Protein AF-A0A964C2S8-F1 (afdb_monomer)

Nearest PDB structures (foldseek):
  1zm8-assembly1_A  TM=9.502E-01  e=3.423E-23  Anabaena sp.
  6m3f-assembly1_C  TM=7.787E-01  e=9.997E-12  Mus musculus
  6iid-assembly2_D  TM=7.822E-01  e=4.619E-10  Homo sapiens
  7r6t-assembly1_D  TM=7.685E-01  e=4.876E-10  Homo sapiens
  4a1n-assembly1_A-2  TM=7.469E-01  e=2.169E-10  Homo sapiens

Structure (mmCIF, N/CA/C/O backbone):
data_AF-A0A964C2S8-F1
#
_entry.id   AF-A0A964C2S8-F1
#
loop_
_atom_site.group_PDB
_atom_site.id
_atom_site.type_symbol
_atom_site.label_atom_id
_atom_site.label_alt_id
_atom_site.label_comp_id
_atom_site.label_asym_id
_atom_site.label_entity_id
_atom_site.label_seq_id
_atom_site.pdbx_PDB_ins_code
_atom_site.Cartn_x
_atom_site.Cartn_y
_atom_site.Cartn_z
_atom_site.occupancy
_atom_site.B_iso_or_equiv
_atom_site.auth_seq_id
_atom_site.auth_comp_id
_atom_site.auth_asym_id
_atom_site.auth_atom_id
_atom_site.pdbx_PDB_model_num
ATOM 1 N N . MET A 1 1 ? -36.575 -18.961 57.331 1.00 81.31 1 MET A N 1
ATOM 2 C CA . MET A 1 1 ? -36.592 -18.363 55.982 1.00 81.31 1 MET A CA 1
ATOM 3 C C . MET A 1 1 ? -37.775 -18.886 55.188 1.00 81.31 1 MET A C 1
ATOM 5 O O . MET A 1 1 ? -38.094 -20.064 55.334 1.00 81.31 1 MET A O 1
ATOM 9 N N . LYS A 1 2 ? -38.457 -18.002 54.451 1.00 84.62 2 LYS A N 1
ATOM 10 C CA . LYS A 1 2 ? -39.514 -18.324 53.480 1.00 84.62 2 LYS A CA 1
ATOM 11 C C . LYS A 1 2 ? -38.890 -18.576 52.108 1.00 84.62 2 LYS A C 1
ATOM 13 O O . LYS A 1 2 ? -39.152 -19.622 51.535 1.00 84.62 2 LYS A O 1
ATOM 18 N N . GLU A 1 3 ? -38.035 -17.666 51.652 1.00 86.62 3 GLU A N 1
ATOM 19 C CA . GLU A 1 3 ? -37.270 -17.769 50.403 1.00 86.62 3 GLU A CA 1
ATOM 20 C C . GLU A 1 3 ? -36.065 -16.813 50.436 1.00 86.62 3 GLU A C 1
ATOM 22 O O . GLU A 1 3 ? -36.029 -15.892 51.260 1.00 86.62 3 GLU A O 1
ATOM 27 N N . VAL A 1 4 ? -35.068 -17.074 49.589 1.00 88.69 4 VAL A N 1
ATOM 28 C CA . VAL A 1 4 ? -33.938 -16.167 49.327 1.00 88.69 4 VAL A CA 1
ATOM 29 C C . VAL A 1 4 ? -33.893 -15.913 47.829 1.00 88.69 4 VAL A C 1
ATOM 31 O O . VAL A 1 4 ? -33.835 -16.871 47.068 1.00 88.69 4 VAL A O 1
ATOM 34 N N . ASN A 1 5 ? -33.916 -14.658 47.403 1.00 86.25 5 ASN A N 1
ATOM 35 C CA . ASN A 1 5 ? -33.773 -14.268 46.008 1.00 86.25 5 ASN A CA 1
ATOM 36 C C . ASN A 1 5 ? -32.359 -13.736 45.769 1.00 86.25 5 ASN A C 1
ATOM 38 O O . ASN A 1 5 ? -31.824 -13.004 46.598 1.00 86.25 5 ASN A O 1
ATOM 42 N N . LEU A 1 6 ? -31.762 -14.115 44.646 1.00 87.44 6 LEU A N 1
ATOM 43 C CA . LEU A 1 6 ? -30.501 -13.596 44.140 1.00 87.44 6 LEU A CA 1
ATOM 44 C C . LEU A 1 6 ? -30.756 -12.971 42.772 1.00 87.44 6 LEU A C 1
ATOM 46 O O . LEU A 1 6 ? -31.265 -13.631 41.861 1.00 87.44 6 LEU A O 1
ATOM 50 N N . PHE A 1 7 ? -30.336 -11.723 42.634 1.00 84.94 7 PHE A N 1
ATOM 51 C CA . PHE A 1 7 ? -30.374 -10.967 41.393 1.00 84.94 7 PHE A CA 1
ATOM 52 C C . PHE A 1 7 ? -28.947 -10.630 40.979 1.00 84.94 7 PHE A C 1
ATOM 54 O O . PHE A 1 7 ? -28.139 -10.267 41.833 1.00 84.94 7 PHE A O 1
ATOM 61 N N . VAL A 1 8 ? -28.636 -10.749 39.689 1.00 84.25 8 VAL A N 1
ATOM 62 C CA . VAL A 1 8 ? -27.364 -10.286 39.111 1.00 84.25 8 VAL A CA 1
ATOM 63 C C . VAL A 1 8 ? -27.666 -9.474 37.859 1.00 84.25 8 VAL A C 1
ATOM 65 O O . VAL A 1 8 ? -28.486 -9.890 37.038 1.00 84.25 8 VAL A O 1
ATOM 68 N N . SER A 1 9 ? -27.019 -8.321 37.722 1.00 81.50 9 SER A N 1
ATOM 69 C CA . SER A 1 9 ? -27.270 -7.320 36.684 1.00 81.50 9 SER A CA 1
ATOM 70 C C . SER A 1 9 ? -25.966 -6.662 36.234 1.00 81.50 9 SER A C 1
ATOM 72 O O . SER A 1 9 ? -24.996 -6.636 36.987 1.00 81.50 9 SER A O 1
ATOM 74 N N . THR A 1 10 ? -25.941 -6.093 35.029 1.00 80.88 10 THR A N 1
ATOM 75 C CA . THR A 1 10 ? -24.886 -5.146 34.622 1.00 80.88 10 THR A CA 1
ATOM 76 C C . THR A 1 10 ? -25.099 -3.741 35.211 1.00 80.88 10 THR A C 1
ATOM 78 O O . THR A 1 10 ? -24.279 -2.861 34.990 1.00 80.88 10 THR A O 1
ATOM 81 N N . PHE A 1 11 ? -26.195 -3.523 35.953 1.00 78.81 11 PHE A N 1
ATOM 82 C CA . PHE A 1 11 ? -26.642 -2.222 36.467 1.00 78.81 11 PHE A CA 1
ATOM 83 C C . PHE A 1 11 ? -26.857 -2.254 37.971 1.00 78.81 11 PHE A C 1
ATOM 85 O O . PHE A 1 11 ? -27.267 -3.280 38.519 1.00 78.81 11 PHE A O 1
ATOM 92 N N . ASP A 1 12 ? -26.634 -1.112 38.614 1.00 84.44 12 ASP A N 1
ATOM 93 C CA . ASP A 1 12 ? -26.760 -0.973 40.058 1.00 84.44 12 ASP A CA 1
ATOM 94 C C . ASP A 1 12 ? -28.225 -0.893 40.525 1.00 84.44 12 ASP A C 1
ATOM 96 O O . ASP A 1 12 ? -29.184 -0.803 39.745 1.00 84.44 12 ASP A O 1
ATOM 100 N N . LYS A 1 13 ? -28.403 -0.924 41.846 1.00 84.75 13 LYS A N 1
ATOM 101 C CA . LYS A 1 13 ? -29.682 -0.669 42.500 1.00 84.75 13 LYS A CA 1
ATOM 102 C C . LYS A 1 13 ? -30.257 0.679 42.058 1.00 84.75 13 LYS A C 1
ATOM 104 O O . LYS A 1 13 ? -29.622 1.720 42.176 1.00 84.75 13 LYS A O 1
ATOM 109 N N . GLY A 1 14 ? -31.515 0.658 41.644 1.00 74.38 14 GLY A N 1
ATOM 110 C CA . GLY A 1 14 ? -32.259 1.792 41.100 1.00 74.38 14 GLY A CA 1
ATOM 111 C C . GLY A 1 14 ? -32.326 1.811 39.571 1.00 74.38 14 GLY A C 1
ATOM 112 O O . GLY A 1 14 ? -33.214 2.474 39.038 1.00 74.38 14 GLY A O 1
ATOM 113 N N . GLU A 1 15 ? -31.469 1.045 38.885 1.00 71.31 15 GLU A N 1
ATOM 114 C CA . GLU A 1 15 ? -31.320 1.034 37.416 1.00 71.31 15 GLU A CA 1
ATOM 115 C C . GLU A 1 15 ? -31.549 -0.355 36.788 1.00 71.31 15 GLU A C 1
ATOM 117 O O . GLU A 1 15 ? -31.331 -0.586 35.597 1.00 71.31 15 GLU A O 1
ATOM 122 N N . GLY A 1 16 ? -32.031 -1.299 37.596 1.00 71.19 16 GLY A N 1
ATOM 123 C CA . GLY A 1 16 ? -32.563 -2.572 37.125 1.00 71.19 16 GLY A CA 1
ATOM 124 C C . GLY A 1 16 ? -31.994 -3.809 37.808 1.00 71.19 16 GLY A C 1
ATOM 125 O O . GLY A 1 16 ? -32.097 -4.904 37.259 1.00 71.19 16 GLY A O 1
ATOM 126 N N . LEU A 1 17 ? -31.393 -3.663 38.992 1.00 79.81 17 LEU A N 1
ATOM 127 C CA . LEU A 1 17 ? -30.925 -4.785 39.805 1.00 79.81 17 LEU A CA 1
ATOM 128 C C . LEU A 1 17 ? -32.075 -5.484 40.549 1.00 79.81 17 LEU A C 1
ATOM 130 O O . LEU A 1 17 ? -32.099 -6.711 40.644 1.00 79.81 17 LEU A O 1
ATOM 134 N N . LEU A 1 18 ? -33.030 -4.720 41.075 1.00 79.00 18 LEU A N 1
ATOM 135 C CA . LEU A 1 18 ? -34.163 -5.211 41.863 1.00 79.00 18 LEU A CA 1
ATOM 136 C C . LEU A 1 18 ? -35.468 -5.258 41.051 1.00 79.00 18 LEU A C 1
ATOM 138 O O . LEU A 1 18 ? -35.617 -4.505 40.085 1.00 79.00 18 LEU A O 1
ATOM 142 N N . PRO A 1 19 ? -36.443 -6.095 41.464 1.00 70.25 19 PRO A N 1
ATOM 143 C CA . PRO A 1 19 ? -37.781 -6.116 40.867 1.00 70.25 19 PRO A CA 1
ATOM 144 C C . PRO A 1 19 ? -38.447 -4.737 40.807 1.00 70.25 19 PRO A C 1
ATOM 146 O O . PRO A 1 19 ? -39.180 -4.435 39.869 1.00 70.25 19 PRO A O 1
ATOM 149 N N . GLU A 1 20 ? -38.211 -3.918 41.835 1.00 65.31 20 GLU A N 1
ATOM 150 C CA . GLU A 1 20 ? -38.786 -2.584 42.000 1.00 65.31 20 GLU A CA 1
ATOM 151 C C . GLU A 1 20 ? -37.982 -1.442 41.352 1.00 65.31 20 GLU A C 1
ATOM 153 O O . GLU A 1 20 ? -38.436 -0.296 41.386 1.00 65.31 20 GLU A O 1
ATOM 158 N N . ASP A 1 21 ? -36.800 -1.723 40.797 1.00 65.75 21 ASP A N 1
ATOM 159 C CA . ASP A 1 21 ? -35.943 -0.695 40.202 1.00 65.75 21 ASP A CA 1
ATOM 160 C C . ASP A 1 21 ? -36.528 -0.141 38.896 1.00 65.75 21 ASP A C 1
ATOM 162 O O . ASP A 1 21 ? -37.320 -0.801 38.214 1.00 65.75 21 ASP A O 1
ATOM 166 N N . ARG A 1 22 ? -36.137 1.095 38.542 1.00 54.62 22 ARG A N 1
ATOM 167 C CA . ARG A 1 22 ? -36.659 1.777 37.353 1.00 54.62 22 ARG A CA 1
ATOM 168 C C . ARG A 1 22 ? -36.419 0.931 36.104 1.00 54.62 22 ARG A C 1
ATOM 170 O O . ARG A 1 22 ? -35.291 0.570 35.793 1.00 54.62 22 ARG A O 1
ATOM 177 N N . TRP A 1 23 ? -37.493 0.733 35.350 1.00 52.97 23 TRP A N 1
ATOM 178 C CA . TRP A 1 23 ? -37.469 0.413 33.921 1.00 52.97 23 TRP A CA 1
ATOM 179 C C . TRP A 1 23 ? -38.081 1.562 33.094 1.00 52.97 23 TRP A C 1
ATOM 181 O O . TRP A 1 23 ? -38.467 1.359 31.954 1.00 52.97 23 TRP A O 1
ATOM 191 N N . GLU A 1 24 ? -38.119 2.760 33.705 1.00 46.47 24 GLU A N 1
ATOM 192 C CA . GLU A 1 24 ? -38.867 3.994 33.397 1.00 46.47 24 GLU A CA 1
ATOM 193 C C . GLU A 1 24 ? -40.195 4.184 34.141 1.00 46.47 24 GLU A C 1
ATOM 195 O O . GLU A 1 24 ? -40.944 3.257 34.444 1.00 46.47 24 GLU A O 1
ATOM 200 N N . ASP A 1 25 ? -40.455 5.447 34.482 1.00 40.31 25 ASP A N 1
ATOM 201 C CA . ASP A 1 25 ? -41.672 5.934 35.123 1.00 40.31 25 ASP A CA 1
ATOM 202 C C . ASP A 1 25 ? -42.854 5.723 34.159 1.00 40.31 25 ASP A C 1
ATOM 204 O O . ASP A 1 25 ? -43.138 6.561 33.303 1.00 40.31 25 ASP A O 1
ATOM 208 N N . LEU A 1 26 ? -43.581 4.610 34.305 1.00 39.31 26 LEU A N 1
ATOM 209 C CA . LEU A 1 26 ? -44.851 4.353 33.602 1.00 39.31 26 LEU A CA 1
ATOM 210 C C . LEU A 1 26 ? -45.857 5.518 33.709 1.00 39.31 26 LEU A C 1
ATOM 212 O O . LEU A 1 26 ? -46.797 5.600 32.921 1.00 39.31 26 LEU A O 1
ATOM 216 N N . ALA A 1 27 ? -45.661 6.420 34.675 1.00 36.09 27 ALA A N 1
ATOM 217 C CA . ALA A 1 27 ? -46.435 7.636 34.865 1.00 36.09 27 ALA A CA 1
ATOM 218 C C . ALA A 1 27 ? -46.234 8.703 33.766 1.00 36.09 27 ALA A C 1
ATOM 220 O O . ALA A 1 27 ? -47.077 9.590 33.654 1.00 36.09 27 ALA A O 1
ATOM 221 N N . ASN A 1 28 ? -45.162 8.632 32.963 1.00 37.78 28 ASN A N 1
ATOM 222 C CA . ASN A 1 28 ? -44.809 9.638 31.946 1.00 37.78 28 ASN A CA 1
ATOM 223 C C . ASN A 1 28 ? -44.871 9.134 30.495 1.00 37.78 28 ASN A C 1
ATOM 225 O O . ASN A 1 28 ? -44.520 9.880 29.579 1.00 37.78 28 ASN A O 1
ATOM 229 N N . ILE A 1 29 ? -45.345 7.909 30.254 1.00 40.03 29 ILE A N 1
ATOM 230 C CA . ILE A 1 29 ? -45.641 7.466 28.890 1.00 40.03 29 ILE A CA 1
ATOM 231 C C . ILE A 1 29 ? -46.803 8.322 28.378 1.00 40.03 29 ILE A C 1
ATOM 233 O O . ILE A 1 29 ? -47.932 8.147 28.832 1.00 40.03 29 ILE A O 1
ATOM 237 N N . GLN A 1 30 ? -46.550 9.221 27.419 1.00 39.31 30 GLN A N 1
ATOM 238 C CA . GLN A 1 30 ? -47.588 9.991 26.720 1.00 39.31 30 GLN A CA 1
ATOM 239 C C . GLN A 1 30 ? -48.412 9.098 25.774 1.00 39.31 30 GLN A C 1
ATOM 241 O O . GLN A 1 30 ? -48.601 9.400 24.604 1.00 39.31 30 GLN A O 1
ATOM 246 N N . ASN A 1 31 ? -48.957 7.999 26.284 1.00 39.47 31 ASN A N 1
ATOM 247 C CA . ASN A 1 31 ? -49.897 7.169 25.558 1.00 39.47 31 ASN A CA 1
ATOM 248 C C . ASN A 1 31 ? -51.320 7.623 25.935 1.00 39.47 31 ASN A C 1
ATOM 250 O O . ASN A 1 31 ? -51.684 7.562 27.114 1.00 39.47 31 ASN A O 1
ATOM 254 N N . PRO A 1 32 ? -52.167 8.035 24.973 1.00 41.03 32 PRO A N 1
ATOM 255 C CA . PRO A 1 32 ? -53.555 8.433 25.233 1.00 41.03 32 PRO A CA 1
ATOM 256 C C . PRO A 1 32 ? -54.371 7.381 26.005 1.00 41.03 32 PRO A C 1
ATOM 258 O O . PRO A 1 32 ? -55.329 7.724 26.697 1.00 41.03 32 PRO A O 1
ATOM 261 N N . ASN A 1 33 ? -53.976 6.105 25.924 1.00 40.41 33 ASN A N 1
ATOM 262 C CA . ASN A 1 33 ? -54.607 4.997 26.639 1.00 40.41 33 ASN A CA 1
ATOM 263 C C . ASN A 1 33 ? -54.126 4.844 28.097 1.00 40.41 33 ASN A C 1
ATOM 265 O O . ASN A 1 33 ? -54.864 4.288 28.908 1.00 40.41 33 ASN A O 1
ATOM 269 N N . PHE A 1 34 ? -52.935 5.345 28.453 1.00 40.81 34 PHE A N 1
ATOM 270 C CA . PHE A 1 34 ? -52.384 5.310 29.821 1.00 40.81 34 PHE A CA 1
ATOM 271 C C . PHE A 1 34 ? -52.547 6.633 30.581 1.00 40.81 34 PHE A C 1
ATOM 273 O O . PHE A 1 34 ? -52.701 6.610 31.802 1.00 40.81 34 PHE A O 1
ATOM 280 N N . ASN A 1 35 ? -52.613 7.762 29.870 1.00 42.09 35 ASN A N 1
ATOM 281 C CA . ASN A 1 35 ? -52.823 9.103 30.436 1.00 42.09 35 ASN A CA 1
ATOM 282 C C . ASN A 1 35 ? -54.166 9.258 31.173 1.00 42.09 35 ASN A C 1
ATOM 284 O O . ASN A 1 35 ? -54.327 10.147 32.003 1.00 42.09 35 ASN A O 1
ATOM 288 N N . ASN A 1 36 ? -55.133 8.383 30.879 1.00 45.38 36 ASN A N 1
ATOM 289 C CA . ASN A 1 36 ? -56.455 8.367 31.510 1.00 45.38 36 ASN A CA 1
ATOM 290 C C . ASN A 1 36 ? -56.556 7.382 32.688 1.00 45.38 36 ASN A C 1
ATOM 292 O O . ASN A 1 36 ? -57.632 7.220 33.266 1.00 45.38 36 ASN A O 1
ATOM 296 N N . LEU A 1 37 ? -55.464 6.693 33.033 1.00 44.84 37 LEU A N 1
ATOM 297 C CA . LEU A 1 37 ? -55.425 5.720 34.120 1.00 44.84 37 LEU A CA 1
ATOM 298 C C . LEU A 1 37 ? -54.788 6.351 35.357 1.00 44.84 37 LEU A C 1
ATOM 300 O O . LEU A 1 37 ? -53.678 6.869 35.311 1.00 44.84 37 LEU A O 1
ATOM 304 N N . SER A 1 38 ? -55.480 6.274 36.490 1.00 49.31 38 SER A N 1
ATOM 305 C CA . SER A 1 38 ? -54.911 6.657 37.784 1.00 49.31 38 SER A CA 1
ATOM 306 C C . SER A 1 38 ? -53.673 5.805 38.122 1.00 49.31 38 SER A C 1
ATOM 308 O O . SER A 1 38 ? -53.609 4.639 37.713 1.00 49.31 38 SER A O 1
ATOM 310 N N . PRO A 1 39 ? -52.738 6.310 38.951 1.00 46.31 39 PRO A N 1
ATOM 311 C CA . PRO A 1 39 ? -51.589 5.535 39.438 1.00 46.31 39 PRO A CA 1
ATOM 312 C C . PRO A 1 39 ? -51.975 4.158 40.012 1.00 46.31 39 PRO A C 1
ATOM 314 O O . PRO A 1 39 ? -51.266 3.170 39.836 1.00 46.31 39 PRO A O 1
ATOM 317 N N . GLN A 1 40 ? -53.161 4.055 40.623 1.00 46.03 40 GLN A N 1
ATOM 318 C CA . GLN A 1 40 ? -53.699 2.798 41.145 1.00 46.03 40 GLN A CA 1
ATOM 319 C C . GLN A 1 40 ? -54.130 1.816 40.037 1.00 46.03 40 GLN A C 1
ATOM 321 O O . GLN A 1 40 ? -53.978 0.605 40.184 1.00 46.03 40 GLN A O 1
ATOM 326 N N . GLN A 1 41 ? -54.672 2.306 38.917 1.00 47.41 41 GLN A N 1
ATOM 327 C CA . GLN A 1 41 ? -55.037 1.476 37.760 1.00 47.41 41 GLN A CA 1
ATOM 328 C C . GLN A 1 41 ? -53.800 0.971 37.012 1.00 47.41 41 GLN A C 1
ATOM 330 O O . GLN A 1 41 ? -53.788 -0.182 36.584 1.00 47.41 41 GLN A O 1
ATOM 335 N N . GLN A 1 42 ? -52.753 1.793 36.923 1.00 47.41 42 GLN A N 1
ATOM 336 C CA . GLN A 1 42 ? -51.453 1.402 36.371 1.00 47.41 42 GLN A CA 1
ATOM 337 C C . GLN A 1 42 ? -50.798 0.303 37.231 1.00 47.41 42 GLN A C 1
ATOM 339 O O . GLN A 1 42 ? -50.411 -0.743 36.709 1.00 47.41 42 GLN A O 1
ATOM 344 N N . GLN A 1 43 ? -50.801 0.458 38.562 1.00 46.22 43 GLN A N 1
ATOM 345 C CA . GLN A 1 43 ? -50.367 -0.595 39.494 1.00 46.22 43 GLN A CA 1
ATOM 346 C C . GLN A 1 43 ? -51.201 -1.882 39.383 1.00 46.22 43 GLN A C 1
ATOM 348 O O . GLN A 1 43 ? -50.655 -2.982 39.458 1.00 46.22 43 GLN A O 1
ATOM 353 N N . ASN A 1 44 ? -52.513 -1.779 39.161 1.00 47.97 44 ASN A N 1
ATOM 354 C CA . ASN A 1 44 ? -53.384 -2.947 38.998 1.00 47.97 44 ASN A CA 1
ATOM 355 C C . ASN A 1 44 ? -53.162 -3.693 37.668 1.00 47.97 44 ASN A C 1
ATOM 357 O O . ASN A 1 44 ? -53.350 -4.908 37.622 1.00 47.97 44 ASN A O 1
ATOM 361 N N . LEU A 1 45 ? -52.764 -3.001 36.595 1.00 46.69 45 LEU A N 1
ATOM 362 C CA . LEU A 1 45 ? -52.363 -3.620 35.323 1.00 46.69 45 LEU A CA 1
ATOM 363 C C . LEU A 1 45 ? -51.065 -4.420 35.481 1.00 46.69 45 LEU A C 1
ATOM 365 O O . LEU A 1 45 ? -51.014 -5.581 35.075 1.00 46.69 45 LEU A O 1
ATOM 369 N N . LEU A 1 46 ? -50.075 -3.850 36.172 1.00 46.59 46 LEU A N 1
ATOM 370 C CA . LEU A 1 46 ? -48.842 -4.547 36.551 1.00 46.59 46 LEU A CA 1
ATOM 371 C C . LEU A 1 46 ? -49.120 -5.756 37.461 1.00 46.59 46 LEU A C 1
ATOM 373 O O . LEU A 1 46 ? -48.576 -6.837 37.258 1.00 46.59 46 LEU A O 1
ATOM 377 N N . ALA A 1 47 ? -50.029 -5.616 38.430 1.00 45.88 47 ALA A N 1
ATOM 378 C CA . ALA A 1 47 ? -50.435 -6.710 39.313 1.00 45.88 47 ALA A CA 1
ATOM 379 C C . ALA A 1 47 ? -51.195 -7.832 38.579 1.00 45.88 47 ALA A C 1
ATOM 381 O O . ALA A 1 47 ? -51.043 -9.008 38.919 1.00 45.88 47 ALA A O 1
ATOM 382 N N . LYS A 1 48 ? -51.999 -7.505 37.558 1.00 42.16 48 LYS A N 1
ATOM 383 C CA . LYS A 1 48 ? -52.646 -8.491 36.674 1.00 42.16 48 LYS A CA 1
ATOM 384 C C . LYS A 1 48 ? -51.630 -9.256 35.829 1.00 42.16 48 LYS A C 1
ATOM 386 O O . LYS A 1 48 ? -51.728 -10.475 35.753 1.00 42.16 48 LYS A O 1
ATOM 391 N N . TRP A 1 49 ? -50.623 -8.573 35.290 1.00 42.34 49 TRP A N 1
ATOM 392 C CA . TRP A 1 49 ? -49.503 -9.210 34.592 1.00 42.34 49 TRP A CA 1
ATOM 393 C C . TRP A 1 49 ? -48.754 -10.183 35.518 1.00 42.34 49 TRP A C 1
ATOM 395 O O . TRP A 1 49 ? -48.582 -11.358 35.205 1.00 42.34 49 TRP A O 1
ATOM 405 N N . ASN A 1 50 ? -48.436 -9.740 36.736 1.00 44.28 50 ASN A N 1
ATOM 406 C CA . ASN A 1 50 ? -47.748 -10.554 37.743 1.00 44.28 50 ASN A CA 1
ATOM 407 C C . ASN A 1 50 ? -48.588 -11.736 38.270 1.00 44.28 50 ASN A C 1
ATOM 409 O O . ASN A 1 50 ? -48.032 -12.769 38.647 1.00 44.28 50 ASN A O 1
ATOM 413 N N . SER A 1 51 ? -49.920 -11.609 38.305 1.00 42.16 51 SER A N 1
ATOM 414 C CA . SER A 1 51 ? -50.825 -12.670 38.782 1.00 42.16 51 SER A CA 1
ATOM 415 C C . SER A 1 51 ? -51.228 -13.675 37.702 1.00 42.16 51 SER A C 1
ATOM 417 O O . SER A 1 51 ? -51.506 -14.823 38.039 1.00 42.16 51 SER A O 1
ATOM 419 N N . GLN A 1 52 ? -51.213 -13.290 36.423 1.00 39.34 52 GLN A N 1
ATOM 420 C CA . GLN A 1 52 ? -51.532 -14.177 35.302 1.00 39.34 52 GLN A CA 1
ATOM 421 C C . GLN A 1 52 ? -50.393 -15.163 34.980 1.00 39.34 52 GLN A C 1
ATOM 423 O O . GLN A 1 52 ? -50.666 -16.255 34.486 1.00 39.34 52 GLN A O 1
ATOM 428 N N . PHE A 1 53 ? -49.142 -14.815 35.314 1.00 43.16 53 PHE A N 1
ATOM 429 C CA . PHE A 1 53 ? -47.950 -15.625 35.014 1.00 43.16 53 PHE A CA 1
ATOM 430 C C . PHE A 1 53 ? -47.222 -16.201 36.241 1.00 43.16 53 PHE A C 1
ATOM 432 O O . PHE A 1 53 ? -46.230 -16.897 36.068 1.00 43.16 53 PHE A O 1
ATOM 439 N N . GLY A 1 54 ? -47.718 -15.962 37.463 1.00 40.59 54 GLY A N 1
ATOM 440 C CA . GLY A 1 54 ? -47.280 -16.653 38.683 1.00 40.59 54 GLY A CA 1
ATOM 441 C C . GLY A 1 54 ? -45.785 -16.518 39.006 1.00 40.59 54 GLY A C 1
ATOM 442 O O . GLY A 1 54 ? -44.999 -17.400 38.683 1.00 40.59 54 GLY A O 1
ATOM 443 N N . THR A 1 55 ? -45.413 -15.454 39.729 1.00 47.72 55 THR A N 1
ATOM 444 C CA . THR A 1 55 ? -44.048 -15.176 40.240 1.00 47.72 55 THR A CA 1
ATOM 445 C C . THR A 1 55 ? -42.951 -15.208 39.183 1.00 47.72 55 THR A C 1
ATOM 447 O O . THR A 1 55 ? -42.209 -16.180 39.125 1.00 47.72 55 THR A O 1
ATOM 450 N N . LEU A 1 56 ? -42.782 -14.144 38.399 1.00 50.56 56 LEU A N 1
ATOM 451 C CA . LEU A 1 56 ? -41.607 -14.006 37.543 1.00 50.56 56 LEU A CA 1
ATOM 452 C C . LEU A 1 56 ? -41.213 -12.535 37.458 1.00 50.56 56 LEU A C 1
ATOM 454 O O . LEU A 1 56 ? -42.032 -11.652 37.228 1.00 50.56 56 LEU A O 1
ATOM 458 N N . ASP A 1 57 ? -39.956 -12.293 37.765 1.00 51.69 57 ASP A N 1
ATOM 459 C CA . ASP A 1 57 ? -39.353 -10.997 37.949 1.00 51.69 57 ASP A CA 1
ATOM 460 C C . ASP A 1 57 ? -38.678 -10.601 36.623 1.00 51.69 57 ASP A C 1
ATOM 462 O O . ASP A 1 57 ? -37.608 -11.107 36.293 1.00 51.69 57 ASP A O 1
ATOM 466 N N . TYR A 1 58 ? -39.329 -9.749 35.823 1.00 52.38 58 TYR A N 1
ATOM 467 C CA . TYR A 1 58 ? -39.040 -9.564 34.387 1.00 52.38 58 TYR A CA 1
ATOM 468 C C . TYR A 1 58 ? -38.203 -8.329 34.024 1.00 52.38 58 TYR A C 1
ATOM 470 O O . TYR A 1 58 ? -38.292 -7.842 32.899 1.00 52.38 58 TYR A O 1
ATOM 478 N N . ASN A 1 59 ? -37.410 -7.785 34.949 1.00 60.19 59 ASN A N 1
ATOM 479 C CA . ASN A 1 59 ? -36.533 -6.667 34.627 1.00 60.19 59 ASN A CA 1
ATOM 480 C C . ASN A 1 59 ? -35.554 -7.092 33.512 1.00 60.19 59 ASN A C 1
ATOM 482 O O . ASN A 1 59 ? -34.724 -7.979 33.752 1.00 60.19 59 ASN A O 1
ATOM 486 N N . PRO A 1 60 ? -35.644 -6.488 32.308 1.00 53.56 60 PRO A N 1
ATOM 487 C CA . PRO A 1 60 ? -34.853 -6.888 31.145 1.00 53.56 60 PRO A CA 1
ATOM 488 C C . PRO A 1 60 ? -33.358 -6.590 31.314 1.00 53.56 60 PRO A C 1
ATOM 490 O O . PRO A 1 60 ? -32.558 -7.003 30.476 1.00 53.56 60 PRO A O 1
ATOM 493 N N . ASN A 1 61 ? -32.983 -5.889 32.387 1.00 62.91 61 ASN A N 1
ATOM 494 C CA . ASN A 1 61 ? -31.611 -5.500 32.670 1.00 62.91 61 ASN A CA 1
ATOM 495 C C . ASN A 1 61 ? -30.832 -6.566 33.461 1.00 62.91 61 ASN A C 1
ATOM 497 O O . ASN A 1 61 ? -29.626 -6.416 33.655 1.00 62.91 61 ASN A O 1
ATOM 501 N N . ARG A 1 62 ? -31.493 -7.650 33.899 1.00 72.62 62 ARG A N 1
ATOM 502 C CA . ARG A 1 62 ? -30.880 -8.706 34.717 1.00 72.62 62 ARG A CA 1
ATOM 503 C C . ARG A 1 62 ? -30.345 -9.882 33.919 1.00 72.62 62 ARG A C 1
ATOM 505 O O . ARG A 1 62 ? -31.004 -10.439 33.050 1.00 72.62 62 ARG A O 1
ATOM 512 N N . ILE A 1 63 ? -29.179 -10.332 34.359 1.00 73.81 63 ILE A N 1
ATOM 513 C CA . ILE A 1 63 ? -28.441 -11.498 33.868 1.00 73.81 63 ILE A CA 1
ATOM 514 C C . ILE A 1 63 ? -28.916 -12.760 34.592 1.00 73.81 63 ILE A C 1
ATOM 516 O O . ILE A 1 63 ? -29.002 -13.843 34.014 1.00 73.81 63 ILE A O 1
ATOM 520 N N . LEU A 1 64 ? -29.229 -12.647 35.886 1.00 75.62 64 LEU A N 1
ATOM 521 C CA . LEU A 1 64 ? -29.726 -13.755 36.692 1.00 75.62 64 LEU A CA 1
ATOM 522 C C . LEU A 1 64 ? -30.852 -13.299 37.604 1.00 75.62 64 LEU A C 1
ATOM 524 O O . LEU A 1 64 ? -30.746 -12.285 38.288 1.00 75.62 64 LEU A O 1
ATOM 528 N N . THR A 1 65 ? -31.882 -14.134 37.677 1.00 77.75 65 THR A N 1
ATOM 529 C CA . THR A 1 65 ? -32.776 -14.192 38.827 1.00 77.75 65 THR A CA 1
ATOM 530 C C . THR A 1 65 ? -32.875 -15.640 39.286 1.00 77.75 65 THR A C 1
ATOM 532 O O . THR A 1 65 ? -33.239 -16.525 38.507 1.00 77.75 65 THR A O 1
ATOM 535 N N . ALA A 1 66 ? -32.515 -15.890 40.540 1.00 79.75 66 ALA A N 1
ATOM 536 C CA . ALA A 1 66 ? -32.610 -17.198 41.167 1.00 79.75 66 ALA A CA 1
ATOM 537 C C . ALA A 1 66 ? -33.312 -17.076 42.516 1.00 79.75 66 ALA A C 1
ATOM 539 O O . ALA A 1 66 ? -33.066 -16.138 43.268 1.00 79.75 66 ALA A O 1
ATOM 540 N N . THR A 1 67 ? -34.153 -18.050 42.845 1.00 83.88 67 THR A N 1
ATOM 541 C CA . THR A 1 67 ? -34.857 -18.094 44.126 1.00 83.88 67 THR A CA 1
ATOM 542 C C . THR A 1 67 ? -34.607 -19.427 44.805 1.00 83.88 67 THR A C 1
ATOM 544 O O . THR A 1 67 ? -34.938 -20.484 44.273 1.00 83.88 67 THR A O 1
ATOM 547 N N . TRP A 1 68 ? -34.067 -19.392 46.015 1.00 88.44 68 TRP A N 1
ATOM 548 C CA . TRP A 1 68 ? -33.997 -20.540 46.899 1.00 88.44 68 TRP A CA 1
ATOM 549 C C . TRP A 1 68 ? -35.298 -20.714 47.679 1.00 88.44 68 TRP A C 1
ATOM 551 O O . TRP A 1 68 ? -35.758 -19.785 48.352 1.00 88.44 68 TRP A O 1
ATOM 561 N N . LYS A 1 69 ? -35.855 -21.930 47.660 1.00 85.25 69 LYS A N 1
ATOM 562 C CA . LYS A 1 69 ? -37.038 -22.310 48.445 1.00 85.25 69 LYS A CA 1
ATOM 563 C C . LYS A 1 69 ? -36.753 -23.510 49.363 1.00 85.25 69 LYS A C 1
ATOM 565 O O . LYS A 1 69 ? -36.095 -24.470 48.944 1.00 85.25 69 LYS A O 1
ATOM 570 N N . PRO A 1 70 ? -37.281 -23.518 50.606 1.00 84.06 70 PRO A N 1
ATOM 571 C CA . PRO A 1 70 ? -37.152 -24.654 51.514 1.00 84.06 70 PRO A CA 1
ATOM 572 C C . PRO A 1 70 ? -37.665 -25.954 50.880 1.00 84.06 70 PRO A C 1
ATOM 574 O O . PRO A 1 70 ? -38.805 -26.016 50.427 1.00 84.06 70 PRO A O 1
ATOM 577 N N . GLY A 1 71 ? -36.829 -26.995 50.858 1.00 82.31 71 GLY A N 1
ATOM 578 C CA . GLY A 1 71 ? -37.172 -28.308 50.293 1.00 82.31 71 GLY A CA 1
ATOM 579 C C . GLY A 1 71 ? -37.133 -28.401 48.761 1.00 82.31 71 GLY A C 1
ATOM 580 O O . GLY A 1 71 ? -37.283 -29.501 48.242 1.00 82.31 71 GLY A O 1
ATOM 581 N N . GLN A 1 72 ? -36.912 -27.288 48.050 1.00 79.69 72 GLN A N 1
ATOM 582 C CA . GLN A 1 72 ? -36.782 -27.250 46.584 1.00 79.69 72 GLN A CA 1
ATOM 583 C C . GLN A 1 72 ? -35.379 -26.834 46.114 1.00 79.69 72 GLN A C 1
ATOM 585 O O . GLN A 1 72 ? -35.032 -27.092 44.968 1.00 79.69 72 GLN A O 1
ATOM 590 N N . GLY A 1 73 ? -34.563 -26.229 46.986 1.00 83.88 73 GLY A N 1
ATOM 591 C CA . GLY A 1 73 ? -33.247 -25.715 46.601 1.00 83.88 73 GLY A CA 1
ATOM 592 C C . GLY A 1 73 ? -33.356 -24.414 45.807 1.00 83.88 73 GLY A C 1
ATOM 593 O O . GLY A 1 73 ? -34.374 -23.721 45.882 1.00 83.88 73 GLY A O 1
ATOM 594 N N . TRP A 1 74 ? -32.290 -24.058 45.089 1.00 83.31 74 TRP A N 1
ATOM 595 C CA . TRP A 1 74 ? -32.299 -22.919 44.172 1.00 83.31 74 TRP A CA 1
ATOM 596 C C . TRP A 1 74 ? -33.036 -23.264 42.880 1.00 83.31 74 TRP A C 1
ATOM 598 O O . TRP A 1 74 ? -32.785 -24.299 42.269 1.00 83.31 74 TRP A O 1
ATOM 608 N N . VAL A 1 75 ? -33.906 -22.359 42.442 1.00 74.62 75 VAL A N 1
ATOM 609 C CA . VAL A 1 75 ? -34.629 -22.438 41.175 1.00 74.62 75 VAL A CA 1
ATOM 610 C C . VAL A 1 75 ? -34.312 -21.180 40.374 1.00 74.62 75 VAL A C 1
ATOM 612 O O . VAL A 1 75 ? -34.551 -20.067 40.842 1.00 74.62 75 VAL A O 1
ATOM 615 N N . GLY A 1 76 ? -33.742 -21.348 39.182 1.00 67.19 76 GLY A N 1
ATOM 616 C CA . GLY A 1 76 ? -33.482 -20.247 38.257 1.00 67.19 76 GLY A CA 1
ATOM 617 C C . GLY A 1 76 ? -34.740 -19.905 37.467 1.00 67.19 76 GLY A C 1
ATOM 618 O O . GLY A 1 76 ? -35.456 -20.806 37.022 1.00 67.19 76 GLY A O 1
ATOM 619 N N . LEU A 1 77 ? -35.017 -18.616 37.266 1.00 59.62 77 LEU A N 1
ATOM 620 C CA . LEU A 1 77 ? -36.071 -18.212 36.335 1.00 59.62 77 LEU A CA 1
ATOM 621 C C . LEU A 1 77 ? -35.660 -18.555 34.893 1.00 59.62 77 LEU A C 1
ATOM 623 O O . LEU A 1 77 ? -34.488 -18.459 34.538 1.00 59.62 77 LEU A O 1
ATOM 627 N N . GLY A 1 78 ? -36.621 -19.002 34.074 1.00 50.34 78 GLY A N 1
ATOM 628 C CA . GLY A 1 78 ? -36.383 -19.382 32.672 1.00 50.34 78 GLY A CA 1
ATOM 629 C C . GLY A 1 78 ? -35.874 -20.814 32.437 1.00 50.34 78 GLY A C 1
ATOM 630 O O . GLY A 1 78 ? -35.456 -21.124 31.327 1.00 50.34 78 GLY A O 1
ATOM 631 N N . GLY A 1 79 ? -35.911 -21.699 33.443 1.00 48.84 79 GLY A N 1
ATOM 632 C CA . GLY A 1 79 ? -35.528 -23.113 33.282 1.00 48.84 79 GLY A CA 1
ATOM 633 C C . GLY A 1 79 ? -34.018 -23.377 33.310 1.00 48.84 79 GLY A C 1
ATOM 634 O O . GLY A 1 79 ? -33.565 -24.417 32.836 1.00 48.84 79 GLY A O 1
ATOM 635 N N . LEU A 1 80 ? -33.237 -22.443 33.859 1.00 53.44 80 LEU A N 1
ATOM 636 C CA . LEU A 1 80 ? -31.781 -22.547 33.938 1.00 53.44 80 LEU A CA 1
ATOM 637 C C . LEU A 1 80 ? -31.347 -23.653 34.922 1.00 53.44 80 LEU A C 1
ATOM 639 O O . LEU A 1 80 ? -31.773 -23.626 36.082 1.00 53.44 80 LEU A O 1
ATOM 643 N N . PRO A 1 81 ? -30.477 -24.595 34.509 1.00 57.56 81 PRO A N 1
ATOM 644 C CA . PRO A 1 81 ? -29.871 -25.546 35.428 1.00 57.56 81 PRO A CA 1
ATOM 645 C C . PRO A 1 81 ? -28.907 -24.805 36.363 1.00 57.56 81 PRO A C 1
ATOM 647 O O . PRO A 1 81 ? -27.991 -24.118 35.914 1.00 57.56 81 PRO A O 1
ATOM 650 N N . LEU A 1 82 ? -29.133 -24.931 37.669 1.00 71.50 82 LEU A N 1
ATOM 651 C CA . LEU A 1 82 ? -28.281 -24.370 38.716 1.00 71.50 82 LEU A CA 1
ATOM 652 C C . LEU A 1 82 ? -27.472 -25.487 39.368 1.00 71.50 82 LEU A C 1
ATOM 654 O O . LEU A 1 82 ? -27.955 -26.618 39.451 1.00 71.50 82 LEU A O 1
ATOM 658 N N . ASP A 1 83 ? -26.265 -25.173 39.843 1.00 75.81 83 ASP A N 1
ATOM 659 C CA . ASP A 1 83 ? -25.430 -26.164 40.522 1.00 75.81 83 ASP A CA 1
ATOM 660 C C . ASP A 1 83 ? -26.165 -26.695 41.774 1.00 75.81 83 ASP A C 1
ATOM 662 O O . ASP A 1 83 ? -26.495 -25.906 42.671 1.00 75.81 83 ASP A O 1
ATOM 666 N N . PRO A 1 84 ? -26.452 -28.011 41.853 1.00 74.75 84 PRO A N 1
ATOM 667 C CA . PRO A 1 84 ? -27.117 -28.610 43.005 1.00 74.75 84 PRO A CA 1
ATOM 668 C C . PRO A 1 84 ? -26.288 -28.538 44.298 1.00 74.75 84 PRO A C 1
ATOM 670 O O . PRO A 1 84 ? -26.843 -28.773 45.371 1.00 74.75 84 PRO A O 1
ATOM 673 N N . SER A 1 85 ? -24.991 -28.210 44.226 1.00 81.06 85 SER A N 1
ATOM 674 C CA . SER A 1 85 ? -24.129 -27.963 45.390 1.00 81.06 85 SER A CA 1
ATOM 675 C C . SER A 1 85 ? -24.464 -26.656 46.129 1.00 81.06 85 SER A C 1
ATOM 677 O O . SER A 1 85 ? -24.101 -26.492 47.297 1.00 81.06 85 SER A O 1
ATOM 679 N N . ASN A 1 86 ? -25.204 -25.745 45.486 1.00 85.56 86 ASN A N 1
ATOM 680 C CA . ASN A 1 86 ? -25.607 -24.472 46.071 1.00 85.56 86 ASN A CA 1
ATOM 681 C C . ASN A 1 86 ? -26.514 -24.665 47.297 1.00 85.56 86 ASN A C 1
ATOM 683 O O . ASN A 1 86 ? -27.497 -25.408 47.278 1.00 85.56 86 ASN A O 1
ATOM 687 N N . THR A 1 87 ? -26.233 -23.921 48.365 1.00 86.00 87 THR A N 1
ATOM 688 C CA . THR A 1 87 ? -26.977 -23.980 49.632 1.00 86.00 87 THR A CA 1
ATOM 689 C C . THR A 1 87 ? -27.783 -22.706 49.854 1.00 86.00 87 THR A C 1
ATOM 691 O O . THR A 1 87 ? -27.643 -21.718 49.143 1.00 86.00 87 THR A O 1
ATOM 694 N N . ASN A 1 88 ? -28.621 -22.670 50.886 1.00 81.19 88 ASN A N 1
ATOM 695 C CA . ASN A 1 88 ? -29.376 -21.463 51.236 1.00 81.19 88 ASN A CA 1
ATOM 696 C C . ASN A 1 88 ? -28.504 -20.283 51.713 1.00 81.19 88 ASN A C 1
ATOM 698 O O . ASN A 1 88 ? -29.039 -19.201 51.940 1.00 81.19 88 ASN A O 1
ATOM 702 N N . THR A 1 89 ? -27.201 -20.498 51.913 1.00 86.06 89 THR A N 1
ATOM 703 C CA . THR A 1 89 ? -26.221 -19.485 52.334 1.00 86.06 89 THR A CA 1
ATOM 704 C C . THR A 1 89 ? -25.058 -19.331 51.355 1.00 86.06 89 THR A C 1
ATOM 706 O O . THR A 1 89 ? -24.173 -18.518 51.601 1.00 86.06 89 THR A O 1
ATOM 709 N N . GLN A 1 90 ? -25.025 -20.111 50.274 1.00 87.50 90 GLN A N 1
ATOM 710 C CA . GLN A 1 90 ? -23.952 -20.078 49.286 1.00 87.50 90 GLN A CA 1
ATOM 711 C C . GLN A 1 90 ? -24.514 -20.328 47.893 1.00 87.50 90 GLN A C 1
ATOM 713 O O . GLN A 1 90 ? -25.246 -21.293 47.676 1.00 87.50 90 GLN A O 1
ATOM 718 N N . PHE A 1 91 ? -24.126 -19.473 46.955 1.00 86.44 91 PHE A N 1
ATOM 719 C CA . PHE A 1 91 ? -24.480 -19.600 45.554 1.00 86.44 91 PHE A CA 1
ATOM 720 C C . PHE A 1 91 ? -23.250 -19.352 44.685 1.00 86.44 91 PHE A C 1
ATOM 722 O O . PHE A 1 91 ? -22.607 -18.311 44.807 1.00 86.44 91 PHE A O 1
ATOM 729 N N . THR A 1 92 ? -22.954 -20.294 43.804 1.00 84.75 92 THR A N 1
ATOM 730 C CA . THR A 1 92 ? -21.923 -20.207 42.776 1.00 84.75 92 THR A CA 1
ATOM 731 C C . THR A 1 92 ? -22.612 -19.974 41.438 1.00 84.75 92 THR A C 1
ATOM 733 O O . THR A 1 92 ? -23.546 -20.697 41.074 1.00 84.75 92 THR A O 1
ATOM 736 N N . LEU A 1 93 ? -22.172 -18.942 40.712 1.00 77.00 93 LEU A N 1
ATOM 737 C CA . LEU A 1 93 ? -22.616 -18.728 39.338 1.00 77.00 93 LEU A CA 1
ATOM 738 C C . LEU A 1 93 ? -22.199 -19.938 38.484 1.00 77.00 93 LEU A C 1
ATOM 740 O O . LEU A 1 93 ? -21.062 -20.377 38.612 1.00 77.00 93 LEU A O 1
ATOM 744 N N . PRO A 1 94 ? -23.088 -20.486 37.639 1.00 68.69 94 PRO A N 1
ATOM 745 C CA . PRO A 1 94 ? -22.746 -21.625 36.791 1.00 68.69 94 PRO A CA 1
ATOM 746 C C . PRO A 1 94 ? -21.521 -21.350 35.903 1.00 68.69 94 PRO A C 1
ATOM 748 O O . PRO A 1 94 ? -21.482 -20.309 35.252 1.00 68.69 94 PRO A O 1
ATOM 751 N N . ASP A 1 95 ? -20.580 -22.297 35.804 1.00 63.28 95 ASP A N 1
ATOM 752 C CA . ASP A 1 95 ? -19.361 -22.171 34.972 1.00 63.28 95 ASP A CA 1
ATOM 753 C C . ASP A 1 95 ? -19.658 -21.999 33.475 1.00 63.28 95 ASP A C 1
ATOM 755 O O . ASP A 1 95 ? -18.837 -21.508 32.706 1.00 63.28 95 ASP A O 1
ATOM 759 N N . ASN A 1 96 ? -20.849 -22.412 33.044 1.00 55.41 96 ASN A N 1
ATOM 760 C CA . ASN A 1 96 ? -21.321 -22.212 31.683 1.00 55.41 96 ASN A CA 1
ATOM 761 C C . ASN A 1 96 ? -21.792 -20.755 31.454 1.00 55.41 96 ASN A C 1
ATOM 763 O O . ASN A 1 96 ? -21.847 -20.276 30.330 1.00 55.41 96 ASN A O 1
ATOM 767 N N . ARG A 1 97 ? -22.032 -19.951 32.485 1.00 65.19 97 ARG A N 1
ATOM 768 C CA . ARG A 1 97 ? -22.361 -18.542 32.277 1.00 65.19 97 ARG A CA 1
ATOM 769 C C . ARG A 1 97 ? -21.093 -17.734 31.997 1.00 65.19 97 ARG A C 1
ATOM 771 O O . ARG A 1 97 ? -20.511 -17.138 32.899 1.00 65.19 97 ARG A O 1
ATOM 778 N N . THR A 1 98 ? -20.702 -17.699 30.726 1.00 72.75 98 THR A N 1
ATOM 779 C CA . THR A 1 98 ? -19.631 -16.828 30.235 1.00 72.75 98 THR A CA 1
ATOM 780 C C . THR A 1 98 ? -20.020 -15.373 30.496 1.00 72.75 98 THR A C 1
ATOM 782 O O . THR A 1 98 ? -21.128 -14.968 30.147 1.00 72.75 98 THR A O 1
ATOM 785 N N . LEU A 1 99 ? -19.134 -14.600 31.124 1.00 79.56 99 LEU A N 1
ATOM 786 C CA . LEU A 1 99 ? -19.326 -13.166 31.323 1.00 79.56 99 LEU A CA 1
ATOM 787 C C . LEU A 1 99 ? -18.384 -12.374 30.422 1.00 79.56 99 LEU A C 1
ATOM 789 O O . LEU A 1 99 ? -17.249 -12.803 30.198 1.00 79.56 99 LEU A O 1
ATOM 793 N N . THR A 1 100 ? -18.827 -11.215 29.941 1.00 84.88 100 THR A N 1
ATOM 794 C CA . THR A 1 100 ? -17.961 -10.311 29.176 1.00 84.88 100 THR A CA 1
ATOM 795 C C . THR A 1 100 ? -16.822 -9.834 30.077 1.00 84.88 100 THR A C 1
ATOM 797 O O . THR A 1 100 ? -17.068 -9.361 31.192 1.00 84.88 100 THR A O 1
ATOM 800 N N . ALA A 1 101 ? -15.579 -9.979 29.613 1.00 87.50 101 ALA A N 1
ATOM 801 C CA . ALA A 1 101 ? -14.395 -9.694 30.416 1.00 87.50 101 ALA A CA 1
ATOM 802 C C . ALA A 1 101 ? -14.221 -8.189 30.693 1.00 87.50 101 ALA A C 1
ATOM 804 O O . ALA A 1 101 ? -14.625 -7.331 29.904 1.00 87.50 101 ALA A O 1
ATOM 805 N N . GLY A 1 102 ? -13.615 -7.861 31.838 1.00 88.81 102 GLY A N 1
ATOM 806 C CA . GLY A 1 102 ? -13.331 -6.479 32.239 1.00 88.81 102 GLY A CA 1
ATOM 807 C C . GLY A 1 102 ? -14.534 -5.658 32.727 1.00 88.81 102 GLY A C 1
ATOM 808 O O . GLY A 1 102 ? -14.360 -4.513 33.151 1.00 88.81 102 GLY A O 1
ATOM 809 N N . GLN A 1 103 ? -15.738 -6.231 32.709 1.00 89.19 103 GLN A N 1
ATOM 810 C CA . GLN A 1 103 ? -16.995 -5.565 33.056 1.00 89.19 103 GLN A CA 1
ATOM 811 C C . GLN A 1 103 ? -17.320 -5.640 34.552 1.00 89.19 103 GLN A C 1
ATOM 813 O O . GLN A 1 103 ? -16.936 -6.594 35.242 1.00 89.19 103 GLN A O 1
ATOM 818 N N . THR A 1 104 ? -18.073 -4.649 35.034 1.00 90.25 104 THR A N 1
ATOM 819 C CA . THR A 1 104 ? -18.632 -4.608 36.393 1.00 90.25 104 THR A CA 1
ATOM 820 C C . THR A 1 104 ? -20.052 -5.164 36.401 1.00 90.25 104 THR A C 1
ATOM 822 O O . THR A 1 104 ? -20.874 -4.816 35.558 1.00 90.25 104 THR A O 1
ATOM 825 N N . TYR A 1 105 ? -20.339 -6.004 37.389 1.00 89.06 105 TYR A N 1
ATOM 826 C CA . TYR A 1 105 ? -21.642 -6.606 37.627 1.00 89.06 105 TYR A CA 1
ATOM 827 C C . TYR A 1 105 ? -22.095 -6.316 39.047 1.00 89.06 105 TYR A C 1
ATOM 829 O O . TYR A 1 105 ? -21.301 -6.335 39.987 1.00 89.06 105 TYR A O 1
ATOM 837 N N . HIS A 1 106 ? -23.392 -6.119 39.208 1.00 91.44 106 HIS A N 1
ATOM 838 C CA . HIS A 1 106 ? -24.043 -5.856 40.477 1.00 91.44 106 HIS A CA 1
ATOM 839 C C . HIS A 1 106 ? -24.876 -7.065 40.880 1.00 91.44 106 HIS A C 1
ATOM 841 O O . HIS A 1 106 ? -25.440 -7.765 40.036 1.00 91.44 106 HIS A O 1
ATOM 847 N N . TRP A 1 107 ? -24.960 -7.321 42.178 1.00 92.56 107 TRP A N 1
ATOM 848 C CA . TRP A 1 107 ? -25.772 -8.387 42.736 1.00 92.56 107 TRP A CA 1
ATOM 849 C C . TRP A 1 107 ? -26.601 -7.882 43.910 1.00 92.56 107 TRP A C 1
ATOM 851 O O . TRP A 1 107 ? -26.210 -6.966 44.632 1.00 92.56 107 TRP A O 1
ATOM 861 N N . ALA A 1 108 ? -27.751 -8.513 44.113 1.00 91.88 108 ALA A N 1
ATOM 862 C CA . ALA A 1 108 ? -28.605 -8.276 45.262 1.00 91.88 108 ALA A CA 1
ATOM 863 C C . ALA A 1 108 ? -29.102 -9.604 45.830 1.00 91.88 108 ALA A C 1
ATOM 865 O O . ALA A 1 108 ? -29.564 -10.467 45.085 1.00 91.88 108 ALA A O 1
ATOM 866 N N . VAL A 1 109 ? -29.024 -9.753 47.152 1.00 92.50 109 VAL A N 1
ATOM 867 C CA . VAL A 1 109 ? -29.574 -10.898 47.881 1.00 92.50 109 VAL A CA 1
ATOM 868 C C . VAL A 1 109 ? -30.717 -10.415 48.757 1.00 92.50 109 VAL A C 1
ATOM 870 O O . VAL A 1 109 ? -30.531 -9.620 49.677 1.00 92.50 109 VAL A O 1
ATOM 873 N N . GLU A 1 110 ? -31.913 -10.923 48.490 1.00 90.06 110 GLU A N 1
ATOM 874 C CA . GLU A 1 110 ? -33.112 -10.623 49.256 1.00 90.06 110 GLU A CA 1
ATOM 875 C C . GLU A 1 110 ? -33.561 -11.851 50.048 1.00 90.06 110 GLU A C 1
ATOM 877 O O . GLU A 1 110 ? -33.969 -12.872 49.505 1.00 90.06 110 GLU A O 1
ATOM 882 N N . ALA A 1 111 ? -33.527 -11.740 51.367 1.00 90.00 111 ALA A N 1
ATOM 883 C CA . ALA A 1 111 ? -33.973 -12.752 52.303 1.00 90.00 111 ALA A CA 1
ATOM 884 C C . ALA A 1 111 ? -35.371 -12.402 52.841 1.00 90.00 111 ALA A C 1
ATOM 886 O O . ALA A 1 111 ? -35.536 -11.442 53.598 1.00 90.00 111 ALA A O 1
ATOM 887 N N . LEU A 1 112 ? -36.370 -13.229 52.516 1.00 87.75 112 LEU A N 1
ATOM 888 C CA . LEU A 1 112 ? -37.730 -13.117 53.044 1.00 87.75 112 LEU A CA 1
ATOM 889 C C . LEU A 1 112 ? -37.960 -14.126 54.174 1.00 87.75 112 LEU A C 1
ATOM 891 O O . LEU A 1 112 ? -37.782 -15.342 54.027 1.00 87.75 112 LEU A O 1
ATOM 895 N N . SER A 1 113 ? -38.380 -13.639 55.337 1.00 86.56 113 SER A N 1
ATOM 896 C CA . SER A 1 113 ? -38.731 -14.476 56.483 1.00 86.56 113 SER A CA 1
ATOM 897 C C . SER A 1 113 ? -40.171 -15.011 56.385 1.00 86.56 113 SER A C 1
ATOM 899 O O . SER A 1 113 ? -40.977 -14.564 55.570 1.00 86.56 113 SER A O 1
ATOM 901 N N . LYS A 1 114 ? -40.522 -16.001 57.222 1.00 86.38 114 LYS A N 1
ATOM 902 C CA . LYS A 1 114 ? -41.882 -16.587 57.236 1.00 86.38 114 LYS A CA 1
ATOM 903 C C . LYS A 1 114 ? -42.948 -15.602 57.736 1.00 86.38 114 LYS A C 1
ATOM 905 O O . LYS A 1 114 ? -44.100 -15.724 57.347 1.00 86.38 114 LYS A O 1
ATOM 910 N N . ASP A 1 115 ? -42.553 -14.644 58.570 1.00 86.94 115 ASP A N 1
ATOM 911 C CA . ASP A 1 115 ? -43.361 -13.530 59.081 1.00 86.94 115 ASP A CA 1
ATOM 912 C C . ASP A 1 115 ? -43.383 -12.310 58.137 1.00 86.94 115 ASP A C 1
ATOM 914 O O . ASP A 1 115 ? -43.948 -11.280 58.487 1.00 86.94 115 ASP A O 1
ATOM 918 N N . GLY A 1 116 ? -42.796 -12.419 56.938 1.00 78.81 116 GLY A N 1
ATOM 919 C CA . GLY A 1 116 ? -42.859 -11.381 55.904 1.00 78.81 116 GLY A CA 1
ATOM 920 C C . GLY A 1 116 ? -41.835 -10.252 56.047 1.00 78.81 116 GLY A C 1
ATOM 921 O O . GLY A 1 116 ? -41.927 -9.268 55.318 1.00 78.81 116 GLY A O 1
ATOM 922 N N . LYS A 1 117 ? -40.844 -10.370 56.943 1.00 86.44 117 LYS A N 1
ATOM 923 C CA . LYS A 1 117 ? -39.731 -9.414 57.007 1.00 86.44 117 LYS A CA 1
ATOM 924 C C . LYS A 1 117 ? -38.803 -9.618 55.816 1.00 86.44 117 LYS A C 1
ATOM 926 O O . LYS A 1 117 ? -38.405 -10.744 55.514 1.00 86.44 117 LYS A O 1
ATOM 931 N N . ARG A 1 118 ? -38.440 -8.504 55.186 1.00 87.19 118 ARG A N 1
ATOM 932 C CA . ARG A 1 118 ? -37.495 -8.424 54.075 1.00 87.19 118 ARG A CA 1
ATOM 933 C C . ARG A 1 118 ? -36.150 -7.917 54.585 1.00 87.19 118 ARG A C 1
ATOM 935 O O . ARG A 1 118 ? -36.100 -6.845 55.179 1.00 87.19 118 ARG A O 1
ATOM 942 N N . ASN A 1 119 ? -35.084 -8.662 54.318 1.00 90.81 119 ASN A N 1
ATOM 943 C CA . ASN A 1 119 ? -33.706 -8.192 54.438 1.00 90.81 119 ASN A CA 1
ATOM 944 C C . ASN A 1 119 ? -33.084 -8.174 53.046 1.00 90.81 119 ASN A C 1
ATOM 946 O O . ASN A 1 119 ? -33.191 -9.163 52.328 1.00 90.81 119 ASN A O 1
ATOM 950 N N . LEU A 1 120 ? -32.457 -7.066 52.675 1.00 91.75 120 LEU A N 1
ATOM 951 C CA . LEU A 1 120 ? -31.838 -6.880 51.371 1.00 91.75 120 LEU A CA 1
ATOM 952 C C . LEU A 1 120 ? -30.381 -6.487 51.578 1.00 91.75 120 LEU A C 1
ATOM 954 O O . LEU A 1 120 ? -30.111 -5.553 52.332 1.00 91.75 120 LEU A O 1
ATOM 958 N N . ASP A 1 121 ? -29.489 -7.166 50.873 1.00 94.25 121 ASP A N 1
ATOM 959 C CA . ASP A 1 121 ? -28.089 -6.784 50.747 1.00 94.25 121 ASP A CA 1
ATOM 960 C C . ASP A 1 121 ? -27.728 -6.636 49.269 1.00 94.25 121 ASP A C 1
ATOM 962 O O . ASP A 1 121 ? -28.316 -7.308 48.416 1.00 94.25 121 ASP A O 1
ATOM 966 N N . VAL A 1 122 ? -26.804 -5.732 48.962 1.00 95.06 122 VAL A N 1
ATOM 967 C CA . VAL A 1 122 ? -26.386 -5.423 47.590 1.00 95.06 122 VAL A CA 1
ATOM 968 C C . VAL A 1 122 ? -24.875 -5.276 47.516 1.00 95.06 122 VAL A C 1
ATOM 970 O O . VAL A 1 122 ? -24.235 -4.818 48.462 1.00 95.06 122 VAL A O 1
ATOM 973 N N . GLY A 1 123 ? -24.300 -5.618 46.372 1.00 94.44 123 GLY A N 1
ATOM 974 C CA . GLY A 1 123 ? -22.880 -5.434 46.123 1.00 94.44 123 GLY A CA 1
ATOM 975 C C . GLY A 1 123 ? -22.544 -5.529 44.645 1.00 94.44 123 GLY A C 1
ATOM 976 O O . GLY A 1 123 ? -23.423 -5.597 43.790 1.00 94.44 123 GLY A O 1
ATOM 977 N N . GLN A 1 124 ? -21.249 -5.537 44.345 1.00 94.00 124 GLN A N 1
ATOM 978 C CA . GLN A 1 124 ? -20.741 -5.626 42.979 1.00 94.00 124 GLN A CA 1
ATOM 979 C C . GLN A 1 124 ? -19.481 -6.488 42.908 1.00 94.00 124 GLN A C 1
ATOM 981 O O . GLN A 1 124 ? -18.803 -6.698 43.917 1.00 94.00 124 GLN A O 1
ATOM 986 N N . PHE A 1 125 ? -19.156 -6.963 41.712 1.00 91.56 125 PHE A N 1
ATOM 987 C CA . PHE A 1 125 ? -17.881 -7.586 41.378 1.00 91.56 125 PHE A CA 1
ATOM 988 C C . PHE A 1 125 ? -17.447 -7.161 39.972 1.00 91.56 125 PHE A C 1
ATOM 990 O O . PHE A 1 125 ? -18.279 -6.882 39.114 1.00 91.56 125 PHE A O 1
ATOM 997 N N . LYS A 1 126 ? -16.135 -7.118 39.729 1.00 90.25 126 LYS A N 1
ATOM 998 C CA . LYS A 1 126 ? -15.565 -6.848 38.405 1.00 90.25 126 LYS A CA 1
ATOM 999 C C . LYS A 1 126 ? -14.959 -8.134 37.861 1.00 90.25 126 LYS A C 1
ATOM 1001 O O . LYS A 1 126 ? -14.202 -8.802 38.564 1.00 90.25 126 LYS A O 1
ATOM 1006 N N . THR A 1 127 ? -15.307 -8.485 36.630 1.00 88.31 127 THR A N 1
ATOM 1007 C CA . THR A 1 127 ? -14.645 -9.580 35.914 1.00 88.31 127 THR A CA 1
ATOM 1008 C C . THR A 1 127 ? -13.223 -9.174 35.554 1.00 88.31 127 THR A C 1
ATOM 1010 O O . THR A 1 127 ? -12.946 -8.021 35.212 1.00 88.31 127 THR A O 1
ATOM 1013 N N . SER A 1 128 ? -12.296 -10.120 35.651 1.00 85.62 128 SER A N 1
ATOM 1014 C CA . SER A 1 128 ? -10.910 -9.872 35.268 1.00 85.62 128 SER A CA 1
ATOM 1015 C C . SER A 1 128 ? -10.814 -9.622 33.759 1.00 85.62 128 SER A C 1
ATOM 1017 O O . SER A 1 128 ? -11.488 -10.315 32.993 1.00 85.62 128 SER A O 1
ATOM 1019 N N . PRO A 1 129 ? -9.961 -8.685 33.309 1.00 82.81 129 PRO A N 1
ATOM 1020 C CA . PRO A 1 129 ? -9.533 -8.646 31.919 1.00 82.81 129 PRO A CA 1
ATOM 1021 C C . PRO A 1 129 ? -8.916 -9.994 31.508 1.00 82.81 129 PRO A C 1
ATOM 1023 O O . PRO A 1 129 ? -8.367 -10.702 32.364 1.00 82.81 129 PRO A O 1
ATOM 1026 N N . PRO A 1 130 ? -8.984 -10.358 30.220 1.00 77.00 130 PRO A N 1
ATOM 1027 C CA . PRO A 1 130 ? -8.439 -11.620 29.755 1.00 77.00 130 PRO A CA 1
ATOM 1028 C C . PRO A 1 130 ? -6.912 -11.648 29.935 1.00 77.00 130 PRO A C 1
ATOM 1030 O O . PRO A 1 130 ? -6.250 -10.606 29.851 1.00 77.00 130 PRO A O 1
ATOM 1033 N N . PRO A 1 131 ? -6.327 -12.829 30.205 1.00 71.94 131 PRO A N 1
ATOM 1034 C CA . PRO A 1 131 ? -4.881 -12.968 30.293 1.00 71.94 131 PRO A CA 1
ATOM 1035 C C . PRO A 1 131 ? -4.220 -12.601 28.959 1.00 71.94 131 PRO A C 1
ATOM 1037 O O . PRO A 1 131 ? -4.799 -12.788 27.889 1.00 71.94 131 PRO A O 1
ATOM 1040 N N . ALA A 1 132 ? -2.976 -12.119 29.021 1.00 68.06 132 ALA A N 1
ATOM 1041 C CA . ALA A 1 132 ? -2.194 -11.799 27.829 1.00 68.06 132 ALA A CA 1
ATOM 1042 C C . ALA A 1 132 ? -2.089 -13.011 26.893 1.00 68.06 132 ALA A C 1
ATOM 1044 O O . ALA A 1 132 ? -1.616 -14.074 27.309 1.00 68.06 132 ALA A O 1
ATOM 1045 N N . LEU A 1 133 ? -2.441 -12.832 25.620 1.00 69.38 133 LEU A N 1
ATOM 1046 C CA . LEU A 1 133 ? -2.180 -13.844 24.594 1.00 69.38 133 LEU A CA 1
ATOM 1047 C C . LEU A 1 133 ? -0.727 -13.776 24.069 1.00 69.38 133 LEU A C 1
ATOM 1049 O O . LEU A 1 133 ? -0.179 -14.805 23.685 1.00 69.38 133 LEU A O 1
ATOM 1053 N N . GLY A 1 134 ? -0.073 -12.601 24.114 1.00 59.25 134 GLY A N 1
ATOM 1054 C CA . GLY A 1 134 ? 1.233 -12.320 23.474 1.00 59.25 134 GLY A CA 1
ATOM 1055 C C . GLY A 1 134 ? 2.517 -12.571 24.298 1.00 59.25 134 GLY A C 1
ATOM 1056 O O . GLY A 1 134 ? 3.636 -12.308 23.834 1.00 59.25 134 GLY A O 1
ATOM 1057 N N . GLY A 1 135 ? 2.405 -13.136 25.504 1.00 63.25 135 GLY A N 1
ATOM 1058 C CA . GLY A 1 135 ? 3.547 -13.365 26.402 1.00 63.25 135 GLY A CA 1
ATOM 1059 C C . GLY A 1 135 ? 4.115 -12.071 27.007 1.00 63.25 135 GLY A C 1
ATOM 1060 O O . GLY A 1 135 ? 3.471 -11.029 26.989 1.00 63.25 135 GLY A O 1
ATOM 1061 N N . ASN A 1 136 ? 5.324 -12.119 27.580 1.00 62.69 136 ASN A N 1
ATOM 1062 C CA . ASN A 1 136 ? 5.959 -10.911 28.125 1.00 62.69 136 ASN A CA 1
ATOM 1063 C C . ASN A 1 136 ? 6.299 -9.933 26.979 1.00 62.69 136 ASN A C 1
ATOM 1065 O O . ASN A 1 136 ? 6.714 -10.373 25.898 1.00 62.69 136 ASN A O 1
ATOM 1069 N N . SER A 1 137 ? 6.179 -8.620 27.227 1.00 78.25 137 SER A N 1
ATOM 1070 C CA . SER A 1 137 ? 6.469 -7.506 26.291 1.00 78.25 137 SER A CA 1
ATOM 1071 C C . SER A 1 137 ? 5.524 -7.343 25.082 1.00 78.25 137 SER A C 1
ATOM 1073 O O . SER A 1 137 ? 5.956 -6.950 24.003 1.00 78.25 137 SER A O 1
ATOM 1075 N N . THR A 1 138 ? 4.227 -7.595 25.269 1.00 88.44 138 THR A N 1
ATOM 1076 C CA . THR A 1 138 ? 3.145 -7.218 24.335 1.00 88.44 138 THR A CA 1
ATOM 1077 C C . THR A 1 138 ? 2.059 -6.433 25.073 1.00 88.44 138 THR A C 1
ATOM 1079 O O . THR A 1 138 ? 1.975 -6.501 26.299 1.00 88.44 138 THR A O 1
ATOM 1082 N N . PHE A 1 139 ? 1.221 -5.702 24.343 1.00 92.19 139 PHE A N 1
ATOM 1083 C CA . PHE A 1 139 ? -0.047 -5.199 24.869 1.00 92.19 139 PHE A CA 1
ATOM 1084 C C . PHE A 1 139 ? -1.050 -6.356 24.970 1.00 92.19 139 PHE A C 1
ATOM 1086 O O . PHE A 1 139 ? -0.957 -7.339 24.227 1.00 92.19 139 PHE A O 1
ATOM 1093 N N . SER A 1 140 ? -2.045 -6.232 25.852 1.00 89.94 140 SER A N 1
ATOM 1094 C CA . SER A 1 140 ? -3.135 -7.217 25.924 1.00 89.94 140 SER A CA 1
ATOM 1095 C C . SER A 1 140 ? -3.965 -7.229 24.636 1.00 89.94 140 SER A C 1
ATOM 1097 O O . SER A 1 140 ? -4.441 -8.281 24.216 1.00 89.94 140 SER A O 1
ATOM 1099 N N . SER A 1 141 ? -4.088 -6.063 23.999 1.00 92.00 141 SER A N 1
ATOM 1100 C CA . SER A 1 141 ? -4.558 -5.856 22.632 1.00 92.00 141 SER A CA 1
ATOM 1101 C C . SER A 1 141 ? -4.175 -4.444 22.189 1.00 92.00 141 SER A C 1
ATOM 1103 O O . SER A 1 141 ? -4.144 -3.520 23.008 1.00 92.00 141 SER A O 1
ATOM 1105 N N . VAL A 1 142 ? -3.941 -4.265 20.892 1.00 96.56 142 VAL A N 1
ATOM 1106 C CA . VAL A 1 142 ? -3.875 -2.952 20.246 1.00 96.56 142 VAL A CA 1
ATOM 1107 C C . VAL A 1 142 ? -5.134 -2.778 19.399 1.00 96.56 142 VAL A C 1
ATOM 1109 O O . VAL A 1 142 ? -5.363 -3.539 18.461 1.00 96.56 142 VAL A O 1
ATOM 1112 N N . THR A 1 143 ? -5.971 -1.802 19.747 1.00 98.12 143 THR A N 1
ATOM 1113 C CA . THR A 1 143 ? -7.199 -1.476 19.009 1.00 98.12 143 THR A CA 1
ATOM 1114 C C . THR A 1 143 ? -6.978 -0.237 18.151 1.00 98.12 143 THR A C 1
ATOM 1116 O O . THR A 1 143 ? -6.581 0.795 18.681 1.00 98.12 143 THR A O 1
ATOM 1119 N N . VAL A 1 144 ? -7.260 -0.308 16.853 1.00 98.69 144 VAL A N 1
ATOM 1120 C CA . VAL A 1 144 ? -7.280 0.850 15.946 1.00 98.69 144 VAL A CA 1
ATOM 1121 C C . VAL A 1 144 ? -8.734 1.224 15.691 1.00 98.69 144 VAL A C 1
ATOM 1123 O O . VAL A 1 144 ? -9.473 0.452 15.083 1.00 98.69 144 VAL A O 1
ATOM 1126 N N . LEU A 1 145 ? -9.153 2.388 16.185 1.00 97.69 145 LEU A N 1
ATOM 1127 C CA . LEU A 1 145 ? -10.538 2.847 16.148 1.00 97.69 145 LEU A CA 1
ATOM 1128 C C . LEU A 1 145 ? -10.671 4.062 15.214 1.00 97.69 145 LEU A C 1
ATOM 1130 O O . LEU A 1 145 ? -10.313 5.179 15.584 1.00 97.69 145 LEU A O 1
ATOM 1134 N N . THR A 1 146 ? -11.197 3.836 14.009 1.00 97.25 146 THR A N 1
ATOM 1135 C CA . THR A 1 146 ? -11.149 4.801 12.896 1.00 97.25 146 THR A CA 1
ATOM 1136 C C . THR A 1 146 ? -12.519 5.407 12.618 1.00 97.25 146 THR A C 1
ATOM 1138 O O . THR A 1 146 ? -13.483 4.692 12.321 1.00 97.25 146 THR A O 1
ATOM 1141 N N . HIS A 1 147 ? -12.602 6.738 12.695 1.00 92.94 147 HIS A N 1
ATOM 1142 C CA . HIS A 1 147 ? -13.833 7.475 12.417 1.00 92.94 147 HIS A CA 1
ATOM 1143 C C . HIS A 1 147 ? -14.156 7.548 10.922 1.00 92.94 147 HIS A C 1
ATOM 1145 O O . HIS A 1 147 ? -13.286 7.395 10.064 1.00 92.94 147 HIS A O 1
ATOM 1151 N N . GLY A 1 148 ? -15.429 7.796 10.622 1.00 89.25 148 GLY A N 1
ATOM 1152 C CA . GLY A 1 148 ? -15.953 7.840 9.261 1.00 89.25 148 GLY A CA 1
ATOM 1153 C C . GLY A 1 148 ? -16.120 9.243 8.695 1.00 89.25 148 GLY A C 1
ATOM 1154 O O . GLY A 1 148 ? -15.394 10.169 9.064 1.00 89.25 148 GLY A O 1
ATOM 1155 N N . PHE A 1 149 ? -17.101 9.363 7.796 1.00 84.75 149 PHE A N 1
ATOM 1156 C CA . PHE A 1 149 ? -17.453 10.604 7.113 1.00 84.75 149 PHE A CA 1
ATOM 1157 C C . PHE A 1 149 ? -17.797 11.727 8.087 1.00 84.75 149 PHE A C 1
ATOM 1159 O O . PHE A 1 149 ? -18.513 11.519 9.068 1.00 84.75 149 PHE A O 1
ATOM 1166 N N . LYS A 1 150 ? -17.337 12.933 7.758 1.00 82.62 150 LYS A N 1
ATOM 1167 C CA . LYS A 1 150 ? -17.569 14.124 8.559 1.00 82.62 150 LYS A CA 1
ATOM 1168 C C . LYS A 1 150 ? -18.019 15.301 7.689 1.00 82.62 150 LYS A C 1
ATOM 1170 O O . LYS A 1 150 ? -17.233 15.764 6.871 1.00 82.62 150 LYS A O 1
ATOM 1175 N N . PRO A 1 151 ? -19.240 15.833 7.857 1.00 73.81 151 PRO A N 1
ATOM 1176 C CA . PRO A 1 151 ? -19.724 16.924 7.017 1.00 73.81 151 PRO A CA 1
ATOM 1177 C C . PRO A 1 151 ? -18.908 18.222 7.219 1.00 73.81 151 PRO A C 1
ATOM 1179 O O . PRO A 1 151 ? -18.800 18.704 8.353 1.00 73.81 151 PRO A O 1
ATOM 1182 N N . PRO A 1 152 ? -18.422 18.872 6.143 1.00 68.12 152 PRO A N 1
ATOM 1183 C CA . PRO A 1 152 ? -17.466 19.982 6.241 1.00 68.12 152 PRO A CA 1
ATOM 1184 C C . PRO A 1 152 ? -18.093 21.287 6.764 1.00 68.12 152 PRO A C 1
ATOM 1186 O O . PRO A 1 152 ? -17.395 22.168 7.254 1.00 68.12 152 PRO A O 1
ATOM 1189 N N . VAL A 1 153 ? -19.422 21.427 6.686 1.00 62.09 153 VAL A N 1
ATOM 1190 C CA . VAL A 1 153 ? -20.152 22.658 7.062 1.00 62.09 153 VAL A CA 1
ATOM 1191 C C . VAL A 1 153 ? -20.706 22.602 8.495 1.00 62.09 153 VAL A C 1
ATOM 1193 O O . VAL A 1 153 ? -21.072 23.628 9.062 1.00 62.09 153 VAL A O 1
ATOM 1196 N N . ILE A 1 154 ? -20.780 21.410 9.094 1.00 59.91 154 ILE A N 1
ATOM 1197 C CA . ILE A 1 154 ? -21.540 21.166 10.335 1.00 59.91 154 ILE A CA 1
ATOM 1198 C C . ILE A 1 154 ? -20.607 20.882 11.512 1.00 59.91 154 ILE A C 1
ATOM 1200 O O . ILE A 1 154 ? -20.928 21.196 12.656 1.00 59.91 154 ILE A O 1
ATOM 1204 N N . THR A 1 155 ? -19.433 20.314 11.242 1.00 61.84 155 THR A N 1
ATOM 1205 C CA . THR A 1 155 ? -18.525 19.820 12.278 1.00 61.84 155 THR A CA 1
ATOM 1206 C C . THR A 1 155 ? -17.098 20.279 11.994 1.00 61.84 155 THR A C 1
ATOM 1208 O O . THR A 1 155 ? -16.551 19.957 10.946 1.00 61.84 155 THR A O 1
ATOM 1211 N N . GLY A 1 156 ? -16.481 21.023 12.921 1.00 68.19 156 GLY A N 1
ATOM 1212 C CA . GLY A 1 156 ? -15.070 21.435 12.799 1.00 68.19 156 GLY A CA 1
ATOM 1213 C C . GLY A 1 156 ? -14.118 20.238 12.903 1.00 68.19 156 GLY A C 1
ATOM 1214 O O . GLY A 1 156 ? -14.535 19.264 13.520 1.00 68.19 156 GLY A O 1
ATOM 1215 N N . PRO A 1 157 ? -12.890 20.282 12.339 1.00 80.25 157 PRO A N 1
ATOM 1216 C CA . PRO A 1 157 ? -11.959 19.149 12.175 1.00 80.25 157 PRO A CA 1
ATOM 1217 C C . PRO A 1 157 ? -11.601 18.443 13.492 1.00 80.25 157 PRO A C 1
ATOM 1219 O O . PRO A 1 157 ? -11.762 19.004 14.573 1.00 80.25 157 PRO A O 1
ATOM 1222 N N . GLY A 1 158 ? -11.156 17.189 13.406 1.00 86.62 158 GLY A N 1
ATOM 1223 C CA . GLY A 1 158 ? -10.829 16.345 14.554 1.00 86.62 158 GLY A CA 1
ATOM 1224 C C . GLY A 1 158 ? -11.632 15.044 14.639 1.00 86.62 158 GLY A C 1
ATOM 1225 O O . GLY A 1 158 ? -12.777 14.965 14.180 1.00 86.62 158 GLY A O 1
ATOM 1226 N N . ILE A 1 159 ? -11.076 14.058 15.337 1.00 89.94 159 ILE A N 1
ATOM 1227 C CA . ILE A 1 159 ? -11.809 12.862 15.775 1.00 89.94 159 ILE A CA 1
ATOM 1228 C C . ILE A 1 159 ? -13.068 13.270 16.569 1.00 89.94 159 ILE A C 1
ATOM 1230 O O . ILE A 1 159 ? -12.959 14.057 17.519 1.00 89.94 159 ILE A O 1
ATOM 1234 N N . PRO A 1 160 ? -14.257 12.746 16.228 1.00 86.12 160 PRO A N 1
ATOM 1235 C CA . PRO A 1 160 ? -15.469 13.050 16.976 1.00 86.12 160 PRO A CA 1
ATOM 1236 C C . PRO A 1 160 ? -15.394 12.588 18.440 1.00 86.12 160 PRO A C 1
ATOM 1238 O O . PRO A 1 160 ? -14.730 11.600 18.768 1.00 86.12 160 PRO A O 1
ATOM 1241 N N . SER A 1 161 ? -16.089 13.292 19.341 1.00 82.75 161 SER A N 1
ATOM 1242 C CA . SER A 1 161 ? -16.026 13.030 20.791 1.00 82.75 161 SER A CA 1
ATOM 1243 C C . SER A 1 161 ? -16.367 11.580 21.140 1.00 82.75 161 SER A C 1
ATOM 1245 O O . SER A 1 161 ? -15.897 11.041 22.142 1.00 82.75 161 SER A O 1
ATOM 1247 N N . GLU A 1 162 ? -17.191 10.958 20.302 1.00 81.00 162 GLU A N 1
ATOM 1248 C CA . GLU A 1 162 ? -17.727 9.634 20.499 1.00 81.00 162 GLU A CA 1
ATOM 1249 C C . GLU A 1 162 ? -16.707 8.505 20.297 1.00 81.00 162 GLU A C 1
ATOM 1251 O O . GLU A 1 162 ? -16.770 7.433 20.904 1.00 81.00 162 GLU A O 1
ATOM 1256 N N . PHE A 1 163 ? -15.672 8.781 19.520 1.00 90.50 163 PHE A N 1
ATOM 1257 C CA . PHE A 1 163 ? -14.559 7.859 19.364 1.00 90.50 163 PHE A CA 1
ATOM 1258 C C . PHE A 1 163 ? -13.662 7.894 20.603 1.00 90.50 163 PHE A C 1
ATOM 1260 O O . PHE A 1 163 ? -13.224 6.846 21.070 1.00 90.50 163 PHE A O 1
ATOM 1267 N N . TYR A 1 164 ? -13.464 9.070 21.214 1.00 91.81 164 TYR A N 1
ATOM 1268 C CA . TYR A 1 164 ? -12.673 9.178 22.441 1.00 91.81 164 TYR A CA 1
ATOM 1269 C C . TYR A 1 164 ? -13.322 8.480 23.637 1.00 91.81 164 TYR A C 1
ATOM 1271 O O . TYR A 1 164 ? -12.607 7.812 24.379 1.00 91.81 164 TYR A O 1
ATOM 1279 N N . LYS A 1 165 ? -14.648 8.585 23.839 1.00 88.12 165 LYS A N 1
ATOM 1280 C CA . LYS A 1 165 ? -15.269 7.864 24.971 1.00 88.12 165 LYS A CA 1
ATOM 1281 C C . LYS A 1 165 ? -15.358 6.365 24.717 1.00 88.12 165 LYS A C 1
ATOM 1283 O O . LYS A 1 165 ? -15.177 5.603 25.653 1.00 88.12 165 LYS A O 1
ATOM 1288 N N . MET A 1 166 ? -15.565 5.931 23.470 1.00 90.69 166 MET A N 1
ATOM 1289 C CA . MET A 1 166 ? -15.477 4.505 23.145 1.00 90.69 166 MET A CA 1
ATOM 1290 C C . MET A 1 166 ? -14.058 3.967 23.389 1.00 90.69 166 MET A C 1
ATOM 1292 O O . MET A 1 166 ? -13.903 2.908 23.991 1.00 90.69 166 MET A O 1
ATOM 1296 N N . ALA A 1 167 ? -13.024 4.711 22.988 1.00 94.88 167 ALA A N 1
ATOM 1297 C CA . ALA A 1 167 ? -11.636 4.358 23.274 1.00 94.88 167 ALA A CA 1
ATOM 1298 C C . ALA A 1 167 ? -11.337 4.303 24.780 1.00 94.88 167 ALA A C 1
ATOM 1300 O O . ALA A 1 167 ? -10.646 3.391 25.229 1.00 94.88 167 ALA A O 1
ATOM 1301 N N . ASP A 1 168 ? -11.884 5.240 25.561 1.00 93.88 168 ASP A N 1
ATOM 1302 C CA . ASP A 1 168 ? -11.774 5.256 27.026 1.00 93.88 168 ASP A CA 1
ATOM 1303 C C . ASP A 1 168 ? -12.443 4.020 27.638 1.00 93.88 168 ASP A C 1
ATOM 1305 O O . ASP A 1 168 ? -11.808 3.295 28.398 1.00 93.88 168 ASP A O 1
ATOM 1309 N N . SER A 1 169 ? -13.672 3.698 27.219 1.00 91.44 169 SER A N 1
ATOM 1310 C CA . SER A 1 169 ? -14.385 2.485 27.632 1.00 91.44 169 SER A CA 1
ATOM 1311 C C . SER A 1 169 ? -13.581 1.215 27.340 1.00 91.44 169 SER A C 1
ATOM 1313 O O . SER A 1 169 ? -13.424 0.375 28.227 1.00 91.44 169 SER A O 1
ATOM 1315 N N . ILE A 1 170 ? -13.007 1.083 26.140 1.00 93.88 170 ILE A N 1
ATOM 1316 C CA . ILE A 1 170 ? -12.153 -0.057 25.766 1.00 93.88 170 ILE A CA 1
ATOM 1317 C C . ILE A 1 170 ? -10.912 -0.137 26.665 1.00 93.88 170 ILE A C 1
ATOM 1319 O O . ILE A 1 170 ? -10.578 -1.204 27.183 1.00 93.88 170 ILE A O 1
ATOM 1323 N N . ALA A 1 171 ? -10.230 0.988 26.882 1.00 94.00 171 ALA A N 1
ATOM 1324 C CA . ALA A 1 171 ? -9.014 1.030 27.683 1.00 94.00 171 ALA A CA 1
ATOM 1325 C C . ALA A 1 171 ? -9.280 0.731 29.168 1.00 94.00 171 ALA A C 1
ATOM 1327 O O . ALA A 1 171 ? -8.545 -0.047 29.781 1.00 94.00 171 ALA A O 1
ATOM 1328 N N . THR A 1 172 ? -10.321 1.315 29.760 1.00 91.12 172 THR A N 1
ATOM 1329 C CA . THR A 1 172 ? -10.660 1.151 31.181 1.00 91.12 172 THR A CA 1
ATOM 1330 C C . THR A 1 172 ? -11.204 -0.246 31.480 1.00 91.12 172 THR A C 1
ATOM 1332 O O . THR A 1 172 ? -10.765 -0.890 32.441 1.00 91.12 172 THR A O 1
ATOM 1335 N N . THR A 1 173 ? -12.109 -0.772 30.648 1.00 89.44 173 THR A N 1
ATOM 1336 C CA . THR A 1 173 ? -12.639 -2.138 30.825 1.00 89.44 173 THR A CA 1
ATOM 1337 C C . THR A 1 173 ? -11.564 -3.192 30.551 1.00 89.44 173 THR A C 1
ATOM 1339 O O . THR A 1 173 ? -11.426 -4.140 31.321 1.00 89.44 173 THR A O 1
ATOM 1342 N N . GLY A 1 174 ? -10.693 -2.964 29.562 1.00 87.25 174 GLY A N 1
ATOM 1343 C CA . GLY A 1 174 ? -9.547 -3.822 29.247 1.00 87.25 174 GLY A CA 1
ATOM 1344 C C . GLY A 1 174 ? -8.387 -3.771 30.254 1.00 87.25 174 GLY A C 1
ATOM 1345 O O . GLY A 1 174 ? -7.385 -4.461 30.059 1.00 87.25 174 GLY A O 1
ATOM 1346 N N . GLY A 1 175 ? -8.501 -2.988 31.335 1.00 87.38 175 GLY A N 1
ATOM 1347 C CA . GLY A 1 175 ? -7.565 -3.010 32.461 1.00 87.38 175 GLY A CA 1
ATOM 1348 C C . GLY A 1 175 ? -6.721 -1.751 32.666 1.00 87.38 175 GLY A C 1
ATOM 1349 O O . GLY A 1 175 ? -5.604 -1.891 33.157 1.00 87.38 175 GLY A O 1
ATOM 1350 N N . GLU A 1 176 ? -7.239 -0.557 32.366 1.00 91.06 176 GLU A N 1
ATOM 1351 C CA . GLU A 1 176 ? -6.552 0.751 32.468 1.00 91.06 176 GLU A CA 1
ATOM 1352 C C . GLU A 1 176 ? -5.460 0.947 31.400 1.00 91.06 176 GLU A C 1
ATOM 1354 O O . GLU A 1 176 ? -4.262 1.015 31.689 1.00 91.06 176 GLU A O 1
ATOM 1359 N N . GLY A 1 177 ? -5.893 0.971 30.140 1.00 94.25 177 GLY A N 1
ATOM 1360 C CA . GLY A 1 177 ? -5.058 1.148 28.955 1.00 94.25 177 GLY A CA 1
ATOM 1361 C C . GLY A 1 177 ? -4.593 2.569 28.654 1.00 94.25 177 GLY A C 1
ATOM 1362 O O . GLY A 1 177 ? -4.905 3.534 29.352 1.00 94.25 177 GLY A O 1
ATOM 1363 N N . LEU A 1 178 ? -3.855 2.678 27.552 1.00 96.62 178 LEU A N 1
ATOM 1364 C CA . LEU A 1 178 ? -3.378 3.933 26.983 1.00 96.62 178 LEU A CA 1
ATOM 1365 C C . LEU A 1 178 ? -4.211 4.317 25.753 1.00 96.62 178 LEU A C 1
ATOM 1367 O O . LEU A 1 178 ? -4.481 3.474 24.901 1.00 96.62 178 LEU A O 1
ATOM 1371 N N . LEU A 1 179 ? -4.574 5.597 25.644 1.00 98.06 179 LEU A N 1
ATOM 1372 C CA . LEU A 1 179 ? -5.183 6.181 24.448 1.00 98.06 179 LEU A CA 1
ATOM 1373 C C . LEU A 1 179 ? -4.152 7.050 23.735 1.00 98.06 179 LEU A C 1
ATOM 1375 O O . LEU A 1 179 ? -3.516 7.904 24.362 1.00 98.06 179 LEU A O 1
ATOM 1379 N N . MET A 1 180 ? -4.035 6.883 22.423 1.00 98.25 180 MET A N 1
ATOM 1380 C CA . MET A 1 180 ? -3.217 7.740 21.574 1.00 98.25 180 MET A CA 1
ATOM 1381 C C . MET A 1 180 ? -4.006 8.165 20.339 1.00 98.25 180 MET A C 1
ATOM 1383 O O . MET A 1 180 ? -4.669 7.342 19.715 1.00 98.25 180 MET A O 1
ATOM 1387 N N . ARG A 1 181 ? -3.930 9.447 19.972 1.00 96.88 181 ARG A N 1
ATOM 1388 C CA . ARG A 1 181 ? -4.476 9.947 18.703 1.00 96.88 181 ARG A CA 1
ATOM 1389 C C . ARG A 1 181 ? -3.370 10.179 17.692 1.00 96.88 181 ARG A C 1
ATOM 1391 O O . ARG A 1 181 ? -2.257 10.529 18.074 1.00 96.88 181 ARG A O 1
ATOM 1398 N N . TYR A 1 182 ? -3.695 10.044 16.423 1.00 96.00 182 TYR A N 1
ATOM 1399 C CA . TYR A 1 182 ? -2.817 10.441 15.338 1.00 96.00 182 TYR A CA 1
ATOM 1400 C C . TYR A 1 182 ? -2.747 11.970 15.219 1.00 96.00 182 TYR A C 1
ATOM 1402 O O . TYR A 1 182 ? -3.768 12.651 15.317 1.00 96.00 182 TYR A O 1
ATOM 1410 N N . ASP A 1 183 ? -1.547 12.510 15.018 1.00 92.75 183 ASP A N 1
ATOM 1411 C CA . ASP A 1 183 ? -1.304 13.931 14.771 1.00 92.75 183 ASP A CA 1
ATOM 1412 C C . ASP A 1 183 ? -0.948 14.161 13.303 1.00 92.75 183 ASP A C 1
ATOM 1414 O O . ASP A 1 183 ? 0.191 13.961 12.892 1.00 92.75 183 ASP A O 1
ATOM 1418 N N . SER A 1 184 ? -1.922 14.588 12.497 1.00 88.50 184 SER A N 1
ATOM 1419 C CA . SER A 1 184 ? -1.757 14.678 11.040 1.00 88.50 184 SER A CA 1
ATOM 1420 C C . SER A 1 184 ? -0.575 15.518 10.541 1.00 88.50 184 SER A C 1
ATOM 1422 O O . SER A 1 184 ? 0.072 15.086 9.588 1.00 88.50 184 SER A O 1
ATOM 1424 N N . PRO A 1 185 ? -0.240 16.682 11.136 1.00 87.44 185 PRO A N 1
ATOM 1425 C CA . PRO A 1 185 ? 0.866 17.512 10.659 1.00 87.44 185 PRO A CA 1
ATOM 1426 C C . PRO A 1 185 ? 2.233 16.831 10.762 1.00 87.44 185 PRO A C 1
ATOM 1428 O O . PRO A 1 185 ? 3.088 17.018 9.897 1.00 87.44 185 PRO A O 1
ATOM 1431 N N . THR A 1 186 ? 2.452 16.053 11.822 1.00 89.06 186 THR A N 1
ATOM 1432 C CA . THR A 1 186 ? 3.725 15.359 12.046 1.00 89.06 186 THR A CA 1
ATOM 1433 C C . THR A 1 186 ? 3.685 13.941 11.500 1.00 89.06 186 THR A C 1
ATOM 1435 O O . THR A 1 186 ? 4.671 13.488 10.921 1.00 89.06 186 THR A O 1
ATOM 1438 N N . GLY A 1 187 ? 2.532 13.282 11.608 1.00 91.19 187 GLY A N 1
ATOM 1439 C CA . GLY A 1 187 ? 2.314 11.856 11.407 1.00 91.19 187 GLY A CA 1
ATOM 1440 C C . GLY A 1 187 ? 2.577 11.027 12.667 1.00 91.19 187 GLY A C 1
ATOM 1441 O O . GLY A 1 187 ? 2.532 9.804 12.605 1.00 91.19 187 GLY A O 1
ATOM 1442 N N . ASP A 1 188 ? 2.893 11.643 13.803 1.00 92.81 188 ASP A N 1
ATOM 1443 C CA . ASP A 1 188 ? 3.237 10.935 15.035 1.00 92.81 188 ASP A CA 1
ATOM 1444 C C . ASP A 1 188 ? 1.991 10.634 15.900 1.00 92.81 188 ASP A C 1
ATOM 1446 O O . ASP A 1 188 ? 0.897 11.158 15.679 1.00 92.81 188 ASP A O 1
ATOM 1450 N N . TRP A 1 189 ? 2.138 9.748 16.891 1.00 96.56 189 TRP A N 1
ATOM 1451 C CA . TRP A 1 189 ? 1.045 9.353 17.785 1.00 96.56 189 TRP A CA 1
ATOM 1452 C C . TRP A 1 189 ? 1.140 10.025 19.153 1.00 96.56 189 TRP A C 1
ATOM 1454 O O . TRP A 1 189 ? 2.158 9.920 19.830 1.00 96.56 189 TRP A O 1
ATOM 1464 N N . VAL A 1 190 ? 0.041 10.623 19.611 1.00 96.19 190 VAL A N 1
ATOM 1465 C CA . VAL A 1 190 ? -0.002 11.500 20.784 1.00 96.19 190 VAL A CA 1
ATOM 1466 C C . VAL A 1 190 ? -0.819 10.898 21.926 1.00 96.19 190 VAL A C 1
ATOM 1468 O O . VAL A 1 190 ? -2.016 10.681 21.738 1.00 96.19 190 VAL A O 1
ATOM 1471 N N . PRO A 1 191 ? -0.244 10.706 23.131 1.00 96.75 191 PRO A N 1
ATOM 1472 C CA . PRO A 1 191 ? -0.989 10.275 24.313 1.00 96.75 191 PRO A CA 1
ATOM 1473 C C . PRO A 1 191 ? -2.069 11.284 24.715 1.00 96.75 191 PRO A C 1
ATOM 1475 O O . PRO A 1 191 ? -1.771 12.452 24.983 1.00 96.75 191 PRO A O 1
ATOM 1478 N N . VAL A 1 192 ? -3.319 10.831 24.811 1.00 96.56 192 VAL A N 1
ATOM 1479 C CA . VAL A 1 192 ? -4.479 11.686 25.111 1.00 96.56 192 VAL A CA 1
ATOM 1480 C C . VAL A 1 192 ? -5.357 11.122 26.226 1.00 96.56 192 VAL A C 1
ATOM 1482 O O . VAL A 1 192 ? -5.283 9.949 26.582 1.00 96.56 192 VAL A O 1
ATOM 1485 N N . ASN A 1 193 ? -6.171 11.987 26.827 1.00 93.94 193 ASN A N 1
ATOM 1486 C CA . ASN A 1 193 ? -7.260 11.587 27.713 1.00 93.94 193 ASN A CA 1
ATOM 1487 C C . ASN A 1 193 ? -8.560 11.344 26.917 1.00 93.94 193 ASN A C 1
ATOM 1489 O O . ASN A 1 193 ? -8.624 11.573 25.710 1.00 93.94 193 ASN A O 1
ATOM 1493 N N . LYS A 1 194 ? -9.631 10.956 27.615 1.00 90.00 194 LYS A N 1
ATOM 1494 C CA . LYS A 1 194 ? -10.973 10.730 27.048 1.00 90.00 194 LYS A CA 1
ATOM 1495 C C . LYS A 1 194 ? -11.653 11.936 26.389 1.00 90.00 194 LYS A C 1
ATOM 1497 O O . LYS A 1 194 ? -12.742 11.805 25.841 1.00 90.00 194 LYS A O 1
ATOM 1502 N N . TYR A 1 195 ? -11.051 13.119 26.480 1.00 90.00 195 TYR A N 1
ATOM 1503 C CA . TYR A 1 195 ? -11.509 14.342 25.821 1.00 90.00 195 TYR A CA 1
ATOM 1504 C C . TYR A 1 195 ? -10.622 14.716 24.622 1.00 90.00 195 TYR A C 1
ATOM 1506 O O . TYR A 1 195 ? -10.756 15.812 24.084 1.00 90.00 195 TYR A O 1
ATOM 1514 N N . GLY A 1 196 ? -9.671 13.855 24.243 1.00 90.69 196 GLY A N 1
ATOM 1515 C CA . GLY A 1 196 ? -8.710 14.116 23.171 1.00 90.69 196 GLY A CA 1
ATOM 1516 C C . GLY A 1 196 ? -7.636 15.145 23.519 1.00 90.69 196 GLY A C 1
ATOM 1517 O O . GLY A 1 196 ? -6.891 15.584 22.643 1.00 90.69 196 GLY A O 1
ATOM 1518 N N . GLN A 1 197 ? -7.531 15.548 24.787 1.00 92.44 197 GLN A N 1
ATOM 1519 C CA . GLN A 1 197 ? -6.492 16.467 25.241 1.00 92.44 197 GLN A CA 1
ATOM 1520 C C . GLN A 1 197 ? -5.217 15.686 25.530 1.00 92.44 197 GLN A C 1
ATOM 1522 O O . GLN A 1 197 ? -5.277 14.607 26.123 1.00 92.44 197 GLN A O 1
ATOM 1527 N N . VAL A 1 198 ? -4.066 16.252 25.162 1.00 93.38 198 VAL A N 1
ATOM 1528 C CA . VAL A 1 198 ? -2.764 15.646 25.457 1.00 93.38 198 VAL A CA 1
ATOM 1529 C C . VAL A 1 198 ? -2.638 15.416 26.961 1.00 93.38 198 VAL A C 1
ATOM 1531 O O . VAL A 1 198 ? -2.957 16.295 27.767 1.00 93.38 198 VAL A O 1
ATOM 1534 N N . LYS A 1 199 ? -2.185 14.225 27.348 1.00 92.94 199 LYS A N 1
ATOM 1535 C CA . LYS A 1 199 ? -1.985 13.865 28.753 1.00 92.94 199 LYS A CA 1
ATOM 1536 C C . LYS A 1 199 ? -0.935 14.775 29.390 1.00 92.94 199 LYS A C 1
ATOM 1538 O O . LYS A 1 199 ? 0.212 14.801 28.954 1.00 92.94 199 LYS A O 1
ATOM 1543 N N . SER A 1 200 ? -1.318 15.525 30.424 1.00 89.31 200 SER A N 1
ATOM 1544 C CA . SER A 1 200 ? -0.422 16.493 31.071 1.00 89.31 200 SER A CA 1
ATOM 1545 C C . SER A 1 200 ? 0.836 15.834 31.625 1.00 89.31 200 SER A C 1
ATOM 1547 O O . SER A 1 200 ? 1.920 16.373 31.465 1.00 89.31 200 SER A O 1
ATOM 1549 N N . ASP A 1 201 ? 0.713 14.638 32.197 1.00 89.88 201 ASP A N 1
ATOM 1550 C CA . ASP A 1 201 ? 1.825 13.851 32.734 1.00 89.88 201 ASP A CA 1
ATOM 1551 C C . ASP A 1 201 ? 2.852 13.414 31.676 1.00 89.88 201 ASP A C 1
ATOM 1553 O O . ASP A 1 201 ? 3.987 13.113 32.040 1.00 89.88 201 ASP A O 1
ATOM 1557 N N . PHE A 1 202 ? 2.503 13.439 30.384 1.00 89.69 202 PHE A N 1
ATOM 1558 C CA . PHE A 1 202 ? 3.448 13.184 29.295 1.00 89.69 202 PHE A CA 1
ATOM 1559 C C . PHE A 1 202 ? 4.375 14.382 29.027 1.00 89.69 202 PHE A C 1
ATOM 1561 O O . PHE A 1 202 ? 5.576 14.197 28.841 1.00 89.69 202 PHE A O 1
ATOM 1568 N N . PHE A 1 203 ? 3.852 15.615 29.027 1.00 83.25 203 PHE A N 1
ATOM 1569 C CA . PHE A 1 203 ? 4.631 16.797 28.625 1.00 83.25 203 PHE A CA 1
ATOM 1570 C C . PHE A 1 203 ? 4.997 17.753 29.768 1.00 83.25 203 PHE A C 1
ATOM 1572 O O . PHE A 1 203 ? 5.961 18.496 29.630 1.00 83.25 203 PHE A O 1
ATOM 1579 N N . SER A 1 204 ? 4.297 17.738 30.907 1.00 77.56 204 SER A N 1
ATOM 1580 C CA . SER A 1 204 ? 4.570 18.661 32.022 1.00 77.56 204 SER A CA 1
ATOM 1581 C C . SER A 1 204 ? 5.799 18.279 32.850 1.00 77.56 204 SER A C 1
ATOM 1583 O O . SER A 1 204 ? 6.400 19.140 33.483 1.00 77.56 204 SER A O 1
ATOM 1585 N N . ASN A 1 205 ? 6.160 16.993 32.863 1.00 62.97 205 ASN A N 1
ATOM 1586 C CA . ASN A 1 205 ? 7.244 16.436 33.686 1.00 62.97 205 ASN A CA 1
ATOM 1587 C C . ASN A 1 205 ? 8.424 15.919 32.847 1.00 62.97 205 ASN A C 1
ATOM 1589 O O . ASN A 1 205 ? 9.306 15.235 33.364 1.00 62.97 205 ASN A O 1
ATOM 1593 N N . SER A 1 206 ? 8.427 16.212 31.548 1.00 67.50 206 SER A N 1
ATOM 1594 C CA . SER A 1 206 ? 9.383 15.667 30.592 1.00 67.50 206 SER A CA 1
ATOM 1595 C C . SER A 1 206 ? 10.524 16.648 30.327 1.00 67.50 206 SER A C 1
ATOM 1597 O O . SER A 1 206 ? 10.293 17.808 29.990 1.00 67.50 206 SER A O 1
ATOM 1599 N N . THR A 1 207 ? 11.770 16.174 30.408 1.00 78.25 207 THR A N 1
ATOM 1600 C CA . THR A 1 207 ? 12.954 16.932 29.960 1.00 78.25 207 THR A CA 1
ATOM 1601 C C . THR A 1 207 ? 12.973 17.153 28.446 1.00 78.25 207 THR A C 1
ATOM 1603 O O . THR A 1 207 ? 13.752 17.971 27.962 1.00 78.25 207 THR A O 1
ATOM 1606 N N . TYR A 1 208 ? 12.120 16.447 27.696 1.00 77.88 208 TYR A N 1
ATOM 1607 C CA . TYR A 1 208 ? 12.046 16.524 26.241 1.00 77.88 208 TYR A CA 1
ATOM 1608 C C . TYR A 1 208 ? 11.224 17.719 25.730 1.00 77.88 208 TYR A C 1
ATOM 1610 O O . TYR A 1 208 ? 11.413 18.110 24.582 1.00 77.88 208 TYR A O 1
ATOM 1618 N N . PHE A 1 209 ? 10.361 18.322 26.564 1.00 82.38 209 PHE A N 1
ATOM 1619 C CA . PHE A 1 209 ? 9.392 19.356 26.160 1.00 82.38 209 PHE A CA 1
ATOM 1620 C C . PHE A 1 209 ? 9.463 20.630 27.034 1.00 82.38 209 PHE A C 1
ATOM 1622 O O . PHE A 1 209 ? 8.484 20.991 27.690 1.00 82.38 209 PHE A O 1
ATOM 1629 N N . PRO A 1 210 ? 10.602 21.353 27.066 1.00 74.38 210 PRO A N 1
ATOM 1630 C CA . PRO A 1 210 ? 10.801 22.488 27.977 1.00 74.38 210 PRO A CA 1
ATOM 1631 C C . PRO A 1 210 ? 9.865 23.681 27.716 1.00 74.38 210 PRO A C 1
ATOM 1633 O O . PRO A 1 210 ? 9.658 24.495 28.612 1.00 74.38 210 PRO A O 1
ATOM 1636 N N . ASN A 1 211 ? 9.289 23.777 26.512 1.00 80.75 211 ASN A N 1
ATOM 1637 C CA . ASN A 1 211 ? 8.408 24.869 26.083 1.00 80.75 211 ASN A CA 1
ATOM 1638 C C . ASN A 1 211 ? 6.951 24.415 25.863 1.00 80.75 211 ASN A C 1
ATOM 1640 O O . ASN A 1 211 ? 6.183 25.107 25.198 1.00 80.75 211 ASN A O 1
ATOM 1644 N N . GLY A 1 212 ? 6.567 23.262 26.420 1.00 83.50 212 GLY A N 1
ATOM 1645 C CA . GLY A 1 212 ? 5.266 22.640 26.179 1.00 83.50 212 GLY A CA 1
ATOM 1646 C C . GLY A 1 212 ? 5.310 21.566 25.092 1.00 83.50 212 GLY A C 1
ATOM 1647 O O . GLY A 1 212 ? 6.359 21.277 24.520 1.00 83.50 212 GLY A O 1
ATOM 1648 N N . PHE A 1 213 ? 4.159 20.934 24.865 1.00 87.81 213 PHE A N 1
ATOM 1649 C CA . PHE A 1 213 ? 4.009 19.815 23.937 1.00 87.81 213 PHE A CA 1
ATOM 1650 C C . PHE A 1 213 ? 4.325 20.222 22.489 1.00 87.81 213 PHE A C 1
ATOM 1652 O O . PHE A 1 213 ? 3.726 21.163 21.971 1.00 87.81 213 PHE A O 1
ATOM 1659 N N . ASP A 1 214 ? 5.211 19.465 21.846 1.00 88.75 214 ASP A N 1
ATOM 1660 C CA . ASP A 1 214 ? 5.574 19.603 20.436 1.00 88.75 214 ASP A CA 1
ATOM 1661 C C . ASP A 1 214 ? 5.869 18.214 19.851 1.00 88.75 214 ASP A C 1
ATOM 1663 O O . ASP A 1 214 ? 6.877 17.588 20.187 1.00 88.75 214 ASP A O 1
ATOM 1667 N N . SER A 1 215 ? 4.975 17.714 18.998 1.00 87.31 215 SER A N 1
ATOM 1668 C CA . SER A 1 215 ? 5.123 16.428 18.305 1.00 87.31 215 SER A CA 1
ATOM 1669 C C . SER A 1 215 ? 6.189 16.445 17.207 1.00 87.31 215 SER A C 1
ATOM 1671 O O . SER A 1 215 ? 6.606 15.383 16.760 1.00 87.31 215 SER A O 1
ATOM 1673 N N . SER A 1 216 ? 6.662 17.621 16.782 1.00 86.81 216 SER A N 1
ATOM 1674 C CA . SER A 1 216 ? 7.689 17.754 15.742 1.00 86.81 216 SER A CA 1
ATOM 1675 C C . SER A 1 216 ? 9.122 17.718 16.285 1.00 86.81 216 SER A C 1
ATOM 1677 O O . SER A 1 216 ? 10.081 17.655 15.513 1.00 86.81 216 SER A O 1
ATOM 1679 N N . ALA A 1 217 ? 9.284 17.738 17.612 1.00 85.44 217 ALA A N 1
ATOM 1680 C CA . ALA A 1 217 ? 10.589 17.738 18.254 1.00 85.44 217 ALA A CA 1
ATOM 1681 C C . ALA A 1 217 ? 11.385 16.454 17.920 1.00 85.44 217 ALA A C 1
ATOM 1683 O O . ALA A 1 217 ? 10.846 15.354 18.055 1.00 85.44 217 ALA A O 1
ATOM 1684 N N . PRO A 1 218 ? 12.695 16.532 17.604 1.00 82.50 218 PRO A N 1
ATOM 1685 C CA . PRO A 1 218 ? 13.510 15.346 17.301 1.00 82.50 218 PRO A CA 1
ATOM 1686 C C . PRO A 1 218 ? 13.549 14.298 18.426 1.00 82.50 218 PRO A C 1
ATOM 1688 O O . PRO A 1 218 ? 13.753 13.112 18.188 1.00 82.50 218 PRO A O 1
ATOM 1691 N N . SER A 1 219 ? 13.345 14.726 19.674 1.00 85.00 219 SER A N 1
ATOM 1692 C CA . SER A 1 219 ? 13.299 13.865 20.858 1.00 85.00 219 SER A CA 1
ATOM 1693 C C . SER A 1 219 ? 11.938 13.205 21.107 1.00 85.00 219 SER A C 1
ATOM 1695 O O . SER A 1 219 ? 11.828 12.382 22.022 1.00 85.00 219 SER A O 1
ATOM 1697 N N . TYR A 1 220 ? 10.907 13.551 20.328 1.00 90.31 220 TYR A N 1
ATOM 1698 C CA . TYR A 1 220 ? 9.521 13.165 20.584 1.00 90.31 220 TYR A CA 1
ATOM 1699 C C . TYR A 1 220 ? 9.342 11.651 20.698 1.00 90.31 220 TYR A C 1
ATOM 1701 O O . TYR A 1 220 ? 8.782 11.161 21.677 1.00 90.31 220 TYR A O 1
ATOM 1709 N N . ARG A 1 221 ? 9.874 10.894 19.735 1.00 89.56 221 ARG A N 1
ATOM 1710 C CA . ARG A 1 221 ? 9.701 9.434 19.670 1.00 89.56 221 ARG A CA 1
ATOM 1711 C C . ARG A 1 221 ? 10.377 8.711 20.829 1.00 89.56 221 ARG A C 1
ATOM 1713 O O . ARG A 1 221 ? 9.809 7.775 21.381 1.00 89.56 221 ARG A O 1
ATOM 1720 N N . THR A 1 222 ? 11.541 9.195 21.260 1.00 89.88 222 THR A N 1
ATOM 1721 C CA . THR A 1 222 ? 12.231 8.690 22.458 1.00 89.88 222 THR A CA 1
ATOM 1722 C C . THR A 1 222 ? 11.425 8.965 23.729 1.00 89.88 222 THR A C 1
ATOM 1724 O O . THR A 1 222 ? 11.340 8.112 24.616 1.00 89.88 222 THR A O 1
ATOM 1727 N N . ALA A 1 223 ? 10.802 10.145 23.827 1.00 91.62 223 ALA A N 1
ATOM 1728 C CA . ALA A 1 223 ? 9.905 10.470 24.931 1.00 91.62 223 ALA A CA 1
ATOM 1729 C C . ALA A 1 223 ? 8.662 9.566 24.924 1.00 91.62 223 ALA A C 1
ATOM 1731 O O . ALA A 1 223 ? 8.258 9.055 25.970 1.00 91.62 223 ALA A O 1
ATOM 1732 N N . LEU A 1 224 ? 8.080 9.341 23.743 1.00 94.12 224 LEU A N 1
ATOM 1733 C CA . LEU A 1 224 ? 6.892 8.518 23.551 1.00 94.12 224 LEU A CA 1
ATOM 1734 C C . LEU A 1 224 ? 7.143 7.054 23.932 1.00 94.12 224 LEU A C 1
ATOM 1736 O O . LEU A 1 224 ? 6.389 6.505 24.734 1.00 94.12 224 LEU A O 1
ATOM 1740 N N . SER A 1 225 ? 8.215 6.432 23.434 1.00 94.00 225 SER A N 1
ATOM 1741 C CA . SER A 1 225 ? 8.544 5.038 23.763 1.00 94.00 225 SER A CA 1
ATOM 1742 C C . SER A 1 225 ? 8.798 4.848 25.264 1.00 94.00 225 SER A C 1
ATOM 1744 O O . SER A 1 225 ? 8.303 3.892 25.866 1.00 94.00 225 SER A O 1
ATOM 1746 N N . SER A 1 226 ? 9.466 5.815 25.904 1.00 92.88 226 SER A N 1
ATOM 1747 C CA . SER A 1 226 ? 9.673 5.837 27.360 1.00 92.88 226 SER A CA 1
ATOM 1748 C C . SER A 1 226 ? 8.356 5.946 28.137 1.00 92.88 226 SER A C 1
ATOM 1750 O O . SER A 1 226 ? 8.192 5.295 29.169 1.00 92.88 226 SER A O 1
ATOM 1752 N N . TYR A 1 227 ? 7.403 6.740 27.640 1.00 94.31 227 TYR A N 1
ATOM 1753 C CA . TYR A 1 227 ? 6.080 6.898 28.247 1.00 94.31 227 TYR A CA 1
ATOM 1754 C C . TYR A 1 227 ? 5.199 5.649 28.092 1.00 94.31 227 TYR A C 1
ATOM 1756 O O . TYR A 1 227 ? 4.413 5.328 28.982 1.00 94.31 227 TYR A O 1
ATOM 1764 N N . ILE A 1 228 ? 5.347 4.919 26.984 1.00 95.75 228 ILE A N 1
ATOM 1765 C CA . ILE A 1 228 ? 4.605 3.684 26.696 1.00 95.75 228 ILE A CA 1
ATOM 1766 C C . ILE A 1 228 ? 5.126 2.498 27.524 1.00 95.75 228 ILE A C 1
ATOM 1768 O O . ILE A 1 228 ? 4.342 1.627 27.910 1.00 95.75 228 ILE A O 1
ATOM 1772 N N . ALA A 1 229 ? 6.426 2.457 27.834 1.00 94.06 229 ALA A N 1
ATOM 1773 C CA . ALA A 1 229 ? 7.076 1.306 28.462 1.00 94.06 229 ALA A CA 1
ATOM 1774 C C . ALA A 1 229 ? 6.364 0.745 29.720 1.00 94.06 229 ALA A C 1
ATOM 1776 O O . ALA A 1 229 ? 6.221 -0.478 29.800 1.00 94.06 229 ALA A O 1
ATOM 1777 N N . PRO A 1 230 ? 5.852 1.553 30.675 1.00 93.12 230 PRO A N 1
ATOM 1778 C CA . PRO A 1 230 ? 5.124 1.031 31.836 1.00 93.12 230 PRO A CA 1
ATOM 1779 C C . PRO A 1 230 ? 3.813 0.319 31.474 1.00 93.12 230 PRO A C 1
ATOM 1781 O O . PRO A 1 230 ? 3.474 -0.691 32.092 1.00 93.12 230 PRO A O 1
ATOM 1784 N N . TYR A 1 231 ? 3.086 0.805 30.462 1.00 93.06 231 TYR A N 1
ATOM 1785 C CA . TYR A 1 231 ? 1.855 0.171 29.976 1.00 93.06 231 TYR A CA 1
ATOM 1786 C C . TYR A 1 231 ? 2.162 -1.182 29.334 1.00 93.06 231 TYR A C 1
ATOM 1788 O O . TYR A 1 231 ? 1.472 -2.164 29.602 1.00 93.06 231 TYR A O 1
ATOM 1796 N N . LEU A 1 232 ? 3.243 -1.250 28.553 1.00 91.19 232 LEU A N 1
ATOM 1797 C CA . LEU A 1 232 ? 3.709 -2.484 27.927 1.00 91.19 232 LEU A CA 1
ATOM 1798 C C . LEU A 1 232 ? 4.170 -3.519 28.969 1.00 91.19 232 LEU A C 1
ATOM 1800 O O . LEU A 1 232 ? 3.787 -4.684 28.903 1.00 91.19 232 LEU A O 1
ATOM 1804 N N . GLN A 1 233 ? 4.950 -3.097 29.970 1.00 89.62 233 GLN A N 1
ATOM 1805 C CA . GLN A 1 233 ? 5.406 -3.965 31.067 1.00 89.62 233 GLN A CA 1
ATOM 1806 C C . GLN A 1 233 ? 4.245 -4.518 31.898 1.00 89.62 233 GLN A C 1
ATOM 1808 O O . GLN A 1 233 ? 4.301 -5.656 32.359 1.00 89.62 233 GLN A O 1
ATOM 1813 N N . ALA A 1 234 ? 3.192 -3.721 32.077 1.00 89.25 234 ALA A N 1
ATOM 1814 C CA . ALA A 1 234 ? 1.988 -4.120 32.790 1.00 89.25 234 ALA A CA 1
ATOM 1815 C C . ALA A 1 234 ? 0.932 -4.790 31.888 1.00 89.25 234 ALA A C 1
ATOM 1817 O O . ALA A 1 234 ? -0.175 -5.047 32.367 1.00 89.25 234 ALA A O 1
ATOM 1818 N N . ASN A 1 235 ? 1.260 -5.070 30.615 1.00 88.44 235 ASN A N 1
ATOM 1819 C CA . ASN A 1 235 ? 0.372 -5.690 29.628 1.00 88.44 235 ASN A CA 1
ATOM 1820 C C . ASN A 1 235 ? -1.004 -4.996 29.567 1.00 88.44 235 ASN A C 1
ATOM 1822 O O . ASN A 1 235 ? -2.064 -5.620 29.644 1.00 88.44 235 ASN A O 1
ATOM 1826 N N . LYS A 1 236 ? -0.982 -3.665 29.511 1.00 92.12 236 LYS A N 1
ATOM 1827 C CA . LYS A 1 236 ? -2.183 -2.839 29.378 1.00 92.12 236 LYS A CA 1
ATOM 1828 C C . LYS A 1 236 ? -2.631 -2.787 27.916 1.00 92.12 236 LYS A C 1
ATOM 1830 O O . LYS A 1 236 ? -1.796 -2.990 27.038 1.00 92.12 236 LYS A O 1
ATOM 1835 N N . PRO A 1 237 ? -3.916 -2.538 27.628 1.00 94.25 237 PRO A N 1
ATOM 1836 C CA . PRO A 1 237 ? -4.358 -2.348 26.253 1.00 94.25 237 PRO A CA 1
ATOM 1837 C C . PRO A 1 237 ? -3.912 -0.984 25.716 1.00 94.25 237 PRO A C 1
ATOM 1839 O O . PRO A 1 237 ? -3.705 -0.035 26.478 1.00 94.25 237 PRO A O 1
ATOM 1842 N N . LEU A 1 238 ? -3.796 -0.886 24.396 1.00 97.19 238 LEU A N 1
ATOM 1843 C CA . LEU A 1 238 ? -3.530 0.355 23.673 1.00 97.19 238 LEU A CA 1
ATOM 1844 C C . LEU A 1 238 ? -4.672 0.613 22.691 1.00 97.19 238 LEU A C 1
ATOM 1846 O O . LEU A 1 238 ? -5.030 -0.275 21.921 1.00 97.19 238 LEU A O 1
ATOM 1850 N N . VAL A 1 239 ? -5.221 1.825 22.696 1.00 98.50 239 VAL A N 1
ATOM 1851 C CA . VAL A 1 239 ? -6.212 2.269 21.712 1.00 98.50 239 VAL A CA 1
ATOM 1852 C C . VAL A 1 239 ? -5.632 3.416 20.896 1.00 98.50 239 VAL A C 1
ATOM 1854 O O . VAL A 1 239 ? -5.260 4.458 21.437 1.00 98.50 239 VAL A O 1
ATOM 1857 N N . LEU A 1 240 ? -5.553 3.203 19.589 1.00 98.75 240 LEU A N 1
ATOM 1858 C CA . LEU A 1 240 ? -5.071 4.140 18.591 1.00 98.75 240 LEU A CA 1
ATOM 1859 C C . LEU A 1 240 ? -6.267 4.745 17.858 1.00 98.75 240 LEU A C 1
ATOM 1861 O O . LEU A 1 240 ? -7.130 4.023 17.365 1.00 98.75 240 LEU A O 1
ATOM 1865 N N . LEU A 1 241 ? -6.307 6.070 17.789 1.00 98.25 241 LEU A N 1
ATOM 1866 C CA . LEU A 1 241 ? -7.362 6.846 17.145 1.00 98.25 241 LEU A CA 1
ATOM 1867 C C . LEU A 1 241 ? -6.775 7.589 15.936 1.00 98.25 241 LEU A C 1
ATOM 1869 O O . LEU A 1 241 ? -6.174 8.652 16.125 1.00 98.25 241 LEU A O 1
ATOM 1873 N N . PRO A 1 242 ? -6.886 7.049 14.711 1.00 96.44 242 PRO A N 1
ATOM 1874 C CA . PRO A 1 242 ? -6.509 7.774 13.504 1.00 96.44 242 PRO A CA 1
ATOM 1875 C C . PRO A 1 242 ? -7.421 8.990 13.267 1.00 96.44 242 PRO A C 1
ATOM 1877 O O . PRO A 1 242 ? -8.618 8.931 13.551 1.00 96.44 242 PRO A O 1
ATOM 1880 N N . ASP A 1 243 ? -6.865 10.076 12.724 1.00 92.69 243 ASP A N 1
ATOM 1881 C CA . ASP A 1 243 ? -7.609 11.278 12.316 1.00 92.69 243 ASP A CA 1
ATOM 1882 C C . ASP A 1 243 ? -7.261 11.649 10.877 1.00 92.69 243 ASP A C 1
ATOM 1884 O O . ASP A 1 243 ? -6.087 11.770 10.526 1.00 92.69 243 ASP A O 1
ATOM 1888 N N . TRP A 1 244 ? -8.291 11.839 10.063 1.00 92.25 244 TRP A N 1
ATOM 1889 C CA . TRP A 1 244 ? -8.211 12.194 8.645 1.00 92.25 244 TRP A CA 1
ATOM 1890 C C . TRP A 1 244 ? -9.304 13.203 8.276 1.00 92.25 244 TRP A C 1
ATOM 1892 O O . TRP A 1 244 ? -9.983 13.099 7.255 1.00 92.25 244 TRP A O 1
ATOM 1902 N N . SER A 1 245 ? -9.545 14.156 9.177 1.00 88.81 245 SER A N 1
ATOM 1903 C CA . SER A 1 245 ? -10.556 15.199 8.993 1.00 88.81 245 SER A CA 1
ATOM 1904 C C . SER A 1 245 ? -10.012 16.630 8.989 1.00 88.81 245 SER A C 1
ATOM 1906 O O . SER A 1 245 ? -10.806 17.568 8.902 1.00 88.81 245 SER A O 1
ATOM 1908 N N . GLN A 1 246 ? -8.695 16.821 9.113 1.00 84.19 246 GLN A N 1
ATOM 1909 C CA . GLN A 1 246 ? -8.080 18.137 9.296 1.00 84.19 246 GLN A CA 1
ATOM 1910 C C . GLN A 1 246 ? -8.299 19.090 8.107 1.00 84.19 246 GLN A C 1
ATOM 1912 O O . GLN A 1 246 ? -8.575 20.266 8.336 1.00 84.19 246 GLN A O 1
ATOM 1917 N N . ASN A 1 247 ? -8.251 18.594 6.871 1.00 82.69 247 ASN A N 1
ATOM 1918 C CA . ASN A 1 247 ? -8.546 19.330 5.637 1.00 82.69 247 ASN A CA 1
ATOM 1919 C C . ASN A 1 247 ? -9.780 18.751 4.925 1.00 82.69 247 ASN A C 1
ATOM 1921 O O . ASN A 1 247 ? -9.827 18.671 3.694 1.00 82.69 247 ASN A O 1
ATOM 1925 N N . ASN A 1 248 ? -10.788 18.352 5.711 1.00 85.69 248 ASN A N 1
ATOM 1926 C CA . ASN A 1 248 ? -12.058 17.788 5.248 1.00 85.69 248 ASN A CA 1
ATOM 1927 C C . ASN A 1 248 ? -11.926 16.481 4.446 1.00 85.69 248 ASN A C 1
ATOM 1929 O O . ASN A 1 248 ? -12.837 16.130 3.708 1.00 85.69 248 ASN A O 1
ATOM 1933 N N . GLU A 1 249 ? -10.840 15.726 4.589 1.00 86.94 249 GLU A N 1
ATOM 1934 C CA . GLU A 1 249 ? -10.511 14.568 3.743 1.00 86.94 249 GLU A CA 1
ATOM 1935 C C . GLU A 1 249 ? -11.537 13.443 3.890 1.00 86.94 249 GLU A C 1
ATOM 1937 O O . GLU A 1 249 ? -12.066 12.929 2.904 1.00 86.94 249 GLU A O 1
ATOM 1942 N N . SER A 1 250 ? -11.950 13.177 5.131 1.00 88.56 250 SER A N 1
ATOM 1943 C CA . SER A 1 250 ? -13.093 12.311 5.454 1.00 88.56 250 SER A CA 1
ATOM 1944 C C . SER A 1 250 ? -14.434 12.765 4.858 1.00 88.56 250 SER A C 1
ATOM 1946 O O . SER A 1 250 ? -15.399 12.000 4.887 1.00 88.56 250 SER A O 1
ATOM 1948 N N . ALA A 1 251 ? -14.520 13.960 4.273 1.00 83.31 251 ALA A N 1
ATOM 1949 C CA . ALA A 1 251 ? -15.712 14.500 3.631 1.00 83.31 251 ALA A CA 1
ATOM 1950 C C . ALA A 1 251 ? -15.646 14.533 2.101 1.00 83.31 251 ALA A C 1
ATOM 1952 O O . ALA A 1 251 ? -16.685 14.682 1.468 1.00 83.31 251 ALA A O 1
ATOM 1953 N N . ILE A 1 252 ? -14.457 14.432 1.501 1.00 82.75 252 ILE A N 1
ATOM 1954 C CA . ILE A 1 252 ? -14.295 14.632 0.057 1.00 82.75 252 ILE A CA 1
ATOM 1955 C C . ILE A 1 252 ? -14.849 13.409 -0.693 1.00 82.75 252 ILE A C 1
ATOM 1957 O O . ILE A 1 252 ? -14.402 12.294 -0.405 1.00 82.75 252 ILE A O 1
ATOM 1961 N N . PRO A 1 253 ? -15.798 13.595 -1.633 1.00 76.62 253 PRO A N 1
ATOM 1962 C CA . PRO A 1 253 ? -16.423 12.530 -2.425 1.00 76.62 253 PRO A CA 1
ATOM 1963 C C . PRO A 1 253 ? -15.584 12.094 -3.639 1.00 76.62 253 PRO A C 1
ATOM 1965 O O . PRO A 1 253 ? -16.126 11.715 -4.674 1.00 76.62 253 PRO A O 1
ATOM 1968 N N . ASP A 1 254 ? -14.260 12.161 -3.513 1.00 78.44 254 ASP A N 1
ATOM 1969 C CA . ASP A 1 254 ? -13.319 11.706 -4.533 1.00 78.44 254 ASP A CA 1
ATOM 1970 C C . ASP A 1 254 ? -12.673 10.392 -4.074 1.00 78.44 254 ASP A C 1
ATOM 1972 O O . ASP A 1 254 ? -12.522 10.143 -2.873 1.00 78.44 254 ASP A O 1
ATOM 1976 N N . SER A 1 255 ? -12.223 9.591 -5.040 1.00 79.56 255 SER A N 1
ATOM 1977 C CA . SER A 1 255 ? -11.432 8.387 -4.786 1.00 79.56 255 SER A CA 1
ATOM 1978 C C . SER A 1 255 ? -10.078 8.708 -4.137 1.00 79.56 255 SER A C 1
ATOM 1980 O O . SER A 1 255 ? -9.590 9.840 -4.163 1.00 79.56 255 SER A O 1
ATOM 1982 N N . GLY A 1 256 ? -9.464 7.689 -3.536 1.00 84.25 256 GLY A N 1
ATOM 1983 C CA . GLY A 1 256 ? -8.074 7.717 -3.088 1.00 84.25 256 GLY A CA 1
ATOM 1984 C C . GLY A 1 256 ? -7.794 8.393 -1.742 1.00 84.25 256 GLY A C 1
ATOM 1985 O O . GLY A 1 256 ? -6.723 8.198 -1.171 1.00 84.25 256 GLY A O 1
ATOM 1986 N N . PHE A 1 257 ? -8.726 9.157 -1.167 1.00 87.88 257 PHE A N 1
ATOM 1987 C CA . PHE A 1 257 ? -8.504 9.768 0.154 1.00 87.88 257 PHE A CA 1
ATOM 1988 C C . PHE A 1 257 ? -8.406 8.738 1.284 1.00 87.88 257 PHE A C 1
ATOM 1990 O O . PHE A 1 257 ? -7.581 8.899 2.184 1.00 87.88 257 PHE A O 1
ATOM 1997 N N . THR A 1 258 ? -9.211 7.675 1.239 1.00 89.69 258 THR A N 1
ATOM 1998 C CA . THR A 1 258 ? -9.159 6.585 2.226 1.00 89.69 258 THR A CA 1
ATOM 1999 C C . THR A 1 258 ? -7.874 5.774 2.118 1.00 89.69 258 THR A C 1
ATOM 2001 O O . THR A 1 258 ? -7.271 5.471 3.144 1.00 89.69 258 THR A O 1
ATOM 2004 N N . GLU A 1 259 ? -7.417 5.479 0.902 1.00 89.19 259 GLU A N 1
ATOM 2005 C CA . GLU A 1 259 ? -6.154 4.781 0.645 1.00 89.19 259 GLU A CA 1
ATOM 2006 C C . GLU A 1 259 ? -4.948 5.636 1.040 1.00 89.19 259 GLU A C 1
ATOM 2008 O O . GLU A 1 259 ? -4.047 5.152 1.718 1.00 89.19 259 GLU A O 1
ATOM 2013 N N . GLY A 1 260 ? -4.955 6.932 0.709 1.00 90.69 260 GLY A N 1
ATOM 2014 C CA . GLY A 1 260 ? -3.911 7.865 1.134 1.00 90.69 260 GLY A CA 1
ATOM 2015 C C . GLY A 1 260 ? -3.858 8.049 2.655 1.00 90.69 260 GLY A C 1
ATOM 2016 O O . GLY A 1 260 ? -2.770 8.191 3.223 1.00 90.69 260 GLY A O 1
ATOM 2017 N N . ALA A 1 261 ? -5.013 8.007 3.329 1.00 93.94 261 ALA A N 1
ATOM 2018 C CA . ALA A 1 261 ? -5.084 7.961 4.788 1.00 93.94 261 ALA A CA 1
ATOM 2019 C C . ALA A 1 261 ? -4.532 6.641 5.337 1.00 93.94 261 ALA A C 1
ATOM 2021 O O . ALA A 1 261 ? -3.698 6.648 6.242 1.00 93.94 261 ALA A O 1
ATOM 2022 N N . ALA A 1 262 ? -4.933 5.511 4.752 1.00 95.25 262 ALA A N 1
ATOM 2023 C CA . ALA A 1 262 ? -4.463 4.189 5.140 1.00 95.25 262 ALA A CA 1
ATOM 2024 C C . ALA A 1 262 ? -2.947 4.027 4.979 1.00 95.25 262 ALA A C 1
ATOM 2026 O O . ALA A 1 262 ? -2.308 3.481 5.874 1.00 95.25 262 ALA A O 1
ATOM 2027 N N . ASP A 1 263 ? -2.362 4.542 3.896 1.00 93.50 263 ASP A N 1
ATOM 2028 C CA . ASP A 1 263 ? -0.917 4.509 3.652 1.00 93.50 263 ASP A CA 1
ATOM 2029 C C . ASP A 1 263 ? -0.148 5.302 4.719 1.00 93.50 263 ASP A C 1
ATOM 2031 O O . ASP A 1 263 ? 0.817 4.814 5.315 1.00 93.50 263 ASP A O 1
ATOM 2035 N N . SER A 1 264 ? -0.665 6.484 5.063 1.00 95.38 264 SER A N 1
ATOM 2036 C CA . SER A 1 264 ? -0.088 7.348 6.097 1.00 95.38 264 SER A CA 1
ATOM 2037 C C . SER A 1 264 ? -0.185 6.718 7.489 1.00 95.38 264 SER A C 1
ATOM 2039 O O . SER A 1 264 ? 0.791 6.693 8.244 1.00 95.38 264 SER A O 1
ATOM 2041 N N . PHE A 1 265 ? -1.348 6.158 7.833 1.00 97.31 265 PHE A N 1
ATOM 2042 C CA . PHE A 1 265 ? -1.555 5.468 9.106 1.00 97.31 265 PHE A CA 1
ATOM 2043 C C . PHE A 1 265 ? -0.725 4.192 9.204 1.00 97.31 265 PHE A C 1
ATOM 2045 O O . PHE A 1 265 ? -0.141 3.936 10.255 1.00 97.31 265 PHE A O 1
ATOM 2052 N N . PHE A 1 266 ? -0.608 3.424 8.119 1.00 97.62 266 PHE A N 1
ATOM 2053 C CA . PHE A 1 266 ? 0.282 2.270 8.046 1.00 97.62 266 PHE A CA 1
ATOM 2054 C C . PHE A 1 266 ? 1.736 2.683 8.299 1.00 97.62 266 PHE A C 1
ATOM 2056 O O . PHE A 1 266 ? 2.384 2.110 9.176 1.00 97.62 266 PHE A O 1
ATOM 2063 N N . ALA A 1 267 ? 2.231 3.724 7.625 1.00 96.56 267 ALA A N 1
ATOM 2064 C CA . ALA A 1 267 ? 3.589 4.217 7.834 1.00 96.56 267 ALA A CA 1
ATOM 2065 C C . ALA A 1 267 ? 3.843 4.661 9.283 1.00 96.56 267 ALA A C 1
ATOM 2067 O O . ALA A 1 267 ? 4.907 4.387 9.846 1.00 96.56 267 ALA A O 1
ATOM 2068 N N . SER A 1 268 ? 2.853 5.279 9.924 1.00 96.69 268 SER A N 1
ATOM 2069 C CA . SER A 1 268 ? 2.946 5.675 11.330 1.00 96.69 268 SER A CA 1
ATOM 2070 C C . SER A 1 268 ? 2.787 4.522 12.318 1.00 96.69 268 SER A C 1
ATOM 2072 O O . SER A 1 268 ? 3.353 4.585 13.409 1.00 96.69 268 SER A O 1
ATOM 2074 N N . LEU A 1 269 ? 2.068 3.453 11.970 1.00 97.75 269 LEU A N 1
ATOM 2075 C CA . LEU A 1 269 ? 2.063 2.209 12.745 1.00 97.75 269 LEU A CA 1
ATOM 2076 C C . LEU A 1 269 ? 3.425 1.518 12.678 1.00 97.75 269 LEU A C 1
ATOM 2078 O O . LEU A 1 269 ? 3.935 1.111 13.718 1.00 97.75 269 LEU A O 1
ATOM 2082 N N . VAL A 1 270 ? 4.039 1.441 11.493 1.00 97.19 270 VAL A N 1
ATOM 2083 C CA . VAL A 1 270 ? 5.389 0.877 11.315 1.00 97.19 270 VAL A CA 1
ATOM 2084 C C . VAL A 1 270 ? 6.415 1.648 12.134 1.00 97.19 270 VAL A C 1
ATOM 2086 O O . VAL A 1 270 ? 7.208 1.044 12.849 1.00 97.19 270 VAL A O 1
ATOM 2089 N N . GLN A 1 271 ? 6.368 2.978 12.091 1.00 95.38 271 GLN A N 1
ATOM 2090 C CA . GLN A 1 271 ? 7.247 3.816 12.901 1.00 95.38 271 GLN A CA 1
ATOM 2091 C C . GLN A 1 271 ? 7.044 3.595 14.408 1.00 95.38 271 GLN A C 1
ATOM 2093 O O . GLN A 1 271 ? 8.014 3.466 15.156 1.00 95.38 271 GLN A O 1
ATOM 2098 N N . LEU A 1 272 ? 5.789 3.532 14.869 1.00 96.94 272 LEU A N 1
ATOM 2099 C CA . LEU A 1 272 ? 5.494 3.262 16.275 1.00 96.94 272 LEU A CA 1
ATOM 2100 C C . LEU A 1 272 ? 6.012 1.879 16.690 1.00 96.94 272 LEU A C 1
ATOM 2102 O O . LEU A 1 272 ? 6.652 1.756 17.732 1.00 96.94 272 LEU A O 1
ATOM 2106 N N . ASP A 1 273 ? 5.786 0.856 15.870 1.00 96.88 273 ASP A N 1
ATOM 2107 C CA . ASP A 1 273 ? 6.258 -0.506 16.112 1.00 96.88 273 ASP A CA 1
ATOM 2108 C C . ASP A 1 273 ? 7.792 -0.586 16.175 1.00 96.88 273 ASP A C 1
ATOM 2110 O O . ASP A 1 273 ? 8.341 -1.174 17.109 1.00 96.88 273 ASP A O 1
ATOM 2114 N N . GLN A 1 274 ? 8.491 0.097 15.263 1.00 94.88 274 GLN A N 1
ATOM 2115 C CA . GLN A 1 274 ? 9.954 0.223 15.268 1.00 94.88 274 GLN A CA 1
ATOM 2116 C C . GLN A 1 274 ? 10.468 0.898 16.545 1.00 94.88 274 GLN A C 1
ATOM 2118 O O . GLN A 1 274 ? 11.413 0.415 17.169 1.00 94.88 274 GLN A O 1
ATOM 2123 N N . SER A 1 275 ? 9.791 1.949 17.021 1.00 93.69 275 SER A N 1
ATOM 2124 C CA . SER A 1 275 ? 10.132 2.591 18.302 1.00 93.69 275 SER A CA 1
ATOM 2125 C C . SER A 1 275 ? 9.911 1.686 19.528 1.00 93.69 275 SER A C 1
ATOM 2127 O O . SER A 1 275 ? 10.434 1.962 20.610 1.00 93.69 275 SER A O 1
ATOM 2129 N N . LEU A 1 276 ? 9.156 0.595 19.358 1.00 94.81 276 LEU A N 1
ATOM 2130 C CA . LEU A 1 276 ? 8.791 -0.381 20.384 1.00 94.81 276 LEU A CA 1
ATOM 2131 C C . LEU A 1 276 ? 9.383 -1.775 20.106 1.00 94.81 276 LEU A C 1
ATOM 2133 O O . LEU A 1 276 ? 8.802 -2.793 20.491 1.00 94.81 276 LEU A O 1
ATOM 2137 N N . GLY A 1 277 ? 10.555 -1.821 19.466 1.00 92.81 277 GLY A N 1
ATOM 2138 C CA . GLY A 1 277 ? 11.365 -3.032 19.294 1.00 92.81 277 GLY A CA 1
ATOM 2139 C C . GLY A 1 277 ? 11.266 -3.700 17.921 1.00 92.81 277 GLY A C 1
ATOM 2140 O O . GLY A 1 277 ? 11.896 -4.737 17.719 1.00 92.81 277 GLY A O 1
ATOM 2141 N N . GLY A 1 278 ? 10.497 -3.131 16.991 1.00 93.81 278 GLY A N 1
ATOM 2142 C CA . GLY A 1 278 ? 10.497 -3.538 15.588 1.00 93.81 278 GLY A CA 1
ATOM 2143 C C . GLY A 1 278 ? 11.750 -3.058 14.857 1.00 93.81 278 GLY A C 1
ATOM 2144 O O . GLY A 1 278 ? 12.507 -2.225 15.357 1.00 93.81 278 GLY A O 1
ATOM 2145 N N . GLY A 1 279 ? 11.983 -3.578 13.657 1.00 92.25 279 GLY A N 1
ATOM 2146 C CA . GLY A 1 279 ? 13.191 -3.281 12.897 1.00 92.25 279 GLY A CA 1
ATOM 2147 C C . GLY A 1 279 ? 13.050 -3.549 11.405 1.00 92.25 279 GLY A C 1
ATOM 2148 O O . GLY A 1 279 ? 12.180 -4.293 10.956 1.00 92.25 279 GLY A O 1
ATOM 2149 N N . ALA A 1 280 ? 13.923 -2.906 10.641 1.00 91.81 280 ALA A N 1
ATOM 2150 C CA . ALA A 1 280 ? 14.055 -3.048 9.199 1.00 91.81 280 ALA A CA 1
ATOM 2151 C C . ALA A 1 280 ? 15.532 -2.837 8.860 1.00 91.81 280 ALA A C 1
ATOM 2153 O O . ALA A 1 280 ? 16.022 -1.710 8.943 1.00 91.81 280 ALA A O 1
ATOM 2154 N N . ASN A 1 281 ? 16.252 -3.925 8.590 1.00 88.31 281 ASN A N 1
ATOM 2155 C CA . ASN A 1 281 ? 17.692 -3.910 8.329 1.00 88.31 281 ASN A CA 1
ATOM 2156 C C . ASN A 1 281 ? 18.065 -5.033 7.359 1.00 88.31 281 ASN A C 1
ATOM 2158 O O . ASN A 1 281 ? 17.304 -5.980 7.187 1.00 88.31 281 ASN A O 1
ATOM 2162 N N . PHE A 1 282 ? 19.260 -4.957 6.786 1.00 82.81 282 PHE A N 1
ATOM 2163 C CA . PHE A 1 282 ? 19.859 -6.075 6.064 1.00 82.81 282 PHE A CA 1
ATOM 2164 C C . PHE A 1 282 ? 20.624 -6.981 7.039 1.00 82.81 282 PHE A C 1
ATOM 2166 O O . PHE A 1 282 ? 21.270 -6.488 7.970 1.00 82.81 282 PHE A O 1
ATOM 2173 N N . ASP A 1 283 ? 20.509 -8.298 6.870 1.00 81.38 283 ASP A N 1
ATOM 2174 C CA . ASP A 1 283 ? 21.287 -9.276 7.633 1.00 81.38 283 ASP A CA 1
ATOM 2175 C C . ASP A 1 283 ? 22.741 -9.371 7.122 1.00 81.38 283 ASP A C 1
ATOM 2177 O O . ASP A 1 283 ? 23.155 -8.671 6.198 1.00 81.38 283 ASP A O 1
ATOM 2181 N N . SER A 1 284 ? 23.551 -10.238 7.738 1.00 77.00 284 SER A N 1
ATOM 2182 C CA . SER A 1 284 ? 24.952 -10.450 7.333 1.00 77.00 284 SER A CA 1
ATOM 2183 C C . SER A 1 284 ? 25.126 -11.050 5.933 1.00 77.00 284 SER A C 1
ATOM 2185 O O . SER A 1 284 ? 26.251 -11.114 5.449 1.00 77.00 284 SER A O 1
ATOM 2187 N N . GLN A 1 285 ? 24.042 -11.524 5.324 1.00 70.81 285 GLN A N 1
ATOM 2188 C CA . GLN A 1 285 ? 23.975 -12.121 3.997 1.00 70.81 285 GLN A CA 1
ATOM 2189 C C . GLN A 1 285 ? 23.373 -11.146 2.971 1.00 70.81 285 GLN A C 1
ATOM 2191 O O . GLN A 1 285 ? 23.156 -11.539 1.828 1.00 70.81 285 GLN A O 1
ATOM 2196 N N . GLY A 1 286 ? 23.091 -9.897 3.361 1.00 68.19 286 GLY A N 1
ATOM 2197 C CA . GLY A 1 286 ? 22.499 -8.881 2.492 1.00 68.19 286 GLY A CA 1
ATOM 2198 C C . GLY A 1 286 ? 21.010 -9.089 2.209 1.00 68.19 286 GLY A C 1
ATOM 2199 O O . GLY A 1 286 ? 20.459 -8.415 1.340 1.00 68.19 286 GLY A O 1
ATOM 2200 N N . ASN A 1 287 ? 20.327 -9.986 2.930 1.00 75.31 287 ASN A N 1
ATOM 2201 C CA . ASN A 1 287 ? 18.880 -10.129 2.808 1.00 75.31 287 ASN A CA 1
ATOM 2202 C C . ASN A 1 287 ? 18.191 -9.067 3.654 1.00 75.31 287 ASN A C 1
ATOM 2204 O O . ASN A 1 287 ? 18.569 -8.811 4.799 1.00 75.31 287 ASN A O 1
ATOM 2208 N N . PHE A 1 288 ? 17.138 -8.471 3.110 1.00 82.69 288 PHE A N 1
ATOM 2209 C CA . PHE A 1 288 ? 16.338 -7.522 3.859 1.00 82.69 288 PHE A CA 1
ATOM 2210 C C . PHE A 1 288 ? 15.448 -8.247 4.878 1.00 82.69 288 PHE A C 1
ATOM 2212 O O . PHE A 1 288 ? 14.614 -9.075 4.518 1.00 82.69 288 PHE A O 1
ATOM 2219 N N . VAL A 1 289 ? 15.595 -7.905 6.157 1.00 87.00 289 VAL A N 1
ATOM 2220 C CA . VAL A 1 289 ? 14.868 -8.514 7.272 1.00 87.00 289 VAL A CA 1
ATOM 2221 C C . VAL A 1 289 ? 14.014 -7.466 7.977 1.00 87.00 289 VAL A C 1
ATOM 2223 O O . VAL A 1 289 ? 14.502 -6.447 8.479 1.00 87.00 289 VAL A O 1
ATOM 2226 N N . ARG A 1 290 ? 12.711 -7.753 8.064 1.00 90.06 290 ARG A N 1
ATOM 2227 C CA . ARG A 1 290 ? 11.762 -7.024 8.914 1.00 90.06 290 ARG A CA 1
ATOM 2228 C C . ARG A 1 290 ? 11.552 -7.794 10.211 1.00 90.06 290 ARG A C 1
ATOM 2230 O O . ARG A 1 290 ? 11.260 -8.985 10.178 1.00 90.06 290 ARG A O 1
ATOM 2237 N N . SER A 1 291 ? 11.643 -7.110 11.347 1.00 91.44 291 SER A N 1
ATOM 2238 C CA . SER A 1 291 ? 11.269 -7.657 12.653 1.00 91.44 291 SER A CA 1
ATOM 2239 C C . SER A 1 291 ? 10.093 -6.885 13.244 1.00 91.44 291 SER A C 1
ATOM 2241 O O . SER A 1 291 ? 10.042 -5.658 13.177 1.00 91.44 291 SER A O 1
ATOM 2243 N N . GLN A 1 292 ? 9.143 -7.610 13.836 1.00 92.06 292 GLN A N 1
ATOM 2244 C CA . GLN A 1 292 ? 7.981 -7.029 14.510 1.00 92.06 292 GLN A CA 1
ATOM 2245 C C . GLN A 1 292 ? 8.333 -6.576 15.928 1.00 92.06 292 GLN A C 1
ATOM 2247 O O . GLN A 1 292 ? 8.954 -7.317 16.694 1.00 92.06 292 GLN A O 1
ATOM 2252 N N . GLY A 1 293 ? 7.878 -5.384 16.288 1.00 93.44 293 GLY A N 1
ATOM 2253 C CA . GLY A 1 293 ? 7.916 -4.820 17.626 1.00 93.44 293 GLY A CA 1
ATOM 2254 C C . GLY A 1 293 ? 6.667 -5.139 18.436 1.00 93.44 293 GLY A C 1
ATOM 2255 O O . GLY A 1 293 ? 5.890 -6.048 18.130 1.00 93.44 293 GLY A O 1
ATOM 2256 N N . ALA A 1 294 ? 6.488 -4.415 19.538 1.00 93.50 294 ALA A N 1
ATOM 2257 C CA . ALA A 1 294 ? 5.399 -4.676 20.470 1.00 93.50 294 ALA A CA 1
ATOM 2258 C C . ALA A 1 294 ? 4.002 -4.461 19.865 1.00 93.50 294 ALA A C 1
ATOM 2260 O O . ALA A 1 294 ? 3.061 -5.108 20.321 1.00 93.50 294 ALA A O 1
ATOM 2261 N N . ILE A 1 295 ? 3.841 -3.585 18.865 1.00 95.38 295 ILE A N 1
ATOM 2262 C CA . ILE A 1 295 ? 2.532 -3.310 18.261 1.00 95.38 295 ILE A CA 1
ATOM 2263 C C . ILE A 1 295 ? 2.090 -4.525 17.453 1.00 95.38 295 ILE A C 1
ATOM 2265 O O . ILE A 1 295 ? 1.051 -5.109 17.751 1.00 95.38 295 ILE A O 1
ATOM 2269 N N . PHE A 1 296 ? 2.904 -4.960 16.490 1.00 95.06 296 PHE A N 1
ATOM 2270 C CA . PHE A 1 296 ? 2.537 -6.065 15.603 1.00 95.06 296 PHE A CA 1
ATOM 2271 C C . PHE A 1 296 ? 2.629 -7.440 16.271 1.00 95.06 296 PHE A C 1
ATOM 2273 O O . PHE A 1 296 ? 1.942 -8.364 15.840 1.00 95.06 296 PHE A O 1
ATOM 2280 N N . ASN A 1 297 ? 3.418 -7.587 17.342 1.00 92.81 297 ASN A N 1
ATOM 2281 C CA . ASN A 1 297 ? 3.437 -8.810 18.155 1.00 92.81 297 ASN A CA 1
ATOM 2282 C C . ASN A 1 297 ? 2.230 -8.953 19.100 1.00 92.81 297 ASN A C 1
ATOM 2284 O O . ASN A 1 297 ? 2.049 -10.019 19.693 1.00 92.81 297 ASN A O 1
ATOM 2288 N N . SER A 1 298 ? 1.438 -7.896 19.288 1.00 92.75 298 SER A N 1
ATOM 2289 C CA . SER A 1 298 ? 0.219 -7.933 20.103 1.00 92.75 298 SER A CA 1
ATOM 2290 C C . SER A 1 298 ? -0.990 -8.345 19.259 1.00 92.75 298 SER A C 1
ATOM 2292 O O . SER A 1 298 ? -0.978 -8.120 18.049 1.00 92.75 298 SER A O 1
ATOM 2294 N N . PRO A 1 299 ? -2.065 -8.883 19.865 1.00 93.19 299 PRO A N 1
ATOM 2295 C CA . PRO A 1 299 ? -3.351 -9.006 19.184 1.00 93.19 299 PRO A CA 1
ATOM 2296 C C . PRO A 1 299 ? -3.814 -7.651 18.634 1.00 93.19 299 PRO A C 1
ATOM 2298 O O . PRO A 1 299 ? -3.811 -6.653 19.364 1.00 93.19 299 PRO A O 1
ATOM 2301 N N . LEU A 1 300 ? -4.210 -7.618 17.362 1.00 96.44 300 LEU A N 1
ATOM 2302 C CA . LEU A 1 300 ? -4.640 -6.407 16.662 1.00 96.44 300 LEU A CA 1
ATOM 2303 C C . LEU A 1 300 ? -6.146 -6.443 16.426 1.00 96.44 300 LEU A C 1
ATOM 2305 O O . LEU A 1 300 ? -6.671 -7.436 15.928 1.00 96.44 300 LEU A O 1
ATOM 2309 N N . HIS A 1 301 ? -6.836 -5.345 16.727 1.00 97.56 301 HIS A N 1
ATOM 2310 C CA . HIS A 1 301 ? -8.270 -5.205 16.480 1.00 97.56 301 HIS A CA 1
ATOM 2311 C C . HIS A 1 301 ? -8.562 -3.889 15.764 1.00 97.56 301 HIS A C 1
ATOM 2313 O O . HIS A 1 301 ? -8.450 -2.812 16.340 1.00 97.56 301 HIS A O 1
ATOM 2319 N N . PHE A 1 302 ? -8.947 -3.966 14.496 1.00 98.62 302 PHE A N 1
ATOM 2320 C CA . PHE A 1 302 ? -9.330 -2.808 13.697 1.00 98.62 302 PHE A CA 1
ATOM 2321 C C . PHE A 1 302 ? -10.846 -2.629 13.738 1.00 98.62 302 PHE A C 1
ATOM 2323 O O . PHE A 1 302 ? -11.580 -3.465 13.219 1.00 98.62 302 PHE A O 1
ATOM 2330 N N . VAL A 1 303 ? -11.318 -1.531 14.324 1.00 98.06 303 VAL A N 1
ATOM 2331 C CA . VAL A 1 303 ? -12.737 -1.163 14.394 1.00 98.06 303 VAL A CA 1
ATOM 2332 C C . VAL A 1 303 ? -12.957 0.084 13.546 1.00 98.06 303 VAL A C 1
ATOM 2334 O O . VAL A 1 303 ? -12.444 1.159 13.856 1.00 98.06 303 VAL A O 1
ATOM 2337 N N . GLY A 1 304 ? -13.667 -0.064 12.431 1.00 95.56 304 GLY A N 1
ATOM 2338 C CA . GLY A 1 304 ? -13.950 1.039 11.511 1.00 95.56 304 GLY A CA 1
ATOM 2339 C C . GLY A 1 304 ? -15.421 1.418 11.548 1.00 95.56 304 GLY A C 1
ATOM 2340 O O . GLY A 1 304 ? -16.271 0.533 11.597 1.00 95.56 304 GLY A O 1
ATOM 2341 N N . PHE A 1 305 ? -15.726 2.713 11.481 1.00 91.81 305 PHE A N 1
ATOM 2342 C CA . PHE A 1 305 ? -17.093 3.210 11.316 1.00 91.81 305 PHE A CA 1
ATOM 2343 C C . PHE A 1 305 ? -17.260 3.939 9.981 1.00 91.81 305 PHE A C 1
ATOM 2345 O O . PHE A 1 305 ? -16.421 4.776 9.640 1.00 91.81 305 PHE A O 1
ATOM 2352 N N . SER A 1 306 ? -18.341 3.672 9.237 1.00 87.44 306 SER A N 1
ATOM 2353 C CA . SER A 1 306 ? -18.620 4.339 7.954 1.00 87.44 306 SER A CA 1
ATOM 2354 C C . SER A 1 306 ? -17.399 4.266 7.018 1.00 87.44 306 SER A C 1
ATOM 2356 O O . SER A 1 306 ? -16.855 3.176 6.834 1.00 87.44 306 SER A O 1
ATOM 2358 N N . ARG A 1 307 ? -16.912 5.373 6.439 1.00 89.31 307 ARG A N 1
ATOM 2359 C CA . ARG A 1 307 ? -15.710 5.389 5.574 1.00 89.31 307 ARG A CA 1
ATOM 2360 C C . ARG A 1 307 ? -14.435 4.904 6.286 1.00 89.31 307 ARG A C 1
ATOM 2362 O O . ARG A 1 307 ? -13.529 4.397 5.637 1.00 89.31 307 ARG A O 1
ATOM 2369 N N . GLY A 1 308 ? -14.381 4.964 7.619 1.00 93.44 308 GLY A N 1
ATOM 2370 C CA . GLY A 1 308 ? -13.281 4.404 8.408 1.00 93.44 308 GLY A CA 1
ATOM 2371 C C . GLY A 1 308 ? -13.155 2.880 8.282 1.00 93.44 308 GLY A C 1
ATOM 2372 O O . GLY A 1 308 ? -12.094 2.325 8.556 1.00 93.44 308 GLY A O 1
ATOM 2373 N N . THR A 1 309 ? -14.209 2.189 7.823 1.00 93.38 309 THR A N 1
ATOM 2374 C CA . THR A 1 309 ? -14.141 0.758 7.470 1.00 93.38 309 THR A CA 1
ATOM 2375 C C . THR A 1 309 ? -13.259 0.497 6.252 1.00 93.38 309 THR A C 1
ATOM 2377 O O . THR A 1 309 ? -12.523 -0.488 6.251 1.00 93.38 309 THR A O 1
ATOM 2380 N N . VAL A 1 310 ? -13.283 1.396 5.262 1.00 92.25 310 VAL A N 1
ATOM 2381 C CA . VAL A 1 310 ? -12.433 1.336 4.064 1.00 92.25 310 VAL A CA 1
ATOM 2382 C C . VAL A 1 310 ? -10.984 1.564 4.469 1.00 92.25 310 VAL A C 1
ATOM 2384 O O . VAL A 1 310 ? -10.149 0.697 4.243 1.00 92.25 310 VAL A O 1
ATOM 2387 N N . VAL A 1 311 ? -10.717 2.654 5.199 1.00 95.31 311 VAL A N 1
ATOM 2388 C CA . VAL A 1 311 ? -9.379 2.972 5.727 1.00 95.31 311 VAL A CA 1
ATOM 2389 C C . VAL A 1 311 ? -8.785 1.786 6.495 1.00 95.31 311 VAL A C 1
ATOM 2391 O O . VAL A 1 311 ? -7.643 1.405 6.260 1.00 95.31 311 VAL A O 1
ATOM 2394 N N . ASN A 1 312 ? -9.556 1.152 7.385 1.00 97.50 312 ASN A N 1
ATOM 2395 C CA . ASN A 1 312 ? -9.078 -0.019 8.119 1.00 97.50 312 ASN A CA 1
ATOM 2396 C C . ASN A 1 312 ? -8.810 -1.226 7.214 1.00 97.50 312 ASN A C 1
ATOM 2398 O O . ASN A 1 312 ? -7.795 -1.889 7.405 1.00 97.50 312 ASN A O 1
ATOM 2402 N N . SER A 1 313 ? -9.684 -1.517 6.244 1.00 95.56 313 SER A N 1
ATOM 2403 C CA . SER A 1 313 ? -9.465 -2.603 5.275 1.00 95.56 313 SER A CA 1
ATOM 2404 C C . SER A 1 313 ? -8.140 -2.408 4.527 1.00 95.56 313 SER A C 1
ATOM 2406 O O . SER A 1 313 ? -7.338 -3.338 4.459 1.00 95.56 313 SER A O 1
ATOM 2408 N N . GLU A 1 314 ? -7.857 -1.182 4.091 1.00 95.00 314 GLU A N 1
ATOM 2409 C CA . GLU A 1 314 ? -6.628 -0.799 3.390 1.00 95.00 314 GLU A CA 1
ATOM 2410 C C . GLU A 1 314 ? -5.364 -0.872 4.267 1.00 95.00 314 GLU A C 1
ATOM 2412 O O . GLU A 1 314 ? -4.308 -1.331 3.816 1.00 95.00 314 GLU A O 1
ATOM 2417 N N . ILE A 1 315 ? -5.452 -0.474 5.546 1.00 97.75 315 ILE A N 1
ATOM 2418 C CA . ILE A 1 315 ? -4.346 -0.649 6.507 1.00 97.75 315 ILE A CA 1
ATOM 2419 C C . ILE A 1 315 ? -4.057 -2.141 6.700 1.00 97.75 315 ILE A C 1
ATOM 2421 O O . ILE A 1 315 ? -2.897 -2.551 6.700 1.00 97.75 315 ILE A O 1
ATOM 2425 N N . ILE A 1 316 ? -5.095 -2.967 6.864 1.00 97.88 316 ILE A N 1
ATOM 2426 C CA . ILE A 1 316 ? -4.952 -4.409 7.111 1.00 97.88 316 ILE A CA 1
ATOM 2427 C C . ILE A 1 316 ? -4.268 -5.111 5.936 1.00 97.88 316 ILE A C 1
ATOM 2429 O O . ILE A 1 316 ? -3.447 -6.001 6.173 1.00 97.88 316 ILE A O 1
ATOM 2433 N N . GLN A 1 317 ? -4.570 -4.717 4.696 1.00 95.69 317 GLN A N 1
ATOM 2434 C CA . GLN A 1 317 ? -3.927 -5.273 3.504 1.00 95.69 317 GLN A CA 1
ATOM 2435 C C . GLN A 1 317 ? -2.413 -4.992 3.505 1.00 95.69 317 GLN A C 1
ATOM 2437 O O . GLN A 1 317 ? -1.600 -5.903 3.322 1.00 95.69 317 GLN A O 1
ATOM 2442 N N . ARG A 1 318 ? -2.021 -3.745 3.812 1.00 95.19 318 ARG A N 1
ATOM 2443 C CA . ARG A 1 318 ? -0.614 -3.314 3.932 1.00 95.19 318 ARG A CA 1
ATOM 2444 C C . ARG A 1 318 ? 0.098 -4.023 5.082 1.00 95.19 318 ARG A C 1
ATOM 2446 O O . ARG A 1 318 ? 1.173 -4.587 4.887 1.00 95.19 318 ARG A O 1
ATOM 2453 N N . VAL A 1 319 ? -0.527 -4.082 6.259 1.00 96.12 319 VAL A N 1
ATOM 2454 C CA . VAL A 1 319 ? -0.001 -4.825 7.416 1.00 96.12 319 VAL A CA 1
ATOM 2455 C C . VAL A 1 319 ? 0.204 -6.297 7.065 1.00 96.12 319 VAL A C 1
ATOM 2457 O O . VAL A 1 319 ? 1.269 -6.832 7.341 1.00 96.12 319 VAL A O 1
ATOM 2460 N N . GLY A 1 320 ? -0.762 -6.946 6.411 1.00 93.38 320 GLY A N 1
ATOM 2461 C CA . GLY A 1 320 ? -0.642 -8.344 5.993 1.00 93.38 320 GLY A CA 1
ATOM 2462 C C . GLY A 1 320 ? 0.462 -8.597 4.976 1.00 93.38 320 GLY A C 1
ATOM 2463 O O . GLY A 1 320 ? 1.075 -9.658 5.006 1.00 93.38 320 GLY A O 1
ATOM 2464 N N . THR A 1 321 ? 0.719 -7.627 4.100 1.00 91.06 321 THR A N 1
ATOM 2465 C CA . THR A 1 321 ? 1.722 -7.747 3.036 1.00 91.06 321 THR A CA 1
ATOM 2466 C C . THR A 1 321 ? 3.138 -7.576 3.568 1.00 91.06 321 THR A C 1
ATOM 2468 O O . THR A 1 321 ? 4.019 -8.356 3.225 1.00 91.06 321 THR A O 1
ATOM 2471 N N . TYR A 1 322 ? 3.368 -6.595 4.445 1.00 90.75 322 TYR A N 1
ATOM 2472 C CA . TYR A 1 322 ? 4.710 -6.302 4.963 1.00 90.75 322 TYR A CA 1
ATOM 2473 C C . TYR A 1 322 ? 5.031 -6.985 6.302 1.00 90.75 322 TYR A C 1
ATOM 2475 O O . TYR A 1 322 ? 6.204 -7.134 6.643 1.00 90.75 322 TYR A O 1
ATOM 2483 N N . PHE A 1 323 ? 4.011 -7.390 7.062 1.00 93.25 323 PHE A N 1
ATOM 2484 C CA . PHE A 1 323 ? 4.120 -8.051 8.366 1.00 93.25 323 PHE A CA 1
ATOM 2485 C C . PHE A 1 323 ? 3.109 -9.211 8.441 1.00 93.25 323 PHE A C 1
ATOM 2487 O O . PHE A 1 323 ? 2.120 -9.136 9.175 1.00 93.25 323 PHE A O 1
ATOM 2494 N N . PRO A 1 324 ? 3.322 -10.308 7.693 1.00 91.19 324 PRO A N 1
ATOM 2495 C CA . PRO A 1 324 ? 2.341 -11.393 7.562 1.00 91.19 324 PRO A CA 1
ATOM 2496 C C . PRO A 1 324 ? 1.975 -12.068 8.893 1.00 91.19 324 PRO A C 1
ATOM 2498 O O . PRO A 1 324 ? 0.880 -12.617 9.034 1.00 91.19 324 PRO A O 1
ATOM 2501 N N . LEU A 1 325 ? 2.856 -11.990 9.896 1.00 90.62 325 LEU A N 1
ATOM 2502 C CA . LEU A 1 325 ? 2.627 -12.534 11.235 1.00 90.62 325 LEU A CA 1
ATOM 2503 C C . LEU A 1 325 ? 2.045 -11.503 12.218 1.00 90.62 325 LEU A C 1
ATOM 2505 O O . LEU A 1 325 ? 1.822 -11.842 13.379 1.00 90.62 325 LEU A O 1
ATOM 2509 N N . ALA A 1 326 ? 1.736 -10.278 11.776 1.00 93.88 326 ALA A N 1
ATOM 2510 C CA . ALA A 1 326 ? 1.101 -9.260 12.608 1.00 93.88 326 ALA A CA 1
ATOM 2511 C C . ALA A 1 326 ? -0.195 -9.780 13.250 1.00 93.88 326 ALA A C 1
ATOM 2513 O O . ALA A 1 326 ? -0.962 -10.537 12.636 1.00 93.88 326 ALA A O 1
ATOM 2514 N N . GLY A 1 327 ? -0.418 -9.362 14.497 1.00 92.00 327 GLY A N 1
ATOM 2515 C CA . GLY A 1 327 ? -1.422 -9.930 15.394 1.00 92.00 327 GLY A CA 1
ATOM 2516 C C . GLY A 1 327 ? -0.846 -10.976 16.357 1.00 92.00 327 GLY A C 1
ATOM 2517 O O . GLY A 1 327 ? -1.598 -11.591 17.108 1.00 92.00 327 GLY A O 1
ATOM 2518 N N . GLY A 1 328 ? 0.465 -11.233 16.331 1.00 87.44 328 GLY A N 1
ATOM 2519 C CA . GLY A 1 328 ? 1.123 -12.241 17.162 1.00 87.44 328 GLY A CA 1
ATOM 2520 C C . GLY A 1 328 ? 2.622 -12.363 16.878 1.00 87.44 328 GLY A C 1
ATOM 2521 O O . GLY A 1 328 ? 3.167 -11.658 16.034 1.00 87.44 328 GLY A O 1
ATOM 2522 N N . LYS A 1 329 ? 3.298 -13.262 17.604 1.00 78.75 329 LYS A N 1
ATOM 2523 C CA . LYS A 1 329 ? 4.724 -13.582 17.402 1.00 78.75 329 LYS A CA 1
ATOM 2524 C C . LYS A 1 329 ? 4.905 -14.746 16.431 1.00 78.75 329 LYS A C 1
ATOM 2526 O O . LYS A 1 329 ? 4.066 -15.643 16.358 1.00 78.75 329 LYS A O 1
ATOM 2531 N N . GLU A 1 330 ? 6.052 -14.781 15.764 1.00 63.91 330 GLU A N 1
ATOM 2532 C CA . GLU A 1 330 ? 6.490 -15.936 14.981 1.00 63.91 330 GLU A CA 1
ATOM 2533 C C . GLU A 1 330 ? 6.523 -17.208 15.845 1.00 63.91 330 GLU A C 1
ATOM 2535 O O . GLU A 1 330 ? 6.959 -17.179 16.998 1.00 63.91 330 GLU A O 1
ATOM 2540 N N . ASN A 1 331 ? 6.007 -18.320 15.311 1.00 59.12 331 ASN A N 1
ATOM 2541 C CA . ASN A 1 331 ? 5.835 -19.595 16.024 1.00 59.12 331 ASN A CA 1
ATOM 2542 C C . ASN A 1 331 ? 4.924 -19.537 17.270 1.00 59.12 331 ASN A C 1
ATOM 2544 O O . ASN A 1 331 ? 4.852 -20.504 18.034 1.00 59.12 331 ASN A O 1
ATOM 2548 N N . SER A 1 332 ? 4.195 -18.436 17.482 1.00 63.16 332 SER A N 1
ATOM 2549 C CA . SER A 1 332 ? 3.103 -18.395 18.451 1.00 63.16 332 SER A CA 1
ATOM 2550 C C . SER A 1 332 ? 1.941 -19.234 17.928 1.00 63.16 332 SER A C 1
ATOM 2552 O O . SER A 1 332 ? 1.470 -19.028 16.812 1.00 63.16 332 SER A O 1
ATOM 2554 N N . LEU A 1 333 ? 1.400 -20.117 18.771 1.00 59.41 333 LEU A N 1
ATOM 2555 C CA . LEU A 1 333 ? 0.086 -20.730 18.528 1.00 59.41 333 LEU A CA 1
ATOM 2556 C C . LEU A 1 333 ? -1.043 -19.676 18.497 1.00 59.41 333 LEU A C 1
ATOM 2558 O O . LEU A 1 333 ? -2.179 -19.999 18.158 1.00 59.41 333 LEU A O 1
ATOM 2562 N N . PHE A 1 334 ? -0.745 -18.435 18.899 1.00 73.56 334 PHE A N 1
ATOM 2563 C CA . PHE A 1 334 ? -1.701 -17.371 19.183 1.00 73.56 334 PHE A CA 1
ATOM 2564 C C . PHE A 1 334 ? -1.346 -16.135 18.355 1.00 73.56 334 PHE A C 1
ATOM 2566 O O . PHE A 1 334 ? -0.459 -15.357 18.718 1.00 73.56 334 PHE A O 1
ATOM 2573 N N . ARG A 1 335 ? -2.041 -15.999 17.227 1.00 87.44 335 ARG A N 1
ATOM 2574 C CA . ARG A 1 335 ? -2.068 -14.820 16.364 1.00 87.44 335 ARG A CA 1
ATOM 2575 C C . ARG A 1 335 ? -3.524 -14.403 16.209 1.00 87.44 335 ARG A C 1
ATOM 2577 O O . ARG A 1 335 ? -4.354 -15.246 15.877 1.00 87.44 335 ARG A O 1
ATOM 2584 N N . ASP A 1 336 ? -3.817 -13.128 16.423 1.00 91.75 336 ASP A N 1
ATOM 2585 C CA . ASP A 1 336 ? -5.134 -12.556 16.186 1.00 91.75 336 ASP A CA 1
ATOM 2586 C C . ASP A 1 336 ? -5.041 -11.171 15.538 1.00 91.75 336 ASP A C 1
ATOM 2588 O O . ASP A 1 336 ? -4.485 -10.232 16.108 1.00 91.75 336 ASP A O 1
ATOM 2592 N N . LEU A 1 337 ? -5.593 -11.068 14.332 1.00 95.19 337 LEU A N 1
ATOM 2593 C CA . LEU A 1 337 ? -5.817 -9.827 13.607 1.00 95.19 337 LEU A CA 1
ATOM 2594 C C . LEU A 1 337 ? -7.307 -9.774 13.268 1.00 95.19 337 LEU A C 1
ATOM 2596 O O . LEU A 1 337 ? -7.766 -10.391 12.303 1.00 95.19 337 LEU A O 1
ATOM 2600 N N . GLN A 1 338 ? -8.050 -9.053 14.099 1.00 95.75 338 GLN A N 1
ATOM 2601 C CA . GLN A 1 338 ? -9.494 -8.914 14.019 1.00 95.75 338 GLN A CA 1
ATOM 2602 C C . GLN A 1 338 ? -9.904 -7.657 13.250 1.00 95.75 338 GLN A C 1
ATOM 2604 O O . GLN A 1 338 ? -9.308 -6.588 13.409 1.00 95.75 338 GLN A O 1
ATOM 2609 N N . MET A 1 339 ? -10.986 -7.774 12.481 1.00 96.06 339 MET A N 1
ATOM 2610 C CA . MET A 1 339 ? -11.617 -6.678 11.753 1.00 96.06 339 MET A CA 1
ATOM 2611 C C . MET A 1 339 ? -13.098 -6.555 12.128 1.00 96.06 339 MET A C 1
ATOM 2613 O O . MET A 1 339 ? -13.869 -7.481 11.907 1.00 96.06 339 MET A O 1
ATOM 2617 N N . THR A 1 340 ? -13.506 -5.396 12.640 1.00 96.12 340 THR A N 1
ATOM 2618 C CA . THR A 1 340 ? -14.906 -5.064 12.924 1.00 96.12 340 THR A CA 1
ATOM 2619 C C . THR A 1 340 ? -15.354 -3.894 12.065 1.00 96.12 340 THR A C 1
ATOM 2621 O O . THR A 1 340 ? -14.764 -2.809 12.115 1.00 96.12 340 THR A O 1
ATOM 2624 N N . THR A 1 341 ? -16.429 -4.088 11.305 1.00 93.00 341 THR A N 1
ATOM 2625 C CA . THR A 1 341 ? -17.029 -3.040 10.476 1.00 93.00 341 THR A CA 1
ATOM 2626 C C . THR A 1 341 ? -18.355 -2.578 11.062 1.00 93.00 341 THR A C 1
ATOM 2628 O O . THR A 1 341 ? -19.298 -3.355 11.211 1.00 93.00 341 THR A O 1
ATOM 2631 N N . LEU A 1 342 ? -18.420 -1.293 11.401 1.00 90.25 342 LEU A N 1
ATOM 2632 C CA . LEU A 1 342 ? -19.604 -0.620 11.917 1.00 90.25 342 LEU A CA 1
ATOM 2633 C C . LEU A 1 342 ? -20.172 0.267 10.814 1.00 90.25 342 LEU A C 1
ATOM 2635 O O . LEU A 1 342 ? -19.549 1.245 10.408 1.00 90.25 342 LEU A O 1
ATOM 2639 N N . ASP A 1 343 ? -21.351 -0.085 10.325 1.00 82.31 343 ASP A N 1
ATOM 2640 C CA . ASP A 1 343 ? -22.090 0.680 9.323 1.00 82.31 343 ASP A CA 1
ATOM 2641 C C . ASP A 1 343 ? -21.236 1.058 8.087 1.00 82.31 343 ASP A C 1
ATOM 2643 O O . ASP A 1 343 ? -21.066 2.239 7.785 1.00 82.31 343 ASP A O 1
ATOM 2647 N N . PRO A 1 344 ? -20.619 0.076 7.392 1.00 82.75 344 PRO A N 1
ATOM 2648 C CA . PRO A 1 344 ? -19.638 0.340 6.338 1.00 82.75 344 PRO A CA 1
ATOM 2649 C C . PRO A 1 344 ? -20.218 1.173 5.191 1.00 82.75 344 PRO A C 1
ATOM 2651 O O . PRO A 1 344 ? -21.353 0.942 4.765 1.00 82.75 344 PRO A O 1
ATOM 2654 N N . HIS A 1 345 ? -19.406 2.097 4.664 1.00 75.12 345 HIS A N 1
ATOM 2655 C CA . HIS A 1 345 ? -19.813 3.077 3.656 1.00 75.12 345 HIS A CA 1
ATOM 2656 C C . HIS A 1 345 ? -18.841 3.143 2.463 1.00 75.12 345 HIS A C 1
ATOM 2658 O O . HIS A 1 345 ? -17.917 3.954 2.445 1.00 75.12 345 HIS A O 1
ATOM 2664 N N . ASP A 1 346 ? -19.063 2.281 1.469 1.00 68.31 346 ASP A N 1
ATOM 2665 C CA . ASP A 1 346 ? -18.255 2.144 0.245 1.00 68.31 346 ASP A CA 1
ATOM 2666 C C . ASP A 1 346 ? -19.120 1.889 -1.015 1.00 68.31 346 ASP A C 1
ATOM 2668 O O . ASP A 1 346 ? -18.743 1.149 -1.933 1.00 68.31 346 ASP A O 1
ATOM 2672 N N . PHE A 1 347 ? -20.332 2.445 -1.056 1.00 68.50 347 PHE A N 1
ATOM 2673 C CA . PHE A 1 347 ? -21.314 2.226 -2.123 1.00 68.50 347 PHE A CA 1
ATOM 2674 C C . PHE A 1 347 ? -22.124 3.492 -2.426 1.00 68.50 347 PHE A C 1
ATOM 2676 O O . PHE A 1 347 ? -22.179 4.394 -1.600 1.00 68.50 347 PHE A O 1
ATOM 2683 N N . ASP A 1 348 ? -22.772 3.516 -3.595 1.00 72.12 348 ASP A N 1
ATOM 2684 C CA . ASP A 1 348 ? -23.623 4.624 -4.041 1.00 72.12 348 ASP A CA 1
ATOM 2685 C C . ASP A 1 348 ? -24.918 4.740 -3.212 1.00 72.12 348 ASP A C 1
ATOM 2687 O O . ASP A 1 348 ? -25.661 3.766 -3.027 1.00 72.12 348 ASP A O 1
ATOM 2691 N N . GLN A 1 349 ? -25.187 5.952 -2.738 1.00 69.19 349 GLN A N 1
ATOM 2692 C CA . GLN A 1 349 ? -26.312 6.363 -1.914 1.00 69.19 349 GLN A CA 1
ATOM 2693 C C . GLN A 1 349 ? -26.996 7.597 -2.511 1.00 69.19 349 GLN A C 1
ATOM 2695 O O . GLN A 1 349 ? -26.747 8.721 -2.075 1.00 69.19 349 GLN A O 1
ATOM 2700 N N . PRO A 1 350 ? -27.963 7.418 -3.427 1.00 69.06 350 PRO A N 1
ATOM 2701 C CA . PRO A 1 350 ? -28.687 8.540 -4.031 1.00 69.06 350 PRO A CA 1
ATOM 2702 C C . PRO A 1 350 ? -29.404 9.448 -3.016 1.00 69.06 350 PRO A C 1
ATOM 2704 O O . PRO A 1 350 ? -29.679 10.611 -3.289 1.00 69.06 350 PRO A O 1
ATOM 2707 N N . SER A 1 351 ? -29.701 8.932 -1.821 1.00 62.66 351 SER A N 1
ATOM 2708 C CA . SER A 1 351 ? -30.267 9.697 -0.704 1.00 62.66 351 SER A CA 1
ATOM 2709 C C . SER A 1 351 ? -29.339 10.776 -0.145 1.00 62.66 351 SER A C 1
ATOM 2711 O O . SER A 1 351 ? -29.793 11.658 0.581 1.00 62.66 351 SER A O 1
ATOM 2713 N N . PHE A 1 352 ? -28.051 10.687 -0.478 1.00 68.62 352 PHE A N 1
ATOM 2714 C CA . PHE A 1 352 ? -26.984 11.572 -0.035 1.00 68.62 352 PHE A CA 1
ATOM 2715 C C . PHE A 1 352 ? -26.592 12.620 -1.092 1.00 68.62 352 PHE A C 1
ATOM 2717 O O . PHE A 1 352 ? -25.649 13.388 -0.905 1.00 68.62 352 PHE A O 1
ATOM 2724 N N . SER A 1 353 ? -27.350 12.709 -2.191 1.00 71.19 353 SER A N 1
ATOM 2725 C CA . SER A 1 353 ? -27.232 13.782 -3.183 1.00 71.19 353 SER A CA 1
ATOM 2726 C C . SER A 1 353 ? -27.744 15.111 -2.619 1.00 71.19 353 SER A C 1
ATOM 2728 O O . SER A 1 353 ? -28.938 15.415 -2.645 1.00 71.19 353 SER A O 1
ATOM 2730 N N . VAL A 1 354 ? -26.827 15.931 -2.100 1.00 71.50 354 VAL A N 1
ATOM 2731 C CA . VAL A 1 354 ? -27.131 17.270 -1.574 1.00 71.50 354 VAL A CA 1
ATOM 2732 C C . VAL A 1 354 ? -26.900 18.328 -2.652 1.00 71.50 354 VAL A C 1
ATOM 2734 O O . VAL A 1 354 ? -25.773 18.526 -3.102 1.00 71.50 354 VAL A O 1
ATOM 2737 N N . GLN A 1 355 ? -27.944 19.074 -3.020 1.00 72.56 355 GLN A N 1
ATOM 2738 C CA . GLN A 1 355 ? -27.813 20.237 -3.901 1.00 72.56 355 GLN A CA 1
ATOM 2739 C C . GLN A 1 355 ? -27.500 21.500 -3.090 1.00 72.56 355 GLN A C 1
ATOM 2741 O O . GLN A 1 355 ? -28.297 21.914 -2.245 1.00 72.56 355 GLN A O 1
ATOM 2746 N N . LEU A 1 356 ? -26.375 22.158 -3.380 1.00 70.62 356 LEU A N 1
ATOM 2747 C CA . LEU A 1 356 ? -25.971 23.400 -2.724 1.00 70.62 356 LEU A CA 1
ATOM 2748 C C . LEU A 1 356 ? -26.178 24.619 -3.641 1.00 70.62 356 LEU A C 1
ATOM 2750 O O . LEU A 1 356 ? -25.837 24.573 -4.830 1.00 70.62 356 LEU A O 1
ATOM 2754 N N . PRO A 1 357 ? -26.704 25.745 -3.115 1.00 72.69 357 PRO A N 1
ATOM 2755 C CA . PRO A 1 357 ? -26.812 26.986 -3.876 1.00 72.69 357 PRO A CA 1
ATOM 2756 C C . PRO A 1 357 ? -25.440 27.441 -4.385 1.00 72.69 357 PRO A C 1
ATOM 2758 O O . PRO A 1 357 ? -24.488 27.511 -3.614 1.00 72.69 357 PRO A O 1
ATOM 2761 N N . PHE A 1 358 ? -25.345 27.778 -5.674 1.00 73.88 358 PHE A N 1
ATOM 2762 C CA . PHE A 1 358 ? -24.140 28.296 -6.351 1.00 73.88 358 PHE A CA 1
ATOM 2763 C C . PHE A 1 358 ? -22.925 27.348 -6.447 1.00 73.88 358 PHE A C 1
ATOM 2765 O O . PHE A 1 358 ? -22.082 27.578 -7.308 1.00 73.88 358 PHE A O 1
ATOM 2772 N N . LEU A 1 359 ? -22.845 26.286 -5.635 1.00 68.12 359 LEU A N 1
ATOM 2773 C CA . LEU A 1 359 ? -21.748 25.302 -5.643 1.00 68.12 359 LEU A CA 1
ATOM 2774 C C . LEU A 1 359 ? -22.073 24.009 -6.409 1.00 68.12 359 LEU A C 1
ATOM 2776 O O . LEU A 1 359 ? -21.162 23.244 -6.717 1.00 68.12 359 LEU A O 1
ATOM 2780 N N . GLY A 1 360 ? -23.343 23.784 -6.759 1.00 72.31 360 GLY A N 1
ATOM 2781 C CA . GLY A 1 360 ? -23.775 22.576 -7.465 1.00 72.31 360 GLY A CA 1
ATOM 2782 C C . GLY A 1 360 ? -24.080 21.415 -6.516 1.00 72.31 360 GLY A C 1
ATOM 2783 O O . GLY A 1 360 ? -24.367 21.626 -5.338 1.00 72.31 360 GLY A O 1
ATOM 2784 N N . GLU A 1 361 ? -24.084 20.192 -7.040 1.00 72.62 361 GLU A N 1
ATOM 2785 C CA . GLU A 1 361 ? -24.280 18.984 -6.233 1.00 72.62 361 GLU A CA 1
ATOM 2786 C C . GLU A 1 361 ? -23.006 18.680 -5.431 1.00 72.62 361 GLU A C 1
ATOM 2788 O O . GLU A 1 361 ? -21.906 18.680 -5.983 1.00 72.62 361 GLU A O 1
ATOM 2793 N N . ALA A 1 362 ? -23.149 18.418 -4.130 1.00 71.75 362 ALA A N 1
ATOM 2794 C CA . ALA A 1 362 ? -22.032 18.113 -3.240 1.00 71.75 362 ALA A CA 1
ATOM 2795 C C . ALA A 1 362 ? -21.38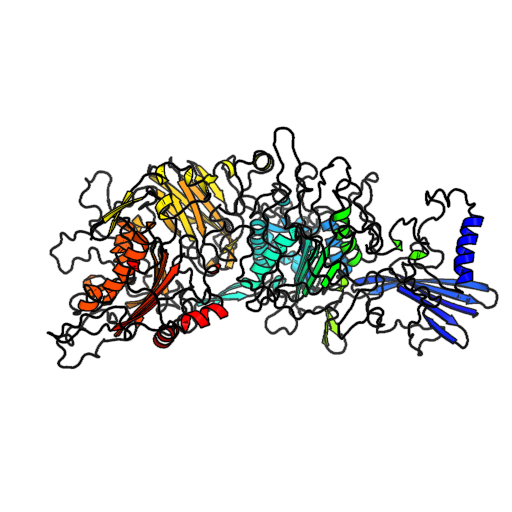3 16.749 -3.528 1.00 71.75 362 ALA A C 1
ATOM 2797 O O . ALA A 1 362 ? -20.308 16.478 -3.013 1.00 71.75 362 ALA A O 1
ATOM 2798 N N . GLY A 1 363 ? -22.021 15.896 -4.338 1.00 72.56 363 GLY A N 1
ATOM 2799 C CA . GLY A 1 363 ? -21.454 14.637 -4.824 1.00 72.56 363 GLY A CA 1
ATOM 2800 C C . GLY A 1 363 ? -21.344 13.523 -3.784 1.00 72.56 363 GLY A C 1
ATOM 2801 O O . GLY A 1 363 ? -20.779 12.484 -4.092 1.00 72.56 363 GLY A O 1
ATOM 2802 N N . PHE A 1 364 ? -21.890 13.688 -2.576 1.00 75.88 364 PHE A N 1
ATOM 2803 C CA . PHE A 1 364 ? -21.734 12.686 -1.519 1.00 75.88 364 PHE A CA 1
ATOM 2804 C C . PHE A 1 364 ? -22.446 11.349 -1.795 1.00 75.88 364 PHE A C 1
ATOM 2806 O O . PHE A 1 364 ? -22.231 10.394 -1.059 1.00 75.88 364 PHE A O 1
ATOM 2813 N N . ALA A 1 365 ? -23.265 11.242 -2.844 1.00 71.12 365 ALA A N 1
ATOM 2814 C CA . ALA A 1 365 ? -23.911 9.983 -3.200 1.00 71.12 365 ALA A CA 1
ATOM 2815 C C . ALA A 1 365 ? -22.909 8.847 -3.456 1.00 71.12 365 ALA A C 1
ATOM 2817 O O . ALA A 1 365 ? -23.136 7.742 -2.984 1.00 71.12 365 ALA A O 1
ATOM 2818 N N . ASP A 1 366 ? -21.771 9.105 -4.103 1.00 76.25 366 ASP A N 1
ATOM 2819 C CA . ASP A 1 366 ? -20.732 8.092 -4.297 1.00 76.25 366 ASP A CA 1
ATOM 2820 C C . ASP A 1 366 ? -19.346 8.694 -4.068 1.00 76.25 366 ASP A C 1
ATOM 2822 O O . ASP A 1 366 ? -18.912 9.585 -4.793 1.00 76.25 366 ASP A O 1
ATOM 2826 N N . PHE A 1 367 ? -18.643 8.168 -3.065 1.00 75.94 367 PHE A N 1
ATOM 2827 C CA . PHE A 1 367 ? -17.278 8.565 -2.717 1.00 75.94 367 PHE A CA 1
ATOM 2828 C C . PHE A 1 367 ? -16.216 7.836 -3.554 1.00 75.94 367 PHE A C 1
ATOM 2830 O O . PHE A 1 367 ? -15.032 8.095 -3.376 1.00 75.94 367 PHE A O 1
ATOM 2837 N N . ARG A 1 368 ? -16.616 6.912 -4.445 1.00 78.56 368 ARG A N 1
ATOM 2838 C CA . ARG A 1 368 ? -15.711 6.116 -5.294 1.00 78.56 368 ARG A CA 1
ATOM 2839 C C . ARG A 1 368 ? -14.629 5.402 -4.483 1.00 78.56 368 ARG A C 1
ATOM 2841 O O . ARG A 1 368 ? -13.452 5.406 -4.829 1.00 78.56 368 ARG A O 1
ATOM 2848 N N . GLU A 1 369 ? -15.060 4.784 -3.388 1.00 80.56 369 GLU A N 1
ATOM 2849 C CA . GLU A 1 369 ? -14.181 4.108 -2.433 1.00 80.56 369 GLU A CA 1
ATOM 2850 C C . GLU A 1 369 ? -13.827 2.682 -2.855 1.00 80.56 369 GLU A C 1
ATOM 2852 O O . GLU A 1 369 ? -14.710 1.976 -3.396 1.00 80.56 369 GLU A O 1
ATOM 2857 N N . PRO A 1 370 ? -12.595 2.225 -2.540 1.00 83.44 370 PRO A N 1
ATOM 2858 C CA . PRO A 1 370 ? -12.259 0.813 -2.562 1.00 83.44 370 PRO A CA 1
ATOM 2859 C C . PRO A 1 370 ? -13.292 -0.006 -1.802 1.00 83.44 370 PRO A C 1
ATOM 2861 O O . PRO A 1 370 ? -13.881 0.435 -0.807 1.00 83.44 370 PRO A O 1
ATOM 2864 N N . LYS A 1 371 ? -13.542 -1.221 -2.284 1.00 84.38 371 LYS A N 1
ATOM 2865 C CA . LYS A 1 371 ? -14.518 -2.093 -1.628 1.00 84.38 371 LYS A CA 1
ATOM 2866 C C . LYS A 1 371 ? -13.898 -2.743 -0.406 1.00 84.38 371 LYS A C 1
ATOM 2868 O O . LYS A 1 371 ? -12.870 -3.400 -0.533 1.00 84.38 371 LYS A O 1
ATOM 2873 N N . VAL A 1 372 ? -14.567 -2.641 0.742 1.00 88.62 372 VAL A N 1
ATOM 2874 C CA . VAL A 1 372 ? -14.145 -3.296 1.989 1.00 88.62 372 VAL A CA 1
ATOM 2875 C C . VAL A 1 372 ? -14.027 -4.808 1.767 1.00 88.62 372 VAL A C 1
ATOM 2877 O O . VAL A 1 372 ? -15.015 -5.458 1.415 1.00 88.62 372 VAL A O 1
ATOM 2880 N N . GLN A 1 373 ? -12.836 -5.366 2.000 1.00 91.00 373 GLN A N 1
ATOM 2881 C CA . GLN A 1 373 ? -12.553 -6.803 1.908 1.00 91.00 373 GLN A CA 1
ATOM 2882 C C . GLN A 1 373 ? -12.174 -7.392 3.270 1.00 91.00 373 GLN A C 1
ATOM 2884 O O . GLN A 1 373 ? -11.628 -6.701 4.134 1.00 91.00 373 GLN A O 1
ATOM 2889 N N . VAL A 1 374 ? -12.415 -8.698 3.434 1.00 92.44 374 VAL A N 1
ATOM 2890 C CA . VAL A 1 374 ? -11.816 -9.496 4.514 1.00 92.44 374 VAL A CA 1
ATOM 2891 C C . VAL A 1 374 ? -10.649 -10.289 3.934 1.00 92.44 374 VAL A C 1
ATOM 2893 O O . VAL A 1 374 ? -10.825 -11.303 3.249 1.00 92.44 374 VAL A O 1
ATOM 2896 N N . TRP A 1 375 ? -9.452 -9.782 4.201 1.00 94.31 375 TRP A N 1
ATOM 2897 C CA . TRP A 1 375 ? -8.194 -10.263 3.645 1.00 94.31 375 TRP A CA 1
ATOM 2898 C C . TRP A 1 375 ? -7.709 -11.575 4.271 1.00 94.31 375 TRP A C 1
ATOM 2900 O O . TRP A 1 375 ? -8.091 -11.937 5.385 1.00 94.31 375 TRP A O 1
ATOM 2910 N N . LYS A 1 376 ? -6.819 -12.285 3.568 1.00 93.25 376 LYS A N 1
ATOM 2911 C CA . LYS A 1 376 ? -6.253 -13.591 3.963 1.00 93.25 376 LYS A CA 1
ATOM 2912 C C . LYS A 1 376 ? -5.564 -13.601 5.323 1.00 93.25 376 LYS A C 1
ATOM 2914 O O . LYS A 1 376 ? -5.546 -14.629 5.993 1.00 93.25 376 LYS A O 1
ATOM 2919 N N . ASN A 1 377 ? -5.031 -12.465 5.754 1.00 93.38 377 ASN A N 1
ATOM 2920 C CA . ASN A 1 377 ? -4.413 -12.309 7.064 1.00 93.38 377 ASN A CA 1
ATOM 2921 C C . ASN A 1 377 ? -5.436 -12.118 8.205 1.00 93.38 377 ASN A C 1
ATOM 2923 O O . ASN A 1 377 ? -5.049 -12.269 9.361 1.00 93.38 377 ASN A O 1
ATOM 2927 N N . VAL A 1 378 ? -6.709 -11.812 7.941 1.00 94.50 378 VAL A N 1
ATOM 2928 C CA . VAL A 1 378 ? -7.720 -11.588 8.991 1.00 94.50 378 VAL A CA 1
ATOM 2929 C C . VAL A 1 378 ? -8.135 -12.910 9.641 1.00 94.50 378 VAL A C 1
ATOM 2931 O O . VAL A 1 378 ? -8.600 -13.834 8.971 1.00 94.50 378 VAL A O 1
ATOM 2934 N N . THR A 1 379 ? -7.990 -12.993 10.966 1.00 92.62 379 THR A N 1
ATOM 2935 C CA . THR A 1 379 ? -8.305 -14.197 11.757 1.00 92.62 379 THR A CA 1
ATOM 2936 C C . THR A 1 379 ? -9.767 -14.258 12.180 1.00 92.62 379 THR A C 1
ATOM 2938 O O . THR A 1 379 ? -10.318 -15.349 12.300 1.00 92.62 379 THR A O 1
ATOM 2941 N N . PHE A 1 380 ? -10.402 -13.104 12.386 1.00 92.94 380 PHE A N 1
ATOM 2942 C CA . PHE A 1 380 ? -11.825 -12.997 12.688 1.00 92.94 380 PHE A CA 1
ATOM 2943 C C . PHE A 1 380 ? -12.388 -11.679 12.155 1.00 92.94 380 PHE A C 1
ATOM 2945 O O . PHE A 1 380 ? -11.778 -10.622 12.335 1.00 92.94 380 PHE A O 1
ATOM 2952 N N . ALA A 1 381 ? -13.552 -11.739 11.516 1.00 93.00 381 ALA A N 1
ATOM 2953 C CA . ALA A 1 381 ? -14.247 -10.574 10.996 1.00 93.00 381 ALA A CA 1
ATOM 2954 C C . ALA A 1 381 ? -15.722 -10.561 11.398 1.00 93.00 381 ALA A C 1
ATOM 2956 O O . ALA A 1 381 ? -16.445 -11.531 11.165 1.00 93.00 381 ALA A O 1
ATOM 2957 N N . ASP A 1 382 ? -16.192 -9.435 11.924 1.00 91.25 382 ASP A N 1
ATOM 2958 C CA . ASP A 1 382 ? -17.598 -9.207 12.235 1.00 91.25 382 ASP A CA 1
ATOM 2959 C C . ASP A 1 382 ? -18.111 -7.876 11.672 1.00 91.25 382 ASP A C 1
ATOM 2961 O O . ASP A 1 382 ? -17.391 -6.885 11.555 1.00 91.25 382 ASP A O 1
ATOM 2965 N N . ASN A 1 383 ? -19.382 -7.868 11.270 1.00 87.88 383 ASN A N 1
ATOM 2966 C CA . ASN A 1 383 ? -20.020 -6.706 10.658 1.00 87.88 383 ASN A CA 1
ATOM 2967 C C . ASN A 1 383 ? -21.352 -6.375 11.333 1.00 87.88 383 ASN A C 1
ATOM 2969 O O . ASN A 1 383 ? -22.222 -7.240 11.440 1.00 87.88 383 ASN A O 1
ATOM 2973 N N . TYR A 1 384 ? -21.540 -5.106 11.691 1.00 85.56 384 TYR A N 1
ATOM 2974 C CA . TYR A 1 384 ? -22.748 -4.578 12.325 1.00 85.56 384 TYR A CA 1
ATOM 2975 C C . TYR A 1 384 ? -23.293 -3.426 11.489 1.00 85.56 384 TYR A C 1
ATOM 2977 O O . TYR A 1 384 ? -22.564 -2.480 11.200 1.00 85.56 384 TYR A O 1
ATOM 2985 N N . TYR A 1 385 ? -24.558 -3.495 11.075 1.00 79.00 385 TYR A N 1
ATOM 2986 C CA . TYR A 1 385 ? -25.107 -2.513 10.135 1.00 79.00 385 TYR A CA 1
ATOM 2987 C C . TYR A 1 385 ? -26.605 -2.268 10.310 1.00 79.00 385 TYR A C 1
ATOM 2989 O O . TYR A 1 385 ? -27.350 -3.130 10.791 1.00 79.00 385 TYR A O 1
ATOM 2997 N N . GLN A 1 386 ? -27.055 -1.102 9.847 1.00 72.62 386 GLN A N 1
ATOM 2998 C CA . GLN A 1 386 ? -28.465 -0.768 9.669 1.00 72.62 386 GLN A CA 1
ATOM 2999 C C . GLN A 1 386 ? -28.756 -0.432 8.196 1.00 72.62 386 GLN A C 1
ATOM 3001 O O . GLN A 1 386 ? -27.978 0.235 7.526 1.00 72.62 386 GLN A O 1
ATOM 3006 N N . THR A 1 387 ? -29.903 -0.880 7.680 1.00 64.56 387 THR A N 1
ATOM 3007 C CA . THR A 1 387 ? -30.379 -0.544 6.327 1.00 64.56 387 THR A CA 1
ATOM 3008 C C . THR A 1 387 ? -31.026 0.840 6.259 1.00 64.56 387 THR A C 1
ATOM 3010 O O . THR A 1 387 ? -31.609 1.315 7.235 1.00 64.56 387 THR A O 1
ATOM 3013 N N . VAL A 1 388 ? -30.994 1.442 5.066 1.00 54.94 388 VAL A N 1
ATOM 3014 C CA . VAL A 1 388 ? -31.638 2.730 4.750 1.00 54.94 388 VAL A CA 1
ATOM 3015 C C . VAL A 1 388 ? -33.168 2.657 4.938 1.00 54.94 388 VAL A C 1
ATOM 3017 O O . VAL A 1 388 ? -33.786 1.666 4.529 1.00 54.94 388 VAL A O 1
ATOM 3020 N N . PRO A 1 389 ? -33.817 3.700 5.484 1.00 48.12 389 PRO A N 1
ATOM 3021 C CA . PRO A 1 389 ? -35.272 3.847 5.453 1.00 48.12 389 PRO A CA 1
ATOM 3022 C C . PRO A 1 389 ? -35.854 3.888 4.028 1.00 48.12 389 PRO A C 1
ATOM 3024 O O . PRO A 1 389 ? -35.190 4.253 3.059 1.00 48.12 389 PRO A O 1
ATOM 3027 N N . ARG A 1 390 ? -37.150 3.571 3.908 1.00 48.34 390 ARG A N 1
ATOM 3028 C CA . ARG A 1 390 ? -37.959 3.793 2.696 1.00 48.34 390 ARG A CA 1
ATOM 3029 C C . ARG A 1 390 ? -38.006 5.291 2.341 1.00 48.34 390 ARG A C 1
ATOM 3031 O O . ARG A 1 390 ? -38.622 6.065 3.067 1.00 48.34 390 ARG A O 1
ATOM 3038 N N . LEU A 1 391 ? -37.416 5.679 1.208 1.00 49.62 391 LEU A N 1
ATOM 3039 C CA . LEU A 1 391 ? -37.490 7.040 0.638 1.00 49.62 391 LEU A CA 1
ATOM 3040 C C . LEU A 1 391 ? -38.613 7.198 -0.406 1.00 49.62 391 LEU A C 1
ATOM 3042 O O . LEU A 1 391 ? -38.753 8.245 -1.031 1.00 49.62 391 LEU A O 1
ATOM 3046 N N . ASP A 1 392 ? -39.417 6.155 -0.618 1.00 44.38 392 ASP A N 1
ATOM 3047 C CA . ASP A 1 392 ? -40.380 6.022 -1.715 1.00 44.38 392 ASP A CA 1
ATOM 3048 C C . ASP A 1 392 ? -41.798 6.545 -1.400 1.00 44.38 392 ASP A C 1
ATOM 3050 O O . ASP A 1 392 ? -42.683 6.444 -2.247 1.00 44.38 392 ASP A O 1
ATOM 3054 N N . GLN A 1 393 ? -42.047 7.144 -0.226 1.00 41.06 393 GLN A N 1
ATOM 3055 C CA . GLN A 1 393 ? -43.396 7.569 0.190 1.00 41.06 393 GLN A CA 1
ATOM 3056 C C . GLN A 1 393 ? -43.595 9.087 0.313 1.00 41.06 393 GLN A C 1
ATOM 3058 O O . GLN A 1 393 ? -44.003 9.572 1.360 1.00 41.06 393 GLN A O 1
ATOM 3063 N N . GLY A 1 394 ? -43.363 9.855 -0.757 1.00 40.00 394 GLY A N 1
ATOM 3064 C CA . GLY A 1 394 ? -43.992 11.179 -0.943 1.00 40.00 394 GLY A CA 1
ATOM 3065 C C . GLY A 1 394 ? -43.710 12.273 0.104 1.00 40.00 394 GLY A C 1
ATOM 3066 O O . GLY A 1 394 ? -44.352 13.322 0.060 1.00 40.00 394 GLY A O 1
ATOM 3067 N N . ILE A 1 395 ? -42.768 12.062 1.026 1.00 42.28 395 ILE A N 1
ATOM 3068 C CA . ILE A 1 395 ? -42.240 13.094 1.925 1.00 42.28 395 ILE A CA 1
ATOM 3069 C C . ILE A 1 395 ? -41.258 13.942 1.098 1.00 42.28 395 ILE A C 1
ATOM 3071 O O . ILE A 1 395 ? -40.478 13.362 0.336 1.00 42.28 395 ILE A O 1
ATOM 3075 N N . PRO A 1 396 ? -41.285 15.290 1.184 1.00 40.56 396 PRO A N 1
ATOM 3076 C CA . PRO A 1 396 ? -40.290 16.130 0.523 1.00 40.56 396 PRO A CA 1
ATOM 3077 C C . PRO A 1 396 ? -38.893 15.604 0.848 1.00 40.56 396 PRO A C 1
ATOM 3079 O O . PRO A 1 396 ? -38.617 15.332 2.012 1.00 40.56 396 PRO A O 1
ATOM 3082 N N . GLN A 1 397 ? -38.051 15.429 -0.172 1.00 47.31 397 GLN A N 1
ATOM 3083 C CA . GLN A 1 397 ? -36.673 14.957 -0.039 1.00 47.31 397 GLN A CA 1
ATOM 3084 C C . GLN A 1 397 ? -35.899 15.896 0.894 1.00 47.31 397 GLN A C 1
ATOM 3086 O O . GLN A 1 397 ? -35.358 16.909 0.457 1.00 47.31 397 GLN A O 1
ATOM 3091 N N . ILE A 1 398 ? -35.905 15.608 2.194 1.00 47.94 398 ILE A N 1
ATOM 3092 C CA . ILE A 1 398 ? -34.982 16.220 3.139 1.00 47.94 398 ILE A CA 1
ATOM 3093 C C . ILE A 1 398 ? -33.687 15.421 2.966 1.00 47.94 398 ILE A C 1
ATOM 3095 O O . ILE A 1 398 ? -33.709 14.218 3.229 1.00 47.94 398 ILE A O 1
ATOM 3099 N N . PRO A 1 399 ? -32.592 16.034 2.482 1.00 51.69 399 PRO A N 1
ATOM 3100 C CA . PRO A 1 399 ? -31.325 15.332 2.328 1.00 51.69 399 PRO A CA 1
ATOM 3101 C C . PRO A 1 399 ? -30.889 14.787 3.689 1.00 51.69 399 PRO A C 1
ATOM 3103 O O . PRO A 1 399 ? -30.901 15.527 4.678 1.00 51.69 399 PRO A O 1
ATOM 3106 N N . THR A 1 400 ? -30.512 13.510 3.764 1.00 52.38 400 THR A N 1
ATOM 3107 C CA . THR A 1 400 ? -29.816 13.018 4.957 1.00 52.38 400 THR A CA 1
ATOM 3108 C C . THR A 1 400 ? -28.394 13.590 4.930 1.00 52.38 400 THR A C 1
ATOM 3110 O O . THR A 1 400 ? -27.829 13.797 3.861 1.00 52.38 400 THR A O 1
ATOM 3113 N N . LEU A 1 401 ? -27.820 13.914 6.096 1.00 53.72 401 LEU A N 1
ATOM 3114 C CA . LEU A 1 401 ? -26.429 14.405 6.235 1.00 53.72 401 LEU A CA 1
ATOM 3115 C C . LEU A 1 401 ? -25.513 13.362 6.900 1.00 53.72 401 LEU A C 1
ATOM 3117 O O . LEU A 1 401 ? -24.356 13.647 7.201 1.00 53.72 401 LEU A O 1
ATOM 3121 N N . THR A 1 402 ? -26.021 12.132 7.046 1.00 57.44 402 THR A N 1
ATOM 3122 C CA . THR A 1 402 ? -25.241 10.960 7.449 1.00 57.44 402 THR A CA 1
ATOM 3123 C C . THR A 1 402 ? -25.264 9.879 6.366 1.00 57.44 402 THR A C 1
ATOM 3125 O O . THR A 1 402 ? -26.331 9.651 5.780 1.00 57.44 402 THR A O 1
ATOM 3128 N N . PRO A 1 403 ? -24.121 9.221 6.111 1.00 58.09 403 PRO A N 1
ATOM 3129 C CA . PRO A 1 403 ? -24.062 8.060 5.242 1.00 58.09 403 PRO A CA 1
ATOM 3130 C C . PRO A 1 403 ? -24.754 6.873 5.902 1.00 58.09 403 PRO A C 1
ATOM 3132 O O . PRO A 1 403 ? -24.652 6.694 7.116 1.00 58.09 403 PRO A O 1
ATOM 3135 N N . ALA A 1 404 ? -25.427 6.056 5.101 1.00 57.97 404 ALA A N 1
ATOM 3136 C CA . ALA A 1 404 ? -26.128 4.882 5.594 1.00 57.97 404 ALA A CA 1
ATOM 3137 C C . ALA A 1 404 ? -25.289 3.593 5.551 1.00 57.97 404 ALA A C 1
ATOM 3139 O O . ALA A 1 404 ? -24.331 3.480 4.786 1.00 57.97 404 ALA A O 1
ATOM 3140 N N . GLY A 1 405 ? -25.689 2.587 6.326 1.00 57.28 405 GLY A N 1
ATOM 3141 C CA . GLY A 1 405 ? -25.086 1.259 6.303 1.00 57.28 405 GLY A CA 1
ATOM 3142 C C . GLY A 1 405 ? -25.389 0.438 5.054 1.00 57.28 405 GLY A C 1
ATOM 3143 O O . GLY A 1 405 ? -26.445 0.550 4.424 1.00 57.28 405 GLY A O 1
ATOM 3144 N N . ARG A 1 406 ? -24.452 -0.451 4.715 1.00 60.66 406 ARG A N 1
ATOM 3145 C CA . ARG A 1 406 ? -24.519 -1.371 3.570 1.00 60.66 406 ARG A CA 1
ATOM 3146 C C . ARG A 1 406 ? -25.412 -2.592 3.831 1.00 60.66 406 ARG A C 1
ATOM 3148 O O . ARG A 1 406 ? -25.182 -3.318 4.788 1.00 60.66 406 ARG A O 1
ATOM 3155 N N . ASP A 1 407 ? -26.354 -2.900 2.935 1.00 56.66 407 ASP A N 1
ATOM 3156 C CA . ASP A 1 407 ? -27.216 -4.101 3.026 1.00 56.66 407 ASP A CA 1
ATOM 3157 C C . ASP A 1 407 ? -26.557 -5.370 2.456 1.00 56.66 407 ASP A C 1
ATOM 3159 O O . ASP A 1 407 ? -26.364 -5.432 1.257 1.00 56.66 407 ASP A O 1
ATOM 3163 N N . ILE A 1 408 ? -26.215 -6.404 3.233 1.00 57.22 408 ILE A N 1
ATOM 3164 C CA . ILE A 1 408 ? -25.440 -7.557 2.714 1.00 57.22 408 ILE A CA 1
ATOM 3165 C C . ILE A 1 408 ? -26.334 -8.616 2.021 1.00 57.22 408 ILE A C 1
ATOM 3167 O O . ILE A 1 408 ? -27.228 -9.175 2.661 1.00 57.22 408 ILE A O 1
ATOM 3171 N N . PRO A 1 409 ? -26.075 -9.011 0.752 1.00 43.16 409 PRO A N 1
ATOM 3172 C CA . PRO A 1 409 ? -26.918 -9.949 0.019 1.00 43.16 409 PRO A CA 1
ATOM 3173 C C . PRO A 1 409 ? -26.599 -11.388 0.460 1.00 43.16 409 PRO A C 1
ATOM 3175 O O . PRO A 1 409 ? -25.432 -11.737 0.627 1.00 43.16 409 PRO A O 1
ATOM 3178 N N . ASN A 1 410 ? -27.621 -12.247 0.561 1.00 47.44 410 ASN A N 1
ATOM 3179 C CA . ASN A 1 410 ? -27.571 -13.669 0.976 1.00 47.44 410 ASN A CA 1
ATOM 3180 C C . ASN A 1 410 ? -27.702 -13.972 2.480 1.00 47.44 410 ASN A C 1
ATOM 3182 O O . ASN A 1 410 ? -27.404 -15.093 2.900 1.00 47.44 410 ASN A O 1
ATOM 3186 N N . LEU A 1 411 ? -28.214 -13.052 3.299 1.00 48.09 411 LEU A N 1
ATOM 3187 C CA . LEU A 1 411 ? -28.803 -13.466 4.575 1.00 48.09 411 LEU A CA 1
ATOM 3188 C C . LEU A 1 411 ? -30.092 -14.244 4.280 1.00 48.09 411 LEU A C 1
ATOM 3190 O O . LEU A 1 411 ? -31.097 -13.672 3.870 1.00 48.09 411 LEU A O 1
ATOM 3194 N N . SER A 1 412 ? -30.043 -15.565 4.443 1.00 39.56 412 SER A N 1
ATOM 3195 C CA . SER A 1 412 ? -31.160 -16.488 4.237 1.00 39.56 412 SER A CA 1
ATOM 3196 C C . SER A 1 412 ? -32.386 -16.043 5.051 1.00 39.56 412 SER A C 1
ATOM 3198 O O . SER A 1 412 ? -32.460 -16.247 6.264 1.00 39.56 412 SER A O 1
ATOM 3200 N N . GLY A 1 413 ? -33.353 -15.432 4.374 1.00 41.91 413 GLY A N 1
ATOM 3201 C CA . GLY A 1 413 ? -34.659 -15.037 4.892 1.00 41.91 413 GLY A CA 1
ATOM 3202 C C . GLY A 1 413 ? -35.687 -15.037 3.752 1.00 41.91 413 GLY A C 1
ATOM 3203 O O . GLY A 1 413 ? -35.279 -15.048 2.591 1.00 41.91 413 GLY A O 1
ATOM 3204 N N . PRO A 1 414 ? -37.001 -15.070 4.042 1.00 35.25 414 PRO A N 1
ATOM 3205 C CA . PRO A 1 414 ? -38.035 -15.450 3.069 1.00 35.25 414 PRO A CA 1
ATOM 3206 C C . PRO A 1 414 ? -38.209 -14.533 1.846 1.00 35.25 414 PRO A C 1
ATOM 3208 O O . PRO A 1 414 ? -38.934 -14.904 0.931 1.00 35.25 414 PRO A O 1
ATOM 3211 N N . ASP A 1 415 ? -37.530 -13.388 1.776 1.00 38.91 415 ASP A N 1
ATOM 3212 C CA . ASP A 1 415 ? -37.709 -12.393 0.710 1.00 38.91 415 ASP A CA 1
ATOM 3213 C C . ASP A 1 415 ? -36.627 -12.461 -0.374 1.00 38.91 415 ASP A C 1
ATOM 3215 O O . ASP A 1 415 ? -36.176 -11.456 -0.928 1.00 38.91 415 ASP A O 1
ATOM 3219 N N . ALA A 1 416 ? -36.236 -13.677 -0.745 1.00 36.53 416 ALA A N 1
ATOM 3220 C CA . ALA A 1 416 ? -35.563 -13.915 -2.012 1.00 36.53 416 ALA A CA 1
ATOM 3221 C C . ALA A 1 416 ? -36.592 -13.808 -3.149 1.00 36.53 416 ALA A C 1
ATOM 3223 O O . ALA A 1 416 ? -37.015 -14.834 -3.661 1.00 36.53 416 ALA A O 1
ATOM 3224 N N . LEU A 1 417 ? -37.036 -12.589 -3.488 1.00 34.84 417 LEU A N 1
ATOM 3225 C CA . LEU A 1 417 ? -37.633 -12.187 -4.775 1.00 34.84 417 LEU A CA 1
ATOM 3226 C C . LEU A 1 417 ? -38.098 -10.717 -4.711 1.00 34.84 417 LEU A C 1
ATOM 3228 O O . LEU A 1 417 ? -39.152 -10.441 -4.142 1.00 34.84 417 LEU A O 1
ATOM 3232 N N . ARG A 1 418 ? -37.357 -9.808 -5.374 1.00 36.56 418 ARG A N 1
ATOM 3233 C CA . ARG A 1 418 ? -37.834 -8.740 -6.302 1.00 36.56 418 ARG A CA 1
ATOM 3234 C C . ARG A 1 418 ? -36.789 -7.619 -6.469 1.00 36.56 418 ARG A C 1
ATOM 3236 O O . ARG A 1 418 ? -36.765 -6.641 -5.739 1.00 36.56 418 ARG A O 1
ATOM 3243 N N . THR A 1 419 ? -35.902 -7.859 -7.434 1.00 37.66 419 THR A N 1
ATOM 3244 C CA . THR A 1 419 ? -35.302 -6.926 -8.413 1.00 37.66 419 THR A CA 1
ATOM 3245 C C . THR A 1 419 ? -35.193 -5.418 -8.105 1.00 37.66 419 THR A C 1
ATOM 3247 O O . THR A 1 419 ? -36.195 -4.719 -8.021 1.00 37.66 419 THR A O 1
ATOM 3250 N N . GLU A 1 420 ? -33.927 -4.973 -8.174 1.00 37.62 420 GLU A N 1
ATOM 3251 C CA . GLU A 1 420 ? -33.357 -3.645 -8.493 1.00 37.62 420 GLU A CA 1
ATOM 3252 C C . GLU A 1 420 ? -32.708 -2.813 -7.360 1.00 37.62 420 GLU A C 1
ATOM 3254 O O . GLU A 1 420 ? -33.302 -2.466 -6.337 1.00 37.62 420 GLU A O 1
ATOM 3259 N N . ILE A 1 421 ? -31.431 -2.487 -7.630 1.00 34.00 421 ILE A N 1
ATOM 3260 C CA . ILE A 1 421 ? -30.374 -1.851 -6.817 1.00 34.00 421 ILE A CA 1
ATOM 3261 C C . ILE A 1 421 ? -29.746 -2.785 -5.763 1.00 34.00 421 ILE A C 1
ATOM 3263 O O . ILE A 1 421 ? -30.227 -2.919 -4.642 1.00 34.00 421 ILE A O 1
ATOM 3267 N N . ARG A 1 422 ? -28.652 -3.465 -6.145 1.00 37.31 422 ARG A N 1
ATOM 3268 C CA . ARG A 1 422 ? -27.887 -4.382 -5.276 1.00 37.31 422 ARG A CA 1
ATOM 3269 C C . ARG A 1 422 ? -26.898 -3.599 -4.393 1.00 37.31 422 ARG A C 1
ATOM 3271 O O . ARG A 1 422 ? -25.742 -3.431 -4.785 1.00 37.31 422 ARG A O 1
ATOM 3278 N N . ALA A 1 423 ? -27.343 -3.140 -3.224 1.00 36.50 423 ALA A N 1
ATOM 3279 C CA . ALA A 1 423 ? -26.455 -2.766 -2.116 1.00 36.50 423 ALA A CA 1
ATOM 3280 C C . ALA A 1 423 ? -25.902 -4.044 -1.446 1.00 36.50 423 ALA A C 1
ATOM 3282 O O . ALA A 1 423 ? -26.570 -5.075 -1.511 1.00 36.50 423 ALA A O 1
ATOM 3283 N N . GLY A 1 424 ? -24.672 -3.996 -0.899 1.00 48.41 424 GLY A N 1
ATOM 3284 C CA . GLY A 1 424 ? -24.058 -5.124 -0.169 1.00 48.41 424 GLY A CA 1
ATOM 3285 C C . GLY A 1 424 ? -22.570 -5.355 -0.325 1.00 48.41 424 GLY A C 1
ATOM 3286 O O . GLY A 1 424 ? -22.071 -5.042 -1.404 1.00 48.41 424 GLY A O 1
ATOM 3287 N N . LEU A 1 425 ? -21.880 -5.842 0.738 1.00 61.56 425 LEU A N 1
ATOM 3288 C CA . LEU A 1 425 ? -20.432 -6.153 0.728 1.00 61.56 425 LEU A CA 1
ATOM 3289 C C . LEU A 1 425 ? -20.124 -7.000 -0.511 1.00 61.56 425 LEU A C 1
ATOM 3291 O O . LEU A 1 425 ? -20.672 -8.089 -0.688 1.00 61.56 425 LEU A O 1
ATOM 3295 N N . LYS A 1 426 ? -19.351 -6.421 -1.434 1.00 68.38 426 LYS A N 1
ATOM 3296 C CA . LYS A 1 426 ? -19.056 -7.004 -2.744 1.00 68.38 426 LYS A CA 1
ATOM 3297 C C . LYS A 1 426 ? -17.725 -7.708 -2.610 1.00 68.38 426 LYS A C 1
ATOM 3299 O O . LYS A 1 426 ? -16.683 -7.062 -2.653 1.00 68.38 426 LYS A O 1
ATOM 3304 N N . PHE A 1 427 ? -17.808 -9.016 -2.443 1.00 78.94 427 PHE A N 1
ATOM 3305 C CA . PHE A 1 427 ? -16.638 -9.864 -2.411 1.00 78.94 427 PHE A CA 1
ATOM 3306 C C . PHE A 1 427 ? -16.374 -10.484 -3.783 1.00 78.94 427 PHE A C 1
ATOM 3308 O O . PHE A 1 427 ? -17.339 -10.798 -4.501 1.00 78.94 427 PHE A O 1
ATOM 3315 N N . PRO A 1 428 ? -15.096 -10.679 -4.146 1.00 79.94 428 PRO A N 1
ATOM 3316 C CA . PRO A 1 428 ? -14.740 -11.441 -5.330 1.00 79.94 428 PRO A CA 1
ATOM 3317 C C . PRO A 1 428 ? -15.188 -12.901 -5.190 1.00 79.94 428 PRO A C 1
ATOM 3319 O O . PRO A 1 428 ? -15.603 -13.361 -4.121 1.00 79.94 428 PRO A O 1
ATOM 3322 N N . ARG A 1 429 ? -15.143 -13.630 -6.305 1.00 80.31 429 ARG A N 1
ATOM 3323 C CA . ARG A 1 429 ? -15.423 -15.065 -6.345 1.00 80.31 429 ARG A CA 1
ATOM 3324 C C . ARG A 1 429 ? -14.205 -15.818 -6.850 1.00 80.31 429 ARG A C 1
ATOM 3326 O O . ARG A 1 429 ? -13.507 -15.299 -7.716 1.00 80.31 429 ARG A O 1
ATOM 3333 N N . ASN A 1 430 ? -13.988 -17.025 -6.339 1.00 75.81 430 ASN A N 1
ATOM 3334 C CA . ASN A 1 430 ? -12.963 -17.922 -6.866 1.00 75.81 430 ASN A CA 1
ATOM 3335 C C . ASN A 1 430 ? -13.371 -18.493 -8.241 1.00 75.81 430 ASN A C 1
ATOM 3337 O O . ASN A 1 430 ? -14.481 -18.262 -8.734 1.00 75.81 430 ASN A O 1
ATOM 3341 N N . SER A 1 431 ? -12.480 -19.273 -8.855 1.00 70.62 431 SER A N 1
ATOM 3342 C CA . SER A 1 431 ? -12.699 -19.923 -10.156 1.00 70.62 431 SER A CA 1
ATOM 3343 C C . SER A 1 431 ? -13.901 -20.884 -10.179 1.00 70.62 431 SER A C 1
ATOM 3345 O O . SER A 1 431 ? -14.508 -21.082 -11.233 1.00 70.62 431 SER A O 1
ATOM 3347 N N . ALA A 1 432 ? -14.304 -21.423 -9.023 1.00 75.06 432 ALA A N 1
ATOM 3348 C CA . ALA A 1 432 ? -15.507 -22.242 -8.854 1.00 75.06 432 ALA A CA 1
ATOM 3349 C C . ALA A 1 432 ? -16.803 -21.414 -8.690 1.00 75.06 432 ALA A C 1
ATOM 3351 O O . ALA A 1 432 ? -17.901 -21.971 -8.638 1.00 75.06 432 ALA A O 1
ATOM 3352 N N . GLY A 1 433 ? -16.702 -20.081 -8.637 1.00 76.62 433 GLY A N 1
ATOM 3353 C CA . GLY A 1 433 ? -17.827 -19.166 -8.461 1.00 76.62 433 GLY A CA 1
ATOM 3354 C C . GLY A 1 433 ? -18.269 -18.986 -7.005 1.00 76.62 433 GLY A C 1
ATOM 3355 O O . GLY A 1 433 ? -19.323 -18.391 -6.763 1.00 76.62 433 GLY A O 1
ATOM 3356 N N . GLU A 1 434 ? -17.503 -19.461 -6.027 1.00 79.69 434 GLU A N 1
ATOM 3357 C CA . GLU A 1 434 ? -17.781 -19.311 -4.595 1.00 79.69 434 GLU A CA 1
ATOM 3358 C C . GLU A 1 434 ? -17.329 -17.929 -4.108 1.00 79.69 434 GLU A C 1
ATOM 3360 O O . GLU A 1 434 ? -16.346 -17.392 -4.605 1.00 79.69 434 GLU A O 1
ATOM 3365 N N . LEU A 1 435 ? -18.062 -17.315 -3.171 1.00 80.94 435 LEU A N 1
ATOM 3366 C CA . LEU A 1 435 ? -17.679 -16.011 -2.609 1.00 80.94 435 LEU A CA 1
ATOM 3367 C C . LEU A 1 435 ? -16.411 -16.146 -1.765 1.00 80.94 435 LEU A C 1
ATOM 3369 O O . LEU A 1 435 ? -16.332 -17.062 -0.954 1.00 80.94 435 LEU A O 1
ATOM 3373 N N . LEU A 1 436 ? -15.501 -15.186 -1.891 1.00 83.25 436 LEU A N 1
ATOM 3374 C CA . LEU A 1 436 ? -14.365 -15.002 -0.990 1.00 83.25 436 LEU A CA 1
ATOM 3375 C C . LEU A 1 436 ? -14.720 -14.011 0.134 1.00 83.25 436 LEU A C 1
ATOM 3377 O O . LEU A 1 436 ? -15.730 -13.320 0.067 1.00 83.25 436 LEU A O 1
ATOM 3381 N N . GLY A 1 437 ? -13.912 -13.929 1.190 1.00 84.62 437 GLY A N 1
ATOM 3382 C CA . GLY A 1 437 ? -13.883 -12.789 2.115 1.00 84.62 437 GLY A CA 1
ATOM 3383 C C . GLY A 1 437 ? -15.137 -12.525 2.950 1.00 84.62 437 GLY A C 1
ATOM 3384 O O . GLY A 1 437 ? -15.278 -11.433 3.486 1.00 84.62 437 GLY A O 1
ATOM 3385 N N . LYS A 1 438 ? -16.071 -13.470 3.087 1.00 83.88 438 LYS A N 1
ATOM 3386 C CA . LYS A 1 438 ? -17.271 -13.247 3.910 1.00 83.88 438 LYS A CA 1
ATOM 3387 C C . LYS A 1 438 ? -16.887 -13.054 5.395 1.00 83.88 438 LYS A C 1
ATOM 3389 O O . LYS A 1 438 ? -16.110 -13.871 5.891 1.00 83.88 438 LYS A O 1
ATOM 3394 N N . PRO A 1 439 ? -17.467 -12.083 6.134 1.00 86.06 439 PRO A N 1
ATOM 3395 C CA . PRO A 1 439 ? -17.302 -11.983 7.585 1.00 86.06 439 PRO A CA 1
ATOM 3396 C C . PRO A 1 439 ? -17.776 -13.249 8.311 1.00 86.06 439 PRO A C 1
ATOM 3398 O O . PRO A 1 439 ? -18.715 -13.920 7.866 1.00 86.06 439 PRO A O 1
ATOM 3401 N N . ASP A 1 440 ? -17.128 -13.587 9.423 1.00 86.25 440 ASP A N 1
ATOM 3402 C CA . ASP A 1 440 ? -17.493 -14.727 10.276 1.00 86.25 440 ASP A CA 1
ATOM 3403 C C . ASP A 1 440 ? -18.848 -14.519 10.937 1.00 86.25 440 ASP A C 1
ATOM 3405 O O . ASP A 1 440 ? -19.644 -15.454 10.998 1.00 86.25 440 ASP A O 1
ATOM 3409 N N . GLU A 1 441 ? -19.126 -13.282 11.346 1.00 82.38 441 GLU A N 1
ATOM 3410 C CA . GLU A 1 441 ? -20.403 -12.884 11.922 1.00 82.38 441 GLU A CA 1
ATOM 3411 C C . GLU A 1 441 ? -20.952 -11.636 11.228 1.00 82.38 441 GLU A C 1
ATOM 3413 O O . GLU A 1 441 ? -20.228 -10.744 10.780 1.00 82.38 441 GLU A O 1
ATOM 3418 N N . THR A 1 442 ? -22.270 -11.567 11.090 1.00 79.56 442 THR A N 1
ATOM 3419 C CA . THR A 1 442 ? -22.938 -10.408 10.502 1.00 79.56 442 THR A CA 1
ATOM 3420 C C . THR A 1 442 ? -24.243 -10.177 11.234 1.00 79.56 442 THR A C 1
ATOM 3422 O O . THR A 1 442 ? -25.176 -10.972 11.124 1.00 79.56 442 THR A O 1
ATOM 3425 N N . VAL A 1 443 ? -24.312 -9.058 11.949 1.00 77.38 443 VAL A N 1
ATOM 3426 C CA . VAL A 1 443 ? -25.456 -8.689 12.773 1.00 77.38 443 VAL A CA 1
ATOM 3427 C C . VAL A 1 443 ? -26.163 -7.496 12.150 1.00 77.38 443 VAL A C 1
ATOM 3429 O O . VAL A 1 443 ? -25.597 -6.428 11.923 1.00 77.38 443 VAL A O 1
ATOM 3432 N N . PHE A 1 444 ? -27.442 -7.701 11.877 1.00 74.88 444 PHE A N 1
ATOM 3433 C CA . PHE A 1 444 ? -28.329 -6.676 11.365 1.00 74.88 444 PHE A CA 1
ATOM 3434 C C . PHE A 1 444 ? -29.059 -5.990 12.524 1.00 74.88 444 PHE A C 1
ATOM 3436 O O . PHE A 1 444 ? -29.732 -6.667 13.302 1.00 74.88 444 PHE A O 1
ATOM 3443 N N . LEU A 1 445 ? -28.931 -4.664 12.637 1.00 75.00 445 LEU A N 1
ATOM 3444 C CA . LEU A 1 445 ? -29.426 -3.904 13.787 1.00 75.00 445 LEU A CA 1
ATOM 3445 C C . LEU A 1 445 ? -30.803 -3.240 13.544 1.00 75.00 445 LEU A C 1
ATOM 3447 O O . LEU A 1 445 ? -31.563 -3.119 14.494 1.00 75.00 445 LEU A O 1
ATOM 3451 N N . GLY A 1 446 ? -31.171 -2.829 12.316 1.00 67.31 446 GLY A N 1
ATOM 3452 C CA . GLY A 1 446 ? -32.318 -1.913 12.061 1.00 67.31 446 GLY A CA 1
ATOM 3453 C C . GLY A 1 446 ? -33.398 -2.376 11.069 1.00 67.31 446 GLY A C 1
ATOM 3454 O O . GLY A 1 446 ? -33.688 -3.559 11.009 1.00 67.31 446 GLY A O 1
ATOM 3455 N N . THR A 1 447 ? -34.126 -1.486 10.371 1.00 58.78 447 THR A N 1
ATOM 3456 C CA . THR A 1 447 ? -35.332 -1.865 9.575 1.00 58.78 447 THR A CA 1
ATOM 3457 C C . THR A 1 447 ? -35.051 -2.159 8.102 1.00 58.78 447 THR A C 1
ATOM 3459 O O . THR A 1 447 ? -34.636 -1.260 7.371 1.00 58.78 447 THR A O 1
ATOM 3462 N N . ARG A 1 448 ? -35.363 -3.389 7.656 1.00 54.16 448 ARG A N 1
ATOM 3463 C CA . ARG A 1 448 ? -35.159 -3.912 6.287 1.00 54.16 448 ARG A CA 1
ATOM 3464 C C . ARG A 1 448 ? -35.934 -3.128 5.228 1.00 54.16 448 ARG A C 1
ATOM 3466 O O . ARG A 1 448 ? -37.028 -2.625 5.489 1.00 54.16 448 ARG A O 1
ATOM 3473 N N . ARG A 1 449 ? -35.419 -3.130 3.992 1.00 46.06 449 ARG A N 1
ATOM 3474 C CA . ARG A 1 449 ? -36.125 -2.577 2.828 1.00 46.06 449 ARG A CA 1
ATOM 3475 C C . ARG A 1 449 ? -37.510 -3.222 2.724 1.00 46.06 449 ARG A C 1
ATOM 3477 O O . ARG A 1 449 ? -37.631 -4.440 2.693 1.00 46.06 449 ARG A O 1
ATOM 3484 N N . ASN A 1 450 ? -38.545 -2.394 2.659 1.00 47.28 450 ASN A N 1
ATOM 3485 C CA . ASN A 1 450 ? -39.946 -2.791 2.520 1.00 47.28 450 ASN A CA 1
ATOM 3486 C C . ASN A 1 450 ? -40.663 -3.412 3.737 1.00 47.28 450 ASN A C 1
ATOM 3488 O O . ASN A 1 450 ? -41.861 -3.666 3.624 1.00 47.28 450 ASN A O 1
ATOM 3492 N N . ALA A 1 451 ? -40.029 -3.568 4.901 1.00 47.75 451 ALA A N 1
ATOM 3493 C CA . ALA A 1 451 ? -40.741 -4.006 6.106 1.00 47.75 451 ALA A CA 1
ATOM 3494 C C . ALA A 1 451 ? -41.535 -2.845 6.743 1.00 47.75 451 ALA A C 1
ATOM 3496 O O . ALA A 1 451 ? -41.006 -1.744 6.926 1.00 47.75 451 ALA A O 1
ATOM 3497 N N . ASP A 1 452 ? -42.806 -3.083 7.072 1.00 43.00 452 ASP A N 1
ATOM 3498 C CA . ASP A 1 452 ? -43.598 -2.180 7.907 1.00 43.00 452 ASP A CA 1
ATOM 3499 C C . ASP A 1 452 ? -43.359 -2.536 9.381 1.00 43.00 452 ASP A C 1
ATOM 3501 O O . ASP A 1 452 ? -43.577 -3.669 9.792 1.00 43.00 452 ASP A O 1
ATOM 3505 N N . GLY A 1 453 ? -42.897 -1.573 10.183 1.00 49.12 453 GLY A N 1
ATOM 3506 C CA . GLY A 1 453 ? -42.780 -1.729 11.638 1.00 49.12 453 GLY A CA 1
ATOM 3507 C C . GLY A 1 453 ? -41.456 -2.304 12.166 1.00 49.12 453 GLY A C 1
ATOM 3508 O O . GLY A 1 453 ? -40.499 -2.543 11.434 1.00 49.12 453 GLY A O 1
ATOM 3509 N N . TYR A 1 454 ? -41.418 -2.460 13.492 1.00 48.62 454 TYR A N 1
ATOM 3510 C CA . TYR A 1 454 ? -40.257 -2.789 14.335 1.00 48.62 454 TYR A CA 1
ATOM 3511 C C . TYR A 1 454 ? -39.935 -4.290 14.421 1.00 48.62 454 TYR A C 1
ATOM 3513 O O . TYR A 1 454 ? -39.069 -4.695 15.193 1.00 48.62 454 TYR A O 1
ATOM 3521 N N . GLU A 1 455 ? -40.643 -5.133 13.664 1.00 48.19 455 GLU A N 1
ATOM 3522 C CA . GLU A 1 455 ? -40.797 -6.562 13.969 1.00 48.19 455 GLU A CA 1
ATOM 3523 C C . GLU A 1 455 ? -39.486 -7.376 13.966 1.00 48.19 455 GLU A C 1
ATOM 3525 O O . GLU A 1 455 ? -39.419 -8.436 14.580 1.00 48.19 455 GLU A O 1
ATOM 3530 N N . ASN A 1 456 ? -38.430 -6.878 13.308 1.00 49.94 456 ASN A N 1
ATOM 3531 C CA . ASN A 1 456 ? -37.122 -7.542 13.201 1.00 49.94 456 ASN A CA 1
ATOM 3532 C C . ASN A 1 456 ? -35.922 -6.632 13.546 1.00 49.94 456 ASN A C 1
ATOM 3534 O O . ASN A 1 456 ? -34.791 -6.985 13.214 1.00 49.94 456 ASN A O 1
ATOM 3538 N N . SER A 1 457 ? -36.146 -5.463 14.155 1.00 57.09 457 SER A N 1
ATOM 3539 C CA . SER A 1 457 ? -35.082 -4.500 14.489 1.00 57.09 457 SER A CA 1
ATOM 3540 C C . SER A 1 457 ? -34.642 -4.622 15.949 1.00 57.09 457 SER A C 1
ATOM 3542 O O . SER A 1 457 ? -35.422 -5.015 16.817 1.00 57.09 457 SER A O 1
ATOM 3544 N N . LEU A 1 458 ? -33.382 -4.298 16.242 1.00 65.88 458 LEU A N 1
ATOM 3545 C CA . LEU A 1 458 ? -32.916 -4.175 17.618 1.00 65.88 458 LEU A CA 1
ATOM 3546 C C . LEU A 1 458 ? -33.498 -2.916 18.281 1.00 65.88 458 LEU A C 1
ATOM 3548 O O . LEU A 1 458 ? -33.796 -1.931 17.597 1.00 65.88 458 LEU A O 1
ATOM 3552 N N . PRO A 1 459 ? -33.645 -2.920 19.619 1.00 57.34 459 PRO A N 1
ATOM 3553 C CA . PRO A 1 459 ? -34.008 -1.727 20.373 1.00 57.34 459 PRO A CA 1
ATOM 3554 C C . PRO A 1 459 ? -33.109 -0.541 19.994 1.00 57.34 459 PRO A C 1
ATOM 3556 O O . PRO A 1 459 ? -31.896 -0.676 19.956 1.00 57.34 459 PRO A O 1
ATOM 3559 N N . GLY A 1 460 ? -33.706 0.612 19.703 1.00 60.41 460 GLY A N 1
ATOM 3560 C CA . GLY A 1 460 ? -33.037 1.859 19.343 1.00 60.41 460 GLY A CA 1
ATOM 3561 C C . GLY A 1 460 ? -32.869 2.044 17.853 1.00 60.41 460 GLY A C 1
ATOM 3562 O O . GLY A 1 460 ? -32.564 3.144 17.413 1.00 60.41 460 GLY A O 1
ATOM 3563 N N . PHE A 1 461 ? -33.114 1.008 17.060 1.00 65.00 461 PHE A N 1
ATOM 3564 C CA . PHE A 1 461 ? -32.971 1.054 15.617 1.00 65.00 461 PHE A CA 1
ATOM 3565 C C . PHE A 1 461 ? -34.365 1.113 14.984 1.00 65.00 461 PHE A C 1
ATOM 3567 O O . PHE A 1 461 ? -35.055 0.107 14.822 1.00 65.00 461 PHE A O 1
ATOM 3574 N N . THR A 1 462 ? -34.813 2.336 14.694 1.00 56.62 462 THR A N 1
ATOM 3575 C CA . THR A 1 462 ? -36.167 2.674 14.221 1.00 56.62 462 THR A CA 1
ATOM 3576 C C . THR A 1 462 ? -36.146 3.168 12.767 1.00 56.62 462 THR A C 1
ATOM 3578 O O . THR A 1 462 ? -35.070 3.311 12.182 1.00 56.62 462 THR A O 1
ATOM 3581 N N . LYS A 1 463 ? -37.318 3.488 12.181 1.00 53.47 463 LYS A N 1
ATOM 3582 C CA . LYS A 1 463 ? -37.358 4.379 11.000 1.00 53.47 463 LYS A CA 1
ATOM 3583 C C . LYS A 1 463 ? -36.663 5.705 11.373 1.00 53.47 463 LYS A C 1
ATOM 3585 O O . LYS A 1 463 ? -36.820 6.152 12.510 1.00 53.47 463 LYS A O 1
ATOM 3590 N N . ASP A 1 464 ? -35.876 6.250 10.445 1.00 50.81 464 ASP A N 1
ATOM 3591 C CA . ASP A 1 464 ? -35.042 7.455 10.616 1.00 50.81 464 ASP A CA 1
ATOM 3592 C C . ASP A 1 464 ? -35.835 8.637 11.183 1.00 50.81 464 ASP A C 1
ATOM 3594 O O . ASP A 1 464 ? -36.977 8.886 10.788 1.00 50.81 464 ASP A O 1
ATOM 3598 N N . ASP A 1 465 ? -35.225 9.319 12.150 1.00 48.69 465 ASP A N 1
ATOM 3599 C CA . ASP A 1 465 ? -35.762 10.447 12.905 1.00 48.69 465 ASP A CA 1
ATOM 3600 C C . ASP A 1 465 ? -35.530 11.810 12.230 1.00 48.69 465 ASP A C 1
ATOM 3602 O O . ASP A 1 465 ? -35.864 12.841 12.810 1.00 48.69 465 ASP A O 1
ATOM 3606 N N . LEU A 1 466 ? -35.088 11.800 10.965 1.00 47.56 466 LEU A N 1
ATOM 3607 C CA . LEU A 1 466 ? -34.644 12.953 10.178 1.00 47.56 466 LEU A CA 1
ATOM 3608 C C . LEU A 1 466 ? -33.327 13.525 10.727 1.00 47.56 466 LEU A C 1
ATOM 3610 O O . LEU A 1 466 ? -33.140 13.701 11.924 1.00 47.56 466 LEU A O 1
ATOM 3614 N N . ALA A 1 467 ? -32.424 13.878 9.808 1.00 48.34 467 ALA A N 1
ATOM 3615 C CA . ALA A 1 467 ? -31.078 14.406 10.071 1.00 48.34 467 ALA A CA 1
ATOM 3616 C C . ALA A 1 467 ? -30.003 13.395 10.530 1.00 48.34 467 ALA A C 1
ATOM 3618 O O . ALA A 1 467 ? -28.892 13.819 10.843 1.00 48.34 467 ALA A O 1
ATOM 3619 N N . GLY A 1 468 ? -30.255 12.081 10.457 1.00 48.19 468 GLY A N 1
ATOM 3620 C CA . GLY A 1 468 ? -29.179 11.083 10.510 1.00 48.19 468 GLY A CA 1
ATOM 3621 C C . GLY A 1 468 ? -28.776 10.577 11.896 1.00 48.19 468 GLY A C 1
ATOM 3622 O O . GLY A 1 468 ? -27.735 9.930 12.038 1.00 48.19 468 GLY A O 1
ATOM 3623 N N . GLY A 1 469 ? -29.604 10.818 12.917 1.00 55.25 469 GLY A N 1
ATOM 3624 C CA . GLY A 1 469 ? -29.384 10.305 14.270 1.00 55.25 469 GLY A CA 1
ATOM 3625 C C . GLY A 1 469 ? -29.275 8.778 14.324 1.00 55.25 469 GLY A C 1
ATOM 3626 O O . GLY A 1 469 ? -28.563 8.249 15.171 1.00 55.25 469 GLY A O 1
ATOM 3627 N N . THR A 1 470 ? -29.905 8.050 13.395 1.00 53.19 470 THR A N 1
ATOM 3628 C CA . THR A 1 470 ? -29.930 6.578 13.360 1.00 53.19 470 THR A CA 1
ATOM 3629 C C . THR A 1 470 ? -28.590 5.893 13.080 1.00 53.19 470 THR A C 1
ATOM 3631 O O . THR A 1 470 ? -28.350 4.829 13.643 1.00 53.19 470 THR A O 1
ATOM 3634 N N . HIS A 1 471 ? -27.688 6.473 12.282 1.00 61.19 471 HIS A N 1
ATOM 3635 C CA . HIS A 1 471 ? -26.427 5.804 11.907 1.00 61.19 471 HIS A CA 1
ATOM 3636 C C . HIS A 1 471 ? -25.350 5.905 12.995 1.00 61.19 471 HIS A C 1
ATOM 3638 O O . HIS A 1 471 ? -24.629 4.940 13.262 1.00 61.19 471 HIS A O 1
ATOM 3644 N N . GLY A 1 472 ? -25.328 7.016 13.740 1.00 67.94 472 GLY A N 1
ATOM 3645 C CA . GLY A 1 472 ? -24.536 7.130 14.970 1.00 67.94 472 GLY A CA 1
ATOM 3646 C C . GLY A 1 472 ? -24.917 6.087 16.033 1.00 67.94 472 GLY A C 1
ATOM 3647 O O . GLY A 1 472 ? -24.077 5.718 16.856 1.00 67.94 472 GLY A O 1
ATOM 3648 N N . ARG A 1 473 ? -26.141 5.530 15.981 1.00 75.81 473 ARG A N 1
ATOM 3649 C CA . ARG A 1 473 ? -26.610 4.511 16.939 1.00 75.81 473 ARG A CA 1
ATOM 3650 C C . ARG A 1 473 ? -25.864 3.191 16.823 1.00 75.81 473 ARG A C 1
ATOM 3652 O O . ARG A 1 473 ? -25.738 2.498 17.823 1.00 75.81 473 ARG A O 1
ATOM 3659 N N . VAL A 1 474 ? -25.335 2.839 15.647 1.00 81.12 474 VAL A N 1
ATOM 3660 C CA . VAL A 1 474 ? -24.510 1.625 15.484 1.00 81.12 474 VAL A CA 1
ATOM 3661 C C . VAL A 1 474 ? -23.235 1.742 16.320 1.00 81.12 474 VAL A C 1
ATOM 3663 O O . VAL A 1 474 ? -22.866 0.811 17.037 1.00 81.12 474 VAL A O 1
ATOM 3666 N N . LEU A 1 475 ? -22.591 2.911 16.268 1.00 83.25 475 LEU A N 1
ATOM 3667 C CA . LEU A 1 475 ? -21.388 3.205 17.038 1.00 83.25 475 LEU A CA 1
ATOM 3668 C C . LEU A 1 475 ? -21.681 3.241 18.544 1.00 83.25 475 LEU A C 1
ATOM 3670 O O . LEU A 1 475 ? -20.966 2.604 19.318 1.00 83.25 475 LEU A O 1
ATOM 3674 N N . THR A 1 476 ? -22.737 3.941 18.972 1.00 79.50 476 THR A N 1
ATOM 3675 C CA . THR A 1 476 ? -23.092 4.022 20.401 1.00 79.50 476 THR A CA 1
ATOM 3676 C C . THR A 1 476 ? -23.593 2.686 20.954 1.00 79.50 476 THR A C 1
ATOM 3678 O O . THR A 1 476 ? -23.280 2.353 22.098 1.00 79.50 476 THR A O 1
ATOM 3681 N N . TRP A 1 477 ? -24.285 1.874 20.147 1.00 82.94 477 TRP A N 1
ATOM 3682 C CA . TRP A 1 477 ? -24.629 0.488 20.474 1.00 82.94 477 TRP A CA 1
ATOM 3683 C C . TRP A 1 477 ? -23.375 -0.345 20.713 1.00 82.94 477 TRP A C 1
ATOM 3685 O O . TRP A 1 477 ? -23.247 -0.955 21.774 1.00 82.94 477 TRP A O 1
ATOM 3695 N N . TYR A 1 478 ? -22.421 -0.323 19.775 1.00 88.50 478 TYR A N 1
ATOM 3696 C CA . TYR A 1 478 ? -21.189 -1.099 19.895 1.00 88.50 478 TYR A CA 1
ATOM 3697 C C . TYR A 1 478 ? -20.360 -0.646 21.106 1.00 88.50 478 TYR A C 1
ATOM 3699 O O . TYR A 1 478 ? -19.887 -1.489 21.868 1.00 88.50 478 TYR A O 1
ATOM 3707 N N . ALA A 1 479 ? -20.264 0.664 21.364 1.00 86.50 479 ALA A N 1
ATOM 3708 C CA . ALA A 1 479 ? -19.652 1.198 22.584 1.00 86.50 479 ALA A CA 1
ATOM 3709 C C . ALA A 1 479 ? -20.346 0.668 23.855 1.00 86.50 479 ALA A C 1
ATOM 3711 O O . ALA A 1 479 ? -19.677 0.261 24.802 1.00 86.50 479 ALA A O 1
ATOM 3712 N N . GLY A 1 480 ? -21.678 0.576 23.846 1.00 82.81 480 GLY A N 1
ATOM 3713 C CA . GLY A 1 480 ? -22.460 -0.061 24.905 1.00 82.81 480 GLY A CA 1
ATOM 3714 C C . GLY A 1 480 ? -22.247 -1.574 25.035 1.00 82.81 480 GLY A C 1
ATOM 3715 O O . GLY A 1 480 ? -22.580 -2.137 26.074 1.00 82.81 480 GLY A O 1
ATOM 3716 N N . THR A 1 481 ? -21.695 -2.254 24.029 1.00 85.81 481 THR A N 1
ATOM 3717 C CA . THR A 1 481 ? -21.251 -3.655 24.166 1.00 85.81 481 THR A CA 1
ATOM 3718 C C . THR A 1 481 ? -19.843 -3.759 24.754 1.00 85.81 481 THR A C 1
ATOM 3720 O O . THR A 1 481 ? -19.520 -4.768 25.376 1.00 85.81 481 THR A O 1
ATOM 3723 N N . ALA A 1 482 ? -19.019 -2.716 24.588 1.00 88.38 482 ALA A N 1
ATOM 3724 C CA . ALA A 1 482 ? -17.669 -2.640 25.141 1.00 88.38 482 ALA A CA 1
ATOM 3725 C C . ALA A 1 482 ? -17.643 -2.236 26.619 1.00 88.38 482 ALA A C 1
ATOM 3727 O O . ALA A 1 482 ? -16.790 -2.708 27.368 1.00 88.38 482 ALA A O 1
ATOM 3728 N N . ASP A 1 483 ? -18.593 -1.403 27.045 1.00 87.62 483 ASP A N 1
ATOM 3729 C CA . ASP A 1 483 ? -18.806 -1.029 28.441 1.00 87.62 483 ASP A CA 1
ATOM 3730 C C . ASP A 1 483 ? -20.277 -1.212 28.820 1.00 87.62 483 ASP A C 1
ATOM 3732 O O . ASP A 1 483 ? -21.151 -0.396 28.508 1.00 87.62 483 ASP A O 1
ATOM 3736 N N . LEU A 1 484 ? -20.547 -2.307 29.526 1.00 81.75 484 LEU A N 1
ATOM 3737 C CA . LEU A 1 484 ? -21.880 -2.710 29.951 1.00 81.75 484 LEU A CA 1
ATOM 3738 C C . LEU A 1 484 ? -22.483 -1.787 31.018 1.00 81.75 484 LEU A C 1
ATOM 3740 O O . LEU A 1 484 ? -23.695 -1.832 31.221 1.00 81.75 484 LEU A O 1
ATOM 3744 N N . GLY A 1 485 ? -21.686 -0.922 31.651 1.00 77.62 485 GLY A N 1
ATOM 3745 C CA . GLY A 1 485 ? -22.158 0.109 32.577 1.00 77.62 485 GLY A CA 1
ATOM 3746 C C . GLY A 1 485 ? -22.545 1.420 31.890 1.00 77.62 485 GLY A C 1
ATOM 3747 O O . GLY A 1 485 ? -23.145 2.289 32.516 1.00 77.62 485 GLY A O 1
ATOM 3748 N N . LEU A 1 486 ? -22.236 1.583 30.601 1.00 77.62 486 LEU A N 1
ATOM 3749 C CA . LEU A 1 486 ? -22.505 2.822 29.874 1.00 77.62 486 LEU A CA 1
ATOM 3750 C C . LEU A 1 486 ? -24.018 3.007 29.648 1.00 77.62 486 LEU A C 1
ATOM 3752 O O . LEU A 1 486 ? -24.650 2.195 28.971 1.00 77.62 486 LEU A O 1
ATOM 3756 N N . THR A 1 487 ? -24.617 4.045 30.235 1.00 66.31 487 THR A N 1
ATOM 3757 C CA . THR A 1 487 ? -26.079 4.270 30.214 1.00 66.31 487 THR A CA 1
ATOM 3758 C C . THR A 1 487 ? -26.521 5.354 29.231 1.00 66.31 487 THR A C 1
ATOM 3760 O O . THR A 1 487 ? -27.601 5.269 28.654 1.00 66.31 487 THR A O 1
ATOM 3763 N N . GLU A 1 488 ? -25.677 6.354 28.984 1.00 65.06 488 GLU A N 1
ATOM 3764 C CA . GLU A 1 488 ? -25.962 7.452 28.063 1.00 65.06 488 GLU A CA 1
ATOM 3765 C C . GLU A 1 488 ? -24.702 7.938 27.342 1.00 65.06 488 GLU A C 1
ATOM 3767 O O . GLU A 1 488 ? -23.597 7.909 27.890 1.00 65.06 488 GLU A O 1
ATOM 3772 N N . TYR A 1 489 ? -24.877 8.440 26.116 1.00 62.78 489 TYR A N 1
ATOM 3773 C CA . TYR A 1 489 ? -23.797 8.992 25.310 1.00 62.78 489 TYR A CA 1
ATOM 3774 C C . TYR A 1 489 ? -23.907 10.521 25.211 1.00 62.78 489 TYR A C 1
ATOM 3776 O O . TYR A 1 489 ? -24.463 11.076 24.267 1.00 62.78 489 TYR A O 1
ATOM 3784 N N . ARG A 1 490 ? -23.379 11.260 26.199 1.00 56.66 490 ARG A N 1
ATOM 3785 C CA . ARG A 1 490 ? -23.426 12.737 26.156 1.00 56.66 490 ARG A CA 1
ATOM 3786 C C . ARG A 1 490 ? -22.371 13.299 25.218 1.00 56.66 490 ARG A C 1
ATOM 3788 O O . ARG A 1 490 ? -21.182 13.186 25.508 1.00 56.66 490 ARG A O 1
ATOM 3795 N N . GLN A 1 491 ? -22.776 13.941 24.124 1.00 50.25 491 GLN A N 1
ATOM 3796 C CA . GLN A 1 491 ? -21.844 14.512 23.144 1.00 50.25 491 GLN A CA 1
ATOM 3797 C C . GLN A 1 491 ? -21.034 15.714 23.679 1.00 50.25 491 GLN A C 1
ATOM 3799 O O . GLN A 1 491 ? -19.950 15.963 23.171 1.00 50.25 491 GLN A O 1
ATOM 3804 N N . ASN A 1 492 ? -21.478 16.406 24.742 1.00 41.66 492 ASN A N 1
ATOM 3805 C CA . ASN A 1 492 ? -20.725 17.466 25.435 1.00 41.66 492 ASN A CA 1
ATOM 3806 C C . ASN A 1 492 ? -21.263 17.720 26.861 1.00 41.66 492 ASN A C 1
ATOM 3808 O O . ASN A 1 492 ? -22.382 17.336 27.192 1.00 41.66 492 ASN A O 1
ATOM 3812 N N . SER A 1 493 ? -20.487 18.409 27.708 1.00 39.16 493 SER A N 1
ATOM 3813 C CA . SER A 1 493 ? -20.883 18.814 29.074 1.00 39.16 493 SER A CA 1
ATOM 3814 C C . SER A 1 493 ? -21.962 19.911 29.130 1.00 39.16 493 SER A C 1
ATOM 3816 O O . SER A 1 493 ? -22.420 20.265 30.217 1.00 39.16 493 SER A O 1
ATOM 3818 N N . SER A 1 494 ? -22.397 20.449 27.984 1.00 40.72 494 SER A N 1
ATOM 3819 C CA . SER A 1 494 ? -23.521 21.386 27.905 1.00 40.72 494 SER A CA 1
ATOM 3820 C C . SER A 1 494 ? -24.850 20.634 28.003 1.00 40.72 494 SER A C 1
ATOM 3822 O O . SER A 1 494 ? -25.186 19.839 27.128 1.00 40.72 494 SER A O 1
ATOM 3824 N N . SER A 1 495 ? -25.632 20.929 29.038 1.00 42.91 495 SER A N 1
ATOM 3825 C CA . SER A 1 495 ? -26.891 20.264 29.404 1.00 42.91 495 SER A CA 1
ATOM 3826 C C . SER A 1 495 ? -28.077 20.480 28.444 1.00 42.91 495 SER A C 1
ATOM 3828 O O . SER A 1 495 ? -29.219 20.313 28.861 1.00 42.91 495 SER A O 1
ATOM 3830 N N . THR A 1 496 ? -27.849 20.930 27.207 1.00 38.84 496 THR A N 1
ATOM 3831 C CA . THR A 1 496 ? -28.900 21.435 26.301 1.00 38.84 496 THR A CA 1
ATOM 3832 C C . THR A 1 496 ? -28.978 20.731 24.944 1.00 38.84 496 THR A C 1
ATOM 3834 O O . THR A 1 496 ? -29.861 21.071 24.165 1.00 38.84 496 THR A O 1
ATOM 3837 N N . GLN A 1 497 ? -28.078 19.791 24.637 1.00 40.59 497 GLN A N 1
ATOM 3838 C CA . GLN A 1 497 ? -28.144 18.975 23.414 1.00 40.59 497 GLN A CA 1
ATOM 3839 C C . GLN A 1 497 ? -28.877 17.649 23.693 1.00 40.59 497 GLN A C 1
ATOM 3841 O O . GLN A 1 497 ? -28.758 17.143 24.814 1.00 40.59 497 GLN A O 1
ATOM 3846 N N . PRO A 1 498 ? -29.618 17.083 22.718 1.00 45.41 498 PRO A N 1
ATOM 3847 C CA . PRO A 1 498 ? -30.221 15.760 22.851 1.00 45.41 498 PRO A CA 1
ATOM 3848 C C . PRO A 1 498 ? -29.147 14.722 23.193 1.00 45.41 498 PRO A C 1
ATOM 3850 O O . PRO A 1 498 ? -28.059 14.724 22.620 1.00 45.41 498 PRO A O 1
ATOM 3853 N N . VAL A 1 499 ? -29.434 13.877 24.176 1.00 51.88 499 VAL A N 1
ATOM 3854 C CA . VAL A 1 499 ? -28.570 12.762 24.565 1.00 51.88 499 VAL A CA 1
ATOM 3855 C C . VAL A 1 499 ? -28.920 11.592 23.661 1.00 51.88 499 VAL A C 1
ATOM 3857 O O . VAL A 1 499 ? -30.094 11.234 23.609 1.00 51.88 499 VAL A O 1
ATOM 3860 N N . ASP A 1 500 ? -27.937 10.991 22.988 1.00 54.47 500 ASP A N 1
ATOM 3861 C CA . ASP A 1 500 ? -28.154 9.720 22.296 1.00 54.47 500 ASP A CA 1
ATOM 3862 C C . ASP A 1 500 ? -28.165 8.603 23.357 1.00 54.47 500 ASP A C 1
ATOM 3864 O O . ASP A 1 500 ? -27.126 8.332 23.979 1.00 54.47 500 ASP A O 1
ATOM 3868 N N . PRO A 1 501 ? -29.319 7.973 23.642 1.00 60.75 501 PRO A N 1
ATOM 3869 C CA . PRO A 1 501 ? -29.380 6.886 24.607 1.00 60.75 501 PRO A CA 1
ATOM 3870 C C . PRO A 1 501 ? -28.707 5.641 24.025 1.00 60.75 501 PRO A C 1
ATOM 3872 O O . PRO A 1 501 ? -28.839 5.330 22.837 1.00 60.75 501 PRO A O 1
ATOM 3875 N N . ILE A 1 502 ? -28.005 4.885 24.868 1.00 70.62 502 ILE A N 1
ATOM 3876 C CA . ILE A 1 502 ? -27.404 3.617 24.449 1.00 70.62 502 ILE A CA 1
ATOM 3877 C C . ILE A 1 502 ? -28.501 2.573 24.411 1.00 70.62 502 ILE A C 1
ATOM 3879 O O . ILE A 1 502 ? -28.892 2.036 25.435 1.00 70.62 502 ILE A O 1
ATOM 3883 N N . SER A 1 503 ? -28.991 2.275 23.215 1.00 69.31 503 SER A N 1
ATOM 3884 C CA . SER A 1 503 ? -30.067 1.311 23.020 1.00 69.31 503 SER A CA 1
ATOM 3885 C C . SER A 1 503 ? -29.498 -0.059 22.659 1.00 69.31 503 SER A C 1
ATOM 3887 O O . SER A 1 503 ? -29.421 -0.419 21.490 1.00 69.31 503 SER A O 1
ATOM 3889 N N . ARG A 1 504 ? -29.040 -0.821 23.657 1.00 67.75 504 ARG A N 1
ATOM 3890 C CA . ARG A 1 504 ? -28.418 -2.149 23.456 1.00 67.75 504 ARG A CA 1
ATOM 3891 C C . ARG A 1 504 ? -29.340 -3.306 23.824 1.00 67.75 504 ARG A C 1
ATOM 3893 O O . ARG A 1 504 ? -29.200 -4.401 23.287 1.00 67.75 504 ARG A O 1
ATOM 3900 N N . ARG A 1 505 ? -30.327 -3.054 24.681 1.00 63.88 505 ARG A N 1
ATOM 3901 C CA . ARG A 1 505 ? -31.399 -3.983 25.067 1.00 63.88 505 ARG A CA 1
ATOM 3902 C C . ARG A 1 505 ? -32.705 -3.216 25.276 1.00 63.88 505 ARG A C 1
ATOM 3904 O O . ARG A 1 505 ? -32.756 -1.991 25.259 1.00 63.88 505 ARG A O 1
ATOM 3911 N N . ARG A 1 506 ? -33.798 -3.957 25.478 1.00 55.34 506 ARG A N 1
ATOM 3912 C CA . ARG A 1 506 ? -35.150 -3.383 25.612 1.00 55.34 506 ARG A CA 1
ATOM 3913 C C . ARG A 1 506 ? -35.292 -2.381 26.757 1.00 55.34 506 ARG A C 1
ATOM 3915 O O . ARG A 1 506 ? -36.053 -1.438 26.607 1.00 55.34 506 ARG A O 1
ATOM 3922 N N . GLY A 1 507 ? -34.589 -2.596 27.869 1.00 53.03 507 GLY A N 1
ATOM 3923 C CA . GLY A 1 507 ? -34.666 -1.727 29.044 1.00 53.03 507 GLY A CA 1
ATOM 3924 C C . GLY A 1 507 ? -33.937 -0.391 28.910 1.00 53.03 507 GLY A C 1
ATOM 3925 O O . GLY A 1 507 ? -34.049 0.419 29.820 1.00 53.03 507 GLY A O 1
ATOM 3926 N N . ASP A 1 508 ? -33.218 -0.154 27.808 1.00 58.31 508 ASP A N 1
ATOM 3927 C CA . ASP A 1 508 ? -32.507 1.110 27.594 1.00 58.31 508 ASP A CA 1
ATOM 3928 C C . ASP A 1 508 ? -33.276 2.099 26.691 1.00 58.31 508 ASP A C 1
ATOM 3930 O O . ASP A 1 508 ? -32.756 3.166 26.373 1.00 58.31 508 ASP A O 1
ATOM 3934 N N . GLY A 1 509 ? -34.487 1.752 26.227 1.00 51.94 509 GLY A N 1
ATOM 3935 C CA . GLY A 1 509 ? -35.282 2.608 25.340 1.00 51.94 509 GLY A CA 1
ATOM 3936 C C . GLY A 1 509 ? -36.709 2.876 25.827 1.00 51.94 509 GLY A C 1
ATOM 3937 O O . GLY A 1 509 ? -37.333 2.034 26.470 1.00 51.94 509 GLY A O 1
ATOM 3938 N N . HIS A 1 510 ? -37.245 4.030 25.422 1.00 49.50 510 HIS A N 1
ATOM 3939 C CA . HIS A 1 510 ? -38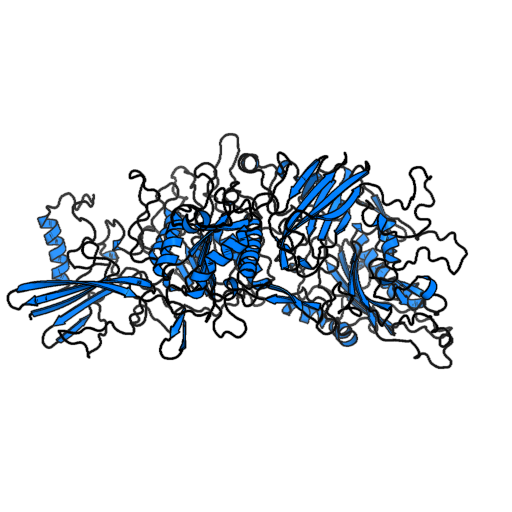.615 4.487 25.675 1.00 49.50 510 HIS A CA 1
ATOM 3940 C C . HIS A 1 510 ? -39.629 3.789 24.737 1.00 49.50 510 HIS A C 1
ATOM 3942 O O . HIS A 1 510 ? -39.990 4.340 23.695 1.00 49.50 510 HIS A O 1
ATOM 3948 N N . TYR A 1 511 ? -40.101 2.575 25.051 1.00 48.03 511 TYR A N 1
ATOM 3949 C CA . TYR A 1 511 ? -41.076 1.870 24.194 1.00 48.03 511 TYR A CA 1
ATOM 3950 C C . TYR A 1 511 ? -42.510 1.925 24.724 1.00 48.03 511 TYR A C 1
ATOM 3952 O O . TYR A 1 511 ? -42.833 1.362 25.767 1.00 48.03 511 TYR A O 1
ATOM 3960 N N . GLU A 1 512 ? -43.420 2.456 23.904 1.00 38.62 512 GLU A N 1
ATOM 3961 C CA . GLU A 1 512 ? -44.876 2.384 24.118 1.00 38.62 512 GLU A CA 1
ATOM 3962 C C . GLU A 1 512 ? -45.445 0.947 24.005 1.00 38.62 512 GLU A C 1
ATOM 3964 O O . GLU A 1 512 ? -46.592 0.696 24.374 1.00 38.62 512 GLU A O 1
ATOM 3969 N N . GLN A 1 513 ? -44.651 0.002 23.485 1.00 41.00 513 GLN A N 1
ATOM 3970 C CA . GLN A 1 513 ? -45.075 -1.300 22.940 1.00 41.00 513 GLN A CA 1
ATOM 3971 C C . GLN A 1 513 ? -44.628 -2.511 23.777 1.00 41.00 513 GLN A C 1
ATOM 3973 O O . GLN A 1 513 ? -44.727 -3.653 23.326 1.00 41.00 513 GLN A O 1
ATOM 3978 N N . LEU A 1 514 ? -44.158 -2.304 25.013 1.00 43.69 514 LEU A N 1
ATOM 3979 C CA . LEU A 1 514 ? -43.704 -3.384 25.911 1.00 43.69 514 LEU A CA 1
ATOM 3980 C C . LEU A 1 514 ? -44.792 -4.433 26.248 1.00 43.69 514 LEU A C 1
ATOM 3982 O O . LEU A 1 514 ? -44.481 -5.455 26.853 1.00 43.69 514 LEU A O 1
ATOM 3986 N N . PHE A 1 515 ? -46.035 -4.224 25.794 1.00 44.09 515 PHE A N 1
ATOM 3987 C CA . PHE A 1 515 ? -47.204 -5.081 26.014 1.00 44.09 515 PHE A CA 1
ATOM 3988 C C . PHE A 1 515 ? -47.891 -5.582 24.725 1.00 44.09 515 PHE A C 1
ATOM 3990 O O . PHE A 1 515 ? -49.059 -5.974 24.779 1.00 44.09 515 PHE A O 1
ATOM 3997 N N . ASP A 1 516 ? -47.220 -5.558 23.569 1.00 40.22 516 ASP A N 1
ATOM 3998 C CA . ASP A 1 516 ? -47.798 -6.081 22.324 1.00 40.22 516 ASP A CA 1
ATOM 3999 C C . ASP A 1 516 ? -48.067 -7.599 22.415 1.00 40.22 516 ASP A C 1
ATOM 4001 O O . ASP A 1 516 ? -47.167 -8.410 22.648 1.00 40.22 516 ASP A O 1
ATOM 4005 N N . ARG A 1 517 ? -49.338 -7.981 22.247 1.00 35.56 517 ARG A N 1
ATOM 4006 C CA . ARG A 1 517 ? -49.824 -9.368 22.314 1.00 35.56 517 ARG A CA 1
ATOM 4007 C C . ARG A 1 517 ? -49.394 -10.187 21.093 1.00 35.56 517 ARG A C 1
ATOM 4009 O O . ARG A 1 517 ? -49.259 -11.409 21.204 1.00 35.56 517 ARG A O 1
ATOM 4016 N N . ASP A 1 518 ? -49.159 -9.527 19.963 1.00 36.31 518 ASP A N 1
ATOM 4017 C CA . ASP A 1 518 ? -48.807 -10.169 18.697 1.00 36.31 518 ASP A CA 1
ATOM 4018 C C . ASP A 1 518 ? -47.305 -10.527 18.638 1.00 36.31 518 ASP A C 1
ATOM 4020 O O . ASP A 1 518 ? -46.878 -11.303 17.787 1.00 36.31 518 ASP A O 1
ATOM 4024 N N . PHE A 1 519 ? -46.516 -10.083 19.629 1.00 41.50 519 PHE A N 1
ATOM 4025 C CA . PHE A 1 519 ? -45.097 -10.418 19.796 1.00 41.50 519 PHE A CA 1
ATOM 4026 C C . PHE A 1 519 ? -44.815 -11.762 20.498 1.00 41.50 519 PHE A C 1
ATOM 4028 O O . PHE A 1 519 ? -43.659 -12.127 20.727 1.00 41.50 519 PHE A O 1
ATOM 4035 N N . SER A 1 520 ? -45.860 -12.529 20.826 1.00 39.12 520 SER A N 1
ATOM 4036 C CA . SER A 1 520 ? -45.730 -13.916 21.286 1.00 39.12 520 SER A CA 1
ATOM 4037 C C . SER A 1 520 ? -45.508 -14.843 20.089 1.00 39.12 520 SER A C 1
ATOM 4039 O O . SER A 1 520 ? -46.445 -15.326 19.452 1.00 39.12 520 SER A O 1
ATOM 4041 N N . PHE A 1 521 ? -44.246 -15.095 19.735 1.00 34.03 521 PHE A N 1
ATOM 4042 C CA . PHE A 1 521 ? -43.973 -16.088 18.702 1.00 34.03 521 PHE A CA 1
ATOM 4043 C C . PHE A 1 521 ? -44.317 -17.480 19.252 1.00 34.03 521 PHE A C 1
ATOM 4045 O O . PHE A 1 521 ? -43.698 -17.967 20.195 1.00 34.03 521 PHE A O 1
ATOM 4052 N N . SER A 1 522 ? -45.312 -18.107 18.625 1.00 34.38 522 SER A N 1
ATOM 4053 C CA . SER A 1 522 ? -46.025 -19.333 19.009 1.00 34.38 522 SER A CA 1
ATOM 4054 C C . SER A 1 522 ? -47.154 -19.102 20.020 1.00 34.38 522 SER A C 1
ATOM 4056 O O . SER A 1 522 ? -46.936 -18.863 21.200 1.00 34.38 522 SER A O 1
ATOM 4058 N N . GLY A 1 523 ? -48.400 -19.217 19.553 1.00 38.34 523 GLY A N 1
ATOM 4059 C CA . GLY A 1 523 ? -49.625 -19.134 20.359 1.00 38.34 523 GLY A CA 1
ATOM 4060 C C . GLY A 1 523 ? -49.809 -20.271 21.377 1.00 38.34 523 GLY A C 1
ATOM 4061 O O . GLY A 1 523 ? -50.904 -20.815 21.501 1.00 38.34 523 GLY A O 1
ATOM 4062 N N . THR A 1 524 ? -48.756 -20.654 22.098 1.00 35.53 524 THR A N 1
ATOM 4063 C CA . THR A 1 524 ? -48.771 -21.622 23.193 1.00 35.53 524 THR A CA 1
ATOM 4064 C C . THR A 1 524 ? -48.483 -20.921 24.525 1.00 35.53 524 THR A C 1
ATOM 4066 O O . THR A 1 524 ? -47.435 -20.293 24.658 1.00 35.53 524 THR A O 1
ATOM 4069 N N . PRO A 1 525 ? -49.341 -21.073 25.555 1.00 36.56 525 PRO A N 1
ATOM 4070 C CA . PRO A 1 525 ? -49.157 -20.501 26.901 1.00 36.56 525 PRO A CA 1
ATOM 4071 C C . PRO A 1 525 ? -47.926 -20.993 27.693 1.00 36.56 525 PRO A C 1
ATOM 4073 O O . PRO A 1 525 ? -47.860 -20.786 28.901 1.00 36.56 525 PRO A O 1
ATOM 4076 N N . GLN A 1 526 ? -46.991 -21.701 27.054 1.00 37.53 526 GLN A N 1
ATOM 4077 C CA . GLN A 1 526 ? -45.854 -22.380 27.681 1.00 37.53 526 GLN A CA 1
ATOM 4078 C C . GLN A 1 526 ? -44.486 -21.891 27.189 1.00 37.53 526 GLN A C 1
ATOM 4080 O O . GLN A 1 526 ? -43.496 -22.522 27.543 1.00 37.53 526 GLN A O 1
ATOM 4085 N N . ASP A 1 527 ? -44.394 -20.798 26.424 1.00 40.59 527 ASP A N 1
ATOM 4086 C CA . ASP A 1 527 ? -43.101 -20.164 26.124 1.00 40.59 527 ASP A CA 1
ATOM 4087 C C . ASP A 1 527 ? -42.868 -18.966 27.071 1.00 40.59 527 ASP A C 1
ATOM 4089 O O . ASP A 1 527 ? -43.383 -17.877 26.819 1.00 40.59 527 ASP A O 1
ATOM 4093 N N . PRO A 1 528 ? -42.152 -19.126 28.204 1.00 36.78 528 PRO A N 1
ATOM 4094 C CA . PRO A 1 528 ? -42.024 -18.100 29.237 1.00 36.78 528 PRO A CA 1
ATOM 4095 C C . PRO A 1 528 ? -40.823 -17.174 28.984 1.00 36.78 528 PRO A C 1
ATOM 4097 O O . PRO A 1 528 ? -40.316 -16.538 29.909 1.00 36.78 528 PRO A O 1
ATOM 4100 N N . ARG A 1 529 ? -40.296 -17.115 27.757 1.00 39.84 529 ARG A N 1
ATOM 4101 C CA . ARG A 1 529 ? -39.036 -16.423 27.470 1.00 39.84 529 ARG A CA 1
ATOM 4102 C C . ARG A 1 529 ? -39.266 -14.956 27.125 1.00 39.84 529 ARG A C 1
ATOM 4104 O O . ARG A 1 529 ? -39.072 -14.528 25.993 1.00 39.84 529 ARG A O 1
ATOM 4111 N N . VAL A 1 530 ? -39.566 -14.160 28.149 1.00 39.69 530 VAL A N 1
ATOM 4112 C CA . VAL A 1 530 ? -39.259 -12.719 28.156 1.00 39.69 530 VAL A CA 1
ATOM 4113 C C . VAL A 1 530 ? -37.748 -12.572 28.403 1.00 39.69 530 VAL A C 1
ATOM 4115 O O . VAL A 1 530 ? -37.304 -12.109 29.448 1.00 39.69 530 VAL A O 1
ATOM 4118 N N . ASN A 1 531 ? -36.946 -13.101 27.477 1.00 39.84 531 ASN A N 1
ATOM 4119 C CA . ASN A 1 531 ? -35.494 -12.932 27.465 1.00 39.84 531 ASN A CA 1
ATOM 4120 C C . ASN A 1 531 ? -35.187 -11.471 27.075 1.00 39.84 531 ASN A C 1
ATOM 4122 O O . ASN A 1 531 ? -36.001 -10.864 26.366 1.00 39.84 531 ASN A O 1
ATOM 4126 N N . PRO A 1 532 ? -34.026 -10.893 27.448 1.00 42.59 532 PRO A N 1
ATOM 4127 C CA . PRO A 1 532 ? -33.480 -9.769 26.692 1.00 42.59 532 PRO A CA 1
ATOM 4128 C C . PRO A 1 532 ? -33.591 -10.126 25.206 1.00 42.59 532 PRO A C 1
ATOM 4130 O O . PRO A 1 532 ? -33.170 -11.202 24.787 1.00 42.59 532 PRO A O 1
ATOM 4133 N N . TRP A 1 533 ? -34.301 -9.282 24.459 1.00 45.25 533 TRP A N 1
ATOM 4134 C CA . TRP A 1 533 ? -34.979 -9.588 23.185 1.00 45.25 533 TRP A CA 1
ATOM 4135 C C . TRP A 1 533 ? -34.096 -10.158 22.066 1.00 45.25 533 TRP A C 1
ATOM 4137 O O . TRP A 1 533 ? -34.594 -10.585 21.029 1.00 45.25 533 TRP A O 1
ATOM 4147 N N . TYR A 1 534 ? -32.790 -10.212 22.285 1.00 45.75 534 TYR A N 1
ATOM 4148 C CA . TYR A 1 534 ? -31.844 -10.851 21.407 1.00 45.75 534 TYR A CA 1
ATOM 4149 C C . TYR A 1 534 ? -30.939 -11.784 22.219 1.00 45.75 534 TYR A C 1
ATOM 4151 O O . TYR A 1 534 ? -30.098 -11.357 23.006 1.00 45.75 534 TYR A O 1
ATOM 4159 N N . THR A 1 535 ? -31.127 -13.088 22.028 1.00 47.47 535 THR A N 1
ATOM 4160 C CA . THR A 1 535 ? -30.085 -14.083 22.295 1.00 47.47 535 THR A CA 1
ATOM 4161 C C . THR A 1 535 ? -29.394 -14.329 20.958 1.00 47.47 535 THR A C 1
ATOM 4163 O O . THR A 1 535 ? -30.112 -14.557 19.978 1.00 47.47 535 THR A O 1
ATOM 4166 N N . PRO A 1 536 ? -28.056 -14.273 20.867 1.00 48.75 536 PRO A N 1
ATOM 4167 C CA . PRO A 1 536 ? -27.390 -14.318 19.574 1.00 48.75 536 PRO A CA 1
ATOM 4168 C C . PRO A 1 536 ? -27.768 -15.575 18.791 1.00 48.75 536 PRO A C 1
ATOM 4170 O O . PRO A 1 536 ? -27.934 -16.665 19.352 1.00 48.75 536 PRO A O 1
ATOM 4173 N N . LYS A 1 537 ? -27.969 -15.421 17.480 1.00 44.75 537 LYS A N 1
ATOM 4174 C CA . LYS A 1 537 ? -28.385 -16.521 16.609 1.00 44.75 537 LYS A CA 1
ATOM 4175 C C . LYS A 1 537 ? -27.173 -17.396 16.284 1.00 44.75 537 LYS A C 1
ATOM 4177 O O . LYS A 1 537 ? -26.642 -17.346 15.186 1.00 44.75 537 LYS A O 1
ATOM 4182 N N . TYR A 1 538 ? -26.766 -18.246 17.224 1.00 50.41 538 TYR A N 1
ATOM 4183 C CA . TYR A 1 538 ? -25.665 -19.204 17.050 1.00 50.41 538 TYR A CA 1
ATOM 4184 C C . TYR A 1 538 ? -26.054 -20.402 16.152 1.00 50.41 538 TYR A C 1
ATOM 4186 O O . TYR A 1 538 ? -25.867 -21.564 16.509 1.00 50.41 538 TYR A O 1
ATOM 4194 N N . SER A 1 539 ? -26.694 -20.168 15.003 1.00 38.62 539 SER A N 1
ATOM 4195 C CA . SER A 1 539 ? -27.170 -21.259 14.149 1.00 38.62 539 SER A CA 1
ATOM 4196 C C . SER A 1 539 ? -26.001 -21.960 13.451 1.00 38.62 539 SER A C 1
ATOM 4198 O O . SER A 1 539 ? -25.412 -21.395 12.535 1.00 38.62 539 SER A O 1
ATOM 4200 N N . GLY A 1 540 ? -25.714 -23.204 13.852 1.00 45.06 540 GLY A N 1
ATOM 4201 C CA . GLY A 1 540 ? -24.812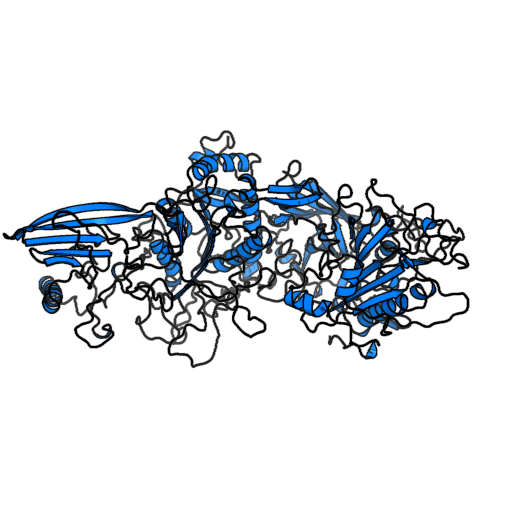 -24.116 13.137 1.00 45.06 540 GLY A CA 1
ATOM 4202 C C . GLY A 1 540 ? -23.400 -24.276 13.713 1.00 45.06 540 GLY A C 1
ATOM 4203 O O . GLY A 1 540 ? -22.595 -24.966 13.097 1.00 45.06 540 GLY A O 1
ATOM 4204 N N . GLN A 1 541 ? -23.089 -23.686 14.872 1.00 47.88 541 GLN A N 1
ATOM 4205 C CA . GLN A 1 541 ? -21.777 -23.834 15.517 1.00 47.88 541 GLN A CA 1
ATOM 4206 C C . GLN A 1 541 ? -21.745 -25.064 16.452 1.00 47.88 541 GLN A C 1
ATOM 4208 O O . GLN A 1 541 ? -22.729 -25.314 17.150 1.00 47.88 541 GLN A O 1
ATOM 4213 N N . PRO A 1 542 ? -20.618 -25.797 16.556 1.00 42.00 542 PRO A N 1
ATOM 4214 C CA . PRO A 1 542 ? -20.457 -26.889 17.525 1.00 42.00 542 PRO A CA 1
ATOM 4215 C C . PRO A 1 542 ? -20.577 -26.444 18.993 1.00 42.00 542 PRO A C 1
ATOM 4217 O O . PRO A 1 542 ? -20.894 -27.264 19.851 1.00 42.00 542 PRO A O 1
ATOM 4220 N N . ASN A 1 543 ? -20.329 -25.160 19.287 1.00 41.44 543 ASN A N 1
ATOM 4221 C CA . ASN A 1 543 ? -20.099 -24.691 20.657 1.00 41.44 543 ASN A CA 1
ATOM 4222 C C . ASN A 1 543 ? -21.281 -23.960 21.309 1.00 41.44 543 ASN A C 1
ATOM 4224 O O . ASN A 1 543 ? -21.346 -23.955 22.535 1.00 41.44 543 ASN A O 1
ATOM 4228 N N . PHE A 1 544 ? -22.237 -23.400 20.554 1.00 45.41 544 PHE A N 1
ATOM 4229 C CA . PHE A 1 544 ? -23.428 -22.767 21.140 1.00 45.41 544 PHE A CA 1
ATOM 4230 C C . PHE A 1 544 ? -24.660 -22.928 20.245 1.00 45.41 544 PHE A C 1
ATOM 4232 O O . PHE A 1 544 ? -24.596 -22.765 19.033 1.00 45.41 544 PHE A O 1
ATOM 4239 N N . SER A 1 545 ? -25.798 -23.229 20.868 1.00 44.78 545 SER A N 1
ATOM 4240 C CA . SER A 1 545 ? -27.146 -23.157 20.287 1.00 44.78 545 SER A CA 1
ATOM 4241 C C . SER A 1 545 ? -27.887 -21.947 20.872 1.00 44.78 545 SER A C 1
ATOM 4243 O O . SER A 1 545 ? -27.504 -21.443 21.927 1.00 44.78 545 SER A O 1
ATOM 4245 N N . LEU A 1 546 ? -28.975 -21.490 20.244 1.00 39.19 546 LEU A N 1
ATOM 4246 C CA . LEU A 1 546 ? -29.856 -20.468 20.828 1.00 39.19 546 LEU A CA 1
ATOM 4247 C C . LEU A 1 546 ? -30.293 -20.882 22.251 1.00 39.19 546 LEU A C 1
ATOM 4249 O O . LEU A 1 546 ? -30.943 -21.914 22.415 1.00 39.19 546 LEU A O 1
ATOM 4253 N N . GLY A 1 547 ? -29.940 -20.086 23.267 1.00 43.72 547 GLY A N 1
ATOM 4254 C CA . GLY A 1 547 ? -30.243 -20.384 24.675 1.00 43.72 547 GLY A CA 1
ATOM 4255 C C . GLY A 1 547 ? -29.347 -21.449 25.322 1.00 43.72 547 GLY A C 1
ATOM 4256 O O . GLY A 1 547 ? -29.696 -21.969 26.381 1.00 43.72 547 GLY A O 1
ATOM 4257 N N . ALA A 1 548 ? -28.214 -21.795 24.703 1.00 46.66 548 ALA A N 1
ATOM 4258 C CA . ALA A 1 548 ? -27.258 -22.720 25.292 1.00 46.66 548 ALA A CA 1
ATOM 4259 C C . ALA A 1 548 ? -26.698 -22.154 26.601 1.00 46.66 548 ALA A C 1
ATOM 4261 O O . ALA A 1 548 ? -26.337 -20.981 26.692 1.00 46.66 548 ALA A O 1
ATOM 4262 N N . ALA A 1 549 ? -26.630 -23.009 27.620 1.00 47.09 549 ALA A N 1
ATOM 4263 C CA . ALA A 1 549 ? -26.274 -22.594 28.970 1.00 47.09 549 ALA A CA 1
ATOM 4264 C C . ALA A 1 549 ? -24.836 -22.056 29.077 1.00 47.09 549 ALA A C 1
ATOM 4266 O O . ALA A 1 549 ? -24.527 -21.394 30.058 1.00 47.09 549 ALA A O 1
ATOM 4267 N N . ASN A 1 550 ? -23.987 -22.338 28.079 1.00 47.50 550 ASN A N 1
ATOM 4268 C CA . ASN A 1 550 ? -22.598 -21.906 27.990 1.00 47.50 550 ASN A CA 1
ATOM 4269 C C . ASN A 1 550 ? -22.385 -20.496 27.365 1.00 47.50 550 ASN A C 1
ATOM 4271 O O . ASN A 1 550 ? -21.283 -19.946 27.444 1.00 47.50 550 ASN A O 1
ATOM 4275 N N . ALA A 1 551 ? -23.397 -19.917 26.705 1.00 51.22 551 ALA A N 1
ATOM 4276 C CA . ALA A 1 551 ? -23.260 -18.649 25.980 1.00 51.22 551 ALA A CA 1
ATOM 4277 C C . ALA A 1 551 ? -23.251 -17.431 26.930 1.00 51.22 551 ALA A C 1
ATOM 4279 O O . ALA A 1 551 ? -23.925 -17.472 27.967 1.00 51.22 551 ALA A O 1
ATOM 4280 N N . PRO A 1 552 ? -22.573 -16.319 26.576 1.00 55.16 552 PRO A N 1
ATOM 4281 C CA . PRO A 1 552 ? -22.698 -15.073 27.319 1.00 55.16 552 PRO A CA 1
ATOM 4282 C C . PRO A 1 552 ? -24.134 -14.568 27.252 1.00 55.16 552 PRO A C 1
ATOM 4284 O O . PRO A 1 552 ? -24.633 -14.177 26.197 1.00 55.16 552 PRO A O 1
ATOM 4287 N N . ASN A 1 553 ? -24.825 -14.620 28.388 1.00 56.72 553 ASN A N 1
ATOM 4288 C CA . ASN A 1 553 ? -26.256 -14.349 28.468 1.00 56.72 553 ASN A CA 1
ATOM 4289 C C . ASN A 1 553 ? -26.541 -13.178 29.417 1.00 56.72 553 ASN A C 1
ATOM 4291 O O . ASN A 1 553 ? -27.270 -13.312 30.397 1.00 56.72 553 ASN A O 1
ATOM 4295 N N . GLU A 1 554 ? -25.918 -12.038 29.113 1.00 62.78 554 GLU A N 1
ATOM 4296 C CA . GLU A 1 554 ? -26.149 -10.727 29.747 1.00 62.78 554 GLU A CA 1
ATOM 4297 C C . GLU A 1 554 ? -27.185 -9.883 28.989 1.00 62.78 554 GLU A C 1
ATOM 4299 O O . GLU A 1 554 ? -27.435 -8.726 29.320 1.00 62.78 554 GLU A O 1
ATOM 4304 N N . GLY A 1 555 ? -27.774 -10.460 27.938 1.00 53.66 555 GLY A N 1
ATOM 4305 C CA . GLY A 1 555 ? -28.787 -9.822 27.106 1.00 53.66 555 GLY A CA 1
ATOM 4306 C C . GLY A 1 555 ? -28.287 -8.944 25.965 1.00 53.66 555 GLY A C 1
ATOM 4307 O O . GLY A 1 555 ? -29.115 -8.344 25.285 1.00 53.66 555 GLY A O 1
ATOM 4308 N N . ILE A 1 556 ? -26.968 -8.877 25.748 1.00 58.75 556 ILE A N 1
ATOM 4309 C CA . ILE A 1 556 ? -26.331 -8.080 24.683 1.00 58.75 556 ILE A CA 1
ATOM 4310 C C . ILE A 1 556 ? -25.364 -8.948 23.849 1.00 58.75 556 ILE A C 1
ATOM 4312 O O . ILE A 1 556 ? -25.462 -8.934 22.626 1.00 58.75 556 ILE A O 1
ATOM 4316 N N . GLY A 1 557 ? -24.508 -9.765 24.492 1.00 58.25 557 GLY A N 1
ATOM 4317 C CA . GLY A 1 557 ? -23.877 -11.022 24.011 1.00 58.25 557 GLY A CA 1
ATOM 4318 C C . GLY A 1 557 ? -23.121 -11.071 22.664 1.00 58.25 557 GLY A C 1
ATOM 4319 O O . GLY A 1 557 ? -22.571 -12.114 22.320 1.00 58.25 557 GLY A O 1
ATOM 4320 N N . THR A 1 558 ? -23.104 -9.987 21.893 1.00 72.19 558 THR A N 1
ATOM 4321 C CA . THR A 1 558 ? -22.492 -9.805 20.562 1.00 72.19 558 THR A CA 1
ATOM 4322 C C . THR A 1 558 ? -21.833 -8.432 20.508 1.00 72.19 558 THR A C 1
ATOM 4324 O O . THR A 1 558 ? -22.043 -7.621 21.409 1.00 72.19 558 THR A O 1
ATOM 4327 N N . GLY A 1 559 ? -21.022 -8.158 19.486 1.00 84.50 559 GLY A N 1
ATOM 4328 C CA . GLY A 1 559 ? -20.204 -6.947 19.449 1.00 84.50 559 GLY A CA 1
ATOM 4329 C C . GLY A 1 559 ? -18.858 -7.189 20.115 1.00 84.50 559 GLY A C 1
ATOM 4330 O O . GLY A 1 559 ? -18.164 -8.164 19.818 1.00 84.50 559 GLY A O 1
ATOM 4331 N N . TRP A 1 560 ? -18.518 -6.322 21.067 1.00 89.00 560 TRP A N 1
ATOM 4332 C CA . TRP A 1 560 ? -17.223 -6.317 21.744 1.00 89.00 560 TRP A CA 1
ATOM 4333 C C . TRP A 1 560 ? -16.851 -7.639 22.415 1.00 89.00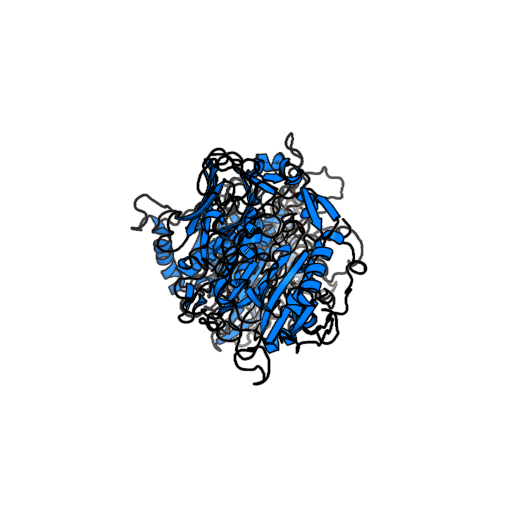 560 TRP A C 1
ATOM 4335 O O . TRP A 1 560 ? -15.662 -7.940 22.513 1.00 89.00 560 TRP A O 1
ATOM 4345 N N . PHE A 1 561 ? -17.830 -8.450 22.838 1.00 87.31 561 PHE A N 1
ATOM 4346 C CA . PHE A 1 561 ? -17.575 -9.780 23.399 1.00 87.31 561 PHE A CA 1
ATOM 4347 C C . PHE A 1 561 ? -16.651 -10.615 22.501 1.00 87.31 561 PHE A C 1
ATOM 4349 O O . PHE A 1 561 ? -15.758 -11.283 23.011 1.00 87.31 561 PHE A O 1
ATOM 4356 N N . TYR A 1 562 ? -16.803 -10.547 21.173 1.00 87.81 562 TYR A N 1
ATOM 4357 C CA . TYR A 1 562 ? -15.957 -11.317 20.263 1.00 87.81 562 TYR A CA 1
ATOM 4358 C C . TYR A 1 562 ? -14.502 -10.839 20.220 1.00 87.81 562 TYR A C 1
ATOM 4360 O O . TYR A 1 562 ? -13.643 -11.579 19.746 1.00 87.81 562 TYR A O 1
ATOM 4368 N N . SER A 1 563 ? -14.182 -9.652 20.737 1.00 91.62 563 SER A N 1
ATOM 4369 C CA . SER A 1 563 ? -12.796 -9.190 20.835 1.00 91.62 563 SER A CA 1
ATOM 4370 C C . SER A 1 563 ? -11.959 -10.031 21.800 1.00 91.62 563 SER A C 1
ATOM 4372 O O . SER A 1 563 ? -12.485 -10.699 22.696 1.00 91.62 563 SER A O 1
ATOM 4374 N N . VAL A 1 564 ? -10.632 -9.985 21.641 1.00 90.38 564 VAL A N 1
ATOM 4375 C CA . VAL A 1 564 ? -9.708 -10.578 22.626 1.00 90.38 564 VAL A CA 1
ATOM 4376 C C . VAL A 1 564 ? -9.966 -9.985 24.006 1.00 90.38 564 VAL A C 1
ATOM 4378 O O . VAL A 1 564 ? -10.122 -10.738 24.959 1.00 90.38 564 VAL A O 1
ATOM 4381 N N . LEU A 1 565 ? -10.086 -8.655 24.108 1.00 91.38 565 LEU A N 1
ATOM 4382 C CA . LEU A 1 565 ? -10.345 -7.951 25.370 1.00 91.38 565 LEU A CA 1
ATOM 4383 C C . LEU A 1 565 ? -11.733 -8.237 25.958 1.00 91.38 565 LEU A C 1
ATOM 4385 O O . LEU A 1 565 ? -11.891 -8.180 27.174 1.00 91.38 565 LEU A O 1
ATOM 4389 N N . GLY A 1 566 ? -12.720 -8.554 25.119 1.00 89.69 566 GLY A N 1
ATOM 4390 C CA . GLY A 1 566 ? -14.075 -8.931 25.523 1.00 89.69 566 GLY A CA 1
ATOM 4391 C C . GLY A 1 566 ? -14.204 -10.381 25.996 1.00 89.69 566 GLY A C 1
ATOM 4392 O O . GLY A 1 566 ? -15.192 -10.716 26.651 1.00 89.69 566 GLY A O 1
ATOM 4393 N N . GLY A 1 567 ? -13.197 -11.221 25.730 1.00 85.06 567 GLY A N 1
ATOM 4394 C CA . GLY A 1 567 ? -13.141 -12.620 26.160 1.00 85.06 567 GLY A CA 1
ATOM 4395 C C . GLY A 1 567 ? -13.577 -13.641 25.104 1.00 85.06 567 GLY A C 1
ATOM 4396 O O . GLY A 1 567 ? -13.613 -14.833 25.404 1.00 85.06 567 GLY A O 1
ATOM 4397 N N . GLY A 1 568 ? -13.868 -13.213 23.872 1.00 83.56 568 GLY A N 1
ATOM 4398 C CA . GLY A 1 568 ? -14.265 -14.096 22.770 1.00 83.56 568 GLY A CA 1
ATOM 4399 C C . GLY A 1 568 ? -13.147 -15.031 22.309 1.00 83.56 568 GLY A C 1
ATOM 4400 O O . GLY A 1 568 ? -13.415 -16.127 21.819 1.00 83.56 568 GLY A O 1
ATOM 4401 N N . LEU A 1 569 ? -11.894 -14.628 22.516 1.00 85.31 569 LEU A N 1
ATOM 4402 C CA . LEU A 1 569 ? -10.713 -15.468 22.358 1.00 85.31 569 LEU A CA 1
ATOM 4403 C C . LEU A 1 569 ? -9.835 -15.305 23.596 1.00 85.31 569 LEU A C 1
ATOM 4405 O O . LEU A 1 569 ? -9.307 -14.224 23.849 1.00 85.31 569 LEU A O 1
ATOM 4409 N N . THR A 1 570 ? -9.687 -16.370 24.378 1.00 79.38 570 THR A N 1
ATOM 4410 C CA . THR A 1 570 ? -8.963 -16.316 25.651 1.00 79.38 570 THR A CA 1
ATOM 4411 C C . THR A 1 570 ? -8.172 -17.591 25.913 1.00 79.38 570 THR A C 1
ATOM 4413 O O . THR A 1 570 ? -8.425 -18.644 25.324 1.00 79.38 570 THR A O 1
ATOM 4416 N N . LYS A 1 571 ? -7.200 -17.496 26.819 1.00 77.19 571 LYS A N 1
ATOM 4417 C CA . LYS A 1 571 ? -6.424 -18.633 27.305 1.00 77.19 571 LYS A CA 1
ATOM 4418 C C . LYS A 1 571 ? -7.093 -19.219 28.544 1.00 77.19 571 LYS A C 1
ATOM 4420 O O . LYS A 1 571 ? -7.339 -18.502 29.512 1.00 77.19 571 LYS A O 1
ATOM 4425 N N . ASP A 1 572 ? -7.339 -20.523 28.528 1.00 72.19 572 ASP A N 1
ATOM 4426 C CA . ASP A 1 572 ? -7.795 -21.276 29.690 1.00 72.19 572 ASP A CA 1
ATOM 4427 C C . ASP A 1 572 ? -6.737 -21.163 30.808 1.00 72.19 572 ASP A C 1
ATOM 4429 O O . ASP A 1 572 ? -5.576 -21.538 30.602 1.00 72.19 572 ASP A O 1
ATOM 4433 N N . PRO A 1 573 ? -7.101 -20.640 31.990 1.00 65.94 573 PRO A N 1
ATOM 4434 C CA . PRO A 1 573 ? -6.155 -20.417 33.079 1.00 65.94 573 PRO A CA 1
ATOM 4435 C C . PRO A 1 573 ? -5.630 -21.712 33.718 1.00 65.94 573 PRO A C 1
ATOM 4437 O O . PRO A 1 573 ? -4.567 -21.690 34.335 1.00 65.94 573 PRO A O 1
ATOM 4440 N N . ASN A 1 574 ? -6.340 -22.833 33.572 1.00 68.94 574 ASN A N 1
ATOM 4441 C CA . ASN A 1 574 ? -5.986 -24.126 34.156 1.00 68.94 574 ASN A CA 1
ATOM 4442 C C . ASN A 1 574 ? -5.177 -24.994 33.189 1.00 68.94 574 ASN A C 1
ATOM 4444 O O . ASN A 1 574 ? -4.226 -25.658 33.599 1.00 68.94 574 ASN A O 1
ATOM 4448 N N . THR A 1 575 ? -5.565 -25.017 31.911 1.00 74.19 575 THR A N 1
ATOM 4449 C CA . THR A 1 575 ? -4.950 -25.898 30.901 1.00 74.19 575 THR A CA 1
ATOM 4450 C C . THR A 1 575 ? -3.948 -25.174 30.007 1.00 74.19 575 THR A C 1
ATOM 4452 O O . THR A 1 575 ? -3.097 -25.808 29.387 1.00 74.19 575 THR A O 1
ATOM 4455 N N . GLY A 1 576 ? -4.037 -23.845 29.922 1.00 69.50 576 GLY A N 1
ATOM 4456 C CA . GLY A 1 576 ? -3.271 -23.037 28.982 1.00 69.50 576 GLY A CA 1
ATOM 4457 C C . GLY A 1 576 ? -3.715 -23.175 27.521 1.00 69.50 576 GLY A C 1
ATOM 4458 O O . GLY A 1 576 ? -3.079 -22.562 26.662 1.00 69.50 576 GLY A O 1
ATOM 4459 N N . ALA A 1 577 ? -4.769 -23.952 27.240 1.00 75.50 577 ALA A N 1
ATOM 4460 C CA . ALA A 1 577 ? -5.362 -24.092 25.914 1.00 75.50 577 ALA A CA 1
ATOM 4461 C C . ALA A 1 577 ? -6.119 -22.821 25.505 1.00 75.50 577 ALA A C 1
ATOM 4463 O O . ALA A 1 577 ? -6.472 -21.997 26.345 1.00 75.50 577 ALA A O 1
ATOM 4464 N N . ILE A 1 578 ? -6.392 -22.659 24.212 1.00 76.94 578 ILE A N 1
ATOM 4465 C CA . ILE A 1 578 ? -7.184 -21.529 23.723 1.00 76.94 578 ILE A CA 1
ATOM 4466 C C . ILE A 1 578 ? -8.645 -21.911 23.648 1.00 76.94 578 ILE A C 1
ATOM 4468 O O . ILE A 1 578 ? -9.021 -22.860 22.962 1.00 76.94 578 ILE A O 1
ATOM 4472 N N . ALA A 1 579 ? -9.462 -21.115 24.323 1.00 77.88 579 ALA A N 1
ATOM 4473 C CA . ALA A 1 579 ? -10.896 -21.112 24.155 1.00 77.88 579 ALA A CA 1
ATOM 4474 C C . ALA A 1 579 ? -11.247 -20.064 23.092 1.00 77.88 579 ALA A C 1
ATOM 4476 O O . ALA A 1 579 ? -11.168 -18.860 23.341 1.00 77.88 579 ALA A O 1
ATOM 4477 N N . ASN A 1 580 ? -11.615 -20.534 21.898 1.00 81.12 580 ASN A N 1
ATOM 4478 C CA . ASN A 1 580 ? -12.205 -19.692 20.864 1.00 81.12 580 ASN A CA 1
ATOM 4479 C C . ASN A 1 580 ? -13.733 -19.805 20.939 1.00 81.12 580 ASN A C 1
ATOM 4481 O O . ASN A 1 580 ? -14.312 -20.833 20.582 1.00 81.12 580 ASN A O 1
ATOM 4485 N N . LEU A 1 581 ? -14.368 -18.751 21.445 1.00 77.75 581 LEU A N 1
ATOM 4486 C CA . LEU A 1 581 ? -15.817 -18.637 21.614 1.00 77.75 581 LEU A CA 1
ATOM 4487 C C . LEU A 1 581 ? -16.475 -17.879 20.449 1.00 77.75 581 LEU A C 1
ATOM 4489 O O . LEU A 1 581 ? -17.675 -17.600 20.489 1.00 77.75 581 LEU A O 1
ATOM 4493 N N . ARG A 1 582 ? -15.696 -17.534 19.419 1.00 82.25 582 ARG A N 1
ATOM 4494 C CA . ARG A 1 582 ? -16.163 -16.820 18.231 1.00 82.25 582 ARG A CA 1
ATOM 4495 C C . ARG A 1 582 ? -16.818 -17.772 17.224 1.00 82.25 582 ARG A C 1
ATOM 4497 O O . ARG A 1 582 ? -16.437 -18.944 17.142 1.00 82.25 582 ARG A O 1
ATOM 4504 N N . PRO A 1 583 ? -17.766 -17.276 16.413 1.00 77.69 583 PRO A N 1
ATOM 4505 C CA . PRO A 1 583 ? -18.204 -17.959 15.208 1.00 77.69 583 PRO A CA 1
ATOM 4506 C C . PRO A 1 583 ? -17.031 -18.207 14.259 1.00 77.69 583 PRO A C 1
ATOM 4508 O O . PRO A 1 583 ? -16.089 -17.421 14.182 1.00 77.69 583 PRO A O 1
ATOM 4511 N N . THR A 1 584 ? -17.120 -19.298 13.510 1.00 71.94 584 THR A N 1
ATOM 4512 C CA . THR A 1 584 ? -16.206 -19.605 12.406 1.00 71.94 584 THR A CA 1
ATOM 4513 C C . THR A 1 584 ? -17.001 -19.807 11.127 1.00 71.94 584 THR A C 1
ATOM 4515 O O . THR A 1 584 ? -18.080 -20.413 11.146 1.00 71.94 584 THR A O 1
ATOM 4518 N N . ASN A 1 585 ? -16.476 -19.303 10.014 1.00 72.88 585 ASN A N 1
ATOM 4519 C CA . ASN A 1 585 ? -16.937 -19.670 8.686 1.00 72.88 585 ASN A CA 1
ATOM 4520 C C . ASN A 1 585 ? -15.792 -20.361 7.918 1.00 72.88 585 ASN A C 1
ATOM 4522 O O . ASN A 1 585 ? -14.620 -20.106 8.173 1.00 72.88 585 ASN A O 1
ATOM 4526 N N . ASN A 1 586 ? -16.131 -21.262 6.992 1.00 76.06 586 ASN A N 1
ATOM 4527 C CA . ASN A 1 586 ? -15.145 -21.943 6.139 1.00 76.06 586 ASN A CA 1
ATOM 4528 C C . ASN A 1 586 ? -14.987 -21.228 4.786 1.00 76.06 586 ASN A C 1
ATOM 4530 O O . ASN A 1 586 ? -14.699 -21.872 3.781 1.00 76.06 586 ASN A O 1
ATOM 4534 N N . VAL A 1 587 ? -15.270 -19.923 4.732 1.00 80.12 587 VAL A N 1
ATOM 4535 C CA . VAL A 1 587 ? -15.172 -19.154 3.492 1.00 80.12 587 VAL A CA 1
ATOM 4536 C C . VAL A 1 587 ? -13.729 -18.711 3.319 1.00 80.12 587 VAL A C 1
ATOM 4538 O O . VAL A 1 587 ? -13.150 -18.083 4.205 1.00 80.12 587 VAL A O 1
ATOM 4541 N N . GLU A 1 588 ? -13.151 -19.033 2.168 1.00 88.19 588 GLU A N 1
ATOM 4542 C CA . GLU A 1 588 ? -11.813 -18.578 1.816 1.00 88.19 588 GLU A CA 1
ATOM 4543 C C . GLU A 1 588 ? -11.749 -17.044 1.820 1.00 88.19 588 GLU A C 1
ATOM 4545 O O . GLU A 1 588 ? -12.685 -16.358 1.413 1.00 88.19 588 GLU A O 1
ATOM 4550 N N . ARG A 1 589 ? -10.656 -16.483 2.331 1.00 90.31 589 ARG A N 1
ATOM 4551 C CA . ARG A 1 589 ? -10.454 -15.034 2.445 1.00 90.31 589 ARG A CA 1
ATOM 4552 C C . ARG A 1 589 ? -9.890 -14.443 1.151 1.00 90.31 589 ARG A C 1
ATOM 4554 O O . ARG A 1 589 ? -9.333 -15.160 0.331 1.00 90.31 589 ARG A O 1
ATOM 4561 N N . VAL A 1 590 ? -9.991 -13.125 0.985 1.00 89.69 590 VAL A N 1
ATOM 4562 C CA . VAL A 1 590 ? -9.466 -12.445 -0.212 1.00 89.69 590 VAL A CA 1
ATOM 4563 C C . VAL A 1 590 ? -7.928 -12.402 -0.174 1.00 89.69 590 VAL A C 1
ATOM 4565 O O . VAL A 1 590 ? -7.374 -11.993 0.853 1.00 89.69 590 VAL A O 1
ATOM 4568 N N . PRO A 1 591 ? -7.213 -12.801 -1.245 1.00 88.75 591 PRO A N 1
ATOM 4569 C CA . PRO A 1 591 ? -5.758 -12.660 -1.329 1.00 88.75 591 PRO A CA 1
ATOM 4570 C C . PRO A 1 591 ? -5.307 -11.207 -1.149 1.00 88.75 591 PRO A C 1
ATOM 4572 O O . PRO A 1 591 ? -5.969 -10.290 -1.619 1.00 88.75 591 PRO A O 1
ATOM 4575 N N . LEU A 1 592 ? -4.157 -10.987 -0.506 1.00 89.00 592 LEU A N 1
ATOM 4576 C CA . LEU A 1 592 ? -3.604 -9.638 -0.305 1.00 89.00 592 LEU A CA 1
ATOM 4577 C C . LEU A 1 592 ? -3.184 -8.960 -1.619 1.00 89.00 592 LEU A C 1
ATOM 4579 O O . LEU A 1 592 ? -3.115 -7.739 -1.674 1.00 89.00 592 LEU A O 1
ATOM 4583 N N . SER A 1 593 ? -2.938 -9.747 -2.668 1.00 81.62 593 SER A N 1
ATOM 4584 C CA . SER A 1 593 ? -2.623 -9.286 -4.022 1.00 81.62 593 SER A CA 1
ATOM 4585 C C . SER A 1 593 ? -3.851 -8.862 -4.834 1.00 81.62 593 SER A C 1
ATOM 4587 O O . SER A 1 593 ? -3.692 -8.396 -5.959 1.00 81.62 593 SER A O 1
ATOM 4589 N N . PHE A 1 594 ? -5.068 -9.033 -4.306 1.00 82.62 594 PHE A N 1
ATOM 4590 C CA . PHE A 1 594 ? -6.279 -8.584 -4.986 1.00 82.62 594 PHE A CA 1
ATOM 4591 C C . PHE A 1 594 ? -6.412 -7.063 -4.881 1.00 82.62 594 PHE A C 1
ATOM 4593 O O . PHE A 1 594 ? -6.444 -6.512 -3.783 1.00 82.62 594 PHE A O 1
ATOM 4600 N N . ASP A 1 595 ? -6.528 -6.406 -6.029 1.00 80.44 595 ASP A N 1
ATOM 4601 C CA . ASP A 1 595 ? -6.776 -4.971 -6.134 1.00 80.44 595 ASP A CA 1
ATOM 4602 C C . ASP A 1 595 ? -8.282 -4.683 -6.008 1.00 80.44 595 ASP A C 1
ATOM 4604 O O . ASP A 1 595 ? -9.098 -5.159 -6.804 1.00 80.44 595 ASP A O 1
ATOM 4608 N N . ASN A 1 596 ? -8.664 -3.939 -4.970 1.00 80.62 596 ASN A N 1
ATOM 4609 C CA . ASN A 1 596 ? -10.045 -3.580 -4.645 1.00 80.62 596 ASN A CA 1
ATOM 4610 C C . ASN A 1 596 ? -10.379 -2.106 -4.941 1.00 80.62 596 ASN A C 1
ATOM 4612 O O . ASN A 1 596 ? -11.449 -1.648 -4.508 1.00 80.62 596 ASN A O 1
ATOM 4616 N N . THR A 1 597 ? -9.510 -1.382 -5.653 1.00 75.44 597 THR A N 1
ATOM 4617 C CA . THR A 1 597 ? -9.734 0.013 -6.054 1.00 75.44 597 THR A CA 1
ATOM 4618 C C . THR A 1 597 ? -11.062 0.176 -6.805 1.00 75.44 597 THR A C 1
ATOM 4620 O O . THR A 1 597 ? -11.527 -0.693 -7.548 1.00 75.44 597 THR A O 1
ATOM 4623 N N . ALA A 1 598 ? -11.762 1.284 -6.541 1.00 65.81 598 ALA A N 1
ATOM 4624 C CA . ALA A 1 598 ? -13.161 1.455 -6.951 1.00 65.81 598 ALA A CA 1
ATOM 4625 C C . ALA A 1 598 ? -13.361 1.558 -8.468 1.00 65.81 598 ALA A C 1
ATOM 4627 O O . ALA A 1 598 ? -14.393 1.139 -8.997 1.00 65.81 598 ALA A O 1
ATOM 4628 N N . GLU A 1 599 ? -12.392 2.164 -9.148 1.00 63.25 599 GLU A N 1
ATOM 4629 C CA . GLU A 1 599 ? -12.361 2.381 -10.587 1.00 63.25 599 GLU A CA 1
ATOM 4630 C C . GLU A 1 599 ? -10.959 2.018 -11.077 1.00 63.25 599 GLU A C 1
ATOM 4632 O O . GLU A 1 599 ? -9.984 2.306 -10.390 1.00 63.25 599 GLU A O 1
ATOM 4637 N N . SER A 1 600 ? -10.848 1.443 -12.278 1.00 53.62 600 SER A N 1
ATOM 4638 C CA . SER A 1 600 ? -9.591 0.997 -12.910 1.00 53.62 600 SER A CA 1
ATOM 4639 C C . SER A 1 600 ? -8.638 2.145 -13.301 1.00 53.62 600 SER A C 1
ATOM 4641 O O . SER A 1 600 ? -7.958 2.076 -14.324 1.00 53.62 600 SER A O 1
ATOM 4643 N N . ARG A 1 601 ? -8.673 3.261 -12.568 1.00 56.47 601 ARG A N 1
ATOM 4644 C CA . ARG A 1 601 ? -7.982 4.513 -12.885 1.00 56.47 601 ARG A CA 1
ATOM 4645 C C . ARG A 1 601 ? -6.565 4.568 -12.333 1.00 56.47 601 ARG A C 1
ATOM 4647 O O . ARG A 1 601 ? -5.772 5.306 -12.896 1.00 56.47 601 ARG A O 1
ATOM 4654 N N . MET A 1 602 ? -6.212 3.751 -11.338 1.00 56.41 602 MET A N 1
ATOM 4655 C CA . MET A 1 602 ? -4.819 3.569 -10.904 1.00 56.41 602 MET A CA 1
ATOM 4656 C C . MET A 1 602 ? -4.090 2.647 -11.892 1.00 56.41 602 MET A C 1
ATOM 4658 O O . MET A 1 602 ? -3.774 1.495 -11.609 1.00 56.41 602 MET A O 1
ATOM 4662 N N . ARG A 1 603 ? -3.932 3.119 -13.134 1.00 55.72 603 ARG A N 1
ATOM 4663 C CA . ARG A 1 603 ? -3.287 2.349 -14.202 1.00 55.72 603 ARG A CA 1
ATOM 4664 C C . ARG A 1 603 ? -1.833 2.081 -13.832 1.00 55.72 603 ARG A C 1
ATOM 4666 O O . ARG A 1 603 ? -1.113 2.998 -13.460 1.00 55.72 603 ARG A O 1
ATOM 4673 N N . GLY A 1 604 ? -1.402 0.836 -14.017 1.00 54.22 604 GLY A N 1
ATOM 4674 C CA . GLY A 1 604 ? 0.003 0.448 -13.875 1.00 54.22 604 GLY A CA 1
ATOM 4675 C C . GLY A 1 604 ? 0.487 0.232 -12.439 1.00 54.22 604 GLY A C 1
ATOM 4676 O O . GLY A 1 604 ? 1.654 -0.117 -12.269 1.00 54.22 604 GLY A O 1
ATOM 4677 N N . ASP A 1 605 ? -0.383 0.372 -11.434 1.00 58.56 605 ASP A N 1
ATOM 4678 C CA . ASP A 1 605 ? -0.034 0.131 -10.035 1.00 58.56 605 ASP A CA 1
ATOM 4679 C C . ASP A 1 605 ? -0.280 -1.328 -9.608 1.00 58.56 605 ASP A C 1
ATOM 4681 O O . ASP A 1 605 ? -1.058 -2.078 -10.201 1.00 58.56 605 ASP A O 1
ATOM 4685 N N . PHE A 1 606 ? 0.431 -1.747 -8.560 1.00 68.75 606 PHE A N 1
ATOM 4686 C CA . PHE A 1 606 ? 0.150 -2.991 -7.844 1.00 68.75 606 PHE A CA 1
ATOM 4687 C C . PHE A 1 606 ? -1.063 -2.791 -6.929 1.00 68.75 606 PHE A C 1
ATOM 4689 O O . PHE A 1 606 ? -1.300 -1.675 -6.476 1.00 68.75 606 PHE A O 1
ATOM 4696 N N . ALA A 1 607 ? -1.729 -3.886 -6.538 1.00 75.38 607 ALA A N 1
ATOM 4697 C CA . ALA A 1 607 ? -2.816 -3.859 -5.548 1.00 75.38 607 ALA A CA 1
ATOM 4698 C C . ALA A 1 607 ? -2.454 -3.101 -4.257 1.00 75.38 607 ALA A C 1
ATOM 4700 O O . ALA A 1 607 ? -3.316 -2.524 -3.608 1.00 75.38 607 ALA A O 1
ATOM 4701 N N . ILE A 1 608 ? -1.167 -3.092 -3.896 1.00 82.06 608 ILE A N 1
ATOM 4702 C CA . ILE A 1 608 ? -0.616 -2.186 -2.892 1.00 82.06 608 ILE A CA 1
ATOM 4703 C C . ILE A 1 608 ? 0.491 -1.372 -3.563 1.00 82.06 608 ILE A C 1
ATOM 4705 O O . ILE A 1 608 ? 1.569 -1.924 -3.832 1.00 82.06 608 ILE A O 1
ATOM 4709 N N . PRO A 1 609 ? 0.260 -0.080 -3.848 1.00 78.38 609 PRO A N 1
ATOM 4710 C CA . PRO A 1 609 ? 1.272 0.754 -4.468 1.00 78.38 609 PRO A CA 1
ATOM 4711 C C . PRO A 1 609 ? 2.435 0.976 -3.501 1.00 78.38 609 PRO A C 1
ATOM 4713 O O . PRO A 1 609 ? 2.260 1.070 -2.287 1.00 78.38 609 PRO A O 1
ATOM 4716 N N . THR A 1 610 ? 3.647 1.106 -4.040 1.00 80.00 610 THR A N 1
ATOM 4717 C CA . THR A 1 610 ? 4.824 1.463 -3.229 1.00 80.00 610 THR A CA 1
ATOM 4718 C C . THR A 1 610 ? 4.781 2.890 -2.697 1.00 80.00 610 THR A C 1
ATOM 4720 O O . THR A 1 610 ? 5.474 3.212 -1.735 1.00 80.00 610 THR A O 1
ATOM 4723 N N . LEU A 1 611 ? 4.025 3.747 -3.381 1.00 87.94 611 LEU A N 1
ATOM 4724 C CA . LEU A 1 611 ? 3.767 5.127 -3.018 1.00 87.94 611 LEU A CA 1
ATOM 4725 C C . LEU A 1 611 ? 2.368 5.470 -3.537 1.00 87.94 611 LEU A C 1
ATOM 4727 O O . LEU A 1 611 ? 2.139 5.469 -4.745 1.00 87.94 611 LEU A O 1
ATOM 4731 N N . PHE A 1 612 ? 1.411 5.673 -2.636 1.00 88.31 612 PHE A N 1
ATOM 4732 C CA . PHE A 1 612 ? 0.020 5.875 -3.031 1.00 88.31 612 PHE A CA 1
ATOM 4733 C C . PHE A 1 612 ? -0.202 7.231 -3.725 1.00 88.31 612 PHE A C 1
ATOM 4735 O O . PHE A 1 612 ? 0.209 8.264 -3.212 1.00 88.31 612 PHE A O 1
ATOM 4742 N N . GLY A 1 613 ? -0.936 7.255 -4.843 1.00 85.19 613 GLY A N 1
ATOM 4743 C CA . GLY A 1 613 ? -1.279 8.503 -5.541 1.00 85.19 613 GLY A CA 1
ATOM 4744 C C . GLY A 1 613 ? -0.117 9.118 -6.328 1.00 85.19 613 GLY A C 1
ATOM 4745 O O . GLY A 1 613 ? -0.160 10.305 -6.656 1.00 85.19 613 GLY A O 1
ATOM 4746 N N . GLY A 1 614 ? 0.919 8.331 -6.633 1.00 86.12 614 GLY A N 1
ATOM 4747 C CA . GLY A 1 614 ? 2.071 8.765 -7.421 1.00 86.12 614 GLY A CA 1
ATOM 4748 C C . GLY A 1 614 ? 1.740 9.170 -8.860 1.00 86.12 614 GLY A C 1
ATOM 4749 O O . GLY A 1 614 ? 2.385 10.074 -9.377 1.00 86.12 614 GLY A O 1
ATOM 4750 N N . ASN A 1 615 ? 0.737 8.540 -9.474 1.00 81.81 615 ASN A N 1
ATOM 4751 C CA . ASN A 1 615 ? 0.250 8.812 -10.836 1.00 81.81 615 ASN A CA 1
ATOM 4752 C C . ASN A 1 615 ? -0.842 9.891 -10.910 1.00 81.81 615 ASN A C 1
ATOM 4754 O O . ASN A 1 615 ? -1.431 10.090 -11.961 1.00 81.81 615 ASN A O 1
ATOM 4758 N N . PHE A 1 616 ? -1.216 10.492 -9.770 1.00 85.94 616 PHE A N 1
ATOM 4759 C CA . PHE A 1 616 ? -2.292 11.488 -9.618 1.00 85.94 616 PHE A CA 1
ATOM 4760 C C . PHE A 1 616 ? -3.670 11.128 -10.237 1.00 85.94 616 PHE A C 1
ATOM 4762 O O . PHE A 1 616 ? -4.612 11.920 -10.149 1.00 85.94 616 PHE A O 1
ATOM 4769 N N . ASP A 1 617 ? -3.829 9.917 -10.774 1.00 76.00 617 ASP A N 1
ATOM 4770 C CA . ASP A 1 617 ? -5.017 9.410 -11.463 1.00 76.00 617 ASP A CA 1
ATOM 4771 C C . ASP A 1 617 ? -6.065 8.877 -10.473 1.00 76.00 617 ASP A C 1
ATOM 4773 O O . ASP A 1 617 ? -7.255 8.793 -10.791 1.00 76.00 617 ASP A O 1
ATOM 4777 N N . ALA A 1 618 ? -5.651 8.597 -9.231 1.00 66.25 618 ALA A N 1
ATOM 4778 C CA . ALA A 1 618 ? -6.538 8.249 -8.120 1.00 66.25 618 ALA A CA 1
ATOM 4779 C C . ALA A 1 618 ? -7.463 9.406 -7.681 1.00 66.25 618 ALA A C 1
ATOM 4781 O O . ALA A 1 618 ? -8.256 9.240 -6.754 1.00 66.25 618 ALA A O 1
ATOM 4782 N N . VAL A 1 619 ? -7.390 10.573 -8.332 1.00 63.28 619 VAL A N 1
ATOM 4783 C CA . VAL A 1 619 ? -8.142 11.787 -7.993 1.00 63.28 619 VAL A CA 1
ATOM 4784 C C . VAL A 1 619 ? -9.307 11.996 -8.962 1.00 63.28 619 VAL A C 1
ATOM 4786 O O . VAL A 1 619 ? -9.149 11.986 -10.182 1.00 63.28 619 VAL A O 1
ATOM 4789 N N . PHE A 1 620 ? -10.508 12.223 -8.428 1.00 62.66 620 PHE A N 1
ATOM 4790 C CA . PHE A 1 620 ? -11.701 12.484 -9.235 1.00 62.66 620 PHE A CA 1
ATOM 4791 C C . PHE A 1 620 ? -11.934 13.983 -9.532 1.00 62.66 620 PHE A C 1
ATOM 4793 O O . PHE A 1 620 ? -11.534 14.872 -8.789 1.00 62.66 620 PHE A O 1
ATOM 4800 N N . ASN A 1 621 ? -12.594 14.219 -10.676 1.00 63.16 621 ASN A N 1
ATOM 4801 C CA . ASN A 1 621 ? -13.083 15.458 -11.298 1.00 63.16 621 ASN A CA 1
ATOM 4802 C C . ASN A 1 621 ? -12.584 16.804 -10.717 1.00 63.16 621 ASN A C 1
ATOM 4804 O O . ASN A 1 621 ? -13.335 17.489 -10.009 1.00 63.16 621 ASN A O 1
ATOM 4808 N N . PRO A 1 622 ? -11.405 17.294 -11.149 1.00 61.62 622 PRO A N 1
ATOM 4809 C CA . PRO A 1 622 ? -10.875 18.600 -10.743 1.00 61.62 622 PRO A CA 1
ATOM 4810 C C . PRO A 1 622 ? -11.762 19.795 -11.142 1.00 61.62 622 PRO A C 1
ATOM 4812 O O . PRO A 1 622 ? -11.522 20.916 -10.697 1.00 61.62 622 PRO A O 1
ATOM 4815 N N . ARG A 1 623 ? -12.817 19.588 -11.949 1.00 63.09 623 ARG A N 1
ATOM 4816 C CA . ARG A 1 623 ? -13.803 20.624 -12.313 1.00 63.09 623 ARG A CA 1
ATOM 4817 C C . ARG A 1 623 ? -14.945 20.767 -11.297 1.00 63.09 623 ARG A C 1
ATOM 4819 O O . ARG A 1 623 ? -15.825 21.603 -11.502 1.00 63.09 623 ARG A O 1
ATOM 4826 N N . SER A 1 624 ? -14.963 19.976 -10.222 1.00 74.31 624 SER A N 1
ATOM 4827 C CA . SER A 1 624 ? -15.969 20.094 -9.162 1.00 74.31 624 SER A CA 1
ATOM 4828 C C . SER A 1 624 ? -15.775 21.382 -8.350 1.00 74.31 624 SER A C 1
ATOM 4830 O O . SER A 1 624 ? -14.814 21.531 -7.592 1.00 74.31 624 SER A O 1
ATOM 4832 N N . LEU A 1 625 ? -16.716 22.323 -8.498 1.00 75.44 625 LEU A N 1
ATOM 4833 C CA . LEU A 1 625 ? -16.710 23.597 -7.768 1.00 75.44 625 LEU A CA 1
ATOM 4834 C C . LEU A 1 625 ? -16.854 23.395 -6.258 1.00 75.44 625 LEU A C 1
ATOM 4836 O O . LEU A 1 625 ? -16.184 24.076 -5.489 1.00 75.44 625 LEU A O 1
ATOM 4840 N N . PHE A 1 626 ? -17.711 22.462 -5.832 1.00 78.62 626 PHE A N 1
ATOM 4841 C CA . PHE A 1 626 ? -17.902 22.166 -4.415 1.00 78.62 626 PHE A CA 1
ATOM 4842 C C . PHE A 1 626 ? -16.630 21.601 -3.778 1.00 78.62 626 PHE A C 1
ATOM 4844 O O . PHE A 1 626 ? -16.190 22.099 -2.747 1.00 78.62 626 PHE A O 1
ATOM 4851 N N . ARG A 1 627 ? -16.012 20.605 -4.419 1.00 79.38 627 ARG A N 1
ATOM 4852 C CA . ARG A 1 627 ? -14.799 19.947 -3.924 1.00 79.38 627 ARG A CA 1
ATOM 4853 C C . ARG A 1 627 ? -13.657 20.945 -3.718 1.00 79.38 627 ARG A C 1
ATOM 4855 O O . ARG A 1 627 ? -13.118 21.024 -2.620 1.00 79.38 627 ARG A O 1
ATOM 4862 N N . ASN A 1 628 ? -13.383 21.783 -4.719 1.00 78.81 628 ASN A N 1
ATOM 4863 C CA . ASN A 1 628 ? -12.358 22.833 -4.627 1.00 78.81 628 ASN A CA 1
ATOM 4864 C C . ASN A 1 628 ? -12.729 23.964 -3.646 1.00 78.81 628 ASN A C 1
ATOM 4866 O O . ASN A 1 628 ? -11.864 24.723 -3.227 1.00 78.81 628 ASN A O 1
ATOM 4870 N N . ALA A 1 629 ? -14.002 24.098 -3.255 1.00 81.06 629 ALA A N 1
ATOM 4871 C CA . ALA A 1 629 ? -14.410 25.052 -2.225 1.00 81.06 629 ALA A CA 1
ATOM 4872 C C . ALA A 1 629 ? -14.182 24.531 -0.794 1.00 81.06 629 ALA A C 1
ATOM 4874 O O . ALA A 1 629 ? -14.069 25.343 0.124 1.00 81.06 629 ALA A O 1
ATOM 4875 N N . ILE A 1 630 ? -14.142 23.208 -0.585 1.00 81.19 630 ILE A N 1
ATOM 4876 C CA . ILE A 1 630 ? -13.994 22.607 0.752 1.00 81.19 630 ILE A CA 1
ATOM 4877 C C . ILE A 1 630 ? -12.592 22.062 1.035 1.00 81.19 630 ILE A C 1
ATOM 4879 O O . ILE A 1 630 ? -12.228 21.952 2.207 1.00 81.19 630 ILE A O 1
ATOM 4883 N N . SER A 1 631 ? -11.818 21.700 0.006 1.00 84.75 631 SER A N 1
ATOM 4884 C CA . SER A 1 631 ? -10.448 21.215 0.172 1.00 84.75 631 SER A CA 1
ATOM 4885 C C . SER A 1 631 ? -9.635 21.293 -1.120 1.00 84.75 631 SER A C 1
ATOM 4887 O O . SER A 1 631 ? -10.066 20.832 -2.176 1.00 84.75 631 SER A O 1
ATOM 4889 N N . ASP A 1 632 ? -8.404 21.785 -1.005 1.00 84.19 632 ASP A N 1
ATOM 4890 C CA . ASP A 1 632 ? -7.394 21.750 -2.068 1.00 84.19 632 ASP A CA 1
ATOM 4891 C C . ASP A 1 632 ? -6.399 20.584 -1.888 1.00 84.19 632 ASP A C 1
ATOM 4893 O O . ASP A 1 632 ? -5.348 20.545 -2.532 1.00 84.19 632 ASP A O 1
ATOM 4897 N N . ALA A 1 633 ? -6.731 19.610 -1.032 1.00 87.06 633 ALA A N 1
ATOM 4898 C CA . ALA A 1 633 ? -5.896 18.440 -0.810 1.00 87.06 633 ALA A CA 1
ATOM 4899 C C . ALA A 1 633 ? -5.899 17.499 -2.029 1.00 87.06 633 ALA A C 1
ATOM 4901 O O . ALA A 1 633 ? -6.940 17.216 -2.609 1.00 87.06 633 ALA A O 1
ATOM 4902 N N . ILE A 1 634 ? -4.734 16.989 -2.402 1.00 89.19 634 ILE A N 1
ATOM 4903 C CA . ILE A 1 634 ? -4.496 15.869 -3.310 1.00 89.19 634 ILE A CA 1
ATOM 4904 C C . ILE A 1 634 ? -4.250 14.596 -2.464 1.00 89.19 634 ILE A C 1
ATOM 4906 O O . ILE A 1 634 ? -3.365 14.622 -1.592 1.00 89.19 634 ILE A O 1
ATOM 4910 N N . PRO A 1 635 ? -4.996 13.495 -2.703 1.00 88.19 635 PRO A N 1
ATOM 4911 C CA . PRO A 1 635 ? -4.725 12.160 -2.164 1.00 88.19 635 PRO A CA 1
ATOM 4912 C C . PRO A 1 635 ? -3.236 11.792 -2.245 1.00 88.19 635 PRO A C 1
ATOM 4914 O O . PRO A 1 635 ? -2.633 11.952 -3.295 1.00 88.19 635 PRO A O 1
ATOM 4917 N N . GLY A 1 636 ? -2.621 11.352 -1.144 1.00 89.81 636 GLY A N 1
ATOM 4918 C CA . GLY A 1 636 ? -1.186 11.042 -1.083 1.00 89.81 636 GLY A CA 1
ATOM 4919 C C . GLY A 1 636 ? -0.235 12.235 -0.904 1.00 89.81 636 GLY A C 1
ATOM 4920 O O . GLY A 1 636 ? 0.889 12.014 -0.487 1.00 89.81 636 GLY A O 1
ATOM 4921 N N . TRP A 1 637 ? -0.638 13.499 -1.100 1.00 91.19 637 TRP A N 1
ATOM 4922 C CA . TRP A 1 637 ? 0.338 14.604 -1.240 1.00 91.19 637 TRP A CA 1
ATOM 4923 C C . TRP A 1 637 ? 0.174 15.825 -0.321 1.00 91.19 637 TRP A C 1
ATOM 4925 O O . TRP A 1 637 ? 0.949 16.771 -0.423 1.00 91.19 637 TRP A O 1
ATOM 4935 N N . SER A 1 638 ? -0.853 15.906 0.527 1.00 84.12 638 SER A N 1
ATOM 4936 C CA . SER A 1 638 ? -1.197 17.226 1.109 1.00 84.12 638 SER A CA 1
ATOM 4937 C C . SER A 1 638 ? -2.033 17.227 2.389 1.00 84.12 638 SER A C 1
ATOM 4939 O O . SER A 1 638 ? -2.630 18.251 2.714 1.00 84.12 638 SER A O 1
ATOM 4941 N N . PHE A 1 639 ? -2.097 16.114 3.129 1.00 82.81 639 PHE A N 1
ATOM 4942 C CA . PHE A 1 639 ? -2.945 16.077 4.331 1.00 82.81 639 PHE A CA 1
ATOM 4943 C C . PHE A 1 639 ? -2.410 15.315 5.541 1.00 82.81 639 PHE A C 1
ATOM 4945 O O . PHE A 1 639 ? -2.808 15.627 6.663 1.00 82.81 639 PHE A O 1
ATOM 4952 N N . HIS A 1 640 ? -1.473 14.388 5.365 1.00 90.00 640 HIS A N 1
ATOM 4953 C CA . HIS A 1 640 ? -0.873 13.618 6.459 1.00 90.00 640 HIS A CA 1
ATOM 4954 C C . HIS A 1 640 ? 0.633 13.872 6.523 1.00 90.00 640 HIS A C 1
ATOM 4956 O O . HIS A 1 640 ? 1.461 13.021 6.191 1.00 90.00 640 HIS A O 1
ATOM 4962 N N . GLY A 1 641 ? 0.978 15.110 6.875 1.00 86.00 641 GLY A N 1
ATOM 4963 C CA . GLY A 1 641 ? 2.349 15.617 6.867 1.00 86.00 641 GLY A CA 1
ATOM 4964 C C . GLY A 1 641 ? 2.856 16.007 5.476 1.00 86.00 641 GLY A C 1
ATOM 4965 O O . GLY A 1 641 ? 4.003 16.450 5.363 1.00 86.00 641 GLY A O 1
ATOM 4966 N N . GLY A 1 642 ? 2.008 15.869 4.449 1.00 85.00 642 GLY A N 1
ATOM 4967 C CA . GLY A 1 642 ? 2.206 16.446 3.124 1.00 85.00 642 GLY A CA 1
ATOM 4968 C C . GLY A 1 642 ? 1.997 17.958 3.162 1.00 85.00 642 GLY A C 1
ATOM 4969 O O . GLY A 1 642 ? 1.032 18.457 3.741 1.00 85.00 642 GLY A O 1
ATOM 4970 N N . THR A 1 643 ? 2.926 18.695 2.571 1.00 88.19 643 THR A N 1
ATOM 4971 C CA . THR A 1 643 ? 2.920 20.158 2.506 1.00 88.19 643 THR A CA 1
ATOM 4972 C C . THR A 1 643 ? 3.215 20.612 1.087 1.00 88.19 643 THR A C 1
ATOM 4974 O O . THR A 1 643 ? 3.908 19.945 0.322 1.00 88.19 643 THR A O 1
ATOM 4977 N N . SER A 1 644 ? 2.690 21.774 0.722 1.00 89.88 644 SER A N 1
ATOM 4978 C CA . SER A 1 644 ? 2.940 22.389 -0.573 1.00 89.88 644 SER A CA 1
ATOM 4979 C C . SER A 1 644 ? 2.966 23.901 -0.410 1.00 89.88 644 SER A C 1
ATOM 4981 O O . SER A 1 644 ? 2.242 24.442 0.426 1.00 89.88 644 SER A O 1
ATOM 4983 N N . ASN A 1 645 ? 3.796 24.587 -1.192 1.00 93.44 645 ASN A N 1
ATOM 4984 C CA . ASN A 1 645 ? 3.713 26.045 -1.325 1.00 93.44 645 ASN A CA 1
ATOM 4985 C C . ASN A 1 645 ? 2.884 26.473 -2.551 1.00 93.44 645 ASN A C 1
ATOM 4987 O O . ASN A 1 645 ? 2.745 27.668 -2.815 1.00 93.44 645 ASN A O 1
ATOM 4991 N N . ILE A 1 646 ? 2.319 25.510 -3.281 1.00 91.00 646 ILE A N 1
ATOM 4992 C CA . ILE A 1 646 ? 1.394 25.756 -4.377 1.00 91.00 646 ILE A CA 1
ATOM 4993 C C . ILE A 1 646 ? 0.086 26.261 -3.764 1.00 91.00 646 ILE A C 1
ATOM 4995 O O . ILE A 1 646 ? -0.512 25.584 -2.934 1.00 91.00 646 ILE A O 1
ATOM 4999 N N . ALA A 1 647 ? -0.372 27.444 -4.179 1.00 83.50 647 ALA A N 1
ATOM 5000 C CA . ALA A 1 647 ? -1.540 28.095 -3.577 1.00 83.50 647 ALA A CA 1
ATOM 5001 C C . ALA A 1 647 ? -2.838 27.262 -3.663 1.00 83.50 647 ALA A C 1
ATOM 5003 O O . ALA A 1 647 ? -3.623 27.285 -2.723 1.00 83.50 647 ALA A O 1
ATOM 5004 N N . SER A 1 648 ? -3.028 26.521 -4.761 1.00 83.75 648 SER A N 1
ATO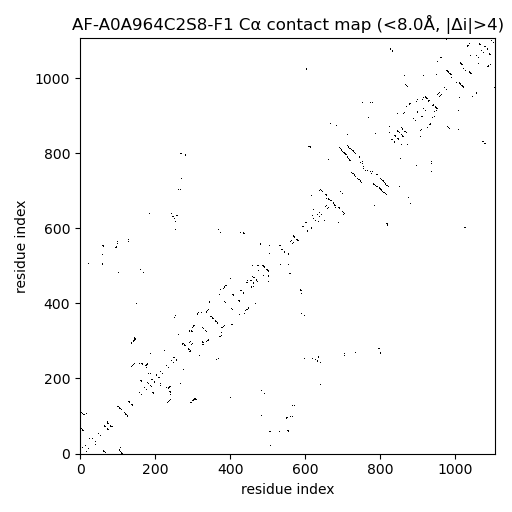M 5005 C CA . SER A 1 648 ? -4.131 25.566 -4.957 1.00 83.75 648 SER A CA 1
ATOM 5006 C C . SER A 1 648 ? -3.617 24.345 -5.731 1.00 83.75 648 SER A C 1
ATOM 5008 O O . SER A 1 648 ? -3.674 24.349 -6.967 1.00 83.75 648 SER A O 1
ATOM 5010 N N . PRO A 1 649 ? -3.066 23.319 -5.052 1.00 86.00 649 PRO A N 1
ATOM 5011 C CA . PRO A 1 649 ? -2.459 22.150 -5.695 1.00 86.00 649 PRO A CA 1
ATOM 5012 C C . PRO A 1 649 ? -3.382 21.450 -6.697 1.00 86.00 649 PRO A C 1
ATOM 5014 O O . PRO A 1 649 ? -2.962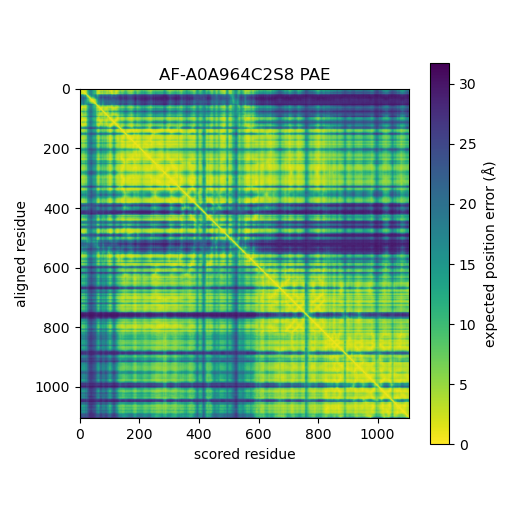 21.057 -7.779 1.00 86.00 649 PRO A O 1
ATOM 5017 N N . THR A 1 650 ? -4.668 21.372 -6.393 1.00 84.94 650 THR A N 1
ATOM 5018 C CA . THR A 1 650 ? -5.690 20.707 -7.218 1.00 84.94 650 THR A CA 1
ATOM 5019 C C . THR A 1 650 ? -5.934 21.414 -8.545 1.00 84.94 650 THR A C 1
ATOM 5021 O O . THR A 1 650 ? -6.142 20.762 -9.562 1.00 84.94 650 THR A O 1
ATOM 5024 N N . SER A 1 651 ? -5.796 22.743 -8.580 1.00 84.81 651 SER A N 1
ATOM 5025 C CA . SER A 1 651 ? -5.819 23.523 -9.826 1.00 84.81 651 SER A CA 1
ATOM 5026 C C . SER A 1 651 ? -4.594 23.287 -10.722 1.00 84.81 651 SER A C 1
ATOM 5028 O O . SER A 1 651 ? -4.589 23.701 -11.882 1.00 84.81 651 SER A O 1
ATOM 5030 N N . ARG A 1 652 ? -3.542 22.651 -10.187 1.00 90.44 652 ARG A N 1
ATOM 5031 C CA . ARG A 1 652 ? -2.327 22.283 -10.922 1.00 90.44 652 ARG A CA 1
ATOM 5032 C C . ARG A 1 652 ? -2.359 20.857 -11.463 1.00 90.44 652 ARG A C 1
ATOM 5034 O O . ARG A 1 652 ? -1.434 20.506 -12.185 1.00 90.44 652 ARG A O 1
ATOM 5041 N N . LEU A 1 653 ? -3.385 20.062 -11.170 1.00 91.12 653 LEU A N 1
ATOM 5042 C CA . LEU A 1 653 ? -3.590 18.781 -11.841 1.00 91.12 653 LEU A CA 1
ATOM 5043 C C . LEU A 1 653 ? -4.114 19.041 -13.256 1.00 91.12 653 LEU A C 1
ATOM 5045 O O . LEU A 1 653 ? -5.213 19.568 -13.439 1.00 91.12 653 LEU A O 1
ATOM 5049 N N . VAL A 1 654 ? -3.302 18.714 -14.259 1.00 92.00 654 VAL A N 1
ATOM 5050 C CA . VAL A 1 654 ? -3.594 18.963 -15.673 1.00 92.00 654 VAL A CA 1
ATOM 5051 C C . VAL A 1 654 ? -3.794 17.633 -16.378 1.00 92.00 654 VAL A C 1
ATOM 5053 O O . VAL A 1 654 ? -2.915 16.778 -16.343 1.00 92.00 654 VAL A O 1
ATOM 5056 N N . ASP A 1 655 ? -4.951 17.477 -17.024 1.00 90.75 655 ASP A N 1
ATOM 5057 C CA . ASP A 1 655 ? -5.216 16.323 -17.881 1.00 90.75 655 ASP A CA 1
ATOM 5058 C C . ASP A 1 655 ? -4.204 16.324 -19.035 1.00 90.75 655 ASP A C 1
ATOM 5060 O O . ASP A 1 655 ? -4.038 17.343 -19.707 1.00 90.75 655 ASP A O 1
ATOM 5064 N N . TRP A 1 656 ? -3.541 15.202 -19.299 1.00 91.19 656 TRP A N 1
ATOM 5065 C CA . TRP A 1 656 ? -2.572 15.047 -20.381 1.00 91.19 656 TRP A CA 1
ATOM 5066 C C . TRP A 1 656 ? -3.139 15.489 -21.734 1.00 91.19 656 TRP A C 1
ATOM 5068 O O . TRP A 1 656 ? -2.421 16.052 -22.562 1.00 91.19 656 TRP A O 1
ATOM 5078 N N . ARG A 1 657 ? -4.446 15.304 -21.956 1.00 89.81 657 ARG A N 1
ATOM 5079 C CA . ARG A 1 657 ? -5.140 15.723 -23.186 1.00 89.81 657 ARG A CA 1
ATOM 5080 C C . ARG A 1 657 ? -5.199 17.242 -23.344 1.00 89.81 657 ARG A C 1
ATOM 5082 O O . ARG A 1 657 ? -5.225 17.732 -24.474 1.00 89.81 657 ARG A O 1
ATOM 5089 N N . ASP A 1 658 ? -5.157 17.970 -22.231 1.00 92.25 658 ASP A N 1
ATOM 5090 C CA . ASP A 1 658 ? -5.140 19.431 -22.175 1.00 92.25 658 ASP A CA 1
ATOM 5091 C C . ASP A 1 658 ? -3.706 20.006 -22.265 1.00 92.25 658 ASP A C 1
ATOM 5093 O O . ASP A 1 658 ? -3.545 21.228 -22.311 1.00 92.25 658 ASP A O 1
ATOM 5097 N N . ILE A 1 659 ? -2.659 19.167 -22.347 1.00 94.31 659 ILE A N 1
ATOM 5098 C CA . ILE A 1 659 ? -1.262 19.590 -22.554 1.00 94.31 659 ILE A CA 1
ATOM 5099 C C . ILE A 1 659 ? -0.969 19.670 -24.067 1.00 94.31 659 ILE A C 1
ATOM 5101 O O . ILE A 1 659 ? -0.811 18.638 -24.727 1.00 94.31 659 ILE A O 1
ATOM 5105 N N . PRO A 1 660 ? -0.831 20.872 -24.669 1.00 93.12 660 PRO A N 1
ATOM 5106 C CA . PRO A 1 660 ? -0.744 20.999 -26.128 1.00 93.12 660 PRO A CA 1
ATOM 5107 C C . PRO A 1 660 ? 0.465 20.289 -26.749 1.00 93.12 660 PRO A C 1
ATOM 5109 O O . PRO A 1 660 ? 0.365 19.759 -27.854 1.00 93.12 660 PRO A O 1
ATOM 5112 N N . ALA A 1 661 ? 1.595 20.244 -26.038 1.00 91.69 661 ALA A N 1
ATOM 5113 C CA . ALA A 1 661 ? 2.829 19.630 -26.525 1.00 91.69 661 ALA A CA 1
ATOM 5114 C C . ALA A 1 661 ? 2.718 18.105 -26.727 1.00 91.69 661 ALA A C 1
ATOM 5116 O O . ALA A 1 661 ? 3.399 17.563 -27.598 1.00 91.69 661 ALA A O 1
ATOM 5117 N N . LEU A 1 662 ? 1.820 17.424 -26.002 1.00 93.19 662 LEU A N 1
ATOM 5118 C CA . LEU A 1 662 ? 1.598 15.977 -26.133 1.00 93.19 662 LEU A CA 1
ATOM 5119 C C . LEU A 1 662 ? 0.782 15.602 -27.380 1.00 93.19 662 LEU A C 1
ATOM 5121 O O . LEU A 1 662 ? 0.848 14.462 -27.838 1.00 93.19 662 LEU A O 1
ATOM 5125 N N . ASN A 1 663 ? 0.064 16.567 -27.964 1.00 90.44 663 ASN A N 1
ATOM 5126 C CA . ASN A 1 663 ? -0.765 16.391 -29.160 1.00 90.44 663 ASN A CA 1
ATOM 5127 C C . ASN A 1 663 ? 0.002 16.609 -30.478 1.00 90.44 663 ASN A C 1
ATOM 5129 O O . ASN A 1 663 ? -0.579 16.499 -31.557 1.00 90.44 663 ASN A O 1
ATOM 5133 N N . ILE A 1 664 ? 1.301 16.921 -30.419 1.00 87.88 664 ILE A N 1
ATOM 5134 C CA . ILE A 1 664 ? 2.127 17.167 -31.607 1.00 87.88 664 ILE A CA 1
ATOM 5135 C C . ILE A 1 664 ? 2.535 15.817 -32.237 1.00 87.88 664 ILE A C 1
ATOM 5137 O O . ILE A 1 664 ? 3.249 15.049 -31.587 1.00 87.88 664 ILE A O 1
ATOM 5141 N N . PRO A 1 665 ? 2.131 15.504 -33.491 1.00 86.25 665 PRO A N 1
ATOM 5142 C CA . PRO A 1 665 ? 2.470 14.234 -34.138 1.00 86.25 665 PRO A CA 1
ATOM 5143 C C . PRO A 1 665 ? 3.968 14.076 -34.417 1.00 86.25 665 PRO A C 1
ATOM 5145 O O . PRO A 1 665 ? 4.655 15.038 -34.768 1.00 86.25 665 PRO A O 1
ATOM 5148 N N . ARG A 1 666 ? 4.468 12.839 -34.323 1.00 79.19 666 ARG A N 1
ATOM 5149 C CA . ARG A 1 666 ? 5.878 12.479 -34.542 1.00 79.19 666 ARG A CA 1
ATOM 5150 C C . ARG A 1 666 ? 6.011 11.283 -35.465 1.00 79.19 666 ARG A C 1
ATOM 5152 O O . ARG A 1 666 ? 5.175 10.386 -35.446 1.00 79.19 666 ARG A O 1
ATOM 5159 N N . ASN A 1 667 ? 7.077 11.270 -36.261 1.00 79.69 667 ASN A N 1
ATOM 5160 C CA . ASN A 1 667 ? 7.376 10.151 -37.145 1.00 79.69 667 ASN A CA 1
ATOM 5161 C C . ASN A 1 667 ? 8.030 9.011 -36.363 1.00 79.69 667 ASN A C 1
ATOM 5163 O O . ASN A 1 667 ? 9.065 9.196 -35.732 1.00 79.69 667 ASN A O 1
ATOM 5167 N N . ILE A 1 668 ? 7.453 7.822 -36.483 1.00 78.94 668 ILE A N 1
ATOM 5168 C CA . ILE A 1 668 ? 7.992 6.564 -35.976 1.00 78.94 668 ILE A CA 1
ATOM 5169 C C . ILE A 1 668 ? 8.281 5.680 -37.191 1.00 78.94 668 ILE A C 1
ATOM 5171 O O . ILE A 1 668 ? 7.427 5.537 -38.077 1.00 78.94 668 ILE A O 1
ATOM 5175 N N . ARG A 1 669 ? 9.487 5.104 -37.275 1.00 69.88 669 ARG A N 1
ATOM 5176 C CA . ARG A 1 669 ? 9.895 4.276 -38.422 1.00 69.88 669 ARG A CA 1
ATOM 5177 C C . ARG A 1 669 ? 9.741 2.789 -38.138 1.00 69.88 669 ARG A C 1
ATOM 5179 O O . ARG A 1 669 ? 10.213 2.279 -37.129 1.00 69.88 669 ARG A O 1
ATOM 5186 N N . ASN A 1 670 ? 9.204 2.065 -39.119 1.00 61.62 670 ASN A N 1
ATOM 5187 C CA . ASN A 1 670 ? 9.317 0.611 -39.208 1.00 61.62 670 ASN A CA 1
ATOM 5188 C C . ASN A 1 670 ? 9.756 0.194 -40.607 1.00 61.62 670 ASN A C 1
ATOM 5190 O O . ASN A 1 670 ? 8.945 0.319 -41.513 1.00 61.62 670 ASN A O 1
ATOM 5194 N N . GLN A 1 671 ? 10.986 -0.309 -40.782 1.00 55.06 671 GLN A N 1
ATOM 5195 C CA . GLN A 1 671 ? 11.454 -1.088 -41.949 1.00 55.06 671 GLN A CA 1
ATOM 5196 C C . GLN A 1 671 ? 10.674 -0.860 -43.276 1.00 55.06 671 GLN A C 1
ATOM 5198 O O . GLN A 1 671 ? 10.223 -1.837 -43.867 1.00 55.06 671 GLN A O 1
ATOM 5203 N N . ASN A 1 672 ? 10.508 0.401 -43.733 1.00 54.69 672 ASN A N 1
ATOM 5204 C CA . ASN A 1 672 ? 9.784 0.884 -44.943 1.00 54.69 672 ASN A CA 1
ATOM 5205 C C . ASN A 1 672 ? 8.407 1.588 -44.776 1.00 54.69 672 ASN A C 1
ATOM 5207 O O . ASN A 1 672 ? 7.820 1.983 -45.784 1.00 54.69 672 ASN A O 1
ATOM 5211 N N . ARG A 1 673 ? 7.883 1.811 -43.564 1.00 62.41 673 ARG A N 1
ATOM 5212 C CA . ARG A 1 673 ? 6.700 2.658 -43.296 1.00 62.41 673 ARG A CA 1
ATOM 5213 C C . ARG A 1 673 ? 7.002 3.714 -42.231 1.00 62.41 673 ARG A C 1
ATOM 5215 O O . ARG A 1 673 ? 7.598 3.402 -41.202 1.00 62.41 673 ARG A O 1
ATOM 5222 N N . ASN A 1 674 ? 6.539 4.939 -42.480 1.00 70.19 674 ASN A N 1
ATOM 5223 C CA . ASN A 1 674 ? 6.496 6.016 -41.492 1.00 70.19 674 ASN A CA 1
ATOM 5224 C C . ASN A 1 674 ? 5.074 6.092 -40.940 1.00 70.19 674 ASN A C 1
ATOM 5226 O O . ASN A 1 674 ? 4.129 6.259 -41.713 1.00 70.19 674 ASN A O 1
ATOM 5230 N N . ILE A 1 675 ? 4.930 5.958 -39.626 1.00 80.06 675 ILE A N 1
ATOM 5231 C CA . ILE A 1 675 ? 3.669 6.189 -38.919 1.00 80.06 675 ILE A CA 1
ATOM 5232 C C . ILE A 1 675 ? 3.816 7.528 -38.198 1.00 80.06 675 ILE A C 1
ATOM 5234 O O . ILE A 1 675 ? 4.846 7.767 -37.573 1.00 80.06 675 ILE A O 1
ATOM 5238 N N . SER A 1 676 ? 2.825 8.411 -38.315 1.00 84.38 676 SER A N 1
ATOM 5239 C CA . SER A 1 676 ? 2.804 9.678 -37.584 1.00 84.38 676 SER A CA 1
ATOM 5240 C C . SER A 1 676 ? 1.797 9.572 -36.445 1.00 84.38 676 SER A C 1
ATOM 5242 O O . SER A 1 676 ? 0.614 9.411 -36.727 1.00 84.38 676 SER A O 1
ATOM 5244 N N . LEU A 1 677 ? 2.272 9.598 -35.196 1.00 87.06 677 LEU A N 1
ATOM 5245 C CA . LEU A 1 677 ? 1.443 9.541 -33.985 1.00 87.06 677 LEU A CA 1
ATOM 5246 C C . LEU A 1 677 ? 1.911 10.595 -32.981 1.00 87.06 677 LEU A C 1
ATOM 5248 O O . LEU A 1 677 ? 3.117 10.797 -32.814 1.00 87.06 677 LEU A O 1
ATOM 5252 N N . ASN A 1 678 ? 0.983 11.248 -32.292 1.00 89.31 678 ASN A N 1
ATOM 5253 C CA . ASN A 1 678 ? 1.297 12.065 -31.119 1.00 89.31 678 ASN A CA 1
ATOM 5254 C C . ASN A 1 678 ? 1.544 11.182 -29.876 1.00 89.31 678 ASN A C 1
ATOM 5256 O O . ASN A 1 678 ? 1.383 9.963 -29.942 1.00 89.31 678 ASN A O 1
ATOM 5260 N N . TYR A 1 679 ? 1.984 11.765 -28.755 1.00 89.88 679 TYR A N 1
ATOM 5261 C CA . TYR A 1 679 ? 2.324 10.978 -27.563 1.00 89.88 679 TYR A CA 1
ATOM 5262 C C . TYR A 1 679 ? 1.100 10.236 -27.007 1.00 89.88 679 TYR A C 1
ATOM 5264 O O . TYR A 1 679 ? 1.186 9.041 -26.741 1.00 89.88 679 TYR A O 1
ATOM 5272 N N . LEU A 1 680 ? -0.057 10.901 -26.927 1.00 89.56 680 LEU A N 1
ATOM 5273 C CA . LEU A 1 680 ? -1.302 10.321 -26.401 1.00 89.56 680 LEU A CA 1
ATOM 5274 C C . LEU A 1 680 ? -1.784 9.118 -27.230 1.00 89.56 680 LEU A C 1
ATOM 5276 O O . LEU A 1 680 ? -2.220 8.112 -26.674 1.00 89.56 680 LEU A O 1
ATOM 5280 N N . GLU A 1 681 ? -1.642 9.179 -28.555 1.00 87.50 681 GLU A N 1
ATOM 5281 C CA . GLU A 1 681 ? -1.936 8.068 -29.470 1.00 87.50 681 GLU A CA 1
ATOM 5282 C C . GLU A 1 681 ? -0.945 6.899 -29.325 1.00 87.50 681 GLU A C 1
ATOM 5284 O O . GLU A 1 681 ? -1.299 5.747 -29.590 1.00 87.50 681 GLU A O 1
ATOM 5289 N N . GLN A 1 682 ? 0.303 7.172 -28.925 1.00 86.94 682 GLN A N 1
ATOM 5290 C CA . GLN A 1 682 ? 1.311 6.135 -28.687 1.00 86.94 682 GLN A CA 1
ATOM 5291 C C . GLN A 1 682 ? 1.020 5.344 -27.410 1.00 86.94 682 GLN A C 1
ATOM 5293 O O . GLN A 1 682 ? 1.127 4.119 -27.441 1.00 86.94 682 GLN A O 1
ATOM 5298 N N . VAL A 1 683 ? 0.633 6.026 -26.326 1.00 84.38 683 VAL A N 1
ATOM 5299 C CA . VAL A 1 683 ? 0.255 5.391 -25.049 1.00 84.38 683 VAL A CA 1
ATOM 5300 C C . VAL A 1 683 ? -1.193 4.889 -25.020 1.00 84.38 683 VAL A C 1
ATOM 5302 O O . VAL A 1 683 ? -1.567 4.152 -24.116 1.00 84.38 683 VAL A O 1
ATOM 5305 N N . GLY A 1 684 ? -2.017 5.252 -26.008 1.00 81.06 684 GLY A N 1
ATOM 5306 C CA . GLY A 1 684 ? -3.416 4.818 -26.081 1.00 81.06 684 GLY A CA 1
ATOM 5307 C C . GLY A 1 684 ? -4.309 5.458 -25.014 1.00 81.06 684 GLY A C 1
ATOM 5308 O O . GLY A 1 684 ? -5.265 4.836 -24.559 1.00 81.06 684 GLY A O 1
ATOM 5309 N N . ILE A 1 685 ? -4.004 6.691 -24.595 1.00 76.81 685 ILE A N 1
ATOM 5310 C CA . ILE A 1 685 ? -4.774 7.399 -23.565 1.00 76.81 685 ILE A CA 1
ATOM 5311 C C . ILE A 1 685 ? -6.093 7.901 -24.163 1.00 76.81 685 ILE A C 1
ATOM 5313 O O . ILE A 1 685 ? -6.124 8.869 -24.923 1.00 76.81 685 ILE A O 1
ATOM 5317 N N . THR A 1 686 ? -7.194 7.241 -23.803 1.00 73.88 686 THR A N 1
ATOM 5318 C CA . THR A 1 686 ? -8.570 7.652 -24.145 1.00 73.88 686 THR A CA 1
ATOM 5319 C C . THR A 1 686 ? -9.281 8.330 -22.972 1.00 73.88 686 THR A C 1
ATOM 5321 O O . THR A 1 686 ? -10.059 9.270 -23.157 1.00 73.88 686 THR A O 1
ATOM 5324 N N . GLU A 1 687 ? -8.974 7.884 -21.757 1.00 76.94 687 GLU A N 1
ATOM 5325 C CA . GLU A 1 687 ? -9.507 8.401 -20.495 1.00 76.94 687 GLU A CA 1
ATOM 5326 C C . GLU A 1 687 ? -8.654 9.555 -19.940 1.00 76.94 687 GLU A C 1
ATOM 5328 O O . GLU A 1 687 ? -7.499 9.694 -20.349 1.00 76.94 687 GLU A O 1
ATOM 5333 N N . PRO A 1 688 ? -9.188 10.391 -19.025 1.00 80.31 688 PRO A N 1
ATOM 5334 C CA . PRO A 1 688 ? -8.375 11.369 -18.300 1.00 80.31 688 PRO A CA 1
ATOM 5335 C C . PRO A 1 688 ? -7.109 10.733 -17.702 1.00 80.31 688 PRO A C 1
ATOM 5337 O O . PRO A 1 688 ? -7.158 9.607 -17.201 1.00 80.31 688 PRO A O 1
ATOM 5340 N N . ASN A 1 689 ? -5.987 11.447 -17.767 1.00 84.75 689 ASN A N 1
ATOM 5341 C CA . ASN A 1 689 ? -4.756 11.128 -17.043 1.00 84.75 689 ASN A CA 1
ATOM 5342 C C . ASN A 1 689 ? -4.164 12.443 -16.525 1.00 84.75 689 ASN A C 1
ATOM 5344 O O . ASN A 1 689 ? -4.068 13.379 -17.317 1.00 84.75 689 ASN A O 1
ATOM 5348 N N . TYR A 1 690 ? -3.848 12.561 -15.241 1.00 88.94 690 TYR A N 1
ATOM 5349 C CA . TYR A 1 690 ? -3.461 13.832 -14.634 1.00 88.94 690 TYR A CA 1
ATOM 5350 C C . TYR A 1 690 ? -1.986 13.870 -14.265 1.00 88.94 690 TYR A C 1
ATOM 5352 O O . TYR A 1 690 ? -1.521 13.049 -13.503 1.00 88.94 690 TYR A O 1
ATOM 5360 N N . ALA A 1 691 ? -1.297 14.938 -14.667 1.00 93.56 691 ALA A N 1
ATOM 5361 C CA . ALA A 1 691 ? 0.020 15.270 -14.135 1.00 93.56 691 ALA A CA 1
ATOM 5362 C C . ALA A 1 691 ? -0.035 16.543 -13.289 1.00 93.56 691 ALA A C 1
ATOM 5364 O O . ALA A 1 691 ? -0.795 17.479 -13.573 1.00 93.56 691 ALA A O 1
ATOM 5365 N N . LEU A 1 692 ? 0.824 16.626 -12.277 1.00 94.88 692 LEU A N 1
ATOM 5366 C CA . LEU A 1 692 ? 0.973 17.818 -11.457 1.00 94.88 692 LEU A CA 1
ATOM 5367 C C . LEU A 1 692 ? 1.876 18.847 -12.148 1.00 94.88 692 LEU A C 1
ATOM 5369 O O . LEU A 1 692 ? 3.075 18.638 -12.326 1.00 94.88 692 LEU A O 1
ATOM 5373 N N . LYS A 1 693 ? 1.313 20.009 -12.482 1.00 96.31 693 LYS A N 1
ATOM 5374 C CA . LYS A 1 693 ? 2.037 21.137 -13.073 1.00 96.31 693 LYS A CA 1
ATOM 5375 C C . LYS A 1 693 ? 2.769 21.970 -12.018 1.00 96.31 693 LYS A C 1
ATOM 5377 O O . LYS A 1 693 ? 2.154 22.781 -11.318 1.00 96.31 693 LYS A O 1
ATOM 5382 N N . LEU A 1 694 ? 4.092 21.876 -12.018 1.00 96.81 694 LEU A N 1
ATOM 5383 C CA . LEU A 1 694 ? 5.013 22.712 -11.256 1.00 96.81 694 LEU A CA 1
ATOM 5384 C C . LEU A 1 694 ? 5.523 23.887 -12.106 1.00 96.81 694 LEU A C 1
ATOM 5386 O O . LEU A 1 694 ? 5.813 23.760 -13.298 1.00 96.81 694 LEU A O 1
ATOM 5390 N N . THR A 1 695 ? 5.626 25.049 -11.474 1.00 94.69 695 THR A N 1
ATOM 5391 C CA . THR A 1 695 ? 6.206 26.292 -12.000 1.00 94.69 695 THR A CA 1
ATOM 5392 C C . THR A 1 695 ? 7.287 26.820 -11.055 1.00 94.69 695 THR A C 1
ATOM 5394 O O . THR A 1 695 ? 7.414 26.333 -9.937 1.00 94.69 695 THR A O 1
ATOM 5397 N N . SER A 1 696 ? 8.090 27.790 -11.504 1.00 91.25 696 SER A N 1
ATOM 5398 C CA . SER A 1 696 ? 9.211 28.360 -10.737 1.00 91.25 696 SER A CA 1
ATOM 5399 C C . SER A 1 696 ? 8.908 28.562 -9.247 1.00 91.25 696 SER A C 1
ATOM 5401 O O . SER A 1 696 ? 8.057 29.378 -8.889 1.00 91.25 696 SER A O 1
ATOM 5403 N N . GLY A 1 697 ? 9.682 27.901 -8.385 1.00 92.56 697 GLY A N 1
ATOM 5404 C CA . GLY A 1 697 ? 9.580 28.007 -6.932 1.00 92.56 697 GLY A CA 1
ATOM 5405 C C . GLY A 1 697 ? 8.512 27.116 -6.301 1.00 92.56 697 GLY A C 1
ATOM 5406 O O . GLY A 1 697 ? 8.418 27.100 -5.075 1.00 92.56 697 GLY A O 1
ATOM 5407 N N . ASP A 1 698 ? 7.724 26.377 -7.086 1.00 96.62 698 ASP A N 1
ATOM 5408 C CA . ASP A 1 698 ? 6.759 25.414 -6.559 1.00 96.62 698 ASP A CA 1
ATOM 5409 C C . ASP A 1 698 ? 7.480 24.227 -5.898 1.00 96.62 698 ASP A C 1
ATOM 5411 O O . ASP A 1 698 ? 8.515 23.737 -6.357 1.00 96.62 698 ASP A O 1
ATOM 5415 N N . SER A 1 699 ? 6.894 23.737 -4.812 1.00 96.06 699 SER A N 1
ATOM 5416 C CA . SER A 1 699 ? 7.309 22.546 -4.089 1.00 96.06 699 SER A CA 1
ATOM 5417 C C . SER A 1 699 ? 6.097 21.767 -3.588 1.00 96.06 699 SER A C 1
ATOM 5419 O O . SER A 1 699 ? 5.053 22.330 -3.226 1.00 96.06 699 SER A O 1
ATOM 5421 N N . ILE A 1 700 ? 6.245 20.448 -3.548 1.00 95.44 700 ILE A N 1
ATOM 5422 C CA . ILE A 1 700 ? 5.228 19.537 -3.035 1.00 95.44 700 ILE A CA 1
ATOM 5423 C C . ILE A 1 700 ? 5.885 18.385 -2.280 1.00 95.44 700 ILE A C 1
ATOM 5425 O O . ILE A 1 700 ? 6.926 17.866 -2.682 1.00 95.44 700 ILE A O 1
ATOM 5429 N N . THR A 1 701 ? 5.283 18.013 -1.158 1.00 95.44 701 THR A N 1
ATOM 5430 C CA . THR A 1 701 ? 5.744 16.957 -0.263 1.00 95.44 701 THR A CA 1
ATOM 5431 C C . THR A 1 701 ? 4.688 15.870 -0.197 1.00 95.44 701 THR A C 1
ATOM 5433 O O . THR A 1 701 ? 3.566 16.137 0.218 1.00 95.44 701 THR A O 1
ATOM 5436 N N . HIS A 1 702 ? 5.058 14.644 -0.543 1.00 95.31 702 HIS A N 1
ATOM 5437 C CA . HIS A 1 702 ? 4.214 13.475 -0.361 1.00 95.31 702 HIS A CA 1
ATOM 5438 C C . HIS A 1 702 ? 3.896 13.255 1.127 1.00 95.31 702 HIS A C 1
ATOM 5440 O O . HIS A 1 702 ? 4.721 13.526 2.007 1.00 95.31 702 HIS A O 1
ATOM 5446 N N . ASN A 1 703 ? 2.714 12.716 1.413 1.00 94.12 703 ASN A N 1
ATOM 5447 C CA . ASN A 1 703 ? 2.363 12.182 2.720 1.00 94.12 703 ASN A CA 1
ATOM 5448 C C . ASN A 1 703 ? 3.401 11.140 3.165 1.00 94.12 703 ASN A C 1
ATOM 5450 O O . ASN A 1 703 ? 4.217 10.623 2.395 1.00 94.12 703 ASN A O 1
ATOM 5454 N N . ARG A 1 704 ? 3.372 10.815 4.449 1.00 92.50 704 ARG A N 1
ATOM 5455 C CA . ARG A 1 704 ? 4.255 9.798 5.003 1.00 92.50 704 ARG A CA 1
ATOM 5456 C C . ARG A 1 704 ? 3.979 8.420 4.375 1.00 92.50 704 ARG A C 1
ATOM 5458 O O . ARG A 1 704 ? 2.830 8.010 4.306 1.00 92.50 704 ARG A O 1
ATOM 5465 N N . PHE A 1 705 ? 5.033 7.705 3.990 1.00 94.44 705 PHE A N 1
ATOM 5466 C CA . PHE A 1 705 ? 4.973 6.347 3.429 1.00 94.44 705 PHE A CA 1
ATOM 5467 C C . PHE A 1 705 ? 6.064 5.459 4.048 1.00 94.44 705 PHE A C 1
ATOM 5469 O O . PHE A 1 705 ? 6.931 5.953 4.777 1.00 94.44 705 PHE A O 1
ATOM 5476 N N . VAL A 1 706 ? 6.031 4.148 3.791 1.00 94.62 706 VAL A N 1
ATOM 5477 C CA . VAL A 1 706 ? 7.117 3.219 4.155 1.00 94.62 706 VAL A CA 1
ATOM 5478 C C . VAL A 1 706 ? 8.003 3.011 2.941 1.00 94.62 706 VAL A C 1
ATOM 5480 O O . VAL A 1 706 ? 7.527 2.540 1.913 1.00 94.62 706 VAL A O 1
ATOM 5483 N N . VAL A 1 707 ? 9.297 3.311 3.057 1.00 94.38 707 VAL A N 1
ATOM 5484 C CA . VAL A 1 707 ? 10.235 3.079 1.954 1.00 94.38 707 VAL A CA 1
ATOM 5485 C C . VAL A 1 707 ? 10.270 1.577 1.640 1.00 94.38 707 VAL A C 1
ATOM 5487 O O . VAL A 1 707 ? 10.532 0.777 2.549 1.00 94.38 707 VAL A O 1
ATOM 5490 N N . PRO A 1 708 ? 10.020 1.164 0.386 1.00 90.25 708 PRO A N 1
ATOM 5491 C CA . PRO A 1 708 ? 10.082 -0.240 -0.007 1.00 90.25 708 PRO A CA 1
ATOM 5492 C C . PRO A 1 708 ? 11.458 -0.841 0.266 1.00 90.25 708 PRO A C 1
ATOM 5494 O O . PRO A 1 708 ? 12.466 -0.137 0.275 1.00 90.25 708 PRO A O 1
ATOM 5497 N N . ASP A 1 709 ? 11.508 -2.146 0.499 1.00 84.81 709 ASP A N 1
ATOM 5498 C CA . ASP A 1 709 ? 12.730 -2.887 0.820 1.00 84.81 709 ASP A CA 1
ATOM 5499 C C . ASP A 1 709 ? 13.738 -2.963 -0.339 1.00 84.81 709 ASP A C 1
ATOM 5501 O O . ASP A 1 709 ? 14.929 -3.159 -0.104 1.00 84.81 709 ASP A O 1
ATOM 5505 N N . TRP A 1 710 ? 13.289 -2.744 -1.574 1.00 81.88 710 TRP A N 1
ATOM 5506 C CA . TRP A 1 710 ? 14.128 -2.573 -2.761 1.00 81.88 710 TRP A CA 1
ATOM 5507 C C . TRP A 1 710 ? 13.512 -1.579 -3.752 1.00 81.88 710 TRP A C 1
ATOM 5509 O O . TRP A 1 710 ? 12.451 -1.005 -3.503 1.00 81.88 710 TRP A O 1
ATOM 5519 N N . GLY A 1 711 ? 14.205 -1.350 -4.866 1.00 85.50 711 GLY A N 1
ATOM 5520 C CA . GLY A 1 711 ? 13.744 -0.507 -5.967 1.00 85.50 711 GLY A CA 1
ATOM 5521 C C . GLY A 1 711 ? 14.208 0.943 -5.849 1.00 85.50 711 GLY A C 1
ATOM 5522 O O . GLY A 1 711 ? 14.287 1.506 -4.754 1.00 85.50 711 GLY A O 1
ATOM 5523 N N . THR A 1 712 ? 14.537 1.557 -6.977 1.00 88.12 712 THR A N 1
ATOM 5524 C CA . THR A 1 712 ? 14.890 2.986 -7.076 1.00 88.12 712 THR A CA 1
ATOM 5525 C C . THR A 1 712 ? 13.645 3.879 -7.125 1.00 88.12 712 THR A C 1
ATOM 5527 O O . THR A 1 712 ? 12.608 3.477 -7.655 1.00 88.12 712 THR A O 1
ATOM 5530 N N . LEU A 1 713 ? 13.713 5.093 -6.566 1.00 93.38 713 LEU A N 1
ATOM 5531 C CA . LEU A 1 713 ? 12.615 6.054 -6.700 1.00 93.38 713 LEU A CA 1
ATOM 5532 C C . LEU A 1 713 ? 12.543 6.505 -8.156 1.00 93.38 713 LEU A C 1
ATOM 5534 O O . LEU A 1 713 ? 13.557 6.884 -8.730 1.00 93.38 713 LEU A O 1
ATOM 5538 N N . ARG A 1 714 ? 11.352 6.501 -8.739 1.00 93.19 714 ARG A N 1
ATOM 5539 C CA . ARG A 1 714 ? 11.096 6.891 -10.121 1.00 93.19 714 ARG A CA 1
ATOM 5540 C C . ARG A 1 714 ? 9.987 7.906 -10.203 1.00 93.19 714 ARG A C 1
ATOM 5542 O O . ARG A 1 714 ? 9.137 7.972 -9.318 1.00 93.19 714 ARG A O 1
ATOM 5549 N N . PHE A 1 715 ? 10.038 8.693 -11.264 1.00 94.94 715 PHE A N 1
ATOM 5550 C CA . PHE A 1 715 ? 9.004 9.649 -11.612 1.00 94.94 715 PHE A CA 1
ATOM 5551 C C . PHE A 1 715 ? 9.091 10.020 -13.086 1.00 94.94 715 PHE A C 1
ATOM 5553 O O . PHE A 1 715 ? 10.176 10.059 -13.674 1.00 94.94 715 PHE A O 1
ATOM 5560 N N . ASN A 1 716 ? 7.942 10.302 -13.678 1.00 94.62 716 ASN A N 1
ATOM 5561 C CA . ASN A 1 716 ? 7.804 10.734 -15.053 1.00 94.62 716 ASN A CA 1
ATOM 5562 C C . ASN A 1 716 ? 7.759 12.261 -15.123 1.00 94.62 716 ASN A C 1
ATOM 5564 O O . ASN A 1 716 ? 7.011 12.908 -14.393 1.00 94.62 716 ASN A O 1
ATOM 5568 N N . LEU A 1 717 ? 8.550 12.846 -16.023 1.00 97.06 717 LEU A N 1
ATOM 5569 C CA . LEU A 1 717 ? 8.548 14.284 -16.281 1.00 97.06 717 LEU A CA 1
ATOM 5570 C C . LEU A 1 717 ? 8.187 14.584 -17.730 1.00 97.06 717 LEU A C 1
ATOM 5572 O O . LEU A 1 717 ? 8.772 14.018 -18.656 1.00 97.06 717 LEU A O 1
ATOM 5576 N N . HIS A 1 718 ? 7.300 15.557 -17.921 1.00 97.12 718 HIS A N 1
ATOM 5577 C CA . HIS A 1 718 ? 7.138 16.255 -19.189 1.00 97.12 718 HIS A CA 1
ATOM 5578 C C . HIS A 1 718 ? 7.513 17.734 -19.029 1.00 97.12 718 HIS A C 1
ATOM 5580 O O . HIS A 1 718 ? 7.015 18.429 -18.144 1.00 97.12 718 HIS A O 1
ATOM 5586 N N . VAL A 1 719 ? 8.410 18.221 -19.886 1.00 95.75 719 VAL A N 1
ATOM 5587 C CA . VAL A 1 719 ? 9.004 19.563 -19.816 1.00 95.75 719 VAL A CA 1
ATOM 5588 C C . VAL A 1 719 ? 8.936 20.198 -21.208 1.00 95.75 719 VAL A C 1
ATOM 5590 O O . VAL A 1 719 ? 9.865 20.036 -22.001 1.00 95.75 719 VAL A O 1
ATOM 5593 N N . PRO A 1 720 ? 7.824 20.876 -21.561 1.00 92.25 720 PRO A N 1
ATOM 5594 C CA . PRO A 1 720 ? 7.580 21.337 -22.931 1.00 92.25 720 PRO A CA 1
ATOM 5595 C C . PRO A 1 720 ? 8.647 22.298 -23.465 1.00 92.25 720 PRO A C 1
ATOM 5597 O O . PRO A 1 720 ? 8.976 22.270 -24.650 1.00 92.25 720 PRO A O 1
ATOM 5600 N N . GLU A 1 721 ? 9.171 23.155 -22.590 1.00 89.56 721 GLU A N 1
ATOM 5601 C CA . GLU A 1 721 ? 10.180 24.161 -22.907 1.00 89.56 721 GLU A CA 1
ATOM 5602 C C . GLU A 1 721 ? 11.352 24.010 -21.941 1.00 89.56 721 GLU A C 1
ATOM 5604 O O . GLU A 1 721 ? 11.148 23.982 -20.732 1.00 89.56 721 GLU A O 1
ATOM 5609 N N . LEU A 1 722 ? 12.565 23.916 -22.490 1.00 86.69 722 LEU A N 1
ATOM 5610 C CA . LEU A 1 722 ? 13.799 23.702 -21.736 1.00 86.69 722 LEU A CA 1
ATOM 5611 C C . LEU A 1 722 ? 14.572 25.018 -21.631 1.00 86.69 722 LEU A C 1
ATOM 5613 O O . LEU A 1 722 ? 15.172 25.483 -22.601 1.00 86.69 722 LEU A O 1
ATOM 5617 N N . SER A 1 723 ? 14.544 25.610 -20.445 1.00 86.00 723 SER A N 1
ATOM 5618 C CA . SER A 1 723 ? 15.202 26.863 -20.061 1.00 86.00 723 SER A CA 1
ATOM 5619 C C . SER A 1 723 ? 16.395 26.642 -19.124 1.00 86.00 723 SER A C 1
ATOM 5621 O O . SER A 1 723 ? 17.142 27.585 -18.853 1.00 86.00 723 SER A O 1
ATOM 5623 N N . GLY A 1 724 ? 16.620 25.403 -18.671 1.00 84.19 724 GLY A N 1
ATOM 5624 C CA . GLY A 1 724 ? 17.804 24.996 -17.914 1.00 84.19 724 GLY A CA 1
ATOM 5625 C C . GLY A 1 724 ? 17.735 25.203 -16.402 1.00 84.19 724 GLY A C 1
ATOM 5626 O O . GLY A 1 724 ? 18.785 25.419 -15.788 1.00 84.19 724 GLY A O 1
ATOM 5627 N N . GLY A 1 725 ? 16.529 25.176 -15.829 1.00 92.56 725 GLY A N 1
ATOM 5628 C CA . GLY A 1 725 ? 16.263 25.022 -14.401 1.00 92.56 725 GLY A CA 1
ATOM 5629 C C . GLY A 1 725 ? 16.527 23.604 -13.893 1.00 92.56 725 GLY A C 1
ATOM 5630 O O . GLY A 1 725 ? 17.146 22.785 -14.574 1.00 92.56 725 GLY A O 1
ATOM 5631 N N . GLN A 1 726 ? 16.085 23.321 -12.671 1.00 95.25 726 GLN A N 1
ATOM 5632 C CA . GLN A 1 726 ? 16.362 22.069 -11.975 1.00 95.25 726 GLN A CA 1
ATOM 5633 C C . GLN A 1 726 ? 15.162 21.591 -11.163 1.00 95.25 726 GLN A C 1
ATOM 5635 O O . GLN A 1 726 ? 14.543 22.373 -10.445 1.00 95.25 726 GLN A O 1
ATOM 5640 N N . LEU A 1 727 ? 14.868 20.293 -11.234 1.00 97.38 727 LEU A N 1
ATOM 5641 C CA . LEU A 1 727 ? 13.936 19.647 -10.312 1.00 97.38 727 LEU A CA 1
ATOM 5642 C C . LEU A 1 727 ? 14.727 18.914 -9.225 1.00 97.38 727 LEU A C 1
ATOM 5644 O O . LEU A 1 727 ? 15.358 17.891 -9.491 1.00 97.38 727 LEU A O 1
ATOM 5648 N N . ASN A 1 728 ? 14.680 19.437 -8.004 1.00 97.38 728 ASN A N 1
ATOM 5649 C CA . ASN A 1 728 ? 15.305 18.853 -6.824 1.00 97.38 728 ASN A CA 1
ATOM 5650 C C . ASN A 1 728 ? 14.389 17.813 -6.177 1.00 97.38 728 ASN A C 1
ATOM 5652 O O . ASN A 1 728 ? 13.204 18.069 -5.950 1.00 97.38 728 ASN A O 1
ATOM 5656 N N . VAL A 1 729 ? 14.963 16.667 -5.812 1.00 97.81 729 VAL A N 1
ATOM 5657 C CA . VAL A 1 729 ? 14.286 15.582 -5.099 1.00 97.81 729 VAL A CA 1
ATOM 5658 C C . VAL A 1 729 ? 14.984 15.362 -3.763 1.00 97.81 729 VAL A C 1
ATOM 5660 O O . VAL A 1 729 ? 16.196 15.140 -3.704 1.00 97.81 729 VAL A O 1
ATOM 5663 N N . SER A 1 730 ? 14.224 15.427 -2.673 1.00 97.75 730 SER A N 1
ATOM 5664 C CA . SER A 1 730 ? 14.749 15.279 -1.313 1.00 97.75 730 SER A CA 1
ATOM 5665 C C . SER A 1 730 ? 13.876 14.373 -0.455 1.00 97.75 730 SER A C 1
ATOM 5667 O O . SER A 1 730 ? 12.664 14.292 -0.652 1.00 97.75 730 SER A O 1
ATOM 5669 N N . ILE A 1 731 ? 14.487 13.697 0.514 1.00 97.25 731 ILE A N 1
ATOM 5670 C CA . ILE A 1 731 ? 13.808 12.753 1.403 1.00 97.25 731 ILE A CA 1
ATOM 5671 C C . ILE A 1 731 ? 14.111 13.069 2.867 1.00 97.25 731 ILE A C 1
ATOM 5673 O O . ILE A 1 731 ? 15.233 13.425 3.225 1.00 97.25 731 ILE A O 1
ATOM 5677 N N . GLN A 1 732 ? 13.099 12.942 3.716 1.00 95.06 732 GLN A N 1
ATOM 5678 C CA . GLN A 1 732 ? 13.206 12.990 5.174 1.00 95.06 732 GLN A CA 1
ATOM 5679 C C . GLN A 1 732 ? 12.702 11.653 5.711 1.00 95.06 732 GLN A C 1
ATOM 5681 O O . GLN A 1 732 ? 11.658 11.185 5.263 1.00 95.06 732 GLN A O 1
ATOM 5686 N N . GLY A 1 733 ? 13.377 11.041 6.678 1.00 93.00 733 GLY A N 1
ATOM 5687 C CA . GLY A 1 733 ? 12.948 9.743 7.193 1.00 93.00 733 GLY A CA 1
ATOM 5688 C C . GLY A 1 733 ? 13.466 9.410 8.580 1.00 93.00 733 GLY A C 1
ATOM 5689 O O . GLY A 1 733 ? 14.234 10.154 9.183 1.00 93.00 733 GLY A O 1
ATOM 5690 N N . ASP A 1 734 ? 13.006 8.275 9.100 1.00 87.19 734 ASP A N 1
ATOM 5691 C CA . ASP A 1 734 ? 13.336 7.796 10.444 1.00 87.19 734 ASP A CA 1
ATOM 5692 C C . ASP A 1 734 ? 14.691 7.068 10.482 1.00 87.19 734 ASP A C 1
ATOM 5694 O O . ASP A 1 734 ? 14.790 5.881 10.788 1.00 87.19 734 ASP A O 1
ATOM 5698 N N . ALA A 1 735 ? 15.758 7.765 10.093 1.00 90.12 735 ALA A N 1
ATOM 5699 C CA . ALA A 1 735 ? 17.115 7.233 10.099 1.00 90.12 735 ALA A CA 1
ATOM 5700 C C . ALA A 1 735 ? 18.152 8.316 10.437 1.00 90.12 735 ALA A C 1
ATOM 5702 O O . ALA A 1 735 ? 17.951 9.477 10.069 1.00 90.12 735 ALA A O 1
ATOM 5703 N N . PRO A 1 736 ? 19.284 7.942 11.070 1.00 89.38 736 PRO A N 1
ATOM 5704 C CA . PRO A 1 736 ? 20.378 8.871 11.326 1.00 89.38 736 PRO A CA 1
ATOM 5705 C C . PRO A 1 736 ? 20.849 9.573 10.048 1.00 89.38 736 PRO A C 1
ATOM 5707 O O . PRO A 1 736 ? 21.149 8.910 9.054 1.00 89.38 736 PRO A O 1
ATOM 5710 N N . GLY A 1 737 ? 20.923 10.904 10.082 1.00 92.25 737 GLY A N 1
ATOM 5711 C CA . GLY A 1 737 ? 21.313 11.736 8.940 1.00 92.25 737 GLY A CA 1
ATOM 5712 C C . GLY A 1 737 ? 20.160 12.138 8.013 1.00 92.25 737 GLY A C 1
ATOM 5713 O O . GLY A 1 737 ? 20.376 12.948 7.117 1.00 92.25 737 GLY A O 1
ATOM 5714 N N . TYR A 1 738 ? 18.947 11.622 8.237 1.00 94.44 738 TYR A N 1
ATOM 5715 C CA . TYR A 1 738 ? 17.742 11.921 7.450 1.00 94.44 738 TYR A CA 1
ATOM 5716 C C . TYR A 1 738 ? 16.624 12.555 8.287 1.00 94.44 738 TYR A C 1
ATOM 5718 O O . TYR A 1 738 ? 15.481 12.646 7.838 1.00 94.44 738 TYR A O 1
ATOM 5726 N N . GLU A 1 739 ? 16.946 13.045 9.488 1.00 89.81 739 GLU A N 1
ATOM 5727 C CA . GLU A 1 739 ? 15.993 13.717 10.376 1.00 89.81 739 GLU A CA 1
ATOM 5728 C C . GLU A 1 739 ? 15.419 14.992 9.739 1.00 89.81 739 GLU A C 1
ATOM 5730 O O . GLU A 1 739 ? 14.296 15.389 10.044 1.00 89.81 739 GLU A O 1
ATOM 5735 N N . ASN A 1 740 ? 16.169 15.608 8.819 1.00 92.44 740 ASN A N 1
ATOM 5736 C CA . ASN A 1 740 ? 15.743 16.701 7.944 1.00 92.44 740 ASN A CA 1
ATOM 5737 C C . ASN A 1 740 ? 15.840 16.264 6.477 1.00 92.44 740 ASN A C 1
ATOM 5739 O O . ASN A 1 740 ? 16.607 15.354 6.166 1.00 92.44 740 ASN A O 1
ATOM 5743 N N . TYR A 1 741 ? 15.136 16.962 5.578 1.00 95.25 741 TYR A N 1
ATOM 5744 C CA . TYR A 1 741 ? 15.223 16.715 4.135 1.00 95.25 741 TYR A CA 1
ATOM 5745 C C . TYR A 1 741 ? 16.672 16.732 3.639 1.00 95.25 741 TYR A C 1
ATOM 5747 O O . TYR A 1 741 ? 17.345 17.760 3.718 1.00 95.25 741 TYR A O 1
ATOM 5755 N N . GLN A 1 742 ? 17.120 15.596 3.110 1.00 97.38 742 GLN A N 1
ATOM 5756 C CA . GLN A 1 742 ? 18.391 15.452 2.410 1.00 97.38 742 GLN A CA 1
ATOM 5757 C C . GLN A 1 742 ? 18.138 15.345 0.906 1.00 97.38 742 GLN A C 1
ATOM 5759 O O . GLN A 1 742 ? 17.212 14.631 0.508 1.00 97.38 742 GLN A O 1
ATOM 5764 N N . PRO A 1 743 ? 18.929 16.023 0.057 1.00 96.31 743 PRO A N 1
ATOM 5765 C CA . PRO A 1 743 ? 18.848 15.835 -1.385 1.00 96.31 743 PRO A CA 1
ATOM 5766 C C . PRO A 1 743 ? 19.266 14.406 -1.742 1.00 96.31 743 PRO A C 1
ATOM 5768 O O . PRO A 1 743 ? 20.284 13.915 -1.258 1.00 96.31 743 PRO A O 1
ATOM 5771 N N . ILE A 1 744 ? 18.481 13.754 -2.594 1.00 95.00 744 ILE A N 1
ATOM 5772 C CA . ILE A 1 744 ? 18.783 12.414 -3.116 1.00 95.00 744 ILE A CA 1
ATOM 5773 C C . ILE A 1 744 ? 18.956 12.410 -4.633 1.00 95.00 744 ILE A C 1
ATOM 5775 O O . ILE A 1 744 ? 19.641 11.543 -5.157 1.00 95.00 744 ILE A O 1
ATOM 5779 N N . GLY A 1 745 ? 18.414 13.406 -5.339 1.00 92.75 745 GLY A N 1
ATOM 5780 C CA . GLY A 1 745 ? 18.591 13.544 -6.781 1.00 92.75 745 GLY A CA 1
ATOM 5781 C C . GLY A 1 745 ? 18.221 14.930 -7.292 1.00 92.75 745 GLY A C 1
ATOM 5782 O O . GLY A 1 745 ? 17.538 15.701 -6.616 1.00 92.75 745 GLY A O 1
ATOM 5783 N N . ASN A 1 746 ? 18.689 15.244 -8.495 1.00 93.81 746 ASN A N 1
ATOM 5784 C CA . ASN A 1 746 ? 18.409 16.489 -9.202 1.00 93.81 746 ASN A CA 1
ATOM 5785 C C . ASN A 1 746 ? 18.329 16.194 -10.700 1.00 93.81 746 ASN A C 1
ATOM 5787 O O . ASN A 1 746 ? 19.212 15.516 -11.227 1.00 93.81 746 ASN A O 1
ATOM 5791 N N . ILE A 1 747 ? 17.287 16.699 -11.362 1.00 94.56 747 ILE A N 1
ATOM 5792 C CA . ILE A 1 747 ? 17.142 16.621 -12.818 1.00 94.56 747 ILE A CA 1
ATOM 5793 C C . ILE A 1 747 ? 17.456 17.991 -13.426 1.00 94.56 747 ILE A C 1
ATOM 5795 O O . ILE A 1 747 ? 16.752 18.965 -13.151 1.00 94.56 747 ILE A O 1
ATOM 5799 N N . ASP A 1 748 ? 18.488 18.056 -14.270 1.00 91.88 748 ASP A N 1
ATOM 5800 C CA . ASP A 1 748 ? 18.872 19.242 -15.045 1.00 91.88 748 ASP A CA 1
ATOM 5801 C C . ASP A 1 748 ? 17.926 19.374 -16.246 1.00 91.88 748 ASP A C 1
ATOM 5803 O O . ASP A 1 748 ? 17.915 18.531 -17.149 1.00 91.88 748 ASP A O 1
ATOM 5807 N N . LEU A 1 749 ? 17.121 20.439 -16.274 1.00 92.38 749 LEU A N 1
ATOM 5808 C CA . LEU A 1 749 ? 16.082 20.680 -17.283 1.00 92.38 749 LEU A CA 1
ATOM 5809 C C . LEU A 1 749 ? 16.676 21.244 -18.588 1.00 92.38 749 LEU A C 1
ATOM 5811 O O . LEU A 1 749 ? 16.194 22.220 -19.168 1.00 92.38 749 LEU A O 1
ATOM 5815 N N . ARG A 1 750 ? 17.760 20.618 -19.049 1.00 87.44 750 ARG A N 1
ATOM 5816 C CA . ARG A 1 750 ? 18.432 20.840 -20.334 1.00 87.44 750 ARG A CA 1
ATOM 5817 C C . ARG A 1 750 ? 18.379 19.573 -21.168 1.00 87.44 750 ARG A C 1
ATOM 5819 O O . ARG A 1 750 ? 18.205 18.474 -20.646 1.00 87.44 750 ARG A O 1
ATOM 5826 N N . VAL A 1 751 ? 18.562 19.737 -22.474 1.00 82.81 751 VAL A N 1
ATOM 5827 C CA . VAL A 1 751 ? 18.627 18.606 -23.402 1.00 82.81 751 VAL A CA 1
ATOM 5828 C C . VAL A 1 751 ? 19.833 17.728 -23.058 1.00 82.81 751 VAL A C 1
ATOM 5830 O O . VAL A 1 751 ? 20.941 18.231 -22.876 1.00 82.81 751 VAL A O 1
ATOM 5833 N N . ALA A 1 752 ? 19.624 16.416 -23.020 1.00 79.75 752 ALA A N 1
ATOM 5834 C CA . ALA A 1 752 ? 20.681 15.418 -23.091 1.00 79.75 752 ALA A CA 1
ATOM 5835 C C . ALA A 1 752 ? 21.233 15.397 -24.531 1.00 79.75 752 ALA A C 1
ATOM 5837 O O . ALA A 1 752 ? 20.808 14.593 -25.360 1.00 79.75 752 ALA A O 1
ATOM 5838 N N . ASP A 1 753 ? 22.090 16.364 -24.874 1.00 61.59 753 ASP A N 1
ATOM 5839 C CA . ASP A 1 753 ? 22.609 16.558 -26.238 1.00 61.59 753 ASP A CA 1
ATOM 5840 C C . ASP A 1 753 ? 24.057 16.082 -26.422 1.00 61.59 753 ASP A C 1
ATOM 5842 O O . ASP A 1 753 ? 24.653 16.319 -27.473 1.00 61.59 753 ASP A O 1
ATOM 5846 N N . GLY A 1 754 ? 24.644 15.419 -25.420 1.00 53.12 754 GLY A N 1
ATOM 5847 C CA . GLY A 1 754 ? 26.021 14.928 -25.477 1.00 53.12 754 GLY A CA 1
ATOM 5848 C C . GLY A 1 754 ? 27.066 16.017 -25.773 1.00 53.12 754 GLY A C 1
ATOM 5849 O O . GLY A 1 754 ? 28.182 15.681 -26.181 1.00 53.12 754 GLY A O 1
ATOM 5850 N N . ARG A 1 755 ? 26.729 17.313 -25.630 1.00 48.19 755 ARG A N 1
ATOM 5851 C CA . ARG A 1 755 ? 27.648 18.438 -25.846 1.00 48.19 755 ARG A CA 1
ATOM 5852 C C . ARG A 1 755 ? 28.321 18.836 -24.540 1.00 48.19 755 ARG A C 1
ATOM 5854 O O . ARG A 1 755 ? 27.701 18.911 -23.483 1.00 48.19 755 ARG A O 1
ATOM 5861 N N . VAL A 1 756 ? 29.610 19.152 -24.630 1.00 41.56 756 VAL A N 1
ATOM 5862 C CA . VAL A 1 756 ? 30.394 19.644 -23.486 1.00 41.56 756 VAL A CA 1
ATOM 5863 C C . VAL A 1 756 ? 30.209 21.159 -23.300 1.00 41.56 756 VAL A C 1
ATOM 5865 O O . VAL A 1 756 ? 30.370 21.644 -22.185 1.00 41.56 756 VAL A O 1
ATOM 5868 N N . ASN A 1 757 ? 29.830 21.913 -24.350 1.00 39.28 757 ASN A N 1
ATOM 5869 C CA . ASN A 1 757 ? 29.651 23.371 -24.296 1.00 39.28 757 ASN A CA 1
ATOM 5870 C C . ASN A 1 757 ? 28.473 23.892 -25.156 1.00 39.28 757 ASN A C 1
ATOM 5872 O O . ASN A 1 757 ? 28.174 23.320 -26.207 1.00 39.28 757 ASN A O 1
ATOM 5876 N N . PRO A 1 758 ? 27.837 25.021 -24.776 1.00 33.38 758 PRO A N 1
ATOM 5877 C CA . PRO A 1 758 ? 26.807 25.672 -25.590 1.00 33.38 758 PRO A CA 1
ATOM 5878 C C . PRO A 1 758 ? 27.402 26.306 -26.862 1.00 33.38 758 PRO A C 1
ATOM 5880 O O . PRO A 1 758 ? 28.234 27.206 -26.764 1.00 33.38 758 PRO A O 1
ATOM 5883 N N . GLY A 1 759 ? 26.942 25.889 -28.049 1.00 41.16 759 GLY A N 1
ATOM 5884 C CA . GLY A 1 759 ? 27.275 26.537 -29.332 1.00 41.16 759 GLY A CA 1
ATOM 5885 C C . GLY A 1 759 ? 27.726 25.616 -30.471 1.00 41.16 759 GLY A C 1
ATOM 5886 O O . GLY A 1 759 ? 27.823 26.082 -31.605 1.00 41.16 759 GLY A O 1
ATOM 5887 N N . ASP A 1 760 ? 27.956 24.327 -30.215 1.00 45.03 760 ASP A N 1
ATOM 5888 C CA . ASP A 1 760 ? 28.416 23.402 -31.255 1.00 45.03 760 ASP A CA 1
ATOM 5889 C C . ASP A 1 760 ? 27.277 22.999 -32.212 1.00 45.03 760 ASP A C 1
ATOM 5891 O O . ASP A 1 760 ? 26.211 22.530 -31.803 1.00 45.03 760 ASP A O 1
ATOM 5895 N N . LEU A 1 761 ? 27.493 23.219 -33.514 1.00 36.88 761 LEU A N 1
ATOM 5896 C CA . LEU A 1 761 ? 26.529 22.948 -34.583 1.00 36.88 761 LEU A CA 1
ATOM 5897 C C . LEU A 1 761 ? 26.184 21.451 -34.660 1.00 36.88 761 LEU A C 1
ATOM 5899 O O . LEU A 1 761 ? 27.033 20.576 -34.510 1.00 36.88 761 LEU A O 1
ATOM 5903 N N . ALA A 1 762 ? 24.900 21.174 -34.875 1.00 46.44 762 ALA A N 1
ATOM 5904 C CA . ALA A 1 762 ? 24.328 19.839 -34.955 1.00 46.44 762 ALA A CA 1
ATOM 5905 C C . ALA A 1 762 ? 24.852 19.063 -36.175 1.00 46.44 762 ALA A C 1
ATOM 5907 O O . ALA A 1 762 ? 24.475 19.373 -37.298 1.00 46.44 762 ALA A O 1
ATOM 5908 N N . GLU A 1 763 ? 25.684 18.052 -35.923 1.00 41.47 763 GLU A N 1
ATOM 5909 C CA . GLU A 1 763 ? 25.791 16.831 -36.745 1.00 41.47 763 GLU A CA 1
ATOM 5910 C C . GLU A 1 763 ? 26.479 15.681 -35.973 1.00 41.47 763 GLU A C 1
ATOM 5912 O O . GLU A 1 763 ? 26.165 14.529 -36.240 1.00 41.47 763 GLU A O 1
ATOM 5917 N N . ASN A 1 764 ? 27.276 15.970 -34.924 1.00 47.47 764 ASN A N 1
ATOM 5918 C CA . ASN A 1 764 ? 28.014 14.972 -34.119 1.00 47.47 764 ASN A CA 1
ATOM 5919 C C . ASN A 1 764 ? 27.835 15.134 -32.588 1.00 47.47 764 ASN A C 1
ATOM 5921 O O . ASN A 1 764 ? 28.806 15.236 -31.837 1.00 47.47 764 ASN A O 1
ATOM 5925 N N . ALA A 1 765 ? 26.592 15.192 -32.105 1.00 47.75 765 ALA A N 1
ATOM 5926 C CA . ALA A 1 765 ? 26.297 15.106 -30.670 1.00 47.75 765 ALA A CA 1
ATOM 5927 C C . ALA A 1 765 ? 26.644 13.694 -30.144 1.00 47.75 765 ALA A C 1
ATOM 5929 O O . ALA A 1 765 ? 26.181 12.710 -30.720 1.00 47.75 765 ALA A O 1
ATOM 5930 N N . TYR A 1 766 ? 27.437 13.613 -29.064 1.00 52.62 766 TYR A N 1
ATOM 5931 C CA . TYR A 1 766 ? 28.133 12.434 -28.498 1.00 52.62 766 TYR A CA 1
ATOM 5932 C C . TYR A 1 766 ? 29.467 12.012 -29.152 1.00 52.62 766 TYR A C 1
ATOM 5934 O O . TYR A 1 766 ? 29.570 10.907 -29.681 1.00 52.62 766 TYR A O 1
ATOM 5942 N N . PRO A 1 767 ? 30.556 12.790 -29.010 1.00 46.12 767 PRO A N 1
ATOM 5943 C CA . PRO A 1 767 ? 31.901 12.306 -29.341 1.00 46.12 767 PRO A CA 1
ATOM 5944 C C . PRO A 1 767 ? 32.426 11.217 -28.373 1.00 46.12 767 PRO A C 1
ATOM 5946 O O . PRO A 1 767 ? 33.465 10.625 -28.641 1.00 46.12 767 PRO A O 1
ATOM 5949 N N . ILE A 1 768 ? 31.740 10.953 -27.245 1.00 50.09 768 ILE A N 1
ATOM 5950 C CA . ILE A 1 768 ? 32.200 10.059 -26.163 1.00 50.09 768 ILE A CA 1
ATOM 5951 C C . ILE A 1 768 ? 31.094 9.179 -25.537 1.00 50.09 768 ILE A C 1
ATOM 5953 O O . ILE A 1 768 ? 31.240 8.803 -24.381 1.00 50.09 768 ILE A O 1
ATOM 5957 N N . GLY A 1 769 ? 30.030 8.782 -26.247 1.00 56.62 769 GLY A N 1
ATOM 5958 C CA . GLY A 1 769 ? 29.066 7.770 -25.740 1.00 56.62 769 GLY A CA 1
ATOM 5959 C C . GLY A 1 769 ? 28.161 8.219 -24.578 1.00 56.62 769 GLY A C 1
ATOM 5960 O O . GLY A 1 769 ? 28.242 9.361 -24.141 1.00 56.62 769 GLY A O 1
ATOM 5961 N N . TYR A 1 770 ? 27.287 7.323 -24.095 1.00 62.38 770 TYR A N 1
ATOM 5962 C CA . TYR A 1 770 ? 26.404 7.573 -22.940 1.00 62.38 770 TYR A CA 1
ATOM 5963 C C . TYR A 1 770 ? 27.243 7.997 -21.723 1.00 62.38 770 TYR A C 1
ATOM 5965 O O . TYR A 1 770 ? 28.128 7.247 -21.307 1.00 62.38 770 TYR A O 1
ATOM 5973 N N . ALA A 1 771 ? 27.006 9.195 -21.187 1.00 62.94 771 ALA A N 1
ATOM 5974 C CA . ALA A 1 771 ? 27.693 9.712 -20.006 1.00 62.94 771 ALA A CA 1
ATOM 5975 C C . ALA A 1 771 ? 26.714 9.832 -18.833 1.00 62.94 771 ALA A C 1
ATOM 5977 O O . ALA A 1 771 ? 25.559 10.211 -19.028 1.00 62.94 771 ALA A O 1
ATOM 5978 N N . ASP A 1 772 ? 27.190 9.595 -17.610 1.00 63.59 772 ASP A N 1
ATOM 5979 C CA . ASP A 1 772 ? 26.369 9.677 -16.390 1.00 63.59 772 ASP A CA 1
ATOM 5980 C C . ASP A 1 772 ? 25.735 11.048 -16.183 1.00 63.59 772 ASP A C 1
ATOM 5982 O O . ASP A 1 772 ? 24.680 11.167 -15.580 1.00 63.59 772 ASP A O 1
ATOM 5986 N N . THR A 1 773 ? 26.331 12.109 -16.722 1.00 63.91 773 THR A N 1
ATOM 5987 C CA . THR A 1 773 ? 25.743 13.451 -16.653 1.00 63.91 773 THR A CA 1
ATOM 5988 C C . THR A 1 773 ? 24.461 13.594 -17.472 1.00 63.91 773 THR A C 1
ATOM 5990 O O . THR A 1 773 ? 23.699 14.527 -17.234 1.00 63.91 773 THR A O 1
ATOM 5993 N N . ASP A 1 774 ? 24.217 12.704 -18.436 1.00 72.94 774 ASP A N 1
ATOM 5994 C CA . ASP A 1 774 ? 23.035 12.749 -19.297 1.00 72.94 774 ASP A CA 1
ATOM 5995 C C . ASP A 1 774 ? 21.871 11.903 -18.761 1.00 72.94 774 ASP A C 1
ATOM 5997 O O . ASP A 1 774 ? 20.734 12.097 -19.197 1.00 72.94 774 ASP A O 1
ATOM 6001 N N . THR A 1 775 ? 22.106 11.012 -17.784 1.00 78.88 775 THR A N 1
ATOM 6002 C CA . THR A 1 775 ? 21.034 10.235 -17.125 1.00 78.88 775 THR A CA 1
ATOM 6003 C C . THR A 1 775 ? 20.010 11.169 -16.476 1.00 78.88 775 THR A C 1
ATOM 6005 O O . THR A 1 775 ? 18.805 10.966 -16.631 1.00 78.88 775 THR A O 1
ATOM 6008 N N . ASN A 1 776 ? 20.496 12.258 -15.878 1.00 87.50 776 ASN A N 1
ATOM 6009 C CA . ASN A 1 776 ? 19.719 13.270 -15.165 1.00 87.50 776 ASN A CA 1
ATOM 6010 C C . ASN A 1 776 ? 19.365 14.501 -16.022 1.00 87.50 776 ASN A C 1
ATOM 6012 O O . ASN A 1 776 ? 19.033 15.549 -15.475 1.00 87.50 776 ASN A O 1
ATOM 6016 N N . ARG A 1 777 ? 19.440 14.400 -17.356 1.00 90.12 777 ARG A N 1
ATOM 6017 C CA . ARG A 1 777 ? 19.023 15.448 -18.309 1.00 90.12 777 ARG A CA 1
ATOM 6018 C C . ARG A 1 777 ? 17.846 15.001 -19.165 1.00 90.12 777 ARG A C 1
ATOM 6020 O O . ARG A 1 777 ? 17.636 13.802 -19.352 1.00 90.12 777 ARG A O 1
ATOM 6027 N N . ILE A 1 778 ? 17.109 15.955 -19.730 1.00 89.44 778 ILE A N 1
ATOM 6028 C CA . ILE A 1 778 ? 15.921 15.692 -20.551 1.00 89.44 778 ILE A CA 1
ATOM 6029 C C . ILE A 1 778 ? 16.326 15.107 -21.910 1.00 89.44 778 ILE A C 1
ATOM 6031 O O . ILE A 1 778 ? 16.889 15.805 -22.752 1.00 89.44 778 ILE A O 1
ATOM 6035 N N . GLY A 1 779 ? 16.027 13.828 -22.142 1.00 88.19 779 GLY A N 1
ATOM 6036 C CA . GLY A 1 779 ? 16.201 13.174 -23.440 1.00 88.19 779 GLY A CA 1
ATOM 6037 C C . GLY A 1 779 ? 14.944 13.260 -24.305 1.00 88.19 779 GLY A C 1
ATOM 6038 O O . GLY A 1 779 ? 14.990 13.753 -25.430 1.00 88.19 779 GLY A O 1
ATOM 6039 N N . SER A 1 780 ? 13.818 12.779 -23.773 1.00 89.12 780 SER A N 1
ATOM 6040 C CA . SER A 1 780 ? 12.506 12.731 -24.440 1.00 89.12 780 SER A CA 1
ATOM 6041 C C . SER A 1 780 ? 11.402 13.478 -23.689 1.00 89.12 780 SER A C 1
ATOM 6043 O O . SER A 1 780 ? 10.302 13.609 -24.222 1.00 89.12 780 SER A O 1
ATOM 6045 N N . GLY A 1 781 ? 11.680 14.018 -22.498 1.00 91.06 781 GLY A N 1
ATOM 6046 C CA . GLY A 1 781 ? 10.699 14.713 -21.660 1.00 91.06 781 GLY A CA 1
ATOM 6047 C C . GLY A 1 781 ? 10.087 15.966 -22.298 1.00 91.06 781 GLY A C 1
ATOM 6048 O O . GLY A 1 781 ? 8.994 16.374 -21.931 1.00 91.06 781 GLY A O 1
ATOM 6049 N N . ASN A 1 782 ? 10.716 16.576 -23.304 1.00 89.06 782 ASN A N 1
ATOM 6050 C CA . ASN A 1 782 ? 10.096 17.652 -24.096 1.00 89.06 782 ASN A CA 1
ATOM 6051 C C . ASN A 1 782 ? 9.168 17.137 -25.209 1.00 89.06 782 ASN A C 1
ATOM 6053 O O . ASN A 1 782 ? 8.472 17.913 -25.864 1.00 89.06 782 ASN A O 1
ATOM 6057 N N . LEU A 1 783 ? 9.172 15.826 -25.450 1.00 86.31 783 LEU A N 1
ATOM 6058 C CA . LEU A 1 783 ? 8.435 15.160 -26.517 1.00 86.31 783 LEU A CA 1
ATOM 6059 C C . LEU A 1 783 ? 7.224 14.365 -26.023 1.00 86.31 783 LEU A C 1
ATOM 6061 O O . LEU A 1 783 ? 6.282 14.168 -26.791 1.00 86.31 783 LEU A O 1
ATOM 6065 N N . GLY A 1 784 ? 7.284 13.930 -24.771 1.00 91.75 784 GLY A N 1
ATOM 6066 C CA . GLY A 1 784 ? 6.309 13.135 -24.034 1.00 91.75 784 GLY A CA 1
ATOM 6067 C C . GLY A 1 784 ? 6.737 13.069 -22.569 1.00 91.75 784 GLY A C 1
ATOM 6068 O O . GLY A 1 784 ? 7.581 13.864 -22.158 1.00 91.75 784 GLY A O 1
ATOM 6069 N N . PHE A 1 785 ? 6.199 12.131 -21.794 1.00 94.00 785 PHE A N 1
ATOM 6070 C CA . PHE A 1 785 ? 6.722 11.861 -20.454 1.00 94.00 785 PHE A CA 1
ATOM 6071 C C . PHE A 1 785 ? 7.968 10.968 -20.521 1.00 94.00 785 PHE A C 1
ATOM 6073 O O . PHE A 1 785 ? 8.000 9.966 -21.238 1.00 94.00 785 PHE A O 1
ATOM 6080 N N . GLU A 1 786 ? 9.000 11.345 -19.767 1.00 93.94 786 GLU A N 1
ATOM 6081 C CA . GLU A 1 786 ? 10.251 10.604 -19.612 1.00 93.94 786 GLU A CA 1
ATOM 6082 C C . GLU A 1 786 ? 10.433 10.168 -18.160 1.00 93.94 786 GLU A C 1
ATOM 6084 O O . GLU A 1 786 ? 10.347 10.991 -17.251 1.00 93.94 786 GLU A O 1
ATOM 6089 N N . THR A 1 787 ? 10.729 8.886 -17.954 1.00 93.75 787 THR A N 1
ATOM 6090 C CA . THR A 1 787 ? 11.026 8.328 -16.634 1.00 93.75 787 THR A CA 1
ATOM 6091 C C . THR A 1 787 ? 12.440 8.682 -16.193 1.00 93.75 787 THR A C 1
ATOM 6093 O O . THR A 1 787 ? 13.415 8.391 -16.889 1.00 93.75 787 THR A O 1
ATOM 6096 N N . PHE A 1 788 ? 12.548 9.238 -14.995 1.00 92.94 788 PHE A N 1
ATOM 6097 C CA . PHE A 1 788 ? 13.793 9.422 -14.263 1.00 92.94 788 PHE A CA 1
ATOM 6098 C C . PHE A 1 788 ? 13.833 8.477 -13.071 1.00 92.94 788 PHE A C 1
ATOM 6100 O O . PHE A 1 788 ? 12.793 8.039 -12.579 1.00 92.94 788 PHE A O 1
ATOM 6107 N N . HIS A 1 789 ? 15.040 8.166 -12.612 1.00 90.81 789 HIS A N 1
ATOM 6108 C CA . HIS A 1 789 ? 15.254 7.400 -11.394 1.00 90.81 789 HIS A CA 1
ATOM 6109 C C . HIS A 1 789 ? 16.267 8.097 -10.491 1.00 90.81 789 HIS A C 1
ATOM 6111 O O . HIS A 1 789 ? 17.176 8.776 -10.962 1.00 90.81 789 HIS A O 1
ATOM 6117 N N . VAL A 1 790 ? 16.070 7.946 -9.191 1.00 90.44 790 VAL A N 1
ATOM 6118 C CA . VAL A 1 790 ? 16.904 8.495 -8.133 1.00 90.44 790 VAL A CA 1
ATOM 6119 C C . VAL A 1 790 ? 17.092 7.401 -7.091 1.00 90.44 790 VAL A C 1
ATOM 6121 O O . VAL A 1 790 ? 16.124 6.788 -6.629 1.00 90.44 790 VAL A O 1
ATOM 6124 N N . ASP A 1 791 ? 18.340 7.144 -6.718 1.00 87.81 791 ASP A N 1
ATOM 6125 C CA . ASP A 1 791 ? 18.641 6.135 -5.711 1.00 87.81 791 ASP A CA 1
ATOM 6126 C C . ASP A 1 791 ? 18.148 6.578 -4.336 1.00 87.81 791 ASP A C 1
ATOM 6128 O O . ASP A 1 791 ? 18.305 7.729 -3.919 1.00 87.81 791 ASP A O 1
ATOM 6132 N N . VAL A 1 792 ? 17.545 5.636 -3.611 1.00 89.06 792 VAL A N 1
ATOM 6133 C CA . VAL A 1 792 ? 17.103 5.863 -2.236 1.00 89.06 792 VAL A CA 1
ATOM 6134 C C . VAL A 1 792 ? 18.060 5.159 -1.277 1.00 89.06 792 VAL A C 1
ATOM 6136 O O . VAL A 1 792 ? 18.265 3.949 -1.421 1.00 89.06 792 VAL A O 1
ATOM 6139 N N . PRO A 1 793 ? 18.611 5.883 -0.284 1.00 88.81 793 PRO A N 1
ATOM 6140 C CA . PRO A 1 793 ? 19.562 5.349 0.684 1.00 88.81 793 PRO A CA 1
ATOM 6141 C C . PRO A 1 793 ? 19.078 4.072 1.377 1.00 88.81 793 PRO A C 1
ATOM 6143 O O . PRO A 1 793 ? 17.964 4.022 1.904 1.00 88.81 793 PRO A O 1
ATOM 6146 N N . GLU A 1 794 ? 19.946 3.063 1.465 1.00 86.25 794 GLU A N 1
ATOM 6147 C CA . GLU A 1 794 ? 19.615 1.765 2.075 1.00 86.25 794 GLU A CA 1
ATOM 6148 C C . GLU A 1 794 ? 19.180 1.876 3.542 1.00 86.25 794 GLU A C 1
ATOM 6150 O O . GLU A 1 794 ? 18.303 1.143 3.994 1.00 86.25 794 GLU A O 1
ATOM 6155 N N . VAL A 1 795 ? 19.719 2.851 4.283 1.00 89.50 795 VAL A N 1
ATOM 6156 C CA . VAL A 1 795 ? 19.390 3.076 5.702 1.00 89.50 795 VAL A CA 1
ATOM 6157 C C . VAL A 1 795 ? 17.918 3.447 5.939 1.00 89.50 795 VAL A C 1
ATOM 6159 O O . VAL A 1 795 ? 17.442 3.361 7.075 1.00 89.50 795 VAL A O 1
ATOM 6162 N N . LEU A 1 796 ? 17.198 3.863 4.892 1.00 93.12 796 LEU A N 1
ATOM 6163 C CA . LEU A 1 796 ? 15.779 4.212 4.944 1.00 93.12 796 LEU A CA 1
ATOM 6164 C C . LEU A 1 796 ? 14.854 3.035 4.609 1.00 93.12 796 LEU A C 1
ATOM 6166 O O . LEU A 1 796 ? 13.656 3.135 4.862 1.00 93.12 796 LEU A O 1
ATOM 6170 N N . ARG A 1 797 ? 15.372 1.925 4.068 1.00 91.75 797 ARG A N 1
ATOM 6171 C CA . ARG A 1 797 ? 14.566 0.781 3.613 1.00 91.75 797 ARG A CA 1
ATOM 6172 C C . ARG A 1 797 ? 13.717 0.213 4.750 1.00 91.75 797 ARG A C 1
ATOM 6174 O O . ARG A 1 797 ? 14.201 -0.055 5.845 1.00 91.75 797 ARG A O 1
ATOM 6181 N N . GLY A 1 798 ? 12.420 0.067 4.488 1.00 93.00 798 GLY A N 1
ATOM 6182 C CA . GLY A 1 798 ? 11.402 -0.371 5.442 1.00 93.00 798 GLY A CA 1
ATOM 6183 C C . GLY A 1 798 ? 11.095 0.580 6.591 1.00 93.00 798 GLY A C 1
ATOM 6184 O O . GLY A 1 798 ? 10.364 0.184 7.499 1.00 93.00 798 GLY A O 1
ATOM 6185 N N . LYS A 1 799 ? 11.612 1.808 6.560 1.00 93.75 799 LYS A N 1
ATOM 6186 C CA . LYS A 1 799 ? 11.316 2.851 7.541 1.00 93.75 799 LYS A CA 1
ATOM 6187 C C . LYS A 1 799 ? 10.365 3.873 6.950 1.00 93.75 799 LYS A C 1
ATOM 6189 O O . LYS A 1 799 ? 10.181 3.964 5.737 1.00 93.75 799 LYS A O 1
ATOM 6194 N N . SER A 1 800 ? 9.743 4.638 7.832 1.00 93.56 800 SER A N 1
ATOM 6195 C CA . SER A 1 800 ? 8.852 5.709 7.422 1.00 93.56 800 SER A CA 1
ATOM 6196 C C . SER A 1 800 ? 9.635 6.913 6.878 1.00 93.56 800 SER A C 1
ATOM 6198 O O . SER A 1 800 ? 10.630 7.331 7.480 1.00 93.56 800 SER A O 1
ATOM 6200 N N . ALA A 1 801 ? 9.175 7.481 5.761 1.00 95.00 801 ALA A N 1
ATOM 6201 C CA . ALA A 1 801 ? 9.766 8.651 5.120 1.00 95.00 801 ALA A CA 1
ATOM 6202 C C . ALA A 1 801 ? 8.707 9.591 4.518 1.00 95.00 801 ALA A C 1
ATOM 6204 O O . ALA A 1 801 ? 7.530 9.249 4.405 1.00 95.00 801 ALA A O 1
ATOM 6205 N N . LYS A 1 802 ? 9.150 10.790 4.135 1.00 94.94 802 LYS A N 1
ATOM 6206 C CA . LYS A 1 802 ? 8.437 11.768 3.307 1.00 94.94 802 LYS A CA 1
ATOM 6207 C C . LYS A 1 802 ? 9.334 12.186 2.152 1.00 94.94 802 LYS A C 1
ATOM 6209 O O . LYS A 1 802 ? 10.539 12.368 2.337 1.00 94.94 802 LYS A O 1
ATOM 6214 N N . LEU A 1 803 ? 8.731 12.372 0.988 1.00 96.50 803 LEU A N 1
ATOM 6215 C CA . LEU A 1 803 ? 9.407 12.720 -0.258 1.00 96.50 803 LEU A CA 1
ATOM 6216 C C . LEU A 1 803 ? 9.001 14.130 -0.683 1.00 96.50 803 LEU A C 1
ATOM 6218 O O . LEU A 1 803 ? 7.815 14.443 -0.660 1.00 96.50 803 LEU A O 1
ATOM 6222 N N . LYS A 1 804 ? 9.955 14.969 -1.084 1.00 97.06 804 LYS A N 1
ATOM 6223 C CA . LYS A 1 804 ? 9.702 16.341 -1.534 1.00 97.06 804 LYS A CA 1
ATOM 6224 C C . LYS A 1 804 ? 10.322 16.600 -2.905 1.00 97.06 804 LYS A C 1
ATOM 6226 O O . LYS A 1 804 ? 11.504 16.320 -3.110 1.00 97.06 804 LYS A O 1
ATOM 6231 N N . PHE A 1 805 ? 9.532 17.219 -3.779 1.00 97.75 805 PHE A N 1
ATOM 6232 C CA . PHE A 1 805 ? 9.952 17.784 -5.060 1.00 97.75 805 PHE A CA 1
ATOM 6233 C C . PHE A 1 805 ? 9.966 19.312 -4.977 1.00 97.75 805 PHE A C 1
ATOM 6235 O O . PHE A 1 805 ? 9.058 19.909 -4.393 1.00 97.75 805 PHE A O 1
ATOM 6242 N N . GLU A 1 806 ? 10.982 19.947 -5.556 1.00 97.56 806 GLU A N 1
ATOM 6243 C CA . GLU A 1 806 ? 11.126 21.405 -5.599 1.00 97.56 806 GLU A CA 1
ATOM 6244 C C . GLU A 1 806 ? 11.687 21.851 -6.951 1.00 97.56 806 GLU A C 1
ATOM 6246 O O . GLU A 1 806 ? 12.710 21.337 -7.400 1.00 97.56 806 GLU A O 1
ATOM 6251 N N . LEU A 1 807 ? 10.999 22.786 -7.611 1.00 97.31 807 LEU A N 1
ATOM 6252 C CA . LEU A 1 807 ? 11.379 23.287 -8.929 1.00 97.31 807 LEU A CA 1
ATOM 6253 C C . LEU A 1 807 ? 12.104 24.632 -8.821 1.00 97.31 807 LEU A C 1
ATOM 6255 O O . LEU A 1 807 ? 11.528 25.645 -8.417 1.00 97.31 807 LEU A O 1
ATOM 6259 N N . GLU A 1 808 ? 13.356 24.650 -9.263 1.00 95.38 808 GLU A N 1
ATOM 6260 C CA . GLU A 1 808 ? 14.181 25.844 -9.403 1.00 95.38 808 GLU A CA 1
ATOM 6261 C C . GLU A 1 808 ? 14.299 26.263 -10.875 1.00 95.38 808 GLU A C 1
ATOM 6263 O O . GLU A 1 808 ? 14.459 25.434 -11.769 1.00 95.38 808 GLU A O 1
ATOM 6268 N N . GLY A 1 809 ? 14.277 27.569 -11.142 1.00 91.50 809 GLY A N 1
ATOM 6269 C CA . GLY A 1 809 ? 14.337 28.114 -12.502 1.00 91.50 809 GLY A CA 1
ATOM 6270 C C . GLY A 1 809 ? 12.960 28.369 -13.117 1.00 91.50 809 GLY A C 1
ATOM 6271 O O . GLY A 1 809 ? 11.932 28.215 -12.468 1.00 91.50 809 GLY A O 1
ATOM 6272 N N . ASN A 1 810 ? 12.944 28.822 -14.372 1.00 90.00 810 ASN A N 1
ATOM 6273 C CA . ASN A 1 810 ? 11.738 29.352 -15.026 1.00 90.00 810 ASN A CA 1
ATOM 6274 C C . ASN A 1 810 ? 10.952 28.307 -15.835 1.00 90.00 810 ASN A C 1
ATOM 6276 O O . ASN A 1 810 ? 9.987 28.661 -16.514 1.00 90.00 810 ASN A O 1
ATOM 6280 N N . ASP A 1 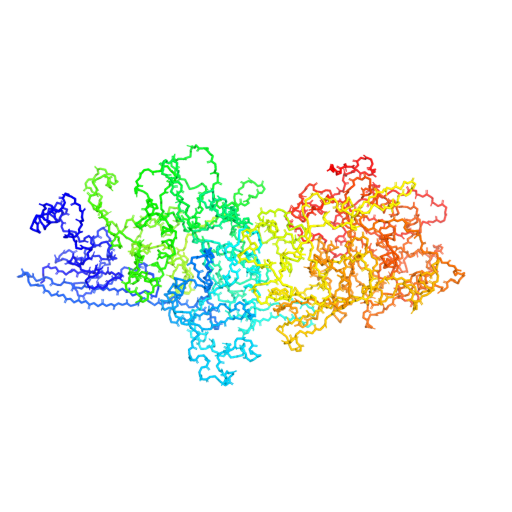811 ? 11.372 27.046 -15.794 1.00 92.81 811 ASP A N 1
ATOM 6281 C CA . ASP A 1 811 ? 10.735 25.954 -16.520 1.00 92.81 811 ASP A CA 1
ATOM 6282 C C . ASP A 1 811 ? 9.322 25.656 -15.998 1.00 92.81 811 ASP A C 1
ATOM 6284 O O . ASP A 1 811 ? 8.952 25.966 -14.863 1.00 92.81 811 ASP A O 1
ATOM 6288 N N . THR A 1 812 ? 8.513 25.031 -16.853 1.00 95.31 812 THR A N 1
ATOM 6289 C CA . THR A 1 812 ? 7.264 24.380 -16.450 1.00 95.31 812 THR A CA 1
ATOM 6290 C C . THR A 1 812 ? 7.470 22.879 -16.534 1.00 95.31 812 THR A C 1
ATOM 6292 O O . THR A 1 812 ? 7.797 22.366 -17.603 1.00 95.31 812 THR A O 1
ATOM 6295 N N . VAL A 1 813 ? 7.240 22.187 -15.423 1.00 97.19 813 VAL A N 1
ATOM 6296 C CA . VAL A 1 813 ? 7.392 20.734 -15.319 1.00 97.19 813 VAL A CA 1
ATOM 6297 C C . VAL A 1 813 ? 6.037 20.119 -15.010 1.00 97.19 813 VAL A C 1
ATOM 6299 O O . VAL A 1 813 ? 5.332 20.583 -14.120 1.00 97.19 813 VAL A O 1
ATOM 6302 N N . TYR A 1 814 ? 5.674 19.071 -15.735 1.00 97.69 814 TYR A N 1
ATOM 6303 C CA . TYR A 1 814 ? 4.565 18.192 -15.388 1.00 97.69 814 TYR A CA 1
ATOM 6304 C C . TYR A 1 814 ? 5.164 16.934 -14.764 1.00 97.69 814 TYR A C 1
ATOM 6306 O O . TYR A 1 814 ? 5.883 16.203 -15.443 1.00 97.69 814 TYR A O 1
ATOM 6314 N N . LEU A 1 815 ? 4.927 16.748 -13.467 1.00 96.88 815 LEU A N 1
ATOM 6315 C CA . LEU A 1 815 ? 5.353 15.589 -12.686 1.00 96.88 815 LEU A CA 1
ATOM 6316 C C . LEU A 1 815 ? 4.230 14.557 -12.669 1.00 96.88 815 LEU A C 1
ATOM 6318 O O . LEU A 1 815 ? 3.088 14.909 -12.376 1.00 96.88 815 LEU A O 1
ATOM 6322 N N . ASP A 1 816 ? 4.573 13.306 -12.935 1.00 93.19 816 ASP A N 1
ATOM 6323 C CA . ASP A 1 816 ? 3.640 12.188 -12.901 1.00 93.19 816 ASP A CA 1
ATOM 6324 C C . ASP A 1 816 ? 4.326 10.877 -12.488 1.00 93.19 816 ASP A C 1
ATOM 6326 O O . ASP A 1 816 ? 5.552 10.831 -12.382 1.00 93.19 816 ASP A O 1
ATOM 6330 N N . ASP A 1 817 ? 3.537 9.828 -12.260 1.00 88.94 817 ASP A N 1
ATOM 6331 C CA . ASP A 1 817 ? 3.937 8.459 -11.929 1.00 88.94 817 ASP A CA 1
ATOM 6332 C C . ASP A 1 817 ? 5.124 8.390 -10.955 1.00 88.94 817 ASP A C 1
ATOM 6334 O O . ASP A 1 817 ? 6.217 7.958 -11.315 1.00 88.94 817 ASP A O 1
ATOM 6338 N N . VAL A 1 818 ? 4.943 8.819 -9.707 1.00 92.31 818 VAL A N 1
ATOM 6339 C CA . VAL A 1 818 ? 5.974 8.698 -8.664 1.00 92.31 818 VAL A CA 1
ATOM 6340 C C . VAL A 1 818 ? 5.895 7.330 -7.975 1.00 92.31 818 VAL A C 1
ATOM 6342 O O . VAL A 1 818 ? 4.963 7.066 -7.222 1.00 92.31 818 VAL A O 1
ATOM 6345 N N . PHE A 1 819 ? 6.874 6.447 -8.194 1.00 89.31 819 PHE A N 1
ATOM 6346 C CA . PHE A 1 819 ? 6.825 5.048 -7.728 1.00 89.31 819 PHE A CA 1
ATOM 6347 C C . PHE A 1 819 ? 8.215 4.446 -7.462 1.00 89.31 819 PHE A C 1
ATOM 6349 O O . PHE A 1 819 ? 9.234 5.044 -7.786 1.00 89.31 819 PHE A O 1
ATOM 6356 N N . PHE A 1 820 ? 8.281 3.244 -6.874 1.00 88.25 820 PHE A N 1
ATOM 6357 C CA . PHE A 1 820 ? 9.549 2.535 -6.609 1.00 88.25 820 PHE A CA 1
ATOM 6358 C C . PHE A 1 820 ? 9.750 1.250 -7.419 1.00 88.25 820 PHE A C 1
ATOM 6360 O O . PHE A 1 820 ? 10.879 0.782 -7.548 1.00 88.25 820 PHE A O 1
ATOM 6367 N N . LYS A 1 821 ? 8.682 0.637 -7.937 1.00 80.38 821 LYS A N 1
ATOM 6368 C CA . LYS A 1 821 ? 8.776 -0.612 -8.707 1.00 80.38 821 LYS A CA 1
ATOM 6369 C C . LYS A 1 821 ? 8.829 -0.331 -10.202 1.00 80.38 821 LYS A C 1
ATOM 6371 O O . LYS A 1 821 ? 7.923 0.276 -10.751 1.00 80.38 821 LYS A O 1
ATOM 6376 N N . SER A 1 822 ? 9.873 -0.806 -10.872 1.00 84.44 822 SER A N 1
ATOM 6377 C CA . SER A 1 822 ? 10.032 -0.640 -12.319 1.00 84.44 822 SER A CA 1
ATOM 6378 C C . SER A 1 822 ? 8.889 -1.293 -13.102 1.00 84.44 822 SER A C 1
ATOM 6380 O O . SER A 1 822 ? 8.620 -2.476 -12.901 1.00 84.44 822 SER A O 1
ATOM 6382 N N . THR A 1 823 ? 8.316 -0.605 -14.096 1.00 86.50 823 THR A N 1
ATOM 6383 C CA . THR A 1 823 ? 7.438 -1.237 -15.105 1.00 86.50 823 THR A CA 1
ATOM 6384 C C . THR A 1 823 ? 8.158 -2.375 -15.839 1.00 86.50 823 THR A C 1
ATOM 6386 O O . THR A 1 823 ? 7.539 -3.325 -16.309 1.00 86.50 823 THR A O 1
ATOM 6389 N N . HIS A 1 824 ? 9.490 -2.322 -15.915 1.00 92.62 824 HIS A N 1
ATOM 6390 C CA . HIS A 1 824 ? 10.307 -3.395 -16.478 1.00 92.62 824 HIS A CA 1
ATOM 6391 C C . HIS A 1 824 ? 10.386 -4.637 -15.585 1.00 92.62 824 HIS A C 1
ATOM 6393 O O . HIS A 1 824 ? 10.753 -5.693 -16.076 1.00 92.62 824 HIS A O 1
ATOM 6399 N N . LEU A 1 825 ? 10.015 -4.538 -14.309 1.00 91.19 825 LEU A N 1
ATOM 6400 C CA . LEU A 1 825 ? 9.925 -5.646 -13.352 1.00 91.19 825 LEU A CA 1
ATOM 6401 C C . LEU A 1 825 ? 8.471 -5.895 -12.932 1.00 91.19 825 LEU A C 1
ATOM 6403 O O . LEU A 1 825 ? 8.197 -6.405 -11.846 1.00 91.19 825 LEU A O 1
ATOM 6407 N N . MET A 1 826 ? 7.517 -5.519 -13.790 1.00 89.12 826 MET A N 1
ATOM 6408 C CA . MET A 1 826 ? 6.092 -5.718 -13.534 1.00 89.12 826 MET A CA 1
ATOM 6409 C C . MET A 1 826 ? 5.776 -7.185 -13.215 1.00 89.12 826 MET A C 1
ATOM 6411 O O . MET A 1 826 ? 5.050 -7.457 -12.268 1.00 89.12 826 MET A O 1
ATOM 6415 N N . PHE A 1 827 ? 6.393 -8.125 -13.930 1.00 90.94 827 PHE A N 1
ATOM 6416 C CA . PHE A 1 827 ? 6.234 -9.566 -13.716 1.00 90.94 827 PHE A CA 1
ATOM 6417 C C . PHE A 1 827 ? 7.204 -10.159 -12.682 1.00 90.94 827 PHE A C 1
ATOM 6419 O O . PHE A 1 827 ? 7.395 -11.362 -12.657 1.00 90.94 827 PHE A O 1
ATOM 6426 N N . GLY A 1 828 ? 7.816 -9.342 -11.828 1.00 89.00 828 GLY A N 1
ATOM 6427 C CA . GLY A 1 828 ? 8.692 -9.814 -10.756 1.00 89.00 828 GLY A CA 1
ATOM 6428 C C . GLY A 1 828 ? 10.134 -9.364 -10.931 1.00 89.00 828 GLY A C 1
ATOM 6429 O O . GLY A 1 828 ? 10.544 -8.900 -11.998 1.00 89.00 828 GLY A O 1
ATOM 6430 N N . ASN A 1 829 ? 10.891 -9.480 -9.844 1.00 90.31 829 ASN A N 1
ATOM 6431 C CA . ASN A 1 829 ? 12.347 -9.419 -9.834 1.00 90.31 829 ASN A CA 1
ATOM 6432 C C . ASN A 1 829 ? 12.851 -10.871 -9.903 1.00 90.31 829 ASN A C 1
ATOM 6434 O O . ASN A 1 829 ? 12.754 -11.552 -8.881 1.00 90.31 829 ASN A O 1
ATOM 6438 N N . PRO A 1 830 ? 13.313 -11.376 -11.069 1.00 93.06 830 PRO A N 1
ATOM 6439 C CA . PRO A 1 830 ? 13.655 -12.785 -11.209 1.00 93.06 830 PRO A CA 1
ATOM 6440 C C . PRO A 1 830 ? 14.607 -13.285 -10.124 1.00 93.06 830 PRO A C 1
ATOM 6442 O O . PRO A 1 830 ? 15.690 -12.725 -9.913 1.00 93.06 830 PRO A O 1
ATOM 6445 N N . THR A 1 831 ? 14.186 -14.341 -9.436 1.00 89.62 831 THR A N 1
ATOM 6446 C CA . THR A 1 831 ? 14.831 -14.821 -8.213 1.00 89.62 831 THR A CA 1
ATOM 6447 C C . THR A 1 831 ? 15.772 -15.970 -8.544 1.00 89.62 831 THR A C 1
ATOM 6449 O O . THR A 1 831 ? 15.341 -17.015 -9.007 1.00 89.62 831 THR A O 1
ATOM 6452 N N . LEU A 1 832 ? 17.073 -15.792 -8.315 1.00 91.94 832 LEU A N 1
ATOM 6453 C CA . LEU A 1 832 ? 18.097 -16.791 -8.614 1.00 91.94 832 LEU A CA 1
ATOM 6454 C C . LEU A 1 832 ? 18.322 -17.690 -7.394 1.00 91.94 832 LEU A C 1
ATOM 6456 O O . LEU A 1 832 ? 18.834 -17.236 -6.374 1.00 91.94 832 LEU A O 1
ATOM 6460 N N . ASN A 1 833 ? 17.970 -18.973 -7.495 1.00 89.69 833 ASN A N 1
ATOM 6461 C CA . ASN A 1 833 ? 18.105 -19.972 -6.426 1.00 89.69 833 ASN A CA 1
ATOM 6462 C C . ASN A 1 833 ? 17.483 -19.523 -5.087 1.00 89.69 833 ASN A C 1
ATOM 6464 O O . ASN A 1 833 ? 18.072 -19.707 -4.020 1.00 89.69 833 ASN A O 1
ATOM 6468 N N . GLY A 1 834 ? 16.299 -18.907 -5.145 1.00 85.00 834 GLY A N 1
ATOM 6469 C CA . GLY A 1 834 ? 15.597 -18.379 -3.970 1.00 85.00 834 GLY A CA 1
ATOM 6470 C C . GLY A 1 834 ? 16.108 -17.024 -3.464 1.00 85.00 834 GLY A C 1
ATOM 6471 O O . GLY A 1 834 ? 15.667 -16.580 -2.407 1.00 85.00 834 GLY A O 1
ATOM 6472 N N . GLN A 1 835 ? 17.022 -16.362 -4.187 1.00 84.06 835 GLN A N 1
ATOM 6473 C CA . GLN A 1 835 ? 17.512 -15.020 -3.864 1.00 84.06 835 GLN A CA 1
ATOM 6474 C C . GLN A 1 835 ? 17.174 -14.008 -4.968 1.00 84.06 835 GLN A C 1
ATOM 6476 O O . GLN A 1 835 ? 17.629 -14.120 -6.107 1.00 84.06 835 GLN A O 1
ATOM 6481 N N . GLU A 1 836 ? 16.378 -12.996 -4.631 1.00 85.94 836 GLU A N 1
ATOM 6482 C CA . GLU A 1 836 ? 16.091 -11.864 -5.519 1.00 85.94 836 GLU A CA 1
ATOM 6483 C C . GLU A 1 836 ? 17.369 -11.078 -5.840 1.00 85.94 836 GLU A C 1
ATOM 6485 O O . GLU A 1 836 ? 18.265 -10.967 -5.001 1.00 85.94 836 GLU A O 1
ATOM 6490 N N . ALA A 1 837 ? 17.449 -10.472 -7.028 1.00 88.88 837 ALA A N 1
ATOM 6491 C CA . ALA A 1 837 ? 18.560 -9.577 -7.338 1.00 88.88 837 ALA A CA 1
ATOM 6492 C C . ALA A 1 837 ? 18.505 -8.315 -6.461 1.00 88.88 837 ALA A C 1
ATOM 6494 O O . ALA A 1 837 ? 17.438 -7.712 -6.293 1.00 88.88 837 ALA A O 1
ATOM 6495 N N . ARG A 1 838 ? 19.652 -7.879 -5.925 1.00 86.25 838 ARG A N 1
ATOM 6496 C CA . ARG A 1 838 ? 19.757 -6.711 -5.027 1.00 86.25 838 ARG A CA 1
ATOM 6497 C C . ARG A 1 838 ? 20.960 -5.828 -5.399 1.00 86.25 838 ARG A C 1
ATOM 6499 O O . ARG A 1 838 ? 21.967 -6.365 -5.860 1.00 86.25 838 ARG A O 1
ATOM 6506 N N . PRO A 1 839 ? 20.899 -4.495 -5.204 1.00 86.88 839 PRO A N 1
ATOM 6507 C CA . PRO A 1 839 ? 21.989 -3.570 -5.534 1.00 86.88 839 PRO A CA 1
ATOM 6508 C C . PRO A 1 839 ? 23.102 -3.545 -4.461 1.00 86.88 839 PRO A C 1
ATOM 6510 O O . PRO A 1 839 ? 23.676 -2.497 -4.179 1.00 86.88 839 PRO A O 1
ATOM 6513 N N . ASP A 1 840 ? 23.438 -4.704 -3.886 1.00 81.94 840 ASP A N 1
ATOM 6514 C CA . ASP A 1 840 ? 24.473 -4.879 -2.858 1.00 81.94 840 ASP A CA 1
ATOM 6515 C C . ASP A 1 840 ? 25.597 -5.767 -3.405 1.00 81.94 840 ASP A C 1
ATOM 6517 O O . ASP A 1 840 ? 25.487 -6.993 -3.433 1.00 81.94 840 ASP A O 1
ATOM 6521 N N . ALA A 1 841 ? 26.692 -5.154 -3.854 1.00 85.69 841 ALA A N 1
ATOM 6522 C CA . ALA A 1 841 ? 27.797 -5.884 -4.468 1.00 85.69 841 ALA A CA 1
ATOM 6523 C C . ALA A 1 841 ? 28.555 -6.784 -3.482 1.00 85.69 841 ALA A C 1
ATOM 6525 O O . ALA A 1 841 ? 29.149 -7.771 -3.912 1.00 85.69 841 ALA A O 1
ATOM 6526 N N . ALA A 1 842 ? 28.528 -6.486 -2.178 1.00 83.94 842 ALA A N 1
ATOM 6527 C CA . ALA A 1 842 ? 29.263 -7.270 -1.191 1.00 83.94 842 ALA A CA 1
ATOM 6528 C C . ALA A 1 842 ? 28.664 -8.674 -1.027 1.00 83.94 842 ALA A C 1
ATOM 6530 O O . ALA A 1 842 ? 29.408 -9.646 -0.889 1.00 83.94 842 ALA A O 1
ATOM 6531 N N . ASN A 1 843 ? 27.334 -8.779 -1.086 1.00 82.81 843 ASN A N 1
ATOM 6532 C CA . ASN A 1 843 ? 26.623 -10.044 -0.895 1.00 82.81 843 ASN A CA 1
ATOM 6533 C C . ASN A 1 843 ? 26.013 -10.613 -2.186 1.00 82.81 843 ASN A C 1
ATOM 6535 O O . ASN A 1 843 ? 25.809 -11.820 -2.278 1.00 82.81 843 ASN A O 1
ATOM 6539 N N . ASN A 1 844 ? 25.767 -9.779 -3.202 1.00 87.00 844 ASN A N 1
ATOM 6540 C CA . ASN A 1 844 ? 25.066 -10.153 -4.434 1.00 87.00 844 ASN A CA 1
ATOM 6541 C C . ASN A 1 844 ? 25.907 -9.924 -5.700 1.00 87.00 844 ASN A C 1
ATOM 6543 O O . ASN A 1 844 ? 25.352 -9.667 -6.761 1.00 87.00 844 ASN A O 1
ATOM 6547 N N . ALA A 1 845 ? 27.238 -10.056 -5.644 1.00 92.00 845 ALA A N 1
ATOM 6548 C CA . ALA A 1 845 ? 28.117 -9.858 -6.810 1.00 92.00 845 ALA A CA 1
ATOM 6549 C C . ALA A 1 845 ? 27.704 -10.668 -8.063 1.00 92.00 845 ALA A C 1
ATOM 6551 O O . ALA A 1 845 ? 27.860 -10.205 -9.190 1.00 92.00 845 ALA A O 1
ATOM 6552 N N . ASN A 1 846 ? 27.145 -11.872 -7.886 1.00 93.94 846 ASN A N 1
ATOM 6553 C CA . ASN A 1 846 ? 26.665 -12.718 -8.988 1.00 93.94 846 ASN A CA 1
ATOM 6554 C C . ASN A 1 846 ? 25.167 -12.551 -9.309 1.00 93.94 846 ASN A C 1
ATOM 6556 O O . ASN A 1 846 ? 24.653 -13.274 -10.161 1.00 93.94 846 ASN A O 1
ATOM 6560 N N . ASN A 1 847 ? 24.468 -11.647 -8.623 1.00 93.25 847 ASN A N 1
ATOM 6561 C CA . ASN A 1 847 ? 23.044 -11.365 -8.797 1.00 93.25 847 ASN A CA 1
ATOM 6562 C C . ASN A 1 847 ? 22.743 -9.872 -8.537 1.00 93.25 847 ASN A C 1
ATOM 6564 O O . ASN A 1 847 ? 21.790 -9.521 -7.837 1.00 93.25 847 ASN A O 1
ATOM 6568 N N . TYR A 1 848 ? 23.613 -8.988 -9.032 1.00 93.44 848 TYR A N 1
ATOM 6569 C CA . TYR A 1 848 ? 23.600 -7.566 -8.692 1.00 93.44 848 TYR A CA 1
ATOM 6570 C C . TYR A 1 848 ? 22.537 -6.834 -9.514 1.00 93.44 848 TYR A C 1
ATOM 6572 O O . TYR A 1 848 ? 22.626 -6.781 -10.743 1.00 93.44 848 TYR A O 1
ATOM 6580 N N . LEU A 1 849 ? 21.524 -6.273 -8.853 1.00 92.88 849 LEU A N 1
ATOM 6581 C CA . LEU A 1 849 ? 20.423 -5.585 -9.529 1.00 92.88 849 LEU A CA 1
ATOM 6582 C C . LEU A 1 849 ? 20.869 -4.210 -10.038 1.00 92.88 849 LEU A C 1
ATOM 6584 O O . LEU A 1 849 ? 21.223 -3.338 -9.249 1.00 92.88 849 LEU A O 1
ATOM 6588 N N . ILE A 1 850 ? 20.751 -3.995 -11.348 1.00 92.25 850 ILE A N 1
ATOM 6589 C CA . ILE A 1 850 ? 20.881 -2.679 -11.977 1.00 92.25 850 ILE A CA 1
ATOM 6590 C C . ILE A 1 850 ? 19.535 -2.300 -12.570 1.00 92.25 850 ILE A C 1
ATOM 6592 O O . ILE A 1 850 ? 18.998 -2.983 -13.444 1.00 92.25 850 ILE A O 1
ATOM 6596 N N . GLU A 1 851 ? 19.001 -1.169 -12.133 1.00 91.69 851 GLU A N 1
ATOM 6597 C CA . GLU A 1 851 ? 17.763 -0.623 -12.666 1.00 91.69 851 GLU A CA 1
ATOM 6598 C C . GLU A 1 851 ? 18.037 0.664 -13.438 1.00 91.69 851 GLU A C 1
ATOM 6600 O O . GLU A 1 851 ? 18.708 1.565 -12.941 1.00 91.69 851 GLU A O 1
ATOM 6605 N N . LYS A 1 852 ? 17.488 0.771 -14.649 1.00 90.56 852 LYS A N 1
ATOM 6606 C CA . LYS A 1 852 ? 17.570 1.967 -15.491 1.00 90.56 852 LYS A CA 1
ATOM 6607 C C . LYS A 1 852 ? 16.176 2.341 -15.995 1.00 90.56 852 LYS A C 1
ATOM 6609 O O . LYS A 1 852 ? 15.294 1.480 -16.038 1.00 90.56 852 LYS A O 1
ATOM 6614 N N . PRO A 1 853 ? 15.961 3.589 -16.446 1.00 91.44 853 PRO A N 1
ATOM 6615 C CA . PRO A 1 853 ? 14.708 3.964 -17.092 1.00 91.44 853 PRO A CA 1
ATOM 6616 C C . PRO A 1 853 ? 14.373 3.122 -18.328 1.00 91.44 853 PRO A C 1
ATOM 6618 O O . PRO A 1 853 ? 13.207 3.014 -18.671 1.00 91.44 853 PRO A O 1
ATOM 6621 N N . GLN A 1 854 ? 15.377 2.561 -19.016 1.00 93.44 854 GLN A N 1
ATOM 6622 C CA . GLN A 1 854 ? 15.194 1.808 -20.260 1.00 93.44 854 GLN A CA 1
ATOM 6623 C C . GLN A 1 854 ? 14.991 0.300 -20.058 1.00 93.44 854 GLN A C 1
ATOM 6625 O O . GLN A 1 854 ? 14.405 -0.330 -20.941 1.00 93.44 854 GLN A O 1
ATOM 6630 N N . TYR A 1 855 ? 15.530 -0.292 -18.991 1.00 95.44 855 TYR A N 1
ATOM 6631 C CA . TYR A 1 855 ? 15.465 -1.725 -18.672 1.00 95.44 855 TYR A CA 1
ATOM 6632 C C . TYR A 1 855 ? 15.972 -1.970 -17.239 1.00 95.44 855 TYR A C 1
ATOM 6634 O O . TYR A 1 855 ? 16.657 -1.124 -16.664 1.00 95.44 855 TYR A O 1
ATOM 6642 N N . SER A 1 856 ? 15.682 -3.141 -16.676 1.00 95.69 856 SER A N 1
ATOM 6643 C CA . SER A 1 856 ? 16.293 -3.632 -15.430 1.00 95.69 856 SER A CA 1
ATOM 6644 C C . SER A 1 856 ? 17.061 -4.924 -15.709 1.00 95.69 856 SER A C 1
ATOM 6646 O O . SER A 1 856 ? 16.688 -5.664 -16.615 1.00 95.69 856 SER A O 1
ATOM 6648 N N . LEU A 1 857 ? 18.126 -5.216 -14.967 1.00 96.62 857 LEU A N 1
ATOM 6649 C CA . LEU A 1 857 ? 18.915 -6.438 -15.144 1.00 96.62 857 LEU A CA 1
ATOM 6650 C C . LEU A 1 857 ? 19.539 -6.935 -13.843 1.00 96.62 857 LEU A C 1
ATOM 6652 O O . LEU A 1 857 ? 19.720 -6.159 -12.908 1.00 96.62 857 LEU A O 1
ATOM 6656 N N . SER A 1 858 ? 19.925 -8.209 -13.828 1.00 96.19 858 SER A N 1
ATOM 6657 C CA . SER A 1 858 ? 20.815 -8.783 -12.817 1.00 96.19 858 SER A CA 1
ATOM 6658 C C . SER A 1 858 ? 22.170 -9.081 -13.442 1.00 96.19 858 SER A C 1
ATOM 6660 O O . SER A 1 858 ? 22.261 -9.889 -14.370 1.00 96.19 858 SER A O 1
ATOM 6662 N N . TYR A 1 859 ? 23.220 -8.440 -12.938 1.00 96.38 859 TYR A N 1
ATOM 6663 C CA . TYR A 1 859 ? 24.595 -8.654 -13.367 1.00 96.38 859 TYR A CA 1
ATOM 6664 C C . TYR A 1 859 ? 25.251 -9.800 -12.590 1.00 96.38 859 TYR A C 1
ATOM 6666 O O . TYR A 1 859 ? 25.100 -9.920 -11.373 1.00 96.38 859 TYR A O 1
ATOM 6674 N N . ASN A 1 860 ? 26.007 -10.629 -13.308 1.00 95.38 860 ASN A N 1
ATOM 6675 C CA . ASN A 1 860 ? 26.761 -11.739 -12.755 1.00 95.38 860 ASN A CA 1
ATOM 6676 C C . ASN A 1 860 ? 28.258 -11.501 -12.918 1.00 95.38 860 ASN A C 1
ATOM 6678 O O . ASN A 1 860 ? 28.805 -11.617 -14.018 1.00 95.38 860 ASN A O 1
ATOM 6682 N N . GLU A 1 861 ? 28.926 -11.221 -11.806 1.00 94.19 861 GLU A N 1
ATOM 6683 C CA . GLU A 1 861 ? 30.351 -10.924 -11.789 1.00 94.19 861 GLU A CA 1
ATOM 6684 C C . GLU A 1 861 ? 31.236 -12.099 -12.229 1.00 94.19 861 GLU A C 1
ATOM 6686 O O . GLU A 1 861 ? 32.277 -11.900 -12.851 1.00 94.19 861 GLU A O 1
ATOM 6691 N N . SER A 1 862 ? 30.835 -13.342 -11.973 1.00 92.06 862 SER A N 1
ATOM 6692 C CA . SER A 1 862 ? 31.605 -14.515 -12.412 1.00 92.06 862 SER A CA 1
ATOM 6693 C C . SER A 1 862 ? 31.524 -14.719 -13.926 1.00 92.06 862 SER A C 1
ATOM 6695 O O . SER A 1 862 ? 32.497 -15.146 -14.543 1.00 92.06 862 SER A O 1
ATOM 6697 N N . ASN A 1 863 ? 30.385 -14.373 -14.529 1.00 90.94 863 ASN A N 1
ATOM 6698 C CA . ASN A 1 863 ? 30.150 -14.507 -15.967 1.00 90.94 863 ASN A CA 1
ATOM 6699 C C . ASN A 1 863 ? 30.482 -13.234 -16.763 1.00 90.94 863 ASN A C 1
ATOM 6701 O O . ASN A 1 863 ? 30.527 -13.284 -17.994 1.00 90.94 863 ASN A O 1
ATOM 6705 N N . LYS A 1 864 ? 30.698 -12.105 -16.073 1.00 91.94 864 LYS A N 1
ATOM 6706 C CA . LYS A 1 864 ? 30.892 -10.761 -16.640 1.00 91.94 864 LYS A CA 1
ATOM 6707 C C . LYS A 1 864 ? 29.781 -10.346 -17.612 1.00 91.94 864 LYS A C 1
ATOM 6709 O O . LYS A 1 864 ? 30.037 -9.740 -18.652 1.00 91.94 864 LYS A O 1
ATOM 6714 N N . GLY A 1 865 ? 28.544 -10.702 -17.279 1.00 91.50 865 GLY A N 1
ATOM 6715 C CA . GLY A 1 865 ? 27.360 -10.471 -18.103 1.00 91.50 865 GLY A CA 1
ATOM 6716 C C . GLY A 1 865 ? 26.079 -10.649 -17.296 1.00 91.50 865 GLY A C 1
ATOM 6717 O O . GLY A 1 865 ? 26.120 -11.047 -16.133 1.00 91.50 865 GLY A O 1
ATOM 6718 N N . SER A 1 866 ? 24.933 -10.343 -17.896 1.00 95.69 866 SER A N 1
ATOM 6719 C CA . SER A 1 866 ? 23.651 -10.451 -17.192 1.00 95.69 866 SER A CA 1
ATOM 6720 C C . SER A 1 866 ? 23.175 -11.899 -17.040 1.00 95.69 866 SER A C 1
ATOM 6722 O O . SER A 1 866 ? 23.202 -12.661 -18.007 1.00 95.69 866 SER A O 1
ATOM 6724 N N . ASN A 1 867 ? 22.655 -12.248 -15.857 1.00 97.19 867 ASN A N 1
ATOM 6725 C CA . ASN A 1 867 ? 21.814 -13.438 -15.676 1.00 97.19 867 ASN A CA 1
ATOM 6726 C C . ASN A 1 867 ? 20.523 -13.288 -16.490 1.00 97.19 867 ASN A C 1
ATOM 6728 O O . ASN A 1 867 ? 20.099 -14.201 -17.197 1.00 97.19 867 ASN A O 1
ATOM 6732 N N . TRP A 1 868 ? 19.925 -12.100 -16.403 1.00 97.75 868 TRP A N 1
ATOM 6733 C CA . TRP A 1 868 ? 18.710 -11.714 -17.102 1.00 97.75 868 TRP A CA 1
ATOM 6734 C C . TRP A 1 868 ? 18.666 -10.193 -17.290 1.00 97.75 868 TRP A C 1
ATOM 6736 O O . TRP A 1 868 ? 19.206 -9.438 -16.483 1.00 97.75 868 TRP A O 1
ATOM 6746 N N . VAL A 1 869 ? 17.990 -9.749 -18.346 1.00 98.44 869 VAL A N 1
ATOM 6747 C CA . VAL A 1 869 ? 17.588 -8.362 -18.602 1.00 98.44 869 VAL A CA 1
ATOM 6748 C C . VAL A 1 869 ? 16.088 -8.366 -18.869 1.00 98.44 869 VAL A C 1
ATOM 6750 O O . VAL A 1 869 ? 15.605 -9.177 -19.658 1.00 98.44 869 VAL A O 1
ATOM 6753 N N . SER A 1 870 ? 15.359 -7.459 -18.227 1.00 98.19 870 SER A N 1
ATOM 6754 C CA . SER A 1 870 ? 13.912 -7.314 -18.332 1.00 98.19 870 SER A CA 1
ATOM 6755 C C . SER A 1 870 ? 13.522 -5.914 -18.800 1.00 98.19 870 SER A C 1
ATOM 6757 O O . SER A 1 870 ? 14.092 -4.915 -18.351 1.00 98.19 870 SER A O 1
ATOM 6759 N N . TRP A 1 871 ? 12.560 -5.822 -19.720 1.00 97.94 871 TRP A N 1
ATOM 6760 C CA . TRP A 1 871 ? 12.097 -4.548 -20.264 1.00 97.94 871 TRP A CA 1
ATOM 6761 C C . TRP A 1 871 ? 10.695 -4.606 -20.875 1.00 97.94 871 TRP A C 1
ATOM 6763 O O . TRP A 1 871 ? 10.276 -5.587 -21.492 1.00 97.94 871 TRP A O 1
ATOM 6773 N N . GLN A 1 872 ? 9.987 -3.481 -20.779 1.00 96.19 872 GLN A N 1
ATOM 6774 C CA . GLN A 1 872 ? 8.733 -3.254 -21.496 1.00 96.19 872 GLN A CA 1
ATOM 6775 C C . GLN A 1 872 ? 9.045 -2.659 -22.875 1.00 96.19 872 GLN A C 1
ATOM 6777 O O . GLN A 1 872 ? 9.885 -1.767 -23.014 1.00 96.19 872 GLN A O 1
ATOM 6782 N N . LEU A 1 873 ? 8.363 -3.135 -23.908 1.00 96.12 873 LEU A N 1
ATOM 6783 C CA . LEU A 1 873 ? 8.360 -2.562 -25.244 1.00 96.12 873 LEU A CA 1
ATOM 6784 C C . LEU A 1 873 ? 6.942 -2.105 -25.588 1.00 96.12 873 LEU A C 1
ATOM 6786 O O . LEU A 1 873 ? 6.024 -2.914 -25.658 1.00 96.12 873 LEU A O 1
ATOM 6790 N N . ASN A 1 874 ? 6.795 -0.815 -25.861 1.00 93.62 874 ASN A N 1
ATOM 6791 C CA . ASN A 1 874 ? 5.569 -0.173 -26.325 1.00 93.62 874 ASN A CA 1
ATOM 6792 C C . ASN A 1 874 ? 5.938 0.882 -27.390 1.00 93.62 874 ASN A C 1
ATOM 6794 O O . ASN A 1 874 ? 7.109 1.020 -27.764 1.00 93.62 874 ASN A O 1
ATOM 6798 N N . LYS A 1 875 ? 4.950 1.616 -27.908 1.00 91.00 875 LYS A N 1
ATOM 6799 C CA . LYS A 1 875 ? 5.178 2.587 -28.988 1.00 91.00 875 LYS A CA 1
ATOM 6800 C C . LYS A 1 875 ? 6.034 3.784 -28.570 1.00 91.00 875 LYS A C 1
ATOM 6802 O O . LYS A 1 875 ? 6.727 4.313 -29.432 1.00 91.00 875 LYS A O 1
ATOM 6807 N N . THR A 1 876 ? 6.026 4.195 -27.298 1.00 91.06 876 THR A N 1
ATOM 6808 C CA . THR A 1 876 ? 6.761 5.395 -26.855 1.00 91.06 876 THR A CA 1
ATOM 6809 C C . THR A 1 876 ? 8.269 5.194 -26.863 1.00 91.06 876 THR A C 1
ATOM 6811 O O . THR A 1 876 ? 9.011 6.164 -26.974 1.00 91.06 876 THR A O 1
ATOM 6814 N N . TRP A 1 877 ? 8.735 3.942 -26.803 1.00 92.75 877 TRP A N 1
ATOM 6815 C CA . TRP A 1 877 ? 10.148 3.578 -26.936 1.00 92.75 877 TRP A CA 1
ATOM 6816 C C . TRP A 1 877 ? 10.686 3.657 -28.371 1.00 92.75 877 TRP A C 1
ATOM 6818 O O . TRP A 1 877 ? 11.905 3.619 -28.575 1.00 92.75 877 TRP A O 1
ATOM 6828 N N . LEU A 1 878 ? 9.794 3.753 -29.362 1.00 90.50 878 LEU A N 1
ATOM 6829 C CA . LEU A 1 878 ? 10.118 3.640 -30.778 1.00 90.50 878 LEU A CA 1
ATOM 6830 C C . LEU A 1 878 ? 10.122 5.010 -31.458 1.00 90.50 878 LEU A C 1
ATOM 6832 O O . LEU A 1 878 ? 9.187 5.795 -31.336 1.00 90.50 878 LEU A O 1
ATOM 6836 N N . GLY A 1 879 ? 11.168 5.269 -32.236 1.00 85.75 879 GLY A N 1
ATOM 6837 C CA . GLY A 1 879 ? 11.331 6.486 -33.024 1.00 85.75 879 GLY A CA 1
ATOM 6838 C C . GLY A 1 879 ? 11.875 6.204 -34.416 1.00 85.75 879 GLY A C 1
ATOM 6839 O O . GLY A 1 879 ? 11.649 5.139 -35.002 1.00 85.75 879 GLY A O 1
ATOM 6840 N N . ASP A 1 880 ? 12.578 7.183 -34.972 1.00 80.38 880 ASP A N 1
ATOM 6841 C CA . ASP A 1 880 ? 13.171 7.111 -36.303 1.00 80.38 880 ASP A CA 1
ATOM 6842 C C . ASP A 1 880 ? 14.701 7.208 -36.318 1.00 80.38 880 ASP A C 1
ATOM 6844 O O . ASP A 1 880 ? 15.299 7.251 -37.400 1.00 80.38 880 ASP A O 1
ATOM 6848 N N . LEU A 1 881 ? 15.325 7.162 -35.134 1.00 82.00 881 LEU A N 1
ATOM 6849 C CA . LEU A 1 881 ? 16.772 7.194 -34.984 1.00 82.00 881 LEU A CA 1
ATOM 6850 C C . LEU A 1 881 ? 17.403 5.949 -35.621 1.00 82.00 881 LEU A C 1
ATOM 6852 O O . LEU A 1 881 ? 17.006 4.811 -35.351 1.00 82.00 881 LEU A O 1
ATOM 6856 N N . GLY A 1 882 ? 18.390 6.187 -36.487 1.00 77.00 882 GLY A N 1
ATOM 6857 C CA . GLY A 1 882 ? 19.216 5.141 -37.083 1.00 77.00 882 GLY A CA 1
ATOM 6858 C C . GLY A 1 882 ? 20.253 4.592 -36.105 1.00 77.00 882 GLY A C 1
ATOM 6859 O O . GLY A 1 882 ? 20.275 4.944 -34.930 1.00 77.00 882 GLY A O 1
ATOM 6860 N N . ALA A 1 883 ? 21.135 3.722 -36.594 1.00 75.44 883 ALA A N 1
ATOM 6861 C CA . ALA A 1 883 ? 22.318 3.336 -35.831 1.00 75.44 883 ALA A CA 1
ATOM 6862 C C . ALA A 1 883 ? 23.193 4.571 -35.541 1.00 75.44 883 ALA A C 1
ATOM 6864 O O . ALA A 1 883 ? 23.299 5.424 -36.425 1.00 75.44 883 ALA A O 1
ATOM 6865 N N . PRO A 1 884 ? 23.872 4.646 -34.382 1.00 72.94 884 PRO A N 1
ATOM 6866 C CA . PRO A 1 884 ? 24.904 5.653 -34.169 1.00 72.94 884 PRO A CA 1
ATOM 6867 C C . PRO A 1 884 ? 25.977 5.516 -35.257 1.00 72.94 884 PRO A C 1
ATOM 6869 O O . PRO A 1 884 ? 26.467 4.409 -35.503 1.00 72.94 884 PRO A O 1
ATOM 6872 N N . ASN A 1 885 ? 26.326 6.618 -35.922 1.00 59.62 885 ASN A N 1
ATOM 6873 C CA . ASN A 1 885 ? 27.420 6.622 -36.889 1.00 59.62 885 ASN A CA 1
ATOM 6874 C C . ASN A 1 885 ? 28.740 6.470 -36.126 1.00 59.62 885 ASN A C 1
ATOM 6876 O O . ASN A 1 885 ? 29.029 7.255 -35.226 1.00 59.62 885 ASN A O 1
ATOM 6880 N N . ASN A 1 886 ? 29.526 5.453 -36.477 1.00 57.88 886 ASN A N 1
ATOM 6881 C CA . ASN A 1 886 ? 30.910 5.348 -36.039 1.00 57.88 886 ASN A CA 1
ATOM 6882 C C . ASN A 1 886 ? 31.801 5.831 -37.190 1.00 57.88 886 ASN A C 1
ATOM 6884 O O . ASN A 1 886 ? 32.044 5.082 -38.136 1.00 57.88 886 ASN A O 1
ATOM 6888 N N . ASP A 1 887 ? 32.251 7.084 -37.123 1.00 46.88 887 ASP A N 1
ATOM 6889 C CA . ASP A 1 887 ? 33.202 7.648 -38.094 1.00 46.88 887 ASP A CA 1
ATOM 6890 C C . ASP A 1 887 ? 34.648 7.171 -37.842 1.00 46.88 887 ASP A C 1
ATOM 6892 O O . ASP A 1 887 ? 35.565 7.509 -38.596 1.00 46.88 887 ASP A O 1
ATOM 6896 N N . SER A 1 888 ? 34.875 6.369 -36.797 1.00 52.78 888 SER A N 1
ATOM 6897 C CA . SER A 1 888 ? 36.186 5.842 -36.446 1.00 52.78 888 SER A CA 1
ATOM 6898 C C . SER A 1 888 ? 36.506 4.551 -37.187 1.00 52.78 888 SER A C 1
ATOM 6900 O O . SER A 1 888 ? 35.754 3.577 -37.190 1.00 52.78 888 SER A O 1
ATOM 6902 N N . LEU A 1 889 ? 37.686 4.538 -37.803 1.00 45.25 889 LEU A N 1
ATOM 6903 C CA . LEU A 1 889 ? 38.286 3.356 -38.419 1.00 45.25 889 LEU A CA 1
ATOM 6904 C C . LEU A 1 889 ? 39.103 2.529 -37.408 1.00 45.25 889 LEU A C 1
ATOM 6906 O O . LEU A 1 889 ? 39.745 1.556 -37.812 1.00 45.25 889 LEU A O 1
ATOM 6910 N N . ASP A 1 890 ? 39.126 2.917 -36.127 1.00 52.31 890 ASP A N 1
ATOM 6911 C CA . ASP A 1 890 ? 39.901 2.232 -35.094 1.00 52.31 890 ASP A CA 1
ATOM 6912 C C . ASP A 1 890 ? 39.116 1.032 -34.518 1.00 52.31 890 ASP A C 1
ATOM 6914 O O . ASP A 1 890 ? 38.063 1.214 -33.907 1.00 52.31 890 ASP A O 1
ATOM 6918 N N . PRO A 1 891 ? 39.601 -0.216 -34.670 1.00 46.41 891 PRO A N 1
ATOM 6919 C CA . PRO A 1 891 ? 38.977 -1.395 -34.065 1.00 46.41 891 PRO A CA 1
ATOM 6920 C C . PRO A 1 891 ? 39.031 -1.422 -32.525 1.00 46.41 891 PRO A C 1
ATOM 6922 O O . PRO A 1 891 ? 38.409 -2.306 -31.931 1.00 46.41 891 PRO A O 1
ATOM 6925 N N . TYR A 1 892 ? 39.770 -0.506 -31.889 1.00 50.94 892 TYR A N 1
ATOM 6926 C CA . TYR A 1 892 ? 39.752 -0.267 -30.443 1.00 50.94 892 TYR A CA 1
ATOM 6927 C C . TYR A 1 892 ? 38.802 0.863 -30.029 1.00 50.94 892 TYR A C 1
ATOM 6929 O O . TYR A 1 892 ? 38.674 1.119 -28.832 1.00 50.94 892 TYR A O 1
ATOM 6937 N N . ASP A 1 893 ? 38.131 1.525 -30.978 1.00 58.69 893 ASP A N 1
ATOM 6938 C CA . ASP A 1 893 ? 37.144 2.542 -30.639 1.00 58.69 893 ASP A CA 1
ATOM 6939 C C . ASP A 1 893 ? 35.962 1.905 -29.903 1.00 58.69 893 ASP A C 1
ATOM 6941 O O . ASP A 1 893 ? 35.269 1.011 -30.406 1.00 58.69 893 ASP A O 1
ATOM 6945 N N . SER A 1 894 ? 35.771 2.356 -28.668 1.00 64.00 894 SER A N 1
ATOM 6946 C CA . SER A 1 894 ? 34.720 1.916 -27.767 1.00 64.00 894 SER A CA 1
ATOM 6947 C C . SER A 1 894 ? 33.405 2.645 -28.019 1.00 64.00 894 SER A C 1
ATOM 6949 O O . SER A 1 894 ? 32.424 2.336 -27.363 1.00 64.00 894 SER A O 1
ATOM 6951 N N . PHE A 1 895 ? 33.298 3.588 -28.957 1.00 71.25 895 PHE A N 1
ATOM 6952 C CA . PHE A 1 895 ? 31.993 4.143 -29.305 1.00 71.25 895 PHE A CA 1
ATOM 6953 C C . PHE A 1 895 ? 31.219 3.214 -30.262 1.00 71.25 895 PHE A C 1
ATOM 6955 O O . PHE A 1 895 ? 31.766 2.749 -31.265 1.00 71.25 895 PHE A O 1
ATOM 6962 N N . PRO A 1 896 ? 29.919 2.950 -30.028 1.00 77.75 896 PRO A N 1
ATOM 6963 C CA . PRO A 1 896 ? 29.086 3.350 -28.879 1.00 77.75 896 PRO A CA 1
ATOM 6964 C C . PRO A 1 896 ? 29.104 2.386 -27.662 1.00 77.75 896 PRO A C 1
ATOM 6966 O O . PRO A 1 896 ? 28.350 2.606 -26.722 1.00 77.75 896 PRO A O 1
ATOM 6969 N N . TRP A 1 897 ? 29.927 1.332 -27.663 1.00 82.75 897 TRP A N 1
ATOM 6970 C CA . TRP A 1 897 ? 30.022 0.250 -26.659 1.00 82.75 897 TRP A CA 1
ATOM 6971 C C . TRP A 1 897 ? 30.772 0.598 -25.356 1.00 82.75 897 TRP A C 1
ATOM 6973 O O . TRP A 1 897 ? 32.004 0.644 -25.315 1.00 82.75 897 TRP A O 1
ATOM 6983 N N . ARG A 1 898 ? 30.057 0.747 -24.238 1.00 82.50 898 ARG A N 1
ATOM 6984 C CA . ARG A 1 898 ? 30.630 1.328 -23.010 1.00 82.50 898 ARG A CA 1
ATOM 6985 C C . ARG A 1 898 ? 30.456 0.453 -21.784 1.00 82.50 898 ARG A C 1
ATOM 6987 O O . ARG A 1 898 ? 29.484 -0.284 -21.690 1.00 82.50 898 ARG A O 1
ATOM 6994 N N . SER A 1 899 ? 31.397 0.556 -20.850 1.00 86.81 899 SER A N 1
ATOM 6995 C CA . SER A 1 899 ? 31.215 0.006 -19.509 1.00 86.81 899 SER A CA 1
ATOM 6996 C C . SER A 1 899 ? 30.020 0.669 -18.824 1.00 86.81 899 SER A C 1
ATOM 6998 O O . SER A 1 899 ? 29.706 1.832 -19.085 1.00 86.81 899 SER A O 1
ATOM 7000 N N . ASP A 1 900 ? 29.339 -0.088 -17.970 1.00 89.12 900 ASP A N 1
ATOM 7001 C CA . ASP A 1 900 ? 28.241 0.430 -17.162 1.00 89.12 900 ASP A CA 1
ATOM 7002 C C . ASP A 1 900 ? 28.782 1.048 -15.871 1.00 89.12 900 ASP A C 1
ATOM 7004 O O . ASP A 1 900 ? 29.359 0.357 -15.036 1.00 89.12 900 ASP A O 1
ATOM 7008 N N . SER A 1 901 ? 28.589 2.352 -15.714 1.00 86.31 901 SER A N 1
ATOM 7009 C CA . SER A 1 901 ? 28.946 3.128 -14.522 1.00 86.31 901 SER A CA 1
ATOM 7010 C C . SER A 1 901 ? 28.093 2.802 -13.297 1.00 86.31 901 SER A C 1
ATOM 7012 O O . SER A 1 901 ? 28.484 3.135 -12.182 1.00 86.31 901 SER A O 1
ATOM 7014 N N . ALA A 1 902 ? 26.941 2.149 -13.488 1.00 87.19 902 ALA A N 1
ATOM 7015 C CA . ALA A 1 902 ? 26.117 1.664 -12.386 1.00 87.19 902 ALA A CA 1
ATOM 7016 C C . ALA A 1 902 ? 26.740 0.449 -11.680 1.00 87.19 902 ALA A C 1
ATOM 7018 O O . ALA A 1 902 ? 26.269 0.062 -10.614 1.00 87.19 902 ALA A O 1
ATOM 7019 N N . LEU A 1 903 ? 27.781 -0.165 -12.260 1.00 90.31 903 LEU A N 1
ATOM 7020 C CA . LEU A 1 903 ? 28.565 -1.170 -11.556 1.00 90.31 903 LEU A CA 1
ATOM 7021 C C . LEU A 1 903 ? 29.473 -0.483 -10.527 1.00 90.31 903 LEU A C 1
ATOM 7023 O O . LEU A 1 903 ? 30.265 0.391 -10.896 1.00 90.31 903 LEU A O 1
ATOM 7027 N N . PRO A 1 904 ? 29.398 -0.877 -9.247 1.00 89.94 904 PRO A N 1
ATOM 7028 C CA . PRO A 1 904 ? 30.280 -0.342 -8.226 1.00 89.94 904 PRO A CA 1
ATOM 7029 C C . PRO A 1 904 ? 31.722 -0.804 -8.471 1.00 89.94 904 PRO A C 1
ATOM 7031 O O . PRO A 1 904 ? 31.974 -1.820 -9.119 1.00 89.94 904 PRO A O 1
ATOM 7034 N N . SER A 1 905 ? 32.682 -0.046 -7.940 1.00 88.75 905 SER A N 1
ATOM 7035 C CA . SER A 1 905 ? 34.124 -0.258 -8.149 1.00 88.75 905 SER A CA 1
ATOM 7036 C C . SER A 1 905 ? 34.653 -1.630 -7.710 1.00 88.75 905 SER A C 1
ATOM 7038 O O . SER A 1 905 ? 35.748 -2.031 -8.098 1.00 88.75 905 SER A O 1
ATOM 7040 N N . GLU A 1 906 ? 33.884 -2.317 -6.873 1.00 88.81 906 GLU A N 1
ATOM 7041 C CA . GLU A 1 906 ? 34.120 -3.632 -6.301 1.00 88.81 906 GLU A CA 1
ATOM 7042 C C . GLU A 1 906 ? 33.867 -4.770 -7.298 1.00 88.81 906 GLU A C 1
ATOM 7044 O O . GLU A 1 906 ? 34.371 -5.872 -7.086 1.00 88.81 906 GLU A O 1
ATOM 7049 N N . LEU A 1 907 ? 33.101 -4.515 -8.364 1.00 90.31 907 LEU A N 1
ATOM 7050 C CA . LEU A 1 907 ? 32.833 -5.472 -9.436 1.00 90.31 907 LEU A CA 1
ATOM 7051 C C . LEU A 1 907 ? 33.717 -5.162 -10.651 1.00 90.31 907 LEU A C 1
ATOM 7053 O O . LEU A 1 907 ? 33.920 -4.000 -11.017 1.00 90.31 907 LEU A O 1
ATOM 7057 N N . ASP A 1 908 ? 34.236 -6.197 -11.312 1.00 85.44 908 ASP A N 1
ATOM 7058 C CA . ASP A 1 908 ? 34.993 -6.030 -12.544 1.00 85.44 908 ASP A CA 1
ATOM 7059 C C . ASP A 1 908 ? 34.070 -5.531 -13.653 1.00 85.44 908 ASP A C 1
ATOM 7061 O O . ASP A 1 908 ? 33.193 -6.233 -14.164 1.00 85.44 908 ASP A O 1
ATOM 7065 N N . THR A 1 909 ? 34.352 -4.323 -14.114 1.00 84.62 909 THR A N 1
ATOM 7066 C CA . THR A 1 909 ? 33.729 -3.786 -15.315 1.00 84.62 909 THR A CA 1
ATOM 7067 C C . THR A 1 909 ? 34.338 -4.411 -16.572 1.00 84.62 909 THR A C 1
ATOM 7069 O O . THR A 1 909 ? 35.527 -4.768 -16.618 1.00 84.62 909 THR A O 1
ATOM 7072 N N . THR A 1 910 ? 33.498 -4.533 -17.604 1.00 87.19 910 THR A N 1
ATOM 7073 C CA . THR A 1 910 ? 33.913 -4.894 -18.963 1.00 87.19 910 THR A CA 1
ATOM 7074 C C . THR A 1 910 ? 33.765 -3.717 -19.915 1.00 87.19 910 THR A C 1
ATOM 7076 O O . THR A 1 910 ? 32.853 -2.896 -19.782 1.00 87.19 910 THR A O 1
ATOM 7079 N N . GLU A 1 911 ? 34.640 -3.659 -20.910 1.00 84.44 911 GLU A N 1
ATOM 7080 C CA . GLU A 1 911 ? 34.667 -2.658 -21.969 1.00 84.44 911 GLU A CA 1
ATOM 7081 C C . GLU A 1 911 ? 34.293 -3.259 -23.328 1.00 84.44 911 GLU A C 1
ATOM 7083 O O . GLU A 1 911 ? 34.515 -4.437 -23.616 1.00 84.44 911 GLU A O 1
ATOM 7088 N N . GLY A 1 912 ? 33.777 -2.424 -24.235 1.00 77.44 912 GLY A N 1
ATOM 7089 C CA . GLY A 1 912 ? 33.368 -2.866 -25.568 1.00 77.44 912 GLY A CA 1
ATOM 7090 C C . GLY A 1 912 ? 34.483 -3.551 -26.370 1.00 77.44 912 GLY A C 1
ATOM 7091 O O . GLY A 1 912 ? 34.215 -4.492 -27.123 1.00 77.44 912 GLY A O 1
ATOM 7092 N N . GLY A 1 913 ? 35.740 -3.131 -26.205 1.00 77.19 913 GLY A N 1
ATOM 7093 C CA . GLY A 1 913 ? 36.894 -3.742 -26.875 1.00 77.19 913 GLY A CA 1
ATOM 7094 C C . GLY A 1 913 ? 37.125 -5.209 -26.492 1.00 77.19 913 GLY A C 1
ATOM 7095 O O . GLY A 1 913 ? 37.589 -5.991 -27.322 1.00 77.19 913 GLY A O 1
ATOM 7096 N N . GLU A 1 914 ? 36.730 -5.609 -25.283 1.00 81.19 914 GLU A N 1
ATOM 7097 C CA . GLU A 1 914 ? 37.016 -6.927 -24.697 1.00 81.19 914 GLU A CA 1
ATOM 7098 C C . GLU A 1 914 ? 36.134 -8.041 -25.270 1.00 81.19 914 GLU A C 1
ATOM 7100 O O . GLU A 1 914 ? 36.519 -9.207 -25.269 1.00 81.19 914 GLU A O 1
ATOM 7105 N N . TYR A 1 915 ? 34.999 -7.671 -25.862 1.00 78.62 915 TYR A N 1
ATOM 7106 C CA . TYR A 1 915 ? 34.163 -8.565 -26.667 1.00 78.62 915 TYR A CA 1
ATOM 7107 C C . TYR A 1 915 ? 34.753 -8.831 -28.067 1.00 78.62 915 TYR A C 1
ATOM 7109 O O . TYR A 1 915 ? 34.255 -9.680 -28.810 1.00 78.62 915 TYR A O 1
ATOM 7117 N N . GLY A 1 916 ? 35.792 -8.088 -28.465 1.00 68.94 916 GLY A N 1
ATOM 7118 C CA . GLY A 1 916 ? 36.421 -8.189 -29.779 1.00 68.94 916 GLY A CA 1
ATOM 7119 C C . GLY A 1 916 ? 37.189 -9.498 -29.993 1.00 68.94 916 GLY A C 1
ATOM 7120 O O . GLY A 1 916 ? 37.675 -10.122 -29.057 1.00 68.94 916 GLY A O 1
ATOM 7121 N N . ARG A 1 917 ? 37.344 -9.900 -31.265 1.00 66.50 917 ARG A N 1
ATOM 7122 C CA . ARG A 1 917 ? 38.141 -11.070 -31.703 1.00 66.50 917 ARG A CA 1
ATOM 7123 C C . ARG A 1 917 ? 37.736 -12.417 -31.068 1.00 66.50 917 ARG A C 1
ATOM 7125 O O . ARG A 1 917 ? 38.526 -13.349 -31.119 1.00 66.50 917 ARG A O 1
ATOM 7132 N N . SER A 1 918 ? 36.515 -12.534 -30.544 1.00 70.12 918 SER A N 1
ATOM 7133 C CA . SER A 1 918 ? 35.955 -13.768 -29.965 1.00 70.12 918 SER A CA 1
ATOM 7134 C C . SER A 1 918 ? 35.330 -14.712 -31.003 1.00 70.12 918 SER A C 1
ATOM 7136 O O . SER A 1 918 ? 35.119 -15.887 -30.728 1.00 70.12 918 SER A O 1
ATOM 7138 N N . GLY A 1 919 ? 35.023 -14.210 -32.205 1.00 74.31 919 GLY A N 1
ATOM 7139 C CA . GLY A 1 919 ? 34.191 -14.920 -33.187 1.00 74.31 919 GLY A CA 1
ATOM 7140 C C . GLY A 1 919 ? 32.683 -14.753 -32.954 1.00 74.31 919 GLY A C 1
ATOM 7141 O O . GLY A 1 919 ? 31.897 -15.178 -33.796 1.00 74.31 919 GLY A O 1
ATOM 7142 N N . PHE A 1 920 ? 32.300 -14.083 -31.865 1.00 82.00 920 PHE A N 1
ATOM 7143 C CA . PHE A 1 920 ? 30.930 -13.738 -31.503 1.00 82.00 920 PHE A CA 1
ATOM 7144 C C . PHE A 1 920 ? 30.691 -12.235 -31.670 1.00 82.00 920 PHE A C 1
ATOM 7146 O O . PHE A 1 920 ? 31.618 -11.421 -31.605 1.00 82.00 920 PHE A O 1
ATOM 7153 N N . ASP A 1 921 ? 29.434 -11.862 -31.871 1.00 85.81 921 ASP A N 1
ATOM 7154 C CA . ASP A 1 921 ? 29.003 -10.473 -31.840 1.00 85.81 921 ASP A CA 1
ATOM 7155 C C . ASP A 1 921 ? 28.776 -9.986 -30.408 1.00 85.81 921 ASP A C 1
ATOM 7157 O O . ASP A 1 921 ? 28.485 -10.754 -29.490 1.00 85.81 921 ASP A O 1
ATOM 7161 N N . ARG A 1 922 ? 28.794 -8.659 -30.255 1.00 88.19 922 ARG A N 1
ATOM 7162 C CA . ARG A 1 922 ? 28.203 -7.958 -29.111 1.00 88.19 922 ARG A CA 1
ATOM 7163 C C . ARG A 1 922 ? 26.679 -7.999 -29.244 1.00 88.19 922 ARG A C 1
ATOM 7165 O O . ARG A 1 922 ? 26.073 -7.096 -29.831 1.00 88.19 922 ARG A O 1
ATOM 7172 N N . GLY A 1 923 ? 26.084 -9.094 -28.788 1.00 90.12 923 GLY A N 1
ATOM 7173 C CA . GLY A 1 923 ? 24.648 -9.325 -28.854 1.00 90.12 923 GLY A CA 1
ATOM 7174 C C . GLY A 1 923 ? 23.917 -8.514 -27.798 1.00 90.12 923 GLY A C 1
ATOM 7175 O O . GLY A 1 923 ? 24.252 -8.589 -26.621 1.00 90.12 923 GLY A O 1
ATOM 7176 N N . HIS A 1 924 ? 22.923 -7.737 -28.216 1.00 93.94 924 HIS A N 1
ATOM 7177 C CA . HIS A 1 924 ? 22.076 -6.999 -27.287 1.00 93.94 924 HIS A CA 1
ATOM 7178 C C . HIS A 1 924 ? 21.019 -7.931 -26.690 1.00 93.94 924 HIS A C 1
ATOM 7180 O O . HIS A 1 924 ? 20.388 -8.696 -27.422 1.00 93.94 924 HIS A O 1
ATOM 7186 N N . LEU A 1 925 ? 20.760 -7.813 -25.386 1.00 96.69 925 LEU A N 1
ATOM 7187 C CA . LEU A 1 925 ? 19.553 -8.384 -24.788 1.00 96.69 925 LEU A CA 1
ATOM 7188 C C . LEU A 1 925 ? 18.350 -7.471 -25.055 1.00 96.69 925 LEU A C 1
ATOM 7190 O O . LEU A 1 925 ? 17.422 -7.872 -25.762 1.00 96.69 925 LEU A O 1
ATOM 7194 N N . THR A 1 926 ? 18.427 -6.213 -24.612 1.00 96.94 926 THR A N 1
ATOM 7195 C CA . THR A 1 926 ? 17.523 -5.143 -25.058 1.00 96.94 926 THR A CA 1
ATOM 7196 C C . THR A 1 926 ? 18.050 -4.540 -26.354 1.00 96.94 926 THR A C 1
ATOM 7198 O O . THR A 1 926 ? 19.074 -3.854 -26.360 1.00 96.94 926 THR A O 1
ATOM 7201 N N . ALA A 1 927 ? 17.359 -4.785 -27.465 1.00 94.38 927 ALA A N 1
ATOM 7202 C CA . ALA A 1 927 ? 17.806 -4.353 -28.785 1.00 94.38 927 ALA A CA 1
ATOM 7203 C C . ALA A 1 927 ? 17.802 -2.823 -28.936 1.00 94.38 927 ALA A C 1
ATOM 7205 O O . ALA A 1 927 ? 16.809 -2.165 -28.622 1.00 94.38 927 ALA A O 1
ATOM 7206 N N . ARG A 1 928 ? 18.836 -2.250 -29.567 1.00 91.06 928 ARG A N 1
ATOM 7207 C CA . ARG A 1 928 ? 18.884 -0.802 -29.866 1.00 91.06 928 ARG A CA 1
ATOM 7208 C C . ARG A 1 928 ? 17.671 -0.304 -30.663 1.00 91.06 928 ARG A C 1
ATOM 7210 O O . ARG A 1 928 ? 17.199 0.812 -30.487 1.00 91.06 928 ARG A O 1
ATOM 7217 N N . GLU A 1 929 ? 17.145 -1.149 -31.553 1.00 90.31 929 GLU A N 1
ATOM 7218 C CA . GLU A 1 929 ? 16.006 -0.823 -32.421 1.00 90.31 929 GLU A CA 1
ATOM 7219 C C . GLU A 1 929 ? 14.667 -0.839 -31.658 1.00 90.31 929 GLU A C 1
ATOM 7221 O O . GLU A 1 929 ? 13.621 -0.573 -32.244 1.00 90.31 929 GLU A O 1
ATOM 7226 N N . GLN A 1 930 ? 14.688 -1.223 -30.378 1.00 93.50 930 GLN A N 1
ATOM 7227 C CA . GLN A 1 930 ? 13.570 -1.154 -29.439 1.00 93.50 930 GLN A CA 1
ATOM 7228 C C . GLN A 1 930 ? 13.694 0.045 -28.480 1.00 93.50 930 GLN A C 1
ATOM 7230 O O . GLN A 1 930 ? 12.822 0.229 -27.635 1.00 93.50 930 GLN A O 1
ATOM 7235 N N . ARG A 1 931 ? 14.762 0.850 -28.591 1.00 93.06 931 ARG A N 1
ATOM 7236 C CA . ARG A 1 931 ? 15.036 2.058 -27.787 1.00 93.06 931 ARG A CA 1
ATOM 7237 C C . ARG A 1 931 ? 15.477 3.238 -28.659 1.00 93.06 931 ARG A C 1
ATOM 7239 O O . ARG A 1 931 ? 16.277 4.066 -28.252 1.00 93.06 931 ARG A O 1
ATOM 7246 N N . ASN A 1 932 ? 14.969 3.326 -29.885 1.00 89.06 932 ASN A N 1
ATOM 7247 C CA . ASN A 1 932 ? 15.424 4.297 -30.883 1.00 89.06 932 ASN A CA 1
ATOM 7248 C C . ASN A 1 932 ? 14.615 5.614 -30.892 1.00 89.06 932 ASN A C 1
ATOM 7250 O O . ASN A 1 932 ? 14.593 6.307 -31.911 1.00 89.06 932 ASN A O 1
ATOM 7254 N N . ARG A 1 933 ? 13.935 5.962 -29.788 1.00 88.31 933 ARG A N 1
ATOM 7255 C CA . ARG A 1 933 ? 13.219 7.246 -29.652 1.00 88.31 933 ARG A CA 1
ATOM 7256 C C . ARG A 1 933 ? 14.158 8.447 -29.510 1.00 88.31 933 ARG A C 1
ATOM 7258 O O . ARG A 1 933 ? 13.896 9.495 -30.090 1.00 88.31 933 ARG A O 1
ATOM 7265 N N . THR A 1 934 ? 15.253 8.291 -28.766 1.00 85.88 934 THR A N 1
ATOM 7266 C CA . THR A 1 934 ? 16.289 9.314 -28.576 1.00 85.88 934 THR A CA 1
ATOM 7267 C C . THR A 1 934 ? 17.665 8.668 -28.521 1.00 85.88 934 THR A C 1
ATOM 7269 O O . THR A 1 934 ? 17.793 7.463 -28.302 1.00 85.88 934 THR A O 1
ATOM 7272 N N . GLN A 1 935 ? 18.708 9.477 -28.701 1.00 81.62 935 GLN A N 1
ATOM 7273 C CA . GLN A 1 935 ? 20.082 8.998 -28.603 1.00 81.62 935 GLN A CA 1
ATOM 7274 C C . GLN A 1 935 ? 20.436 8.570 -27.172 1.00 81.62 935 GLN A C 1
ATOM 7276 O O . GLN A 1 935 ? 21.120 7.565 -27.016 1.00 81.62 935 GLN A O 1
ATOM 7281 N N . LYS A 1 936 ? 19.905 9.249 -26.142 1.00 85.94 936 LYS A N 1
ATOM 7282 C CA . LYS A 1 936 ? 20.028 8.847 -24.730 1.00 85.94 936 LYS A CA 1
ATOM 7283 C C . LYS A 1 936 ? 19.533 7.410 -24.527 1.00 85.94 936 LYS A C 1
ATOM 7285 O O . LYS A 1 936 ? 20.288 6.560 -24.065 1.00 85.94 936 LYS A O 1
ATOM 7290 N N . ASP A 1 937 ? 18.301 7.110 -24.938 1.00 89.12 937 ASP A N 1
ATOM 7291 C CA . ASP A 1 937 ? 17.724 5.770 -24.753 1.00 89.12 937 ASP A CA 1
ATOM 7292 C C . ASP A 1 937 ? 18.435 4.702 -25.586 1.00 89.12 937 ASP A C 1
ATOM 7294 O O . ASP A 1 937 ? 18.646 3.586 -25.112 1.00 89.12 937 ASP A O 1
ATOM 7298 N N . GLN A 1 938 ? 18.818 5.038 -26.820 1.00 88.62 938 GLN A N 1
ATOM 7299 C CA . GLN A 1 938 ? 19.490 4.093 -27.702 1.00 88.62 938 GLN A CA 1
ATOM 7300 C C . GLN A 1 938 ? 20.901 3.778 -27.198 1.00 88.62 938 GLN A C 1
ATOM 7302 O O . GLN A 1 938 ? 21.291 2.616 -27.190 1.00 88.62 938 GLN A O 1
ATOM 7307 N N . LEU A 1 939 ? 21.668 4.782 -26.760 1.00 86.56 939 LEU A N 1
ATOM 7308 C CA . LEU A 1 939 ? 23.025 4.587 -26.245 1.00 86.56 939 LEU A CA 1
ATOM 7309 C C . LEU A 1 939 ? 23.041 3.790 -24.932 1.00 86.56 939 LEU A C 1
ATOM 7311 O O . LEU A 1 939 ? 23.985 3.034 -24.715 1.00 86.56 939 LEU A O 1
ATOM 7315 N N . ALA A 1 940 ? 21.988 3.870 -24.111 1.00 90.00 940 ALA A N 1
ATOM 7316 C CA . ALA A 1 940 ? 21.854 3.029 -22.921 1.00 90.00 940 ALA A CA 1
ATOM 7317 C C . ALA A 1 940 ? 21.869 1.525 -23.259 1.00 90.00 940 ALA A C 1
ATOM 7319 O O . ALA A 1 940 ? 22.353 0.731 -22.462 1.00 90.00 940 ALA A O 1
ATOM 7320 N N . THR A 1 941 ? 21.423 1.103 -24.452 1.00 92.88 941 THR A N 1
ATOM 7321 C CA . THR A 1 941 ? 21.464 -0.323 -24.830 1.00 92.88 941 THR A CA 1
ATOM 7322 C C . THR A 1 941 ? 22.867 -0.827 -25.173 1.00 92.88 941 THR A C 1
ATOM 7324 O O . THR A 1 941 ? 23.059 -2.037 -25.263 1.00 92.88 941 THR A O 1
ATOM 7327 N N . PHE A 1 942 ? 23.842 0.064 -25.369 1.00 90.62 942 PHE A N 1
ATOM 7328 C CA . PHE A 1 942 ? 25.227 -0.292 -25.696 1.00 90.62 942 PHE A CA 1
ATOM 7329 C C . PHE A 1 942 ? 26.124 -0.471 -24.460 1.00 90.62 942 PHE A C 1
ATOM 7331 O O . PHE A 1 942 ? 27.331 -0.688 -24.606 1.00 90.62 942 PHE A O 1
ATOM 7338 N N . LEU A 1 943 ? 25.550 -0.384 -23.256 1.00 91.00 943 LEU A N 1
ATOM 7339 C CA . LEU A 1 943 ? 26.247 -0.694 -22.012 1.00 91.00 943 LEU A CA 1
ATOM 7340 C C . LEU A 1 943 ? 26.564 -2.189 -21.940 1.00 91.00 943 LEU A C 1
ATOM 7342 O O . LEU A 1 943 ? 25.702 -3.017 -22.231 1.00 91.00 943 LEU A O 1
ATOM 7346 N N . THR A 1 944 ? 27.784 -2.541 -21.534 1.00 91.38 944 THR A N 1
ATOM 7347 C CA . THR A 1 944 ? 28.276 -3.929 -21.534 1.00 91.38 944 THR A CA 1
ATOM 7348 C C . THR A 1 944 ? 27.471 -4.873 -20.648 1.00 91.38 944 THR A C 1
ATOM 7350 O O . THR A 1 944 ? 27.414 -6.063 -20.936 1.00 91.38 944 THR A O 1
ATOM 7353 N N . THR A 1 945 ? 26.771 -4.358 -19.641 1.00 94.25 945 THR A N 1
ATOM 7354 C CA . THR A 1 945 ? 25.833 -5.123 -18.805 1.00 94.25 945 THR A CA 1
ATOM 7355 C C . THR A 1 945 ? 24.624 -5.645 -19.590 1.00 94.25 945 THR A C 1
ATOM 7357 O O . THR A 1 945 ? 24.109 -6.711 -19.271 1.00 94.25 945 THR A O 1
ATOM 7360 N N . ASN A 1 946 ? 24.195 -4.969 -20.661 1.00 95.56 946 ASN A N 1
ATOM 7361 C CA . ASN A 1 946 ? 23.109 -5.407 -21.552 1.00 95.56 946 ASN A CA 1
ATOM 7362 C C . ASN A 1 946 ? 23.597 -6.316 -22.702 1.00 95.56 946 ASN A C 1
ATOM 7364 O O . ASN A 1 946 ? 22.817 -6.666 -23.595 1.00 95.56 946 ASN A O 1
ATOM 7368 N N . LEU A 1 947 ? 24.884 -6.678 -22.720 1.00 93.31 947 LEU A N 1
ATOM 7369 C CA . LEU A 1 947 ? 25.487 -7.457 -23.796 1.00 93.31 947 LEU A CA 1
ATOM 7370 C C . LEU A 1 947 ? 25.810 -8.875 -23.340 1.00 93.31 947 LEU A C 1
ATOM 7372 O O . LEU A 1 947 ? 26.276 -9.096 -22.227 1.00 93.31 947 LEU A O 1
ATOM 7376 N N . LEU A 1 948 ? 25.619 -9.830 -24.246 1.00 93.06 948 LEU A N 1
ATOM 7377 C CA . LEU A 1 948 ? 26.185 -11.173 -24.147 1.00 93.06 948 LEU A CA 1
ATOM 7378 C C . LEU A 1 948 ? 26.850 -11.533 -25.485 1.00 93.06 948 LEU A C 1
ATOM 7380 O O . LEU A 1 948 ? 26.371 -11.095 -26.538 1.00 93.06 948 LEU A O 1
ATOM 7384 N N . PRO A 1 949 ? 27.943 -12.319 -25.495 1.00 90.50 949 PRO A N 1
ATOM 7385 C CA . PRO A 1 949 ? 28.508 -12.838 -26.737 1.00 90.50 949 PRO A CA 1
ATOM 7386 C C . PRO A 1 949 ? 27.478 -13.701 -27.480 1.00 90.50 949 PRO A C 1
ATOM 7388 O O . PRO A 1 949 ? 27.053 -14.736 -26.968 1.00 90.50 949 PRO A O 1
ATOM 7391 N N . GLN A 1 950 ? 27.070 -13.283 -28.681 1.00 89.50 950 GLN A N 1
ATOM 7392 C CA . GLN A 1 950 ? 26.051 -13.979 -29.475 1.00 89.50 950 GLN A CA 1
ATOM 7393 C C . GLN A 1 950 ? 26.564 -14.406 -30.849 1.00 89.50 950 GLN A C 1
ATOM 7395 O O . GLN A 1 950 ? 27.333 -13.697 -31.497 1.00 89.50 950 GLN A O 1
ATOM 7400 N N . GLU A 1 951 ? 26.120 -15.571 -31.311 1.00 87.50 951 GLU A N 1
ATOM 7401 C CA . GLU A 1 951 ? 26.474 -16.116 -32.617 1.00 87.50 951 GLU A CA 1
ATOM 7402 C C . GLU A 1 951 ? 25.985 -15.175 -33.741 1.00 87.50 951 GLU A C 1
ATOM 7404 O O . GLU A 1 951 ? 24.798 -14.825 -33.775 1.00 87.50 951 GLU A O 1
ATOM 7409 N N . PRO A 1 952 ? 26.860 -14.741 -34.674 1.00 84.44 952 PRO A N 1
ATOM 7410 C CA . PRO A 1 952 ? 26.500 -13.732 -35.674 1.00 84.44 952 PRO A CA 1
ATOM 7411 C C . PRO A 1 952 ? 25.337 -14.124 -36.596 1.00 84.44 952 PRO A C 1
ATOM 7413 O O . PRO A 1 952 ? 24.539 -13.271 -37.001 1.00 84.44 952 PRO A O 1
ATOM 7416 N N . GLY A 1 953 ? 25.216 -15.406 -36.940 1.00 81.38 953 GLY A N 1
ATOM 7417 C CA . GLY A 1 953 ? 24.100 -15.959 -37.697 1.00 81.38 953 GLY A CA 1
ATOM 7418 C C . GLY A 1 953 ? 22.759 -15.743 -36.998 1.00 81.38 953 GLY A C 1
ATOM 7419 O O . GLY A 1 953 ? 21.836 -15.254 -37.647 1.00 81.38 953 GLY A O 1
ATOM 7420 N N . GLN A 1 954 ? 22.657 -16.008 -35.694 1.00 81.94 954 GLN A N 1
ATOM 7421 C CA . GLN A 1 954 ? 21.463 -15.779 -34.877 1.00 81.94 954 GLN A CA 1
ATOM 7422 C C . GLN A 1 954 ? 21.205 -14.292 -34.624 1.00 81.94 954 GLN A C 1
ATOM 7424 O O . GLN A 1 954 ? 20.099 -13.811 -34.893 1.00 81.94 954 GLN A O 1
ATOM 7429 N N . ASN A 1 955 ? 22.229 -13.559 -34.180 1.00 83.38 955 ASN A N 1
ATOM 7430 C CA . ASN A 1 955 ? 22.142 -12.153 -33.779 1.00 83.38 955 ASN A CA 1
ATOM 7431 C C . ASN A 1 955 ? 21.834 -11.216 -34.959 1.00 83.38 955 ASN A C 1
ATOM 7433 O O . ASN A 1 955 ? 20.982 -10.336 -34.862 1.00 83.38 955 ASN A O 1
ATOM 7437 N N . GLN A 1 956 ? 22.478 -11.405 -36.118 1.00 81.00 956 GLN A N 1
ATOM 7438 C CA . GLN A 1 956 ? 22.336 -10.468 -37.239 1.00 81.00 956 GLN A CA 1
ATOM 7439 C C . GLN A 1 956 ? 21.300 -10.888 -38.274 1.00 81.00 956 GLN A C 1
ATOM 7441 O O . GLN A 1 956 ? 20.883 -10.044 -39.070 1.00 81.00 956 GLN A O 1
ATOM 7446 N N . ARG A 1 957 ? 20.947 -12.174 -38.397 1.00 79.44 957 ARG A N 1
ATOM 7447 C CA . ARG A 1 957 ? 20.134 -12.674 -39.533 1.00 79.44 957 ARG A CA 1
ATOM 7448 C C . ARG A 1 957 ? 19.187 -13.831 -39.183 1.00 79.44 957 ARG A C 1
ATOM 7450 O O . ARG A 1 957 ? 18.362 -14.190 -40.024 1.00 79.44 957 ARG A O 1
ATOM 7457 N N . GLY A 1 958 ? 19.291 -14.389 -37.982 1.00 85.25 958 GLY A N 1
ATOM 7458 C CA . GLY A 1 958 ? 18.662 -15.642 -37.573 1.00 85.25 958 GLY A CA 1
ATOM 7459 C C . GLY A 1 958 ? 17.503 -15.435 -36.609 1.00 85.25 958 GLY A C 1
ATOM 7460 O O . GLY A 1 958 ? 16.814 -14.414 -36.677 1.00 85.25 958 GLY A O 1
ATOM 7461 N N . ALA A 1 959 ? 17.239 -16.432 -35.767 1.00 89.94 959 ALA A N 1
ATOM 7462 C CA . ALA A 1 959 ? 16.025 -16.498 -34.960 1.00 89.94 959 ALA A CA 1
ATOM 7463 C C . ALA A 1 959 ? 15.915 -15.335 -33.960 1.00 89.94 959 ALA A C 1
ATOM 7465 O O . ALA A 1 959 ? 14.837 -14.755 -33.827 1.00 89.94 959 ALA A O 1
ATOM 7466 N N . TRP A 1 960 ? 17.026 -14.916 -33.343 1.00 92.62 960 TRP A N 1
ATOM 7467 C CA . TRP A 1 960 ? 17.035 -13.796 -32.396 1.00 92.62 960 TRP A CA 1
ATOM 7468 C C . TRP A 1 960 ? 16.571 -12.486 -33.048 1.00 92.62 960 TRP A C 1
ATOM 7470 O O . TRP A 1 960 ? 15.586 -11.885 -32.611 1.00 92.62 960 TRP A O 1
ATOM 7480 N N . ARG A 1 961 ? 17.188 -12.095 -34.174 1.00 91.00 961 ARG A N 1
ATOM 7481 C CA . ARG A 1 961 ? 16.775 -10.901 -34.934 1.00 91.00 961 ARG A CA 1
ATOM 7482 C C . ARG A 1 961 ? 15.338 -10.995 -35.445 1.00 91.00 961 ARG A C 1
ATOM 7484 O O . ARG A 1 961 ? 14.639 -9.982 -35.504 1.00 91.00 961 ARG A O 1
ATOM 7491 N N . GLN A 1 962 ? 14.905 -12.183 -35.872 1.00 92.44 962 GLN A N 1
ATOM 7492 C CA . GLN A 1 962 ? 13.529 -12.397 -36.328 1.00 92.44 962 GLN A CA 1
ATOM 7493 C C . GLN A 1 962 ? 12.531 -12.126 -35.199 1.00 92.44 962 GLN A C 1
ATOM 7495 O O . GLN A 1 962 ? 11.556 -11.414 -35.430 1.00 92.44 962 GLN A O 1
ATOM 7500 N N . LEU A 1 963 ? 12.801 -12.625 -33.989 1.00 93.81 963 LEU A N 1
ATOM 7501 C CA . LEU A 1 963 ? 11.956 -12.394 -32.820 1.00 93.81 963 LEU A CA 1
ATOM 7502 C C . LEU A 1 963 ? 11.941 -10.912 -32.414 1.00 93.81 963 LEU A C 1
ATOM 7504 O O . LEU A 1 963 ? 10.874 -10.347 -32.208 1.00 93.81 963 LEU A O 1
ATOM 7508 N N . GLU A 1 964 ? 13.090 -10.229 -32.402 1.00 93.75 964 GLU A N 1
ATOM 7509 C CA . GLU A 1 964 ? 13.145 -8.782 -32.128 1.00 93.75 964 GLU A CA 1
ATOM 7510 C C . GLU A 1 964 ? 12.339 -7.951 -33.137 1.00 93.75 964 GLU A C 1
ATOM 7512 O O . GLU A 1 964 ? 11.651 -6.991 -32.766 1.00 93.75 964 GLU A O 1
ATOM 7517 N N . ALA A 1 965 ? 12.423 -8.308 -34.424 1.00 92.19 965 ALA A N 1
ATOM 7518 C CA . ALA A 1 965 ? 11.666 -7.656 -35.484 1.00 92.19 965 ALA A CA 1
ATOM 7519 C C . ALA A 1 965 ? 10.165 -7.953 -35.377 1.00 92.19 965 ALA A C 1
ATOM 7521 O O . ALA A 1 965 ? 9.357 -7.041 -35.576 1.00 92.19 965 ALA A O 1
ATOM 7522 N N . PHE A 1 966 ? 9.797 -9.190 -35.039 1.00 93.00 966 PHE A N 1
ATOM 7523 C CA . PHE A 1 966 ? 8.420 -9.601 -34.780 1.00 93.00 966 PHE A CA 1
ATOM 7524 C C . PHE A 1 966 ? 7.815 -8.793 -33.626 1.00 93.00 966 PHE A C 1
ATOM 7526 O O . PHE A 1 966 ? 6.806 -8.119 -33.835 1.00 93.00 966 PHE A O 1
ATOM 7533 N N . SER A 1 967 ? 8.494 -8.737 -32.474 1.00 94.50 967 SER A N 1
ATOM 7534 C CA . SER A 1 967 ? 8.074 -7.968 -31.296 1.00 94.50 967 SER A CA 1
ATOM 7535 C C . SER A 1 967 ? 7.839 -6.490 -31.615 1.00 94.50 967 SER A C 1
ATOM 7537 O O . SER A 1 967 ? 6.766 -5.951 -31.342 1.00 94.50 967 SER A O 1
ATOM 7539 N N . ARG A 1 968 ? 8.799 -5.828 -32.282 1.00 92.81 968 ARG A N 1
ATOM 7540 C CA . ARG A 1 968 ? 8.640 -4.419 -32.686 1.00 92.81 968 ARG A CA 1
ATOM 7541 C C . ARG A 1 968 ? 7.455 -4.225 -33.633 1.00 92.81 968 ARG A C 1
ATOM 7543 O O . ARG A 1 968 ? 6.731 -3.238 -33.530 1.00 92.81 968 ARG A O 1
ATOM 7550 N N . THR A 1 969 ? 7.260 -5.143 -34.575 1.00 90.88 969 THR A N 1
ATOM 7551 C CA . THR A 1 969 ? 6.203 -5.002 -35.581 1.00 90.88 969 THR A CA 1
ATOM 7552 C C . THR A 1 969 ? 4.819 -5.235 -34.976 1.00 90.88 969 THR A C 1
ATOM 7554 O O . THR A 1 969 ? 3.884 -4.539 -35.361 1.00 90.88 969 THR A O 1
ATOM 7557 N N . ILE A 1 970 ? 4.677 -6.132 -33.995 1.00 91.94 970 ILE A N 1
ATOM 7558 C CA . ILE A 1 970 ? 3.437 -6.277 -33.220 1.00 91.94 970 ILE A CA 1
ATOM 7559 C C . ILE A 1 970 ? 3.100 -4.975 -32.489 1.00 91.94 970 ILE A C 1
ATOM 7561 O O . ILE A 1 970 ? 1.986 -4.470 -32.620 1.00 91.94 970 ILE A O 1
ATOM 7565 N N . VAL A 1 971 ? 4.063 -4.382 -31.787 1.00 92.25 971 VAL A N 1
ATOM 7566 C CA . VAL A 1 971 ? 3.851 -3.119 -31.061 1.00 92.25 971 VAL A CA 1
ATOM 7567 C C . VAL A 1 971 ? 3.409 -2.001 -32.010 1.00 92.25 971 VAL A C 1
ATOM 7569 O O . VAL A 1 971 ? 2.413 -1.318 -31.764 1.00 92.25 971 VAL A O 1
ATOM 7572 N N . LEU A 1 972 ? 4.093 -1.853 -33.147 1.00 88.44 972 LEU A N 1
ATOM 7573 C CA . LEU A 1 972 ? 3.803 -0.790 -34.112 1.00 88.44 972 LEU A CA 1
ATOM 7574 C C . LEU A 1 972 ? 2.498 -1.006 -34.885 1.00 88.44 972 LEU A C 1
ATOM 7576 O O . LEU A 1 972 ? 1.715 -0.069 -35.024 1.00 88.44 972 LEU A O 1
ATOM 7580 N N . ASN A 1 973 ? 2.264 -2.218 -35.393 1.00 87.62 973 ASN A N 1
ATOM 7581 C CA . ASN A 1 973 ? 1.173 -2.483 -36.335 1.00 87.62 973 ASN A CA 1
ATOM 7582 C C . ASN A 1 973 ? -0.101 -2.996 -35.656 1.00 87.62 973 ASN A C 1
ATOM 7584 O O . ASN A 1 973 ? -1.176 -2.864 -36.235 1.00 87.62 973 ASN A O 1
ATOM 7588 N N . ARG A 1 974 ? 0.015 -3.612 -34.474 1.00 88.69 974 ARG A N 1
ATOM 7589 C CA . ARG A 1 974 ? -1.101 -4.249 -33.755 1.00 88.69 974 ARG A CA 1
ATOM 7590 C C . ARG A 1 974 ? -1.428 -3.563 -32.431 1.00 88.69 974 ARG A C 1
ATOM 7592 O O . ARG A 1 974 ? -2.524 -3.769 -31.925 1.00 88.69 974 ARG A O 1
ATOM 7599 N N . GLY A 1 975 ? -0.529 -2.721 -31.913 1.00 88.00 975 GLY A N 1
ATOM 7600 C CA . GLY A 1 975 ? -0.785 -1.860 -30.756 1.00 88.00 975 GLY A CA 1
ATOM 7601 C C . GLY A 1 975 ? -0.627 -2.530 -29.395 1.00 88.00 975 GLY A C 1
ATOM 7602 O O . GLY A 1 975 ? -1.158 -2.004 -28.430 1.00 88.00 975 GLY A O 1
ATOM 7603 N N . TRP A 1 976 ? 0.065 -3.666 -29.317 1.00 91.38 976 TRP A N 1
ATOM 7604 C CA . TRP A 1 976 ? 0.339 -4.353 -28.051 1.00 91.38 976 TRP A CA 1
ATOM 7605 C C . TRP A 1 976 ? 1.561 -3.780 -27.333 1.00 91.38 976 TRP A C 1
ATOM 7607 O O . TRP A 1 976 ? 2.445 -3.189 -27.956 1.00 91.38 976 TRP A O 1
ATOM 7617 N N . GLU A 1 977 ? 1.631 -4.043 -26.037 1.00 93.19 977 GLU A N 1
ATOM 7618 C CA . GLU A 1 977 ? 2.801 -3.857 -25.190 1.00 93.19 977 GLU A CA 1
ATOM 7619 C C . GLU A 1 977 ? 3.398 -5.224 -24.858 1.00 93.19 977 GLU A C 1
ATOM 7621 O O . GLU A 1 977 ? 2.678 -6.191 -24.618 1.00 93.19 977 GLU A O 1
ATOM 7626 N N . LEU A 1 978 ? 4.722 -5.334 -24.889 1.00 96.69 978 LEU A N 1
ATOM 7627 C CA . LEU A 1 978 ? 5.425 -6.596 -24.680 1.00 96.69 978 LEU A CA 1
ATOM 7628 C C . LEU A 1 978 ? 6.352 -6.471 -23.478 1.00 96.69 978 LEU A C 1
ATOM 7630 O O . LEU A 1 978 ? 7.224 -5.604 -23.468 1.00 96.69 978 LEU A O 1
ATOM 7634 N N . TYR A 1 979 ? 6.209 -7.363 -22.508 1.00 97.44 979 TYR A N 1
ATOM 7635 C CA . TYR A 1 979 ? 7.091 -7.462 -21.350 1.00 97.44 979 TYR A CA 1
ATOM 7636 C C . TYR A 1 979 ? 8.066 -8.601 -21.600 1.00 97.44 979 TYR A C 1
ATOM 7638 O O . TYR A 1 979 ? 7.659 -9.752 -21.723 1.00 97.44 979 TYR A O 1
ATOM 7646 N N . ASN A 1 980 ? 9.337 -8.256 -21.776 1.00 98.31 980 ASN A N 1
ATOM 7647 C CA . ASN A 1 980 ? 10.378 -9.168 -22.228 1.00 98.31 980 ASN A CA 1
ATOM 7648 C C . ASN A 1 980 ? 11.337 -9.435 -21.074 1.00 98.31 980 ASN A C 1
ATOM 7650 O O . ASN A 1 980 ? 11.751 -8.486 -20.416 1.00 98.31 980 ASN A O 1
ATOM 7654 N N . ILE A 1 981 ? 11.743 -10.688 -20.907 1.00 98.50 981 ILE A N 1
ATOM 7655 C CA . ILE A 1 981 ? 12.839 -11.105 -20.031 1.00 98.50 981 ILE A CA 1
ATOM 7656 C C . ILE A 1 981 ? 13.768 -11.975 -20.869 1.00 98.50 981 ILE A C 1
ATOM 7658 O O . ILE A 1 981 ? 13.297 -12.860 -21.582 1.00 98.50 981 ILE A O 1
ATOM 7662 N N . ALA A 1 982 ? 15.070 -11.721 -20.850 1.00 98.44 982 ALA A N 1
ATOM 7663 C CA . ALA A 1 982 ? 16.015 -12.470 -21.668 1.00 98.44 982 ALA A CA 1
ATOM 7664 C C . ALA A 1 982 ? 17.380 -12.625 -21.004 1.00 98.44 982 ALA A C 1
ATOM 7666 O O . ALA A 1 982 ? 17.807 -11.748 -20.260 1.00 98.44 982 ALA A O 1
ATOM 7667 N N . GLY A 1 983 ? 18.101 -13.691 -21.340 1.00 97.69 983 GLY A N 1
ATOM 7668 C CA . GLY A 1 983 ? 19.420 -13.971 -20.779 1.00 97.69 983 GLY A CA 1
ATOM 7669 C C . GLY A 1 983 ? 20.164 -15.069 -21.531 1.00 97.69 983 GLY A C 1
ATOM 7670 O O . GLY A 1 983 ? 19.760 -15.484 -22.622 1.00 97.69 983 GLY A O 1
ATOM 7671 N N . GLY A 1 984 ? 21.274 -15.519 -20.948 1.00 95.94 984 GLY A N 1
ATOM 7672 C CA . GLY A 1 984 ? 22.086 -16.627 -21.449 1.00 95.94 984 GLY A CA 1
ATOM 7673 C C . GLY A 1 984 ? 22.171 -17.769 -20.439 1.00 95.94 984 GLY A C 1
ATOM 7674 O O . GLY A 1 984 ? 21.980 -17.561 -19.243 1.00 95.94 984 GLY A O 1
ATOM 7675 N N . TYR A 1 985 ? 22.462 -18.974 -20.918 1.00 95.44 985 TYR A N 1
ATOM 7676 C CA . TYR A 1 985 ? 22.713 -20.148 -20.084 1.00 95.44 985 TYR A CA 1
ATOM 7677 C C . TYR A 1 985 ? 23.885 -20.978 -20.625 1.00 95.44 985 TYR A C 1
ATOM 7679 O O . TYR A 1 985 ? 24.119 -21.004 -21.835 1.00 95.44 985 TYR A O 1
ATOM 7687 N N . GLY A 1 986 ? 24.594 -21.669 -19.730 1.00 92.50 986 GLY A N 1
ATOM 7688 C CA . GLY A 1 986 ? 25.745 -22.514 -20.059 1.00 92.50 986 GLY A CA 1
ATOM 7689 C C . GLY A 1 986 ? 27.025 -21.728 -20.354 1.00 92.50 986 GLY A C 1
ATOM 7690 O O . GLY A 1 986 ? 27.069 -20.499 -20.215 1.00 92.50 986 GLY A O 1
ATOM 7691 N N . SER A 1 987 ? 28.079 -22.439 -20.753 1.00 88.94 987 SER A N 1
ATOM 7692 C CA . SER A 1 987 ? 29.368 -21.848 -21.116 1.00 88.94 987 SER A CA 1
ATOM 7693 C C . SER A 1 987 ? 30.052 -22.613 -22.244 1.00 88.94 987 SER A C 1
ATOM 7695 O O . SER A 1 987 ? 30.437 -23.761 -22.092 1.00 88.94 987 SER A O 1
ATOM 7697 N N . LEU A 1 988 ? 30.316 -21.934 -23.359 1.00 83.56 988 LEU A N 1
ATOM 7698 C CA . LEU A 1 988 ? 31.139 -22.453 -24.456 1.00 83.56 988 LEU A CA 1
ATOM 7699 C C . LEU A 1 988 ? 32.644 -22.279 -24.218 1.00 83.56 988 LEU A C 1
ATOM 7701 O O . LEU A 1 988 ? 33.457 -22.667 -25.065 1.00 83.56 988 LEU A O 1
ATOM 7705 N N . ASN A 1 989 ? 33.040 -21.671 -23.098 1.00 79.06 989 ASN A N 1
ATOM 7706 C CA . ASN A 1 989 ? 34.435 -21.358 -22.827 1.00 79.06 989 ASN A CA 1
ATOM 7707 C C . ASN A 1 989 ? 35.237 -22.652 -22.609 1.00 79.06 989 ASN A C 1
ATOM 7709 O O . ASN A 1 989 ? 35.162 -23.283 -21.562 1.00 79.06 989 ASN A O 1
ATOM 7713 N N . GLY A 1 990 ? 36.049 -23.025 -23.603 1.00 69.75 990 GLY A N 1
ATOM 7714 C CA . GLY A 1 990 ? 36.868 -24.242 -23.567 1.00 69.75 990 GLY A CA 1
ATOM 7715 C C . GLY A 1 990 ? 36.154 -25.517 -24.033 1.00 69.75 990 GLY A C 1
ATOM 7716 O O . GLY A 1 990 ? 36.732 -26.596 -23.916 1.00 69.75 990 GLY A O 1
ATOM 7717 N N . GLU A 1 991 ? 34.942 -25.402 -24.589 1.00 67.88 991 GLU A N 1
ATOM 7718 C CA . GLU A 1 991 ? 34.097 -26.550 -24.956 1.00 67.88 991 GLU A CA 1
ATOM 7719 C C . GLU A 1 991 ? 33.939 -26.779 -26.470 1.00 67.88 991 GLU A C 1
ATOM 7721 O O . GLU A 1 991 ? 33.306 -27.749 -26.894 1.00 67.88 991 GLU A O 1
ATOM 7726 N N . LEU A 1 992 ? 34.533 -25.937 -27.326 1.00 67.94 992 LEU A N 1
ATOM 7727 C CA . LEU A 1 992 ? 34.509 -26.205 -28.767 1.00 67.94 992 LEU A CA 1
ATOM 7728 C C . LEU A 1 992 ? 35.463 -27.360 -29.140 1.00 67.94 992 LEU A C 1
ATOM 7730 O O . LEU A 1 992 ? 36.561 -27.462 -28.586 1.00 67.94 992 LEU A O 1
ATOM 7734 N N . PRO A 1 993 ? 35.093 -28.222 -30.114 1.00 64.62 993 PRO A N 1
ATOM 7735 C CA . PRO A 1 993 ? 35.972 -29.277 -30.617 1.00 64.62 993 PRO A CA 1
ATOM 7736 C C . PRO A 1 993 ? 37.366 -28.755 -30.992 1.00 64.62 993 PRO A C 1
ATOM 7738 O O . PRO A 1 993 ? 37.502 -27.635 -31.489 1.00 64.62 993 PRO A O 1
ATOM 7741 N N . PHE A 1 994 ? 38.409 -29.574 -30.796 1.00 63.75 994 PHE A N 1
ATOM 7742 C CA . PHE A 1 994 ? 39.802 -29.174 -31.060 1.00 63.75 994 PHE A CA 1
ATOM 7743 C C . PHE A 1 994 ? 40.015 -28.624 -32.483 1.00 63.75 994 PHE A C 1
ATOM 7745 O O . PHE A 1 994 ? 40.804 -27.703 -32.681 1.00 63.75 994 PHE A O 1
ATOM 7752 N N . ASP A 1 995 ? 39.295 -29.177 -33.456 1.00 64.25 995 ASP A N 1
ATOM 7753 C CA . ASP A 1 995 ? 39.316 -28.826 -34.874 1.00 64.25 995 ASP A CA 1
ATOM 7754 C C . ASP A 1 995 ? 38.307 -27.733 -35.267 1.00 64.25 995 ASP A C 1
ATOM 7756 O O . ASP A 1 995 ? 38.267 -27.320 -36.429 1.00 64.25 995 ASP A O 1
ATOM 7760 N N . HIS A 1 996 ? 37.516 -27.225 -34.318 1.00 64.75 996 HIS A N 1
ATOM 7761 C CA . HIS A 1 996 ? 36.569 -26.158 -34.587 1.00 64.75 996 HIS A CA 1
ATOM 7762 C C . HIS A 1 996 ? 37.319 -24.847 -34.883 1.00 64.75 996 HIS A C 1
ATOM 7764 O O . HIS A 1 996 ? 38.166 -24.426 -34.087 1.00 64.75 996 HIS A O 1
ATOM 7770 N N . PRO A 1 997 ? 37.001 -24.135 -35.982 1.00 61.34 997 PRO A N 1
ATOM 7771 C CA . PRO A 1 997 ? 37.754 -22.954 -36.409 1.00 61.34 997 PRO A CA 1
ATOM 7772 C C . PRO A 1 997 ? 37.757 -21.824 -35.373 1.00 61.34 997 PRO A C 1
ATOM 7774 O O . PRO A 1 997 ? 38.660 -20.996 -35.395 1.00 61.34 997 PRO A O 1
ATOM 7777 N N . PHE A 1 998 ? 36.793 -21.814 -34.447 1.00 61.75 998 PHE A N 1
ATOM 7778 C CA . PHE A 1 998 ? 36.672 -20.813 -33.384 1.00 61.75 998 PHE A CA 1
ATOM 7779 C C . PHE A 1 998 ? 37.319 -21.209 -32.041 1.00 61.75 998 PHE A C 1
ATOM 7781 O O . PHE A 1 998 ? 37.351 -20.395 -31.125 1.00 61.75 998 PHE A O 1
ATOM 7788 N N . ASN A 1 999 ? 37.895 -22.410 -31.912 1.00 61.88 999 ASN A N 1
ATOM 7789 C CA . ASN A 1 999 ? 38.457 -22.890 -30.640 1.00 61.88 999 ASN A CA 1
ATOM 7790 C C . ASN A 1 999 ? 39.634 -22.024 -30.124 1.00 61.88 999 ASN A C 1
ATOM 7792 O O . ASN A 1 999 ? 39.808 -21.839 -28.926 1.00 61.88 999 ASN A O 1
ATOM 7796 N N . ASN A 1 1000 ? 40.401 -21.399 -31.028 1.00 55.06 1000 ASN A N 1
ATOM 7797 C CA . ASN A 1 1000 ? 41.504 -20.490 -30.676 1.00 55.06 1000 ASN A CA 1
ATOM 7798 C C . ASN A 1 1000 ? 41.070 -19.024 -30.429 1.00 55.06 1000 ASN A C 1
ATOM 7800 O O . ASN A 1 1000 ? 41.933 -18.172 -30.218 1.00 55.06 1000 ASN A O 1
ATOM 7804 N N . PHE A 1 1001 ? 39.768 -18.711 -30.492 1.00 55.66 1001 PHE A N 1
ATOM 7805 C CA . PHE A 1 1001 ? 39.234 -17.346 -30.350 1.00 55.66 1001 PHE A CA 1
ATOM 7806 C C . PHE A 1 1001 ? 38.682 -17.044 -28.938 1.00 55.66 1001 PHE A C 1
ATOM 7808 O O . PHE A 1 1001 ? 38.438 -15.882 -28.620 1.00 55.66 1001 PHE A O 1
ATOM 7815 N N . PHE A 1 1002 ? 38.591 -18.038 -28.042 1.00 58.31 1002 PHE A N 1
ATOM 7816 C CA . PHE A 1 1002 ? 38.224 -17.851 -26.623 1.00 58.31 1002 PHE A CA 1
ATOM 7817 C C . PHE A 1 1002 ? 39.401 -17.393 -25.756 1.00 58.31 1002 PHE A C 1
ATOM 7819 O O . PHE A 1 1002 ? 39.698 -17.975 -24.717 1.00 58.31 1002 PHE A O 1
ATOM 7826 N N . ASN A 1 1003 ? 40.105 -16.351 -26.185 1.00 54.81 1003 ASN A N 1
ATOM 7827 C CA . ASN A 1 1003 ? 41.128 -15.711 -25.364 1.00 54.81 1003 ASN A CA 1
ATOM 7828 C C . ASN A 1 1003 ? 40.753 -14.246 -25.128 1.00 54.81 1003 ASN A C 1
ATOM 7830 O O . ASN A 1 1003 ? 41.496 -13.336 -25.501 1.00 54.81 1003 ASN A O 1
ATOM 7834 N N . ASN A 1 1004 ? 39.556 -14.018 -24.572 1.00 64.19 1004 ASN A N 1
ATOM 7835 C CA . ASN A 1 1004 ? 39.218 -12.702 -24.042 1.00 64.19 1004 ASN A CA 1
ATOM 7836 C C . ASN A 1 1004 ? 39.863 -12.577 -22.645 1.00 64.19 1004 ASN A C 1
ATOM 7838 O O . ASN A 1 1004 ? 39.760 -13.476 -21.812 1.00 64.19 1004 ASN A O 1
ATOM 7842 N N . GLN A 1 1005 ? 40.608 -11.493 -22.410 1.00 66.44 1005 GLN A N 1
ATOM 7843 C CA . GLN A 1 1005 ? 41.451 -11.333 -21.211 1.00 66.44 1005 GLN A CA 1
ATOM 7844 C C . GLN A 1 1005 ? 40.645 -11.190 -19.907 1.00 66.44 1005 GLN A C 1
ATOM 7846 O O . GLN A 1 1005 ? 41.220 -11.283 -18.824 1.00 66.44 1005 GLN A O 1
ATOM 7851 N N . LYS A 1 1006 ? 39.330 -10.968 -20.017 1.00 79.50 1006 LYS A N 1
ATOM 7852 C CA . LYS A 1 1006 ? 38.390 -10.767 -18.907 1.00 79.50 1006 LYS A CA 1
ATOM 7853 C C . LYS A 1 1006 ? 37.560 -11.999 -18.554 1.00 79.50 1006 LYS A C 1
ATOM 7855 O O . LYS A 1 1006 ? 36.740 -11.915 -17.650 1.00 79.50 1006 LYS A O 1
ATOM 7860 N N . TYR A 1 1007 ? 37.768 -13.121 -19.243 1.00 83.12 1007 TYR A N 1
ATOM 7861 C CA . TYR A 1 1007 ? 36.990 -14.352 -19.075 1.00 83.12 1007 TYR A CA 1
ATOM 7862 C C . TYR A 1 1007 ? 35.468 -14.145 -19.183 1.00 83.12 1007 TYR A C 1
ATOM 7864 O O . TYR A 1 1007 ? 34.698 -14.808 -18.495 1.00 83.12 1007 TYR A O 1
ATOM 7872 N N . ILE A 1 1008 ? 35.028 -13.247 -20.072 1.00 88.12 1008 ILE A N 1
ATOM 7873 C CA . ILE A 1 1008 ? 33.609 -13.023 -20.378 1.00 88.12 1008 ILE A CA 1
ATOM 7874 C C . ILE A 1 1008 ? 33.004 -14.350 -20.834 1.00 88.12 1008 ILE A C 1
ATOM 7876 O O . ILE A 1 1008 ? 33.542 -14.996 -21.745 1.00 88.12 1008 ILE A O 1
ATOM 7880 N N . ASN A 1 1009 ? 31.910 -14.758 -20.193 1.00 89.56 1009 ASN A N 1
ATOM 7881 C CA . ASN A 1 1009 ? 31.238 -16.004 -20.519 1.00 89.56 1009 ASN A CA 1
ATOM 7882 C C . ASN A 1 1009 ? 30.588 -15.921 -21.904 1.00 89.56 1009 ASN A C 1
ATOM 7884 O O . ASN A 1 1009 ? 29.886 -14.958 -22.211 1.00 89.56 1009 ASN A O 1
ATOM 7888 N N . VAL A 1 1010 ? 30.782 -16.954 -22.722 1.00 89.44 1010 VAL A N 1
ATOM 7889 C CA . VAL A 1 1010 ? 30.024 -17.155 -23.958 1.00 89.44 1010 VAL A CA 1
ATOM 7890 C C . VAL A 1 1010 ? 28.930 -18.185 -23.666 1.00 89.44 1010 VAL A C 1
ATOM 7892 O O . VAL A 1 1010 ? 29.266 -19.356 -23.505 1.00 89.44 1010 VAL A O 1
ATOM 7895 N N . PRO A 1 1011 ? 27.643 -17.799 -23.584 1.00 92.44 1011 PRO A N 1
ATOM 7896 C CA . PRO A 1 1011 ? 26.567 -18.742 -23.283 1.00 92.44 1011 PRO A CA 1
ATOM 7897 C C . PRO A 1 1011 ? 26.445 -19.843 -24.343 1.00 92.44 1011 PRO A C 1
ATOM 7899 O O . PRO A 1 1011 ? 26.689 -19.584 -25.520 1.00 92.44 1011 PRO A O 1
ATOM 7902 N N . GLU A 1 1012 ? 26.007 -21.040 -23.953 1.00 91.56 1012 GLU A N 1
ATOM 7903 C CA . GLU A 1 1012 ? 25.609 -22.121 -24.873 1.00 91.56 1012 GLU A CA 1
ATOM 7904 C C . GLU A 1 1012 ? 24.247 -21.847 -25.515 1.00 91.56 1012 GLU A C 1
ATOM 7906 O O . GLU A 1 1012 ? 24.025 -22.146 -26.692 1.00 91.56 1012 GLU A O 1
ATOM 7911 N N . LEU A 1 1013 ? 23.333 -21.274 -24.729 1.00 93.50 1013 LEU A N 1
ATOM 7912 C CA . LEU A 1 1013 ? 21.963 -20.965 -25.113 1.00 93.50 1013 LEU A CA 1
ATOM 7913 C C . LEU A 1 1013 ? 21.652 -19.501 -24.808 1.00 93.50 1013 LEU A C 1
ATOM 7915 O O . LEU A 1 1013 ? 22.040 -18.972 -23.768 1.00 93.50 1013 LEU A O 1
ATOM 7919 N N . MET A 1 1014 ? 20.882 -18.878 -25.691 1.00 96.19 1014 MET A N 1
ATOM 7920 C CA . MET A 1 1014 ? 20.197 -17.613 -25.440 1.00 96.19 1014 MET A CA 1
ATOM 7921 C C . MET A 1 1014 ? 18.721 -17.905 -25.190 1.00 96.19 1014 MET A C 1
ATOM 7923 O O . MET A 1 1014 ? 18.129 -18.693 -25.924 1.00 96.19 1014 MET A O 1
ATOM 7927 N N . TRP A 1 1015 ? 18.094 -17.265 -24.211 1.00 97.69 1015 TRP A N 1
ATOM 7928 C CA . TRP A 1 1015 ? 16.675 -17.476 -23.915 1.00 97.69 1015 TRP A CA 1
ATOM 7929 C C . TRP A 1 1015 ? 15.903 -16.159 -23.851 1.00 97.69 1015 TRP A C 1
ATOM 7931 O O . TRP A 1 1015 ? 16.481 -15.092 -23.621 1.00 97.69 1015 TRP A O 1
ATOM 7941 N N . LYS A 1 1016 ? 14.590 -16.223 -24.107 1.00 98.06 1016 LYS A N 1
ATOM 7942 C CA . LYS A 1 1016 ? 13.684 -15.070 -24.012 1.00 98.06 1016 LYS A CA 1
ATOM 7943 C C . LYS A 1 1016 ? 12.262 -15.503 -23.659 1.00 98.06 1016 LYS A C 1
ATOM 7945 O O . LYS A 1 1016 ? 11.725 -16.407 -24.295 1.00 98.06 1016 LYS A O 1
ATOM 7950 N N . VAL A 1 1017 ? 11.661 -14.806 -22.701 1.00 98.50 1017 VAL A N 1
ATOM 7951 C CA . VAL A 1 1017 ? 10.248 -14.880 -22.319 1.00 98.50 1017 VAL A CA 1
ATOM 7952 C C . VAL A 1 1017 ? 9.573 -13.560 -22.690 1.00 98.50 1017 VAL A C 1
ATOM 7954 O O . VAL A 1 1017 ? 10.137 -12.492 -22.454 1.00 98.50 1017 VAL A O 1
ATOM 7957 N N . ILE A 1 1018 ? 8.391 -13.613 -23.306 1.00 98.06 1018 ILE A N 1
ATOM 7958 C CA . ILE A 1 1018 ? 7.603 -12.436 -23.688 1.00 98.06 1018 ILE A CA 1
ATOM 7959 C C . ILE A 1 1018 ? 6.152 -12.626 -23.253 1.00 98.06 1018 ILE A C 1
ATOM 7961 O O . ILE A 1 1018 ? 5.484 -13.556 -23.713 1.00 98.06 1018 ILE A O 1
ATOM 7965 N N . VAL A 1 1019 ? 5.654 -11.694 -22.439 1.00 97.44 1019 VAL A N 1
ATOM 7966 C CA . VAL A 1 1019 ? 4.238 -11.582 -22.071 1.00 97.44 1019 VAL A CA 1
ATOM 7967 C C . VAL A 1 1019 ? 3.621 -10.395 -22.829 1.00 97.44 1019 VAL A C 1
ATOM 7969 O O . VAL A 1 1019 ? 3.968 -9.243 -22.553 1.00 97.44 1019 VAL A O 1
ATOM 7972 N N . PRO A 1 1020 ? 2.756 -10.636 -23.830 1.00 95.00 1020 PRO A N 1
ATOM 7973 C CA . PRO A 1 1020 ? 2.043 -9.599 -24.557 1.00 95.00 1020 PRO A CA 1
ATOM 7974 C C . PRO A 1 1020 ? 0.772 -9.170 -23.813 1.00 95.00 1020 PRO A C 1
ATOM 7976 O O . PRO A 1 1020 ? -0.118 -9.982 -23.559 1.00 95.00 1020 PRO A O 1
ATOM 7979 N N . LEU A 1 1021 ? 0.650 -7.872 -23.551 1.00 91.31 1021 LEU A N 1
ATOM 7980 C CA . LEU A 1 1021 ? -0.531 -7.237 -22.971 1.00 91.31 1021 LEU A CA 1
ATOM 7981 C C . LEU A 1 1021 ? -1.032 -6.099 -23.866 1.00 91.31 1021 LEU A C 1
ATOM 7983 O O . LEU A 1 1021 ? -0.310 -5.579 -24.719 1.00 91.31 1021 LEU A O 1
ATOM 7987 N N . LYS A 1 1022 ? -2.296 -5.714 -23.712 1.00 87.25 1022 LYS A N 1
ATOM 7988 C CA . LYS A 1 1022 ? -2.813 -4.501 -24.354 1.00 87.25 1022 LYS A CA 1
ATOM 7989 C C . LYS A 1 1022 ? -2.383 -3.268 -23.545 1.00 87.25 1022 LYS A C 1
ATOM 7991 O O . LYS A 1 1022 ? -2.172 -3.398 -22.341 1.00 87.25 1022 LYS A O 1
ATOM 7996 N N . PRO A 1 1023 ? -2.309 -2.077 -24.164 1.00 83.00 1023 PRO A N 1
ATOM 7997 C CA . PRO A 1 1023 ? -2.039 -0.838 -23.445 1.00 83.00 1023 PRO A CA 1
ATOM 7998 C C . PRO A 1 1023 ? -2.984 -0.662 -22.254 1.00 83.00 1023 PRO A C 1
ATOM 8000 O O . PRO A 1 1023 ? -4.195 -0.852 -22.386 1.00 83.00 1023 PRO A O 1
ATOM 8003 N N . GLY A 1 1024 ? -2.414 -0.324 -21.098 1.00 73.31 1024 GLY A N 1
ATOM 8004 C CA . GLY A 1 1024 ? -3.145 -0.132 -19.845 1.00 73.31 1024 GLY A CA 1
ATOM 8005 C C . GLY A 1 1024 ? -3.492 -1.411 -19.075 1.00 73.31 1024 GLY A C 1
ATOM 8006 O O . GLY A 1 1024 ? -4.076 -1.294 -18.002 1.00 73.31 1024 GLY A O 1
ATOM 8007 N N . GLN A 1 1025 ? -3.146 -2.602 -19.580 1.00 80.75 1025 GLN A N 1
ATOM 8008 C CA . GLN A 1 1025 ? -3.338 -3.855 -18.843 1.00 80.75 1025 GLN A CA 1
ATOM 8009 C C . GLN A 1 1025 ? -2.209 -4.127 -17.840 1.00 80.75 1025 GLN A C 1
ATOM 8011 O O . GLN A 1 1025 ? -1.043 -3.826 -18.093 1.00 80.75 1025 GLN A O 1
ATOM 8016 N N . GLY A 1 1026 ? -2.582 -4.732 -16.712 1.00 80.31 1026 GLY A N 1
ATOM 8017 C CA . GLY A 1 1026 ? -1.738 -5.015 -15.555 1.00 80.31 1026 GLY A CA 1
ATOM 8018 C C . GLY A 1 1026 ? -1.560 -6.510 -15.241 1.00 80.31 1026 GLY A C 1
ATOM 8019 O O . GLY A 1 1026 ? -1.975 -7.388 -15.995 1.00 80.31 1026 GLY A O 1
ATOM 8020 N N . ILE A 1 1027 ? -0.991 -6.804 -14.063 1.00 82.06 1027 ILE A N 1
ATOM 8021 C CA . ILE A 1 1027 ? -0.917 -8.162 -13.482 1.00 82.06 1027 ILE A CA 1
ATOM 8022 C C . ILE A 1 1027 ? -2.330 -8.740 -13.338 1.00 82.06 1027 ILE A C 1
ATOM 8024 O O . ILE A 1 1027 ? -2.566 -9.898 -13.663 1.00 82.06 1027 ILE A O 1
ATOM 8028 N N . ALA A 1 1028 ? -3.283 -7.907 -12.911 1.00 75.44 1028 ALA A N 1
ATOM 8029 C CA . ALA A 1 1028 ? -4.681 -8.283 -12.718 1.00 75.44 1028 ALA A CA 1
ATOM 8030 C C . ALA A 1 1028 ? -5.407 -8.685 -14.020 1.00 75.44 1028 ALA A C 1
ATOM 8032 O O . ALA A 1 1028 ? -6.420 -9.380 -13.968 1.00 75.44 1028 ALA A O 1
ATOM 8033 N N . ASP A 1 1029 ? -4.897 -8.271 -15.185 1.00 83.12 1029 ASP A N 1
ATOM 8034 C CA . ASP A 1 1029 ? -5.432 -8.651 -16.496 1.00 83.12 1029 ASP A CA 1
ATOM 8035 C C . ASP A 1 1029 ? -4.866 -9.980 -17.014 1.00 83.12 1029 ASP A C 1
ATOM 8037 O O . ASP A 1 1029 ? -5.354 -10.523 -18.014 1.00 83.12 1029 ASP A O 1
ATOM 8041 N N . VAL A 1 1030 ? -3.823 -10.506 -16.369 1.00 88.12 1030 VAL A N 1
ATOM 8042 C CA . VAL A 1 1030 ? -3.229 -11.785 -16.745 1.00 88.12 1030 VAL A CA 1
ATOM 8043 C C . VAL A 1 1030 ? -4.119 -12.906 -16.229 1.00 88.12 1030 VAL A C 1
ATOM 8045 O O . VAL A 1 1030 ? -4.501 -12.959 -15.066 1.00 88.12 1030 VAL A O 1
ATOM 8048 N N . THR A 1 1031 ? -4.464 -13.827 -17.123 1.00 89.38 1031 THR A N 1
ATOM 8049 C CA . THR A 1 1031 ? -5.300 -14.986 -16.812 1.00 89.38 1031 THR A CA 1
ATOM 8050 C C . THR A 1 1031 ? -4.562 -16.258 -17.189 1.00 89.38 1031 THR A C 1
ATOM 8052 O O . THR A 1 1031 ? -3.624 -16.226 -17.983 1.00 89.38 1031 THR A O 1
ATOM 8055 N N . ALA A 1 1032 ? -5.073 -17.408 -16.750 1.00 89.69 1032 ALA A N 1
ATOM 8056 C CA . ALA A 1 1032 ? -4.586 -18.724 -17.166 1.00 89.69 1032 ALA A CA 1
ATOM 8057 C C . ALA A 1 1032 ? -4.643 -18.985 -18.695 1.00 89.69 1032 ALA A C 1
ATOM 8059 O O . ALA A 1 1032 ? -4.229 -20.051 -19.150 1.00 89.69 1032 ALA A O 1
ATOM 8060 N N . ASN A 1 1033 ? -5.193 -18.063 -19.499 1.00 90.56 1033 ASN A N 1
ATOM 8061 C CA . ASN A 1 1033 ? -5.243 -18.137 -20.964 1.00 90.56 1033 ASN A CA 1
ATOM 8062 C C . ASN A 1 1033 ? -4.376 -17.076 -21.662 1.00 90.56 1033 ASN A C 1
ATOM 8064 O O . ASN A 1 1033 ? -4.363 -17.030 -22.894 1.00 90.56 1033 ASN A O 1
ATOM 8068 N N . THR A 1 1034 ? -3.690 -16.207 -20.917 1.00 92.19 1034 THR A N 1
ATOM 8069 C CA . THR A 1 1034 ? -2.787 -15.210 -21.500 1.00 92.19 1034 THR A CA 1
ATOM 8070 C C . THR A 1 1034 ? -1.642 -15.931 -22.223 1.00 92.19 1034 THR A C 1
ATOM 8072 O O . THR A 1 1034 ? -1.023 -16.818 -21.640 1.00 92.19 1034 THR A O 1
ATOM 8075 N N . PRO A 1 1035 ? -1.357 -15.623 -23.500 1.00 92.25 1035 PRO A N 1
ATOM 8076 C CA . PRO A 1 1035 ? -0.276 -16.288 -24.217 1.00 92.25 1035 PRO A CA 1
ATOM 8077 C C . PRO A 1 1035 ? 1.083 -15.847 -23.666 1.00 92.25 1035 PRO A C 1
ATOM 8079 O O . PRO A 1 1035 ? 1.305 -14.658 -23.489 1.00 92.25 1035 PRO A O 1
ATOM 8082 N N . VAL A 1 1036 ? 2.010 -16.784 -23.470 1.00 96.38 1036 VAL A N 1
ATOM 8083 C CA . VAL A 1 1036 ? 3.405 -16.501 -23.097 1.00 96.38 1036 VAL A CA 1
ATOM 8084 C C . VAL A 1 1036 ? 4.314 -17.112 -24.159 1.00 96.38 1036 VAL A C 1
ATOM 8086 O O . VAL A 1 1036 ? 4.157 -18.281 -24.512 1.00 96.38 1036 VAL A O 1
ATOM 8089 N N . ILE A 1 1037 ? 5.227 -16.317 -24.722 1.00 97.06 1037 ILE A N 1
ATOM 8090 C CA . ILE A 1 1037 ? 6.234 -16.805 -25.673 1.00 97.06 1037 ILE A CA 1
ATOM 8091 C C . ILE A 1 1037 ? 7.505 -17.096 -24.884 1.00 97.06 1037 ILE A C 1
ATOM 8093 O O . ILE A 1 1037 ? 8.115 -16.160 -24.384 1.00 97.06 1037 ILE A O 1
ATOM 8097 N N . ALA A 1 1038 ? 7.928 -18.355 -24.820 1.00 98.00 1038 ALA A N 1
ATOM 8098 C CA . ALA A 1 1038 ? 9.209 -18.757 -24.246 1.00 98.00 1038 ALA A CA 1
ATOM 8099 C C . ALA A 1 1038 ? 10.052 -19.471 -25.313 1.00 98.00 1038 ALA A C 1
ATOM 8101 O O . ALA A 1 1038 ? 9.577 -20.401 -25.971 1.00 98.00 1038 ALA A O 1
ATOM 8102 N N . VAL A 1 1039 ? 11.294 -19.017 -25.509 1.00 97.50 1039 VAL A N 1
ATOM 8103 C CA . VAL A 1 1039 ? 12.233 -19.604 -26.476 1.00 97.50 1039 VAL A CA 1
ATOM 8104 C C . VAL A 1 1039 ? 13.615 -19.837 -25.876 1.00 97.50 1039 VAL A C 1
ATOM 8106 O O . VAL A 1 1039 ? 14.092 -19.040 -25.068 1.00 97.50 1039 VAL A O 1
ATOM 8109 N N . THR A 1 1040 ? 14.284 -20.885 -26.352 1.00 96.00 1040 THR A N 1
ATOM 8110 C CA . THR A 1 1040 ? 15.715 -21.154 -26.150 1.00 96.00 1040 THR A CA 1
ATOM 8111 C C . THR A 1 1040 ? 16.371 -21.347 -27.508 1.00 96.00 1040 THR A C 1
ATOM 8113 O O . THR A 1 1040 ? 15.954 -22.205 -28.280 1.00 96.00 1040 THR A O 1
ATOM 8116 N N . LEU A 1 1041 ? 17.391 -20.550 -27.812 1.00 93.00 1041 LEU A N 1
ATOM 8117 C CA . LEU A 1 1041 ? 18.102 -20.554 -29.084 1.00 93.00 1041 LEU A CA 1
ATOM 8118 C C . LEU A 1 1041 ? 19.556 -20.991 -28.872 1.00 93.00 1041 LEU A C 1
ATOM 8120 O O . LEU A 1 1041 ? 20.219 -20.455 -27.981 1.00 93.00 1041 LEU A O 1
ATOM 8124 N N . PRO A 1 1042 ? 20.088 -21.906 -29.698 1.00 89.75 1042 PRO A N 1
ATOM 8125 C CA . PRO A 1 1042 ? 21.485 -22.303 -29.611 1.00 89.75 1042 PRO A CA 1
ATOM 8126 C C . PRO A 1 1042 ? 22.405 -21.142 -29.991 1.00 89.75 1042 PRO A C 1
ATOM 8128 O O . PRO A 1 1042 ? 22.201 -20.480 -31.010 1.00 89.75 1042 PRO A O 1
ATOM 8131 N N . ASN A 1 1043 ? 23.454 -20.940 -29.199 1.00 88.50 1043 ASN A N 1
ATOM 8132 C CA . ASN A 1 1043 ? 24.491 -19.938 -29.436 1.00 88.50 1043 ASN A CA 1
ATOM 8133 C C . ASN A 1 1043 ? 25.762 -20.552 -30.055 1.00 88.50 1043 ASN A C 1
ATOM 8135 O O . ASN A 1 1043 ? 26.823 -19.938 -30.067 1.00 88.50 1043 ASN A O 1
ATOM 8139 N N . PHE A 1 1044 ? 25.684 -21.784 -30.564 1.00 79.75 1044 PHE A N 1
ATOM 8140 C CA . PHE A 1 1044 ? 26.818 -22.449 -31.198 1.00 79.75 1044 PHE A CA 1
ATOM 8141 C C . PHE A 1 1044 ? 27.067 -21.914 -32.619 1.00 79.75 1044 PHE A C 1
ATOM 8143 O O . PHE A 1 1044 ? 26.151 -21.954 -33.447 1.00 79.75 1044 PHE A O 1
ATOM 8150 N N . PRO A 1 1045 ? 28.301 -21.496 -32.957 1.00 68.62 1045 PRO A N 1
ATOM 8151 C CA . PRO A 1 1045 ? 28.666 -21.155 -34.328 1.00 68.62 1045 PRO A CA 1
ATOM 8152 C C . PRO A 1 1045 ? 28.522 -22.375 -35.256 1.00 68.62 1045 PRO A C 1
ATOM 8154 O O . PRO A 1 1045 ? 29.083 -23.433 -34.963 1.00 68.62 1045 PRO A O 1
ATOM 8157 N N . PRO A 1 1046 ? 27.802 -22.266 -36.389 1.00 66.00 1046 PRO A N 1
ATOM 8158 C CA . PRO A 1 1046 ? 27.703 -23.358 -37.350 1.00 66.00 1046 PRO A CA 1
ATOM 8159 C C . PRO A 1 1046 ? 29.053 -23.621 -38.039 1.00 66.00 1046 PRO A C 1
ATOM 8161 O O . PRO A 1 1046 ? 29.848 -22.702 -38.260 1.00 66.00 1046 PRO A O 1
ATOM 8164 N N . TYR A 1 1047 ? 29.300 -24.870 -38.453 1.00 62.25 1047 TYR A N 1
ATOM 8165 C CA . TYR A 1 1047 ? 30.472 -25.193 -39.274 1.00 62.25 1047 TYR A CA 1
ATOM 8166 C C . TYR A 1 1047 ? 30.451 -24.377 -40.586 1.00 62.25 1047 TYR A C 1
ATOM 8168 O O . TYR A 1 1047 ? 29.392 -24.216 -41.203 1.00 62.25 1047 TYR A O 1
ATOM 8176 N N . PRO A 1 1048 ? 31.604 -23.878 -41.073 1.00 56.91 1048 PRO A N 1
ATOM 8177 C CA . PRO A 1 1048 ? 31.658 -23.096 -42.305 1.00 56.91 1048 PRO A CA 1
ATOM 8178 C C . PRO A 1 1048 ? 30.987 -23.822 -43.484 1.00 56.91 1048 PRO A C 1
ATOM 8180 O O . PRO A 1 1048 ? 31.405 -24.910 -43.873 1.00 56.91 1048 PRO A O 1
ATOM 8183 N N . GLY A 1 1049 ? 29.951 -23.209 -44.070 1.00 55.56 1049 GLY A N 1
ATOM 8184 C CA . GLY A 1 1049 ? 29.227 -23.744 -45.232 1.00 55.56 1049 GLY A CA 1
ATOM 8185 C C . GLY A 1 1049 ? 27.880 -24.416 -44.935 1.00 55.56 1049 GLY A C 1
ATOM 8186 O O . GLY A 1 1049 ? 27.157 -24.727 -45.882 1.00 55.56 1049 GLY A O 1
ATOM 8187 N N . THR A 1 1050 ? 27.487 -24.592 -43.668 1.00 58.66 1050 THR A N 1
ATOM 8188 C CA . THR A 1 1050 ? 26.124 -25.026 -43.315 1.00 58.66 1050 THR A CA 1
ATOM 8189 C C . THR A 1 1050 ? 25.209 -23.810 -43.171 1.00 58.66 1050 THR A C 1
ATOM 8191 O O . THR A 1 1050 ? 25.395 -22.996 -42.274 1.00 58.66 1050 THR A O 1
ATOM 8194 N N . ASN A 1 1051 ? 24.234 -23.659 -44.072 1.00 54.66 1051 ASN A N 1
ATOM 8195 C CA . ASN A 1 1051 ? 23.307 -22.523 -44.089 1.00 54.66 1051 ASN A CA 1
ATOM 8196 C C . ASN A 1 1051 ? 21.914 -22.977 -43.619 1.00 54.66 1051 ASN A C 1
ATOM 8198 O O . ASN A 1 1051 ? 21.011 -23.179 -44.432 1.00 54.66 1051 ASN A O 1
ATOM 8202 N N . THR A 1 1052 ? 21.746 -23.215 -42.319 1.00 60.69 1052 THR A N 1
ATOM 8203 C CA . THR A 1 1052 ? 20.443 -23.541 -41.724 1.00 60.69 1052 THR A CA 1
ATOM 8204 C C . THR A 1 1052 ? 19.711 -22.252 -41.366 1.00 60.69 1052 THR A C 1
ATOM 8206 O O . THR A 1 1052 ? 20.102 -21.505 -40.473 1.00 60.69 1052 THR A O 1
ATOM 8209 N N . ARG A 1 1053 ? 18.631 -21.956 -42.096 1.00 66.62 1053 ARG A N 1
ATOM 8210 C CA . ARG A 1 1053 ? 17.778 -20.794 -41.826 1.00 66.62 1053 ARG A CA 1
ATOM 8211 C C . ARG A 1 1053 ? 16.804 -21.124 -40.693 1.00 66.62 1053 ARG A C 1
ATOM 8213 O O . ARG A 1 1053 ? 15.668 -21.496 -40.959 1.00 66.62 1053 ARG A O 1
ATOM 8220 N N . ILE A 1 1054 ? 17.266 -20.984 -39.457 1.00 78.31 1054 ILE A N 1
ATOM 8221 C CA . ILE A 1 1054 ? 16.488 -21.283 -38.248 1.00 78.31 1054 ILE A CA 1
ATOM 8222 C C . ILE A 1 1054 ? 15.437 -20.182 -38.022 1.00 78.31 1054 ILE A C 1
ATOM 8224 O O . ILE A 1 1054 ? 15.738 -18.986 -38.146 1.00 78.31 1054 ILE A O 1
ATOM 8228 N N . GLN A 1 1055 ? 14.191 -20.574 -37.758 1.00 88.88 1055 GLN A N 1
ATOM 8229 C CA . GLN A 1 1055 ? 13.104 -19.679 -37.361 1.00 88.88 1055 GLN A CA 1
ATOM 8230 C C . GLN A 1 1055 ? 12.922 -19.731 -35.842 1.00 88.88 1055 GLN A C 1
ATOM 8232 O O . GLN A 1 1055 ? 13.037 -20.788 -35.229 1.00 88.88 1055 GLN A O 1
ATOM 8237 N N . TRP A 1 1056 ? 12.590 -18.599 -35.216 1.00 91.62 1056 TRP A N 1
ATOM 8238 C CA . TRP A 1 1056 ? 12.373 -18.568 -33.760 1.00 91.62 1056 TRP A CA 1
ATOM 8239 C C . TRP A 1 1056 ? 11.201 -19.452 -33.311 1.00 91.62 1056 TRP A C 1
ATOM 8241 O O . TRP A 1 1056 ? 11.186 -19.914 -32.178 1.00 91.62 1056 TRP A O 1
ATOM 8251 N N . PHE A 1 1057 ? 10.242 -19.693 -34.208 1.00 91.62 1057 PHE A N 1
ATOM 8252 C CA . PHE A 1 1057 ? 9.042 -20.488 -33.966 1.00 91.62 1057 PHE A CA 1
ATOM 8253 C C . PHE A 1 1057 ? 9.171 -21.958 -34.397 1.00 91.62 1057 PHE A C 1
ATOM 8255 O O . PHE A 1 1057 ? 8.176 -22.683 -34.397 1.00 91.62 1057 PHE A O 1
ATOM 8262 N N . ASP A 1 1058 ? 10.364 -22.407 -34.801 1.00 91.00 1058 ASP A N 1
ATOM 8263 C CA . ASP A 1 1058 ? 10.600 -23.837 -35.007 1.00 91.00 1058 ASP A CA 1
ATOM 8264 C C . ASP A 1 1058 ? 10.375 -24.579 -33.675 1.00 91.00 1058 ASP A C 1
ATOM 8266 O O . ASP A 1 1058 ? 10.756 -24.084 -32.614 1.00 91.00 1058 ASP A O 1
ATOM 8270 N N . MET A 1 1059 ? 9.763 -25.771 -33.715 1.00 85.69 1059 MET A N 1
ATOM 8271 C CA . MET A 1 1059 ? 9.380 -26.515 -32.497 1.00 85.69 1059 MET A CA 1
ATOM 8272 C C . MET A 1 1059 ? 10.560 -26.820 -31.561 1.00 85.69 1059 MET A C 1
ATOM 8274 O O . MET A 1 1059 ? 10.348 -27.009 -30.373 1.00 85.69 1059 MET A O 1
ATOM 8278 N N . GLU A 1 1060 ? 11.785 -26.873 -32.087 1.00 87.88 1060 GLU A N 1
ATOM 8279 C CA . GLU A 1 1060 ? 13.016 -27.098 -31.314 1.00 87.88 1060 GLU A CA 1
ATOM 8280 C C . GLU A 1 1060 ? 13.452 -25.861 -30.507 1.00 87.88 1060 GLU A C 1
ATOM 8282 O O . GLU A 1 1060 ? 14.222 -25.991 -29.561 1.00 87.88 1060 GLU A O 1
ATOM 8287 N N . ASN A 1 1061 ? 12.964 -24.671 -30.876 1.00 91.44 1061 ASN A N 1
ATOM 8288 C CA . ASN A 1 1061 ? 13.310 -23.394 -30.250 1.00 91.44 1061 ASN A CA 1
ATOM 8289 C C . ASN A 1 1061 ? 12.238 -22.901 -29.269 1.00 91.44 1061 ASN A C 1
ATOM 8291 O O . ASN A 1 1061 ? 12.557 -22.129 -28.365 1.00 91.44 1061 ASN A O 1
ATOM 8295 N N . ILE A 1 1062 ? 10.974 -23.307 -29.450 1.00 96.00 1062 ILE A N 1
ATOM 8296 C CA . ILE A 1 1062 ? 9.881 -23.008 -28.513 1.00 96.00 1062 ILE A CA 1
ATOM 8297 C C . ILE A 1 1062 ? 10.009 -23.923 -27.293 1.00 96.00 1062 ILE A C 1
ATOM 8299 O O . ILE A 1 1062 ? 10.142 -25.136 -27.428 1.00 96.00 1062 ILE A O 1
ATOM 8303 N N . THR A 1 1063 ? 9.911 -23.344 -26.099 1.00 96.88 1063 THR A N 1
ATOM 8304 C CA . THR A 1 1063 ? 9.980 -24.071 -24.825 1.00 96.88 1063 THR A CA 1
ATOM 8305 C C . THR A 1 1063 ? 8.887 -23.591 -23.859 1.00 96.88 1063 THR A C 1
ATOM 8307 O O . THR A 1 1063 ? 8.004 -22.820 -24.242 1.00 96.88 1063 THR A O 1
ATOM 8310 N N . THR A 1 1064 ? 8.902 -24.092 -22.628 1.00 98.06 1064 THR A N 1
ATOM 8311 C CA . THR A 1 1064 ? 8.109 -23.612 -21.486 1.00 98.06 1064 THR A CA 1
ATOM 8312 C C . THR A 1 1064 ? 8.939 -22.667 -20.610 1.00 98.06 1064 THR A C 1
ATOM 8314 O O . THR A 1 1064 ? 10.173 -22.671 -20.707 1.00 98.06 1064 THR A O 1
ATOM 8317 N N . VAL A 1 1065 ? 8.284 -21.867 -19.762 1.00 98.31 1065 VAL A N 1
ATOM 8318 C CA . VAL A 1 1065 ? 8.983 -21.035 -18.765 1.00 98.31 1065 VAL A CA 1
ATOM 8319 C C . VAL A 1 1065 ? 9.629 -21.945 -17.718 1.00 98.31 1065 VAL A C 1
ATOM 8321 O O . VAL A 1 1065 ? 10.836 -21.821 -17.537 1.00 98.31 1065 VAL A O 1
ATOM 8324 N N . ASP A 1 1066 ? 8.914 -22.972 -17.227 1.00 98.31 1066 ASP A N 1
ATOM 8325 C CA . ASP A 1 1066 ? 9.445 -23.999 -16.305 1.00 98.31 1066 ASP A CA 1
ATOM 8326 C C . ASP A 1 1066 ? 10.810 -24.541 -16.752 1.00 98.31 1066 ASP A C 1
ATOM 8328 O O . ASP A 1 1066 ? 11.710 -24.798 -15.956 1.00 98.31 1066 ASP A O 1
ATOM 8332 N N . ARG A 1 1067 ? 10.990 -24.752 -18.063 1.00 97.94 1067 ARG A N 1
ATOM 8333 C CA . ARG A 1 1067 ? 12.238 -25.298 -18.597 1.00 97.94 1067 ARG A CA 1
ATOM 8334 C C . ARG A 1 1067 ? 13.375 -24.278 -18.562 1.00 97.94 1067 ARG A C 1
ATOM 8336 O O . ARG A 1 1067 ? 14.527 -24.666 -18.387 1.00 97.94 1067 ARG A O 1
ATOM 8343 N N . ILE A 1 1068 ? 13.083 -22.996 -18.771 1.00 98.44 1068 ILE A N 1
ATOM 8344 C CA . ILE A 1 1068 ? 14.073 -21.918 -18.637 1.00 98.44 1068 ILE A CA 1
ATOM 8345 C C . ILE A 1 1068 ? 14.487 -21.785 -17.169 1.00 98.44 1068 ILE A C 1
ATOM 8347 O O . ILE A 1 1068 ? 15.678 -21.662 -16.884 1.00 98.44 1068 ILE A O 1
ATOM 8351 N N . GLU A 1 1069 ? 13.538 -21.873 -16.246 1.00 98.19 1069 GLU A N 1
ATOM 8352 C CA . GLU A 1 1069 ? 13.777 -21.847 -14.801 1.00 98.19 1069 GLU A CA 1
A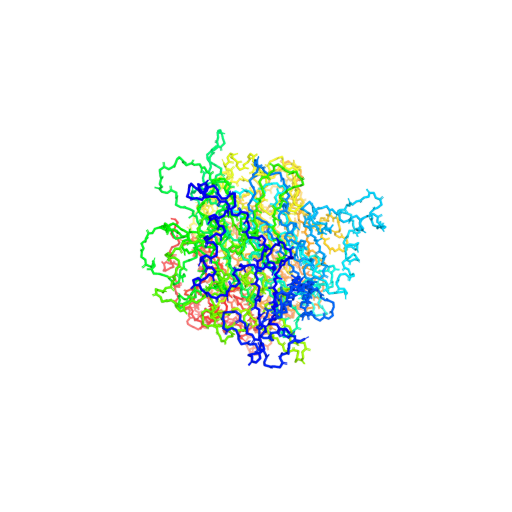TOM 8353 C C . GLU A 1 1069 ? 14.601 -23.043 -14.331 1.00 98.19 1069 GLU A C 1
ATOM 8355 O O . GLU A 1 1069 ? 15.615 -22.872 -13.659 1.00 98.19 1069 GLU A O 1
ATOM 8360 N N . GLU A 1 1070 ? 14.261 -24.253 -14.787 1.00 97.62 1070 GLU A N 1
ATOM 8361 C CA . GLU A 1 1070 ? 15.025 -25.472 -14.504 1.00 97.62 1070 GLU A CA 1
ATOM 8362 C C . GLU A 1 1070 ? 16.483 -25.355 -14.976 1.00 97.62 1070 GLU A C 1
ATOM 8364 O O . GLU A 1 1070 ? 17.400 -25.812 -14.292 1.00 97.62 1070 GLU A O 1
ATOM 8369 N N . LEU A 1 1071 ? 16.716 -24.744 -16.145 1.00 96.56 1071 LEU A N 1
ATOM 8370 C CA . LEU A 1 1071 ? 18.066 -24.517 -16.659 1.00 96.56 1071 LEU A CA 1
ATOM 8371 C C . LEU A 1 1071 ? 18.807 -23.481 -15.811 1.00 96.56 1071 LEU A C 1
ATOM 8373 O O . LEU A 1 1071 ? 19.932 -23.720 -15.383 1.00 96.56 1071 LEU A O 1
ATOM 8377 N N . THR A 1 1072 ? 18.195 -22.323 -15.586 1.00 96.75 1072 THR A N 1
ATOM 8378 C CA . THR A 1 1072 ? 18.883 -21.132 -15.065 1.00 96.75 1072 THR A CA 1
ATOM 8379 C C . THR A 1 1072 ? 18.906 -21.033 -13.541 1.00 96.75 1072 THR A C 1
ATOM 8381 O O . THR A 1 1072 ? 19.732 -20.300 -12.999 1.00 96.75 1072 THR A O 1
ATOM 8384 N N . GLY A 1 1073 ? 18.021 -21.753 -12.850 1.00 96.00 1073 GLY A N 1
ATOM 8385 C CA . GLY A 1 1073 ? 17.734 -21.564 -11.430 1.00 96.00 1073 GLY A CA 1
ATOM 8386 C C . GLY A 1 1073 ? 16.996 -20.257 -11.125 1.00 96.00 1073 GLY A C 1
ATOM 8387 O O . GLY A 1 1073 ? 16.965 -19.855 -9.964 1.00 96.00 1073 GLY A O 1
ATOM 8388 N N . LEU A 1 1074 ? 16.474 -19.565 -12.145 1.00 97.00 1074 LEU A N 1
ATOM 8389 C CA . LEU A 1 1074 ? 15.624 -18.388 -11.976 1.00 97.00 1074 LEU A CA 1
ATOM 8390 C C . LEU A 1 1074 ? 14.182 -18.811 -11.704 1.00 97.00 1074 LEU A C 1
ATOM 8392 O O . LEU A 1 1074 ? 13.744 -19.823 -12.228 1.00 97.00 1074 LEU A O 1
ATOM 8396 N N . ASP A 1 1075 ? 13.479 -17.992 -10.940 1.00 96.44 1075 ASP A N 1
ATOM 8397 C CA . ASP A 1 1075 ? 12.025 -17.976 -10.782 1.00 96.44 1075 ASP A CA 1
ATOM 8398 C C . ASP A 1 1075 ? 11.512 -16.693 -11.459 1.00 96.44 1075 ASP A C 1
ATOM 8400 O O . ASP A 1 1075 ? 11.922 -15.577 -11.103 1.00 96.44 1075 ASP A O 1
ATOM 8404 N N . LEU A 1 1076 ? 10.765 -16.867 -12.545 1.00 96.50 1076 LEU A N 1
ATOM 8405 C CA . LEU A 1 1076 ? 10.241 -15.851 -13.451 1.00 96.50 1076 LEU A CA 1
ATOM 8406 C C . LEU A 1 1076 ? 8.755 -15.634 -13.152 1.00 96.50 1076 LEU A C 1
ATOM 8408 O O . LEU A 1 1076 ? 8.141 -16.387 -12.433 1.00 96.50 1076 LEU A O 1
ATOM 8412 N N . LEU A 1 1077 ? 8.178 -14.538 -13.650 1.00 95.19 1077 LEU A N 1
ATOM 8413 C CA . LEU A 1 1077 ? 6.743 -14.225 -13.516 1.00 95.19 1077 LEU A CA 1
ATOM 8414 C C . LEU A 1 1077 ? 6.153 -14.157 -12.079 1.00 95.19 1077 LEU A C 1
ATOM 8416 O O . LEU A 1 1077 ? 4.975 -13.816 -11.967 1.00 95.19 1077 LEU A O 1
ATOM 8420 N N . SER A 1 1078 ? 6.988 -14.264 -11.036 1.00 90.06 1078 SER A N 1
ATOM 8421 C CA . SER A 1 1078 ? 6.709 -14.313 -9.580 1.00 90.06 1078 SER A CA 1
ATOM 8422 C C . SER A 1 1078 ? 5.787 -13.261 -8.962 1.00 90.06 1078 SER A C 1
ATOM 8424 O O . SER A 1 1078 ? 5.377 -13.371 -7.805 1.00 90.06 1078 SER A O 1
ATOM 8426 N N . ASN A 1 1079 ? 5.431 -12.209 -9.701 1.00 87.06 1079 ASN A N 1
ATOM 8427 C CA . ASN A 1 1079 ? 4.383 -11.279 -9.272 1.00 87.06 1079 ASN A CA 1
ATOM 8428 C C . ASN A 1 1079 ? 2.963 -11.750 -9.650 1.00 87.06 1079 ASN A C 1
ATOM 8430 O O . ASN A 1 1079 ? 1.986 -11.097 -9.264 1.00 87.06 1079 ASN A O 1
ATOM 8434 N N . LEU A 1 1080 ? 2.821 -12.821 -10.436 1.00 87.56 1080 LEU A N 1
ATOM 8435 C CA . LEU A 1 1080 ? 1.536 -13.447 -10.730 1.00 87.56 1080 LEU A CA 1
ATOM 8436 C C . LEU A 1 1080 ? 1.052 -14.269 -9.524 1.00 87.56 1080 LEU A C 1
ATOM 8438 O O . LEU A 1 1080 ? 1.854 -14.767 -8.746 1.00 87.56 1080 LEU A O 1
ATOM 8442 N N . PRO A 1 1081 ? -0.268 -14.442 -9.341 1.00 83.12 1081 PRO A N 1
ATOM 8443 C CA . PRO A 1 1081 ? -0.768 -15.421 -8.382 1.00 83.12 1081 PRO A CA 1
ATOM 8444 C C . PRO A 1 1081 ? -0.303 -16.832 -8.761 1.00 83.12 1081 PRO A C 1
ATOM 8446 O O . PRO A 1 1081 ? -0.489 -17.216 -9.919 1.00 83.12 1081 PRO A O 1
ATOM 8449 N N . ASP A 1 1082 ? 0.164 -17.626 -7.788 1.00 82.19 1082 ASP A N 1
ATOM 8450 C CA . ASP A 1 1082 ? 0.685 -18.988 -7.999 1.00 82.19 1082 ASP A CA 1
ATOM 8451 C C . ASP A 1 1082 ? -0.254 -19.843 -8.874 1.00 82.19 1082 ASP A C 1
ATOM 8453 O O . ASP A 1 1082 ? 0.169 -20.614 -9.731 1.00 82.19 1082 ASP A O 1
ATOM 8457 N N . GLU A 1 1083 ? -1.572 -19.721 -8.684 1.00 84.38 1083 GLU A N 1
ATOM 8458 C CA . GLU A 1 1083 ? -2.572 -20.483 -9.444 1.00 84.38 1083 GLU A CA 1
ATOM 8459 C C . GLU A 1 1083 ? -2.617 -20.140 -10.946 1.00 84.38 1083 GLU A C 1
ATOM 8461 O O . GLU A 1 1083 ? -2.998 -20.984 -11.757 1.00 84.38 1083 GLU A O 1
ATOM 8466 N N . ILE A 1 1084 ? -2.239 -18.917 -11.325 1.00 88.50 1084 ILE A N 1
ATOM 8467 C CA . ILE A 1 1084 ? -2.145 -18.463 -12.718 1.00 88.50 1084 ILE A CA 1
ATOM 8468 C C . ILE A 1 1084 ? -0.750 -18.757 -13.260 1.00 88.50 1084 ILE A C 1
ATOM 8470 O O . ILE A 1 1084 ? -0.635 -19.316 -14.351 1.00 88.50 1084 ILE A O 1
ATOM 8474 N N . GLU A 1 1085 ? 0.275 -18.407 -12.490 1.00 93.62 1085 GLU A N 1
ATOM 8475 C CA . GLU A 1 1085 ? 1.691 -18.611 -12.790 1.00 93.62 1085 GLU A CA 1
ATOM 8476 C C . GLU A 1 1085 ? 1.990 -20.060 -13.189 1.00 93.62 1085 GLU A C 1
ATOM 8478 O O . GLU A 1 1085 ? 2.263 -20.317 -14.362 1.00 93.62 1085 GLU A O 1
ATOM 8483 N N . ASN A 1 1086 ? 1.742 -21.024 -12.291 1.00 93.69 1086 ASN A N 1
ATOM 8484 C CA . ASN A 1 1086 ? 1.988 -22.455 -12.527 1.00 93.69 1086 ASN A CA 1
ATOM 8485 C C . ASN A 1 1086 ? 1.331 -22.981 -13.826 1.00 93.69 1086 ASN A C 1
ATOM 8487 O O . ASN A 1 1086 ? 1.799 -23.925 -14.474 1.00 93.69 1086 ASN A O 1
ATOM 8491 N N . ILE A 1 1087 ? 0.188 -22.405 -14.219 1.00 95.06 1087 ILE A N 1
ATOM 8492 C CA . ILE A 1 1087 ? -0.512 -22.789 -15.450 1.00 95.06 1087 ILE A CA 1
ATOM 8493 C C . ILE A 1 1087 ? 0.154 -22.186 -16.687 1.00 95.06 1087 ILE A C 1
ATOM 8495 O O . ILE A 1 1087 ? 0.196 -22.844 -17.730 1.00 95.06 1087 ILE A O 1
ATOM 8499 N N . LEU A 1 1088 ? 0.587 -20.929 -16.617 1.00 96.06 1088 LEU A N 1
ATOM 8500 C CA . LEU A 1 1088 ? 1.229 -20.251 -17.738 1.00 96.06 1088 LEU A CA 1
ATOM 8501 C C . LEU A 1 1088 ? 2.626 -20.806 -17.996 1.00 96.06 1088 LEU A C 1
ATOM 8503 O O . LEU A 1 1088 ? 2.988 -21.009 -19.155 1.00 96.06 1088 LEU A O 1
ATOM 8507 N N . GLU A 1 1089 ? 3.371 -21.100 -16.938 1.00 97.25 1089 GLU A N 1
ATOM 8508 C CA . GLU A 1 1089 ? 4.776 -21.475 -17.038 1.00 97.25 1089 GLU A CA 1
ATOM 8509 C C . GLU A 1 1089 ? 4.991 -22.875 -17.602 1.00 97.25 1089 GLU A C 1
ATOM 8511 O O . GLU A 1 1089 ? 5.892 -23.074 -18.419 1.00 97.25 1089 GLU A O 1
ATOM 8516 N N . SER A 1 1090 ? 4.069 -23.796 -17.311 1.00 96.81 1090 SER A N 1
ATOM 8517 C CA . SER A 1 1090 ? 4.084 -25.177 -17.808 1.00 96.81 1090 SER A CA 1
ATOM 8518 C C . SER A 1 1090 ? 3.658 -25.344 -19.274 1.00 96.81 1090 SER A C 1
ATOM 8520 O O . SER A 1 1090 ? 3.713 -26.450 -19.826 1.00 96.81 1090 SER A O 1
ATOM 8522 N N . ARG A 1 1091 ? 3.214 -24.274 -19.951 1.00 94.69 1091 ARG A N 1
ATOM 8523 C CA . ARG A 1 1091 ? 2.665 -24.339 -21.316 1.00 94.69 1091 ARG A CA 1
ATOM 8524 C C . ARG A 1 1091 ? 3.642 -23.830 -22.368 1.00 94.69 1091 ARG A C 1
ATOM 8526 O O . ARG A 1 1091 ? 4.206 -22.749 -22.261 1.00 94.69 1091 ARG A O 1
ATOM 8533 N N . SER A 1 1092 ? 3.761 -24.577 -23.464 1.00 93.81 1092 SER A N 1
ATOM 8534 C CA . SER A 1 1092 ? 4.438 -24.094 -24.671 1.00 93.81 1092 SER A CA 1
ATOM 8535 C C . SER A 1 1092 ? 3.533 -23.149 -25.468 1.00 93.81 1092 SER A C 1
ATOM 8537 O O . SER A 1 1092 ? 2.310 -23.312 -25.501 1.00 93.81 1092 SER A O 1
ATOM 8539 N N . TYR A 1 1093 ? 4.136 -22.186 -26.164 1.00 93.62 1093 TYR A N 1
ATOM 8540 C CA . TYR A 1 1093 ? 3.409 -21.232 -27.001 1.00 93.62 1093 TYR A CA 1
ATOM 8541 C C . TYR A 1 1093 ? 2.740 -21.906 -28.215 1.00 93.62 1093 TYR A C 1
ATOM 8543 O O . TYR A 1 1093 ? 3.402 -22.585 -28.997 1.00 93.62 1093 TYR A O 1
ATOM 8551 N N . ILE A 1 1094 ? 1.434 -21.672 -28.409 1.00 86.38 1094 ILE A N 1
ATOM 8552 C CA . ILE A 1 1094 ? 0.640 -22.177 -29.557 1.00 86.38 1094 ILE A CA 1
ATOM 8553 C C . ILE A 1 1094 ? -0.044 -21.006 -30.304 1.00 86.38 1094 ILE A C 1
ATOM 8555 O O . ILE A 1 1094 ? -1.089 -21.149 -30.936 1.00 86.38 1094 ILE A O 1
ATOM 8559 N N . GLY A 1 1095 ? 0.512 -19.797 -30.204 1.00 86.56 1095 GLY A N 1
ATOM 8560 C CA . GLY A 1 1095 ? -0.092 -18.593 -30.776 1.00 86.56 1095 GLY A CA 1
ATOM 8561 C C . GLY A 1 1095 ? 0.405 -18.224 -32.183 1.00 86.56 1095 GLY A C 1
ATOM 8562 O O . GLY A 1 1095 ? 1.185 -18.951 -32.801 1.00 86.56 1095 GLY A O 1
ATOM 8563 N N . PRO A 1 1096 ? -0.033 -17.062 -32.701 1.00 87.38 1096 PRO A N 1
ATOM 8564 C CA . PRO A 1 1096 ? 0.404 -16.536 -33.991 1.00 87.38 1096 PRO A CA 1
ATOM 8565 C C . PRO A 1 1096 ? 1.924 -16.342 -34.073 1.00 87.38 1096 PRO A C 1
ATOM 8567 O O . PRO A 1 1096 ? 2.537 -15.786 -33.163 1.00 87.38 1096 PRO A O 1
ATOM 8570 N N . VAL A 1 1097 ? 2.525 -16.752 -35.191 1.00 87.88 1097 VAL A N 1
ATOM 8571 C CA . VAL A 1 1097 ? 3.970 -16.590 -35.471 1.00 87.88 1097 VAL A CA 1
ATOM 8572 C C . VAL A 1 1097 ? 4.244 -15.571 -36.581 1.00 87.88 1097 VAL A C 1
ATOM 8574 O O . VAL A 1 1097 ? 5.389 -15.199 -36.837 1.00 87.88 1097 VAL A O 1
ATOM 8577 N N . THR A 1 1098 ? 3.183 -15.091 -37.235 1.00 87.19 1098 THR A N 1
ATOM 8578 C CA . THR A 1 1098 ? 3.223 -13.964 -38.167 1.00 87.19 1098 THR A CA 1
ATOM 8579 C C . THR A 1 1098 ? 2.510 -12.769 -37.546 1.00 87.19 1098 THR A C 1
ATOM 8581 O O . THR A 1 1098 ? 1.568 -12.916 -36.767 1.00 87.19 1098 THR A O 1
ATOM 8584 N N . VAL A 1 1099 ? 2.970 -11.562 -37.877 1.00 85.50 1099 VAL A N 1
ATOM 8585 C CA . VAL A 1 1099 ? 2.372 -10.321 -37.360 1.00 85.50 1099 VAL A CA 1
ATOM 8586 C C . VAL A 1 1099 ? 0.920 -10.182 -37.813 1.00 85.50 1099 VAL A C 1
ATOM 8588 O O . VAL A 1 1099 ? 0.125 -9.547 -37.123 1.00 85.50 1099 VAL A O 1
ATOM 8591 N N . ASP A 1 1100 ? 0.573 -10.748 -38.973 1.00 85.38 1100 ASP A N 1
ATOM 8592 C CA . ASP A 1 1100 ? -0.755 -10.584 -39.553 1.00 85.38 1100 ASP A CA 1
ATOM 8593 C C . ASP A 1 1100 ? -1.842 -11.401 -38.872 1.00 85.38 1100 ASP A C 1
ATOM 8595 O O . ASP A 1 1100 ? -2.989 -10.958 -38.803 1.00 85.38 1100 ASP A O 1
ATOM 8599 N N . ASP A 1 1101 ? -1.439 -12.523 -38.289 1.00 86.19 1101 ASP A N 1
ATOM 8600 C CA . ASP A 1 1101 ? -2.298 -13.401 -37.505 1.00 86.19 1101 ASP A CA 1
ATOM 8601 C C . ASP A 1 1101 ? -2.410 -12.943 -36.038 1.00 86.19 1101 ASP A C 1
ATOM 8603 O O . ASP A 1 1101 ? -3.228 -13.467 -35.280 1.00 86.19 1101 ASP A O 1
ATOM 8607 N N . PHE A 1 1102 ? -1.604 -11.958 -35.618 1.00 85.38 1102 PHE A N 1
ATOM 8608 C CA . PHE A 1 1102 ? -1.671 -11.396 -34.273 1.00 85.38 1102 PHE A CA 1
ATOM 8609 C C . PHE A 1 1102 ? -2.863 -10.423 -34.160 1.00 85.38 1102 PHE A C 1
ATOM 8611 O O . PHE A 1 1102 ? -2.990 -9.519 -34.995 1.00 85.38 1102 PHE A O 1
ATOM 8618 N N . PRO A 1 1103 ? -3.753 -10.566 -33.156 1.00 85.62 1103 PRO A N 1
ATOM 8619 C CA . PRO A 1 1103 ? -4.958 -9.745 -33.060 1.00 85.62 1103 PRO A CA 1
ATOM 8620 C C . PRO A 1 1103 ? -4.642 -8.248 -32.995 1.00 85.62 1103 PRO A C 1
ATOM 8622 O O . PRO A 1 1103 ? -3.667 -7.841 -32.370 1.00 85.62 1103 PRO A O 1
ATOM 8625 N N . ASN A 1 1104 ? -5.492 -7.408 -33.585 1.00 83.69 1104 ASN A N 1
ATOM 8626 C CA . ASN A 1 1104 ? -5.414 -5.966 -33.353 1.00 83.69 1104 ASN A CA 1
ATOM 8627 C C . ASN A 1 1104 ? -5.911 -5.636 -31.946 1.00 83.69 1104 ASN A C 1
ATOM 8629 O O . ASN A 1 1104 ? -6.972 -6.115 -31.536 1.00 83.69 1104 ASN A O 1
ATOM 8633 N N . VAL A 1 1105 ? -5.208 -4.745 -31.251 1.00 78.56 1105 VAL A N 1
ATOM 8634 C CA . VAL A 1 1105 ? -5.829 -3.969 -30.181 1.00 78.56 1105 VAL A CA 1
ATOM 8635 C C . VAL A 1 1105 ? -6.782 -2.994 -30.869 1.00 78.56 1105 VAL A C 1
ATOM 8637 O O . VAL A 1 1105 ? -6.345 -2.106 -31.598 1.00 78.56 1105 VAL A O 1
ATOM 8640 N N . VAL A 1 1106 ? -8.090 -3.238 -30.755 1.00 56.31 1106 VAL A N 1
ATOM 8641 C CA . VAL A 1 1106 ? -9.109 -2.316 -31.273 1.00 56.31 1106 VAL A CA 1
ATOM 8642 C C . VAL A 1 1106 ? -8.961 -1.015 -30.486 1.00 56.31 1106 VAL A C 1
ATOM 8644 O O . VAL A 1 1106 ? -9.188 -1.022 -29.280 1.00 56.31 1106 VAL A O 1
ATOM 8647 N N . THR A 1 1107 ? -8.511 0.042 -31.161 1.00 44.09 1107 THR A N 1
ATOM 8648 C CA . THR A 1 1107 ? -8.484 1.419 -30.645 1.00 44.09 1107 THR A CA 1
ATOM 8649 C C . THR A 1 1107 ? -9.873 2.020 -30.634 1.00 44.09 1107 THR A C 1
ATOM 8651 O O . THR A 1 1107 ? -10.557 1.856 -31.677 1.00 44.09 1107 THR A O 1
#

Sequence (1107 aa):
MKEVNLFVSTFDKGEGLLPEDRWEDLANIQNPNFNNLSPQQQQNLLAKWNSQFGTLDYNPNRILTATWKPGQGWVGLGGLPLDPSNTNTQFTLPDNRTLTAGQTYHWAVEALSKDGKRNLDVGQFKTSPPPALGGNSTFSSVTVLTHGFKPPVITGPGIPSEFYKMADSIATTGGEGLLMRYDSPTGDWVPVNKYGQVKSDFFSNSTYFPNGFDSSAPSYRTALSSYIAPYLQANKPLVLLPDWSQNNESAIPDSGFTEGAADSFFASLVQLDQSLGGGANFDSQGNFVRSQGAIFNSPLHFVGFSRGTVVNSEIIQRVGTYFPLAGGKENSLFRDLQMTTLDPHDFDQPSFSVQLPFLGEAGFADFREPKVQVWKNVTFADNYYQTVPRLDQGIPQIPTLTPAGRDIPNLSGPDALRTEIRAGLKFPRNSAGELLGKPDETVFLGTRRNADGYENSLPGFTKDDLAGGTHGRVLTWYAGTADLGLTEYRQNSSSTQPVDPISRRRGDGHYEQLFDRDFSFSGTPQDPRVNPWYTPKYSGQPNFSLGAANAPNEGIGTGWFYSVLGGGLTKDPNTGAIANLRPTNNVERVPLSFDNTAESRMRGDFAIPTLFGGNFDAVFNPRSLFRNAISDAIPGWSFHGGTSNIASPTSRLVDWRDIPALNIPRNIRNQNRNISLNYLEQVGITEPNYALKLTSGDSITHNRFVVPDWGTLRFNLHVPELSGGQLNVSIQGDAPGYENYQPIGNIDLRVADGRVNPGDLAENAYPIGYADTDTNRIGSGNLGFETFHVDVPEVLRGKSAKLKFELEGNDTVYLDDVFFKSTHLMFGNPTLNGQEARPDAANNANNYLIEKPQYSLSYNESNKGSNWVSWQLNKTWLGDLGAPNNDSLDPYDSFPWRSDSALPSELDTTEGGEYGRSGFDRGHLTAREQRNRTQKDQLATFLTTNLLPQEPGQNQRGAWRQLEAFSRTIVLNRGWELYNIAGGYGSLNGELPFDHPFNNFFNNQKYINVPELMWKVIVPLKPGQGIADVTANTPVIAVTLPNFPPYPGTNTRIQWFDMENITTVDRIEELTGLDLLSNLPDEIENILESRSYIGPVTVDDFPNVVT

Radius of gyration: 35.11 Å; Cα contacts (8 Å, |Δi|>4): 2441; chains: 1; bounding box: 98×59×104 Å

pLDDT: mean 78.63, std 17.65, range [33.38, 98.75]

Secondary structure (DSSP, 8-state):
--EEEEEEESS-TTTTSSTTS-S--GGG---TTTTTS-HHHHHHHHHHHHHHTTS----TTEEEEEEEETTTEEEETTS----TT-BTTB----TT----TT-EEEEEEEEE-TT--EEEEEEEEEPPPPPPSS-TTS-S-EEEEE-----TTTS-SS--HHHHHHHHHHHHHTTS-EEEEEETTTTEEEEE-TTSPBPHHHHSS-TT-TTS--TTSTTHHHHHHHHHHHHHHTT--EEEE----TTSGGG--STTHHHHHHHHHHHHHHHHHHHTT-EEEE-TTS-EEEE--TTTTS-EEEEEETTHHHHHHHHHHHHHHH-TTTTB-TT-S-B-EEEEEES---S--GGG--EETTTEE--TT---PPPP--BTT-SEEEEEE-PPP---SS------SSPPPP--TT---S-----S---S----B-TTSPBP---SEEEE-SPPTT--SSTTPPTT--S--SSSHHHHHHHHHHHHHH-TT--EE-SSS-TTSPPEE--SSGGGS--TTTT-GGG-SSS-TT-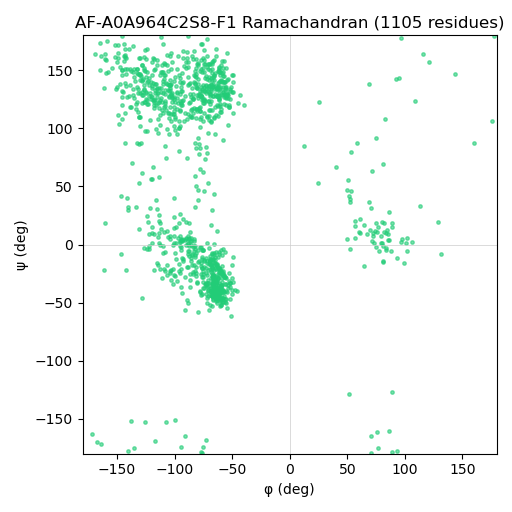-----S-----TT-SS--TT-TTS--SS--SSGGGSTTTTSEEE-TTT--EEE-S----PPPBPTT----SSTTSTT--SS-SSTTTTSTT---TT-HHHHHH----TTTSSSS--B--S-GGGGEEEGGG-GGGGS-EEEEETTEEEEE-HHHHHT--S--EEEEE-TT-EEEPPPEEPPSS--EEEEEE-SS--S-EEEEEEEESSTT-SS-EEEEEEEEEE----SSTT--TT---TT-S-HHHHTEESSTTTS-EEEEE---GGGTTSEEEEEEEEESS--EEEEEEESS-GGGTT---EETTEE-BS-HHHHTTSEEEE-SS-EEEEETTTTEEEEEEEEE-GGG-----PPP-----TT--SS-B--TTS-TTS----GGGGTTSSSEEEESS-GGGSTTSHHHHHHTTBGGGEEEE-HHHHHHSHHHHHHHHHHHHHHHH--EEEEEEEEES--TTTS-TT-TTGGG---TT-----SEEEEEEEEE-TT--GGG--TT---EEEEEE-PPPPTT------TTSTTTB--HHHHHHHH-EE-STTS-HHHHHHHHT----S-SSSSSSPP---

Mean predicted aligned error: 12.34 Å

Solvent-accessible surface area (backbone atoms only — not comparable to full-atom values): 60603 Å² total; per-residue (Å²): 116,49,36,36,38,40,27,29,9,45,31,52,84,58,58,17,36,44,86,86,26,47,74,67,70,78,89,69,52,91,40,84,83,51,70,77,46,54,74,68,52,54,52,48,52,54,49,48,58,46,63,76,66,60,82,76,82,74,54,52,45,40,49,41,50,34,37,31,35,84,96,68,46,67,44,38,67,87,78,49,88,64,63,84,86,44,50,101,88,44,80,70,81,54,88,37,55,40,68,60,26,22,34,57,35,21,36,36,44,37,42,31,37,78,88,68,50,77,47,77,49,75,51,70,52,69,42,65,43,51,70,64,73,43,58,86,69,10,25,42,28,37,36,40,46,27,63,36,67,45,55,75,90,80,50,79,65,58,72,57,65,68,56,31,46,39,44,40,36,46,18,52,28,37,58,63,33,47,43,29,34,47,37,36,75,68,46,45,77,41,54,28,46,59,83,70,45,69,40,58,81,67,33,77,75,32,91,80,25,88,88,47,83,56,79,78,44,92,53,36,64,64,52,49,41,62,67,44,45,64,43,32,74,67,40,16,21,37,32,38,32,57,52,58,29,81,62,34,48,41,47,53,41,38,29,41,41,47,54,27,47,15,43,28,50,43,18,35,49,53,44,53,15,36,65,46,68,17,47,48,47,63,49,102,70,64,48,80,43,76,45,73,10,27,56,36,22,3,31,31,36,36,39,10,29,24,40,12,23,36,22,46,35,50,27,50,42,51,44,36,71,79,38,66,56,46,8,11,48,86,93,46,96,49,62,35,25,33,40,37,32,33,28,39,49,52,65,79,36,79,65,35,55,40,78,44,88,99,41,43,63,61,47,52,18,41,36,53,37,40,48,58,61,39,41,60,66,53,68,46,31,37,36,40,29,36,43,56,66,86,83,84,73,87,63,81,87,71,59,42,77,48,81,57,24,52,43,62,77,82,72,92,57,95,76,84,76,82,88,86,82,92,58,35,77,68,58,62,58,52,97,89,68,47,66,25,24,64,61,40,40,76,48,75,38,25,39,56,82,90,60,84,73,67,89,77,31,41,49,78,37,62,79,71,81,67,70,40,66,59,56,58,44,56,57,43,26,41,37,34,42,47,27,62,70,57,66,65,49,70,82,58,94,63,95,81,66,87,64,52,62,28,25,61,33,65,60,47,50,96,65,96,60,88,76,56,76,84,73,54,85,63,100,53,103,79,74,80,77,83,55,34,86,49,70,67,84,38,82,87,52,98,84,40,49,73,86,36,70,55,43,49,58,66,30,54,67,50,64,34,29,56,34,52,51,19,44,15,42,35,61,39,90,87,78,67,45,77,47,72,72,53,75,79,62,94,54,54,46,31,59,68,76,59,65,46,67,57,60,92,50,61,62,84,59,55,56,68,53,69,42,56,49,29,42,46,35,41,55,56,68,81,82,41,59,38,55,63,72,64,35,53,62,46,50,30,34,38,68,39,44,15,45,61,75,46,93,49,52,48,81,27,52,40,43,53,89,76,38,72,66,31,68,51,67,40,67,29,55,49,104,92,47,78,47,75,45,21,41,45,69,44,64,62,64,82,66,91,44,29,25,43,55,41,42,59,72,29,32,43,19,32,23,36,33,43,37,56,83,62,64,48,40,32,32,26,33,29,31,73,56,74,78,59,22,36,43,39,32,28,38,25,33,78,35,96,89,20,80,51,74,35,80,55,41,62,36,42,37,35,73,42,52,61,65,94,62,96,81,74,78,92,84,70,69,41,89,76,45,77,49,81,79,40,72,40,24,36,61,48,15,57,57,33,74,29,64,42,74,31,67,64,65,74,80,42,27,57,28,32,30,32,45,34,43,36,33,44,47,84,32,50,40,31,44,27,48,34,36,30,75,54,75,36,40,63,48,29,70,57,19,49,77,87,40,63,48,36,79,42,63,91,63,23,42,67,32,23,35,46,79,54,83,78,35,31,34,24,34,15,56,82,39,56,23,32,59,33,38,22,25,60,41,44,44,75,36,44,21,64,59,72,80,84,85,70,91,68,90,52,89,72,58,40,69,61,32,31,52,51,81,87,57,55,91,90,51,83,81,52,50,46,52,59,57,51,81,40,83,37,36,88,23,53,65,58,47,47,86,59,23,17,52,37,70,60,54,25,35,59,36,34,22,37,58,41,28,46,51,25,25,52,60,35,54,74,74,19,24,56,38,50,48,57,53,49,54,53,46,34,20,71,76,22,49,32,28,35,41,34,39,30,33,51,40,74,61,46,76,90,64,56,54,91,85,39,92,56,51,86,24,78,73,43,95,80,58,59,47,30,28,40,28,37,38,40,39,37,42,69,39,52,67,80,60,48,75,89,68,58,51,70,78,56,67,45,44,23,35,47,43,80,34,69,76,70,64,95,89,65,85,80,87,57,54,51,80,38,78,88,20,46,33,30,46,53,58,53,24,70,71,67,39,37,45,68,54,69,60,43,58,68,84,36,38,64,53,45,29,71,36,62,62,86,71,66,90,49,70,85,69,41,74,68,59,84,126

Foldseek 3Di:
DAKKKKWKFLEFAQQQRDLPHDLDDLCPQPDPVSVPDDPVRVVVVVVCVCVVQPDDRQRQRTLWIWMQGVPPGIDTPPRFDADPVADRVGGDDDPLQDAFALGKMKMKMWDADPVGDIDIDIDMDTHHWFDQLFPAQAASEEEEEEEAADALPPDAFDDALLSLVLLVLLQNSNPNAWEWEADQQQLEIATAHSRRHGDCVLAVPDPQHPPTDDCLGPCNLVSVLVVCVVNRRVNGYYYYYYGQCNLSLSHQLFFQSLLLSLQSNLQNLLQNQVSQPWDWAADPLRDTDTGGGRNQQAAYEYEAEESRLLSSLNNVLVCCVVPVQGQRDVVRPGRAHEYEYAQYHQAFAPLQFDQDPPQGTSNNRHSQTFFRFQEQSHPAYEYEFEDAADPPPPDPSPRAPDGHGFDAPDPDDDPPDDDDDDTHRDADADPVRHGAGDGLYYDYAEDDPPDDDDLPHAFPHYHDPGRHLRSVLSSLLLSCLSHVHDAWADSDPPPPDDIRGNRQFPSNDDDPCPPPPVSPPDPDPPNPPSHRPDDDCPPPDPPDHRVRSNANRSSRRDRCCCDSRRVCWHADPPPRDIDRNGGDDPHHGHYSQDQRRSDLQPFPATSNFQQRCQQVSSTDDLVRSSSQVSGLDRNQWPTRSKDKPPPRQSVQWDWPVNVVLQQAWAWFDDPPDTDTGGNCVQLVDPDTGTFGKDFAFIKIKGHKRFRAQAFWKKKKKAWQDQPFWKKWKWKAFDFPPRVDTDTQDMAGSAELQCDPDPDDDPDDRNPPAQDPVSLRYDFCNSRPIAMHTTGDDNRRHRHMMMMMITIHDGTMMTIRNTGGDDSQQQLHQKAFLNHGADCDCVNQVQQHWDDGSAWIFGHGLVQLETLKIKGKFARLQTHDADPPDDPDPDLQDQVLAQWDPSDDPSGDTDTPSLLPQQQFDFAFPPALNRRRNGSNRSSVRNHSRRTAGFHCCCRPPAAVVLVVSLQNCLNVPQVKMKIKMKDAFDAPQCVDPPPQPSNVRNVRVSNNGHGQKIKMKIFIDHNSDHLVNQALPGFIWIFIDGRDHDGPPDDDRHHCPDPNTWDFQVVVCVRSVIDTSVSHDPVSSVSRRHDTGPADPHSVRDHHPDD

=== Feature glossary ===
The record interleaves many kinds of information about one protein. Here is each kind framed as the question it answers.

Q: What are the backbone torsion angles?
A: φ (phi) and ψ (psi) are the two rotatable backbone dihedrals per residue: φ is the C(i-1)–N–Cα–C torsion, ψ is the N–Cα–C–N(i+1) torsion, both in degrees on (−180°, 180°]. α-helical residues cluster near (−60°, −45°); β-strand residues near (−120°, +130°). A Ramachandran plot is simply a scatter of (φ, ψ) for every residue.

Q: What is the amino-acid chain?
A: This is the polypeptide sequence — one letter per residue, N-terminus first. Length ranges from a few dozen residues for small domains to over a thousand for large multi-domain proteins.

Q: How mobile is each atom in the crystal?
A: For experimental (PDB) structures, the B-factor (temperature factor) quantifies the positional spread of each atom in the crystal — a combination of thermal vibration and static disorder — in units of Å². High B-factors mark flexible loops or poorly resolved regions; low B-factors mark the rigid, well-ordered core.

Q: Are the domains correctly placed relative to each other?
A: Predicted Aligned Error (PAE) is an AlphaFold confidence matrix: entry (i, j) is the expected error in the position of residue j, in ångströms, when the prediction is superimposed on the true structure at residue i. Low PAE within a block of residues means that block is internally rigid and well-predicted; high PAE between two blocks means their relative placement is uncertain even if each block individually is confident.

Q: How confident is the AlphaFold model at each residue?
A: pLDDT is the predicted lDDT-Cα score: AlphaFold's confidence that the local environment of each residue (all inter-atomic distances within 15 Å) is correctly placed. It is a per-residue number between 0 and 100, with higher meaning more reliable.

Q: What family and function is it annotated with?
A: Functional annotations link the protein to curated databases. InterPro entries identify conserved domains and families by matching the sequence against member-database signatures (Pfam, PROSITE, CDD, …). Gene Ontology (GO) terms describe molecular function, biological process, and cellular component in a controlled vocabulary. CATH places the structure in a hierarchical fold classification (Class/Architecture/Topology/Homologous-superfamily). The organism is the source species.

Q: How big and how compact is the whole molecule?
A: Three whole-structure scalars: the radius of gyration (RMS distance of Cα from centroid, in Å), the count of Cα–Cα contacts (pairs closer than 8 Å and separated by more than four residues in sequence — i.e. tertiary, not local, contacts), and the bounding-box dimensions. Together they distinguish compact globular folds from extended fibres or disordered chains.

Q: What known structures does this most resemble?
A: The Foldseek neighbor list gives the closest experimentally determined structures in the PDB, ranked by structural alignment. TM-score near 1 means near-identical fold; near 0.3 means only rough topology match. This is how one finds what a novel AlphaFold prediction most resembles in the solved-structure universe.

Q: Which residues are buried vs exposed?
A: SASA measures how much of the protein is reachable by solvent. It is computed by rolling a water-sized probe over the atomic surface and summing the exposed area (Å²). Per-residue SASA distinguishes core (buried, low SASA) from surface (exposed, high SASA) residues; total SASA is a whole-molecule size measure.

Q: Which residues are in helices, strands, or loops?
A: Eight-state secondary structure (DSSP): H is the canonical α-helix, G the tighter 3₁₀-helix, I the wider π-helix; E/B are β-structure, T and S are turns and bends, and '-' is everything else. DSSP derives these from the pattern of main-chain N–H···O=C hydrogen bonds, not from the sequence.

Q: Where is each backbone atom in 3D?
A: Structure coordinates are given as an mmCIF _atom_site loop: one row per atom with element, residue name, chain id, sequence number, and x/y/z position in Å. Only the four main-chain atoms per residue are included here; side chains are omitted to keep the record compact.

Q: What if only a Cα trace is available?
A: Three-state secondary structure (P-SEA) collapses the eight DSSP classes into helix (a), strand (b), and coil (c). P-SEA assigns these from Cα geometry alone — distances and angles — without requiring backbone oxygens, so it works on any Cα trace.

Q: What do the rendered images show?
A: The six renders are orthographic views along the three Cartesian axes in both directions. Representation (cartoon, sticks, or surface) and color scheme (sequence-rainbow or by-chain) vary across proteins so the training set covers all the common visualization conventions.

Q: What does the local fold look like, residue by residue?
A: Foldseek's 3Di representation compresses backbone geometry into a per-residue letter drawn from a learned twenty-state alphabet. It captures the tertiary interaction pattern around each residue — which residues are packed against it in space, regardless of where they are in sequence.

Q: What do the diagnostic plots show?
A: The contact map is a binary N×N matrix image: pixel (i, j) is dark where Cα_i and Cα_j are within 8 Å and |i−j|>4. Because the |i−j|>4 filter removes local helical contacts, off-diagonal stripes parallel to the main diagonal indicate parallel β-sheets; stripes perpendicular to it indicate antiparallel β-sheets. The Ramachandran plot scatters every residue's (φ, ψ) pair against the sterically allowed regions. The PAE heatmap renders the predicted-aligned-error matrix.